Protein AF-G8M340-F1 (afdb_monomer)

Solvent-accessible surface area (backbone atoms only — not comparable to full-atom values): 49082 Å² total; per-residue (Å²): 142,64,74,69,60,56,53,55,52,50,52,52,52,52,51,49,52,55,62,69,64,64,74,62,75,75,77,75,86,64,84,57,48,72,48,75,38,42,57,97,75,48,84,79,80,85,30,36,60,72,49,68,56,76,47,67,90,40,67,52,64,34,39,32,36,52,87,47,31,39,38,42,94,93,47,76,46,46,36,74,80,35,78,58,54,49,79,57,41,65,54,55,50,62,69,64,70,56,67,46,76,47,84,42,82,47,59,68,72,55,45,63,58,54,73,75,47,56,50,38,39,37,38,40,36,35,67,38,44,35,96,83,74,46,62,44,54,43,72,73,45,26,80,51,87,60,49,74,46,82,54,95,60,24,39,38,42,33,34,36,69,55,69,58,54,56,81,58,92,89,63,52,60,44,66,42,28,72,37,79,52,80,50,60,62,66,52,42,22,63,60,45,31,25,35,30,35,32,32,16,36,82,85,70,45,83,58,46,48,30,55,38,37,73,45,91,90,43,68,64,46,64,41,58,74,88,72,26,35,48,12,64,39,40,28,60,37,36,57,18,39,39,46,69,88,49,53,29,34,31,75,94,46,80,42,57,26,72,52,33,20,34,19,75,84,24,29,29,38,40,8,35,35,30,39,35,38,60,55,23,36,31,45,36,35,25,46,82,60,73,91,52,50,54,35,50,42,74,57,34,54,54,27,23,44,32,51,70,37,82,42,67,36,32,36,40,35,41,46,78,48,88,50,70,44,71,68,29,38,35,40,61,47,52,22,32,77,89,67,47,72,63,77,81,63,45,40,34,72,65,38,68,52,62,55,54,57,33,66,32,46,36,90,68,25,42,40,43,34,35,44,36,33,61,36,46,100,47,31,31,40,46,33,44,33,39,35,78,84,27,68,46,68,66,38,89,60,60,78,45,13,49,43,64,48,77,64,56,29,33,49,30,65,71,47,79,36,81,51,72,48,79,38,53,45,35,40,52,32,35,36,45,63,46,45,48,58,82,54,49,79,41,50,25,50,53,62,80,75,60,72,42,81,43,78,47,30,37,41,33,56,47,73,47,51,86,57,18,81,63,48,39,82,63,48,66,51,87,44,72,45,79,38,80,60,48,70,46,75,48,66,44,38,40,34,28,33,40,49,40,52,83,75,61,32,30,50,86,75,76,32,78,51,82,55,98,55,51,89,54,54,53,75,51,72,28,34,36,38,36,39,40,37,37,37,36,39,26,36,33,70,48,80,38,83,43,67,47,103,82,40,46,85,41,77,43,80,45,77,52,77,43,48,37,29,11,30,28,43,29,36,36,34,36,33,42,40,33,39,34,40,65,63,75,69,86,73,78,63,89,42,78,97,69,70,65,56,75,50,67,50,78,53,91,60,34,39,40,38,33,22,54,34,70,79,44,79,29,54,28,22,28,66,31,25,32,31,42,60,88,70,46,79,41,80,75,39,85,29,64,44,78,52,69,36,68,46,66,48,75,21,39,36,40,37,38,55,47,72,76,41,46,47,67,68,70,47,40,63,19,43,53,30,16,74,70,61,64,83,59,74,86,53,35,81,55,33,49,40,52,50,51,80,88,47,59,86,44,92,42,26,25,33,13,50,28,46,44,51,66,55,36,30,35,37,38,41,38,39,34,41,37,58,36,73,55,80,64,87,55,69,66,59,53,50,53,52,53,52,53,51,56,25,36,35,41,34,27,76,47,47,35,17,77,79,79,77,60,71,46,64,44,68,36,28,69,97,38,32,56,57,99,85,42,60,28,53,48,80,49,75,51,78,50,77,50,70,43,76,58,54,71,38,74,49,79,92,43,42,85,71,28,36,64,78,55,36,42,54,30,53,33,22,69,63,16,76,25,38,62,39,31,74,78,41,56,35,45,52,27,68,65,60,88,57,44,17,44,37,36,38,39,37,41,37,37,43,37,35,39,59,52,94,94,61,68,35,18,31,27,59,86,51,71,68,44,80,29,53,36,36,33,26,33,53,62,50,68,40,74,53,98,66,48,83,53,42,60,50,81,47,34,93,60,79,49,72,51,65,37,34,34,56,60,36,53,62,65,72,71,57,76,77,85,133

pLDDT: mean 88.53, std 11.88, range [27.84, 98.62]

Organism: Acetivibrio clariflavus (strain DSM 19732 / NBRC 101661 / EBR45) (NCBI:txid720554)

Radius of gyration: 75.18 Å; Cα contacts (8 Å, |Δi|>4): 2178; chains: 1; bounding box: 164×82×218 Å

Nearest PDB structures (foldseek):
  8b5l-assembly1_v  TM=5.366E-01  e=3.547E-01  Oryctolagus cuniculus
  9au7-assembly1_C  TM=2.403E-01  e=2.979E-03  Homo sapiens
  8cka-assembly1_B  TM=1.520E-01  e=3.935E-01  Deinococcus radiodurans R1 = ATCC 13939 = DSM 20539

Mean predicted aligned error: 18.14 Å

Structure (mmCIF, N/CA/C/O backbone):
data_AF-G8M340-F1
#
_entry.id   AF-G8M340-F1
#
loop_
_atom_site.group_PDB
_atom_site.id
_atom_site.type_symbol
_atom_site.label_atom_id
_atom_site.label_alt_id
_atom_site.label_comp_id
_atom_site.label_asym_id
_atom_site.label_entity_id
_atom_site.label_seq_id
_atom_site.pdbx_PDB_ins_code
_atom_site.Cartn_x
_atom_site.Cartn_y
_atom_site.Cartn_z
_atom_site.occupancy
_atom_site.B_iso_or_equiv
_atom_site.auth_seq_id
_atom_site.auth_comp_id
_atom_site.auth_asym_id
_atom_site.auth_atom_id
_atom_site.pdbx_PDB_model_num
ATOM 1 N N . MET A 1 1 ? 94.598 -13.043 -98.333 1.00 53.62 1 MET A N 1
ATOM 2 C CA . MET A 1 1 ? 93.919 -12.029 -97.490 1.00 53.62 1 MET A CA 1
ATOM 3 C C . MET A 1 1 ? 93.223 -10.948 -98.330 1.00 53.62 1 MET A C 1
ATOM 5 O O . MET A 1 1 ? 93.564 -9.782 -98.242 1.00 53.62 1 MET A O 1
ATOM 9 N N . LYS A 1 2 ? 92.249 -11.320 -99.172 1.00 46.38 2 LYS A N 1
ATOM 10 C CA . LYS A 1 2 ? 91.351 -10.359 -99.858 1.00 46.38 2 LYS A CA 1
ATOM 11 C C . LYS A 1 2 ? 89.889 -10.832 -99.885 1.00 46.38 2 LYS A C 1
ATOM 13 O O . LYS A 1 2 ? 88.994 -10.007 -99.905 1.00 46.38 2 LYS A O 1
ATOM 18 N N . LYS A 1 3 ? 89.633 -12.144 -99.764 1.00 44.69 3 LYS A N 1
ATOM 19 C CA . LYS A 1 3 ? 88.270 -12.706 -99.684 1.00 44.69 3 LYS A CA 1
ATOM 20 C C . LYS A 1 3 ? 87.619 -12.655 -98.290 1.00 44.69 3 LYS A C 1
ATOM 22 O O . LYS A 1 3 ? 86.403 -12.615 -98.217 1.00 44.69 3 LYS A O 1
ATOM 27 N N . PHE A 1 4 ? 88.397 -12.577 -97.206 1.00 48.94 4 PHE A N 1
ATOM 28 C CA . PHE A 1 4 ? 87.847 -12.481 -95.842 1.00 48.94 4 PHE A CA 1
ATOM 29 C C . PHE A 1 4 ? 87.429 -11.057 -95.439 1.00 48.94 4 PHE A C 1
ATOM 31 O O . PHE A 1 4 ? 86.539 -10.900 -94.619 1.00 48.94 4 PHE A O 1
ATOM 38 N N . ILE A 1 5 ? 88.007 -10.018 -96.053 1.00 54.34 5 ILE A N 1
ATOM 39 C CA . ILE A 1 5 ? 87.670 -8.617 -95.744 1.00 54.34 5 ILE A CA 1
ATOM 40 C C . ILE A 1 5 ? 86.374 -8.191 -96.457 1.00 54.34 5 ILE A C 1
ATOM 42 O O . ILE A 1 5 ? 85.569 -7.461 -95.889 1.00 54.34 5 ILE A O 1
ATOM 46 N N . CYS A 1 6 ? 86.103 -8.714 -97.659 1.00 50.03 6 CYS A N 1
ATOM 47 C CA . CYS A 1 6 ? 84.861 -8.417 -98.380 1.00 50.03 6 CYS A CA 1
ATOM 48 C C . CYS A 1 6 ? 83.614 -9.053 -97.744 1.00 50.03 6 CYS A C 1
ATOM 50 O O . CYS A 1 6 ? 82.540 -8.472 -97.840 1.00 50.03 6 CYS A O 1
ATOM 52 N N . ILE A 1 7 ? 83.740 -10.201 -97.066 1.00 56.22 7 ILE A N 1
ATOM 53 C CA . ILE A 1 7 ? 82.603 -10.867 -96.404 1.00 56.22 7 ILE A CA 1
ATOM 54 C C . ILE A 1 7 ? 82.233 -10.145 -95.098 1.00 56.22 7 ILE A C 1
ATOM 56 O O . ILE A 1 7 ? 81.052 -9.966 -94.813 1.00 56.22 7 ILE A O 1
ATOM 60 N N . SER A 1 8 ? 83.218 -9.627 -94.358 1.00 54.00 8 SER A N 1
ATOM 61 C CA . SER A 1 8 ? 82.971 -8.839 -93.143 1.00 54.00 8 SER A CA 1
ATOM 62 C C . SER A 1 8 ? 82.367 -7.462 -93.440 1.00 54.00 8 SER A C 1
ATOM 64 O O . SER A 1 8 ? 81.505 -7.001 -92.700 1.00 54.00 8 SER A O 1
ATOM 66 N N . ILE A 1 9 ? 82.761 -6.820 -94.547 1.00 56.59 9 ILE A N 1
ATOM 67 C CA . ILE A 1 9 ? 82.185 -5.532 -94.970 1.00 56.59 9 ILE A CA 1
ATOM 68 C C . ILE A 1 9 ? 80.751 -5.717 -95.490 1.00 56.59 9 ILE A C 1
ATOM 70 O O . ILE A 1 9 ? 79.900 -4.884 -95.196 1.00 56.59 9 ILE A O 1
ATOM 74 N N . LEU A 1 10 ? 80.447 -6.827 -96.177 1.00 52.66 10 LEU A N 1
ATOM 75 C CA . LEU A 1 10 ? 79.084 -7.145 -96.618 1.00 52.66 10 LEU A CA 1
ATOM 76 C C . LEU A 1 10 ? 78.162 -7.493 -95.434 1.00 52.66 10 LEU A C 1
ATOM 78 O O . LEU A 1 10 ? 77.009 -7.080 -95.426 1.00 52.66 10 LEU A O 1
ATOM 82 N N . ALA A 1 11 ? 78.670 -8.179 -94.403 1.00 54.94 11 ALA A N 1
ATOM 83 C CA . ALA A 1 11 ? 77.911 -8.466 -93.185 1.00 54.94 11 ALA A CA 1
ATOM 84 C C . ALA A 1 11 ? 77.622 -7.199 -92.360 1.00 54.94 11 ALA A C 1
ATOM 86 O O . ALA A 1 11 ? 76.516 -7.052 -91.853 1.00 54.94 11 ALA A O 1
ATOM 87 N N . ILE A 1 12 ? 78.563 -6.248 -92.286 1.00 56.44 12 ILE A N 1
ATOM 88 C CA . ILE A 1 12 ? 78.354 -4.952 -91.616 1.00 56.44 12 ILE A CA 1
ATOM 89 C C . ILE A 1 12 ? 77.399 -4.055 -92.421 1.00 56.44 12 ILE A C 1
ATOM 91 O O . ILE A 1 12 ? 76.593 -3.357 -91.814 1.00 56.44 12 ILE A O 1
ATOM 95 N N . PHE A 1 13 ? 77.421 -4.117 -93.760 1.00 50.84 13 PHE A N 1
ATOM 96 C CA . PHE A 1 13 ? 76.458 -3.402 -94.611 1.00 50.84 13 PHE A CA 1
ATOM 97 C C . PHE A 1 13 ? 75.049 -4.005 -94.557 1.00 50.84 13 PHE A C 1
ATOM 99 O O . PHE A 1 13 ? 74.078 -3.261 -94.580 1.00 50.84 13 PHE A O 1
ATOM 106 N N . ILE A 1 14 ? 74.912 -5.331 -94.442 1.00 53.78 14 ILE A N 1
ATOM 107 C CA . ILE A 1 14 ? 73.606 -5.991 -94.270 1.00 53.78 14 ILE A CA 1
ATOM 108 C C . ILE A 1 14 ? 73.064 -5.735 -92.856 1.00 53.78 14 ILE A C 1
ATOM 110 O O . ILE A 1 14 ? 71.880 -5.444 -92.721 1.00 53.78 14 ILE A O 1
ATOM 114 N N . TYR A 1 15 ? 73.921 -5.726 -91.824 1.00 46.22 15 TYR A N 1
ATOM 115 C CA . TYR A 1 15 ? 73.515 -5.402 -90.451 1.00 46.22 15 TYR A CA 1
ATOM 116 C C . TYR A 1 15 ? 73.133 -3.921 -90.293 1.00 46.22 15 TYR A C 1
ATOM 118 O O . TYR A 1 15 ? 72.170 -3.616 -89.593 1.00 46.22 15 TYR A O 1
ATOM 126 N N . SER A 1 16 ? 73.817 -2.996 -90.982 1.00 43.88 16 SER A N 1
ATOM 127 C CA . SER A 1 16 ? 73.466 -1.569 -90.979 1.00 43.88 16 SER A CA 1
ATOM 128 C C . SER A 1 16 ? 72.234 -1.255 -91.835 1.00 43.88 16 SER A C 1
ATOM 130 O O . SER A 1 16 ? 71.447 -0.397 -91.439 1.00 43.88 16 SER A O 1
ATOM 132 N N . PHE A 1 17 ? 71.976 -1.993 -92.923 1.00 42.91 17 PHE A N 1
ATOM 133 C CA . PHE A 1 17 ? 70.726 -1.871 -93.688 1.00 42.91 17 PHE A CA 1
ATOM 134 C C . PHE A 1 17 ? 69.517 -2.423 -92.910 1.00 42.91 17 PHE A C 1
ATOM 136 O O . PHE A 1 17 ? 68.440 -1.833 -92.966 1.00 42.91 17 PHE A O 1
ATOM 143 N N . THR A 1 18 ? 69.693 -3.474 -92.095 1.00 42.62 18 THR A N 1
ATOM 144 C CA . THR A 1 18 ? 68.647 -3.952 -91.166 1.00 42.62 18 THR A CA 1
ATOM 145 C C . THR A 1 18 ? 68.477 -3.066 -89.928 1.00 42.62 18 THR A C 1
ATOM 147 O O . THR A 1 18 ? 67.388 -3.031 -89.364 1.00 42.62 18 THR A O 1
ATOM 150 N N . PHE A 1 19 ? 69.496 -2.292 -89.529 1.00 38.22 19 PHE A N 1
ATOM 151 C CA . PHE A 1 19 ? 69.384 -1.327 -88.423 1.00 38.22 19 PHE A CA 1
ATOM 152 C C . PHE A 1 19 ? 68.794 0.030 -88.858 1.00 38.22 19 PHE A C 1
ATOM 154 O O . PHE A 1 19 ? 68.234 0.737 -88.026 1.00 38.22 19 PHE A O 1
ATOM 161 N N . HIS A 1 20 ? 68.869 0.394 -90.147 1.00 39.16 20 HIS A N 1
ATOM 162 C CA . HIS A 1 20 ? 68.287 1.641 -90.678 1.00 39.16 20 HIS A CA 1
ATOM 163 C C . HIS A 1 20 ? 66.871 1.494 -91.264 1.00 39.16 20 HIS A C 1
ATOM 165 O O . HIS A 1 20 ? 66.178 2.497 -91.403 1.00 39.16 20 HIS A O 1
ATOM 171 N N . TYR A 1 21 ? 66.400 0.271 -91.539 1.00 36.91 21 TYR A N 1
ATOM 172 C CA . TYR A 1 21 ? 65.001 -0.002 -91.921 1.00 36.91 21 TYR A CA 1
ATOM 173 C C . TYR A 1 21 ? 64.144 -0.618 -90.795 1.00 36.91 21 TYR A C 1
ATOM 175 O O . TYR A 1 21 ? 62.975 -0.926 -91.009 1.00 36.91 21 TYR A O 1
ATOM 183 N N . GLY A 1 22 ? 64.693 -0.743 -89.580 1.00 33.72 22 GLY A N 1
ATOM 184 C CA . GLY A 1 22 ? 63.978 -1.180 -88.369 1.00 33.72 22 GLY A CA 1
ATOM 185 C C . GLY A 1 22 ? 63.303 -0.058 -87.565 1.00 33.72 22 GLY A C 1
ATOM 186 O O . GLY A 1 22 ? 62.697 -0.333 -86.537 1.00 33.72 22 GLY A O 1
ATOM 187 N N . TYR A 1 23 ? 63.385 1.196 -88.026 1.00 34.78 23 TYR A N 1
ATOM 188 C CA . TYR A 1 23 ? 62.613 2.332 -87.499 1.00 34.78 23 TYR A CA 1
ATOM 189 C C . TYR A 1 23 ? 61.527 2.770 -88.494 1.00 34.78 23 TYR A C 1
ATOM 191 O O . TYR A 1 23 ? 61.216 3.946 -88.651 1.00 34.78 23 TYR A O 1
ATOM 199 N N . GLN A 1 24 ? 60.896 1.806 -89.162 1.00 31.08 24 GLN A N 1
ATOM 200 C CA . GLN A 1 24 ? 59.476 1.968 -89.440 1.00 31.08 24 GLN A CA 1
ATOM 201 C C . GLN A 1 24 ? 58.801 1.889 -88.072 1.00 31.08 24 GLN A C 1
ATOM 203 O O . GLN A 1 24 ? 58.723 0.814 -87.483 1.00 31.08 24 GLN A O 1
ATOM 208 N N . ARG A 1 25 ? 58.374 3.042 -87.535 1.00 29.72 25 ARG A N 1
ATOM 209 C CA . ARG A 1 25 ? 57.290 3.066 -86.552 1.00 29.72 25 ARG A CA 1
ATOM 210 C C . ARG A 1 25 ? 56.180 2.236 -87.179 1.00 29.72 25 ARG A C 1
ATOM 212 O O . ARG A 1 25 ? 55.494 2.708 -88.081 1.00 29.72 25 ARG A O 1
ATOM 219 N N . THR A 1 26 ? 56.035 0.998 -86.732 1.00 27.84 26 THR A N 1
ATOM 220 C CA . THR A 1 26 ? 54.765 0.307 -86.813 1.00 27.84 26 THR A CA 1
ATOM 221 C C . THR A 1 26 ? 53.800 1.253 -86.119 1.00 27.84 26 THR A C 1
ATOM 223 O O . THR A 1 26 ? 53.881 1.466 -84.908 1.00 27.84 26 THR A O 1
ATOM 226 N N . ILE A 1 27 ? 52.990 1.947 -86.916 1.00 29.53 27 ILE A N 1
ATOM 227 C CA . ILE A 1 27 ? 51.830 2.671 -86.430 1.00 29.53 27 ILE A CA 1
ATOM 228 C C . ILE A 1 27 ? 50.938 1.568 -85.879 1.00 29.53 27 ILE A C 1
ATOM 230 O O . ILE A 1 27 ? 50.198 0.917 -86.613 1.00 29.53 27 ILE A O 1
ATOM 234 N N . TYR A 1 28 ? 51.081 1.302 -84.585 1.00 32.34 28 TYR A N 1
ATOM 235 C CA . TYR A 1 28 ? 50.021 0.702 -83.810 1.00 32.34 28 TYR A CA 1
ATOM 236 C C . TYR A 1 28 ? 48.881 1.721 -83.831 1.00 32.34 28 TYR A C 1
ATOM 238 O O . TYR A 1 28 ? 48.785 2.601 -82.981 1.00 32.34 28 TYR A O 1
ATOM 246 N N . ALA A 1 29 ? 48.029 1.626 -84.851 1.00 40.56 29 ALA A N 1
ATOM 247 C CA . ALA A 1 29 ? 46.622 1.934 -84.681 1.00 40.56 29 ALA A CA 1
ATOM 248 C C . ALA A 1 29 ? 46.064 0.835 -83.760 1.00 40.56 29 ALA A C 1
ATOM 250 O O . ALA A 1 29 ? 45.431 -0.118 -84.206 1.00 40.56 29 ALA A O 1
ATOM 251 N N . GLU A 1 30 ? 46.435 0.893 -82.480 1.00 45.91 30 GLU A N 1
ATOM 252 C CA . GLU A 1 30 ? 45.906 0.022 -81.439 1.00 45.91 30 GLU A CA 1
ATOM 253 C C . GLU A 1 30 ? 44.644 0.678 -80.900 1.00 45.91 30 GLU A C 1
ATOM 255 O O . GLU A 1 30 ? 44.687 1.802 -80.413 1.00 45.91 30 GLU A O 1
ATOM 260 N N . ASN A 1 31 ? 43.530 -0.034 -81.072 1.00 57.09 31 ASN A N 1
ATOM 261 C CA . ASN A 1 31 ? 42.162 0.284 -80.668 1.00 57.09 31 ASN A CA 1
ATOM 262 C C . ASN A 1 31 ? 42.060 0.999 -79.304 1.00 57.09 31 ASN A C 1
ATOM 264 O O . ASN A 1 31 ? 41.782 0.356 -78.290 1.00 57.09 31 ASN A O 1
ATOM 268 N N . GLN A 1 32 ? 42.253 2.320 -79.277 1.00 69.44 32 GLN A N 1
ATOM 269 C CA . GLN A 1 32 ? 41.808 3.156 -78.170 1.00 69.44 32 GLN A CA 1
ATOM 270 C C . GLN A 1 32 ? 40.316 3.410 -78.351 1.00 69.44 32 GLN A C 1
ATOM 272 O O . GLN A 1 32 ? 39.890 3.917 -79.392 1.00 69.44 32 GLN A O 1
ATOM 277 N N . THR A 1 33 ? 39.519 3.064 -77.346 1.00 78.69 33 THR A N 1
ATOM 278 C CA . THR A 1 33 ? 38.101 3.433 -77.334 1.00 78.69 33 THR A CA 1
ATOM 279 C C . THR A 1 33 ? 37.996 4.846 -76.778 1.00 78.69 33 THR A C 1
ATOM 281 O O . THR A 1 33 ? 38.360 5.083 -75.625 1.00 78.69 33 THR A O 1
ATOM 284 N N . ILE A 1 34 ? 37.533 5.787 -77.601 1.00 84.56 34 ILE A N 1
ATOM 285 C CA . ILE A 1 34 ? 37.327 7.179 -77.198 1.00 84.56 34 ILE A CA 1
ATOM 286 C C . ILE A 1 34 ? 35.834 7.420 -77.018 1.00 84.56 34 ILE A C 1
ATOM 288 O O . ILE A 1 34 ? 35.063 7.330 -77.973 1.00 84.56 34 ILE A O 1
ATOM 292 N N . GLU A 1 35 ? 35.441 7.771 -75.800 1.00 87.06 35 GLU A N 1
ATOM 293 C CA . GLU A 1 35 ? 34.115 8.310 -75.517 1.00 87.06 35 GLU A CA 1
ATOM 294 C C . GLU A 1 35 ? 34.200 9.839 -75.481 1.00 87.06 35 GLU A C 1
ATOM 296 O O . GLU A 1 35 ? 34.960 10.419 -74.702 1.00 87.06 35 GLU A O 1
ATOM 301 N N . VAL A 1 36 ? 33.429 10.506 -76.338 1.00 87.25 36 VAL A N 1
ATOM 302 C CA . VAL A 1 36 ? 33.358 11.971 -76.372 1.00 87.25 36 VAL A CA 1
ATOM 303 C C . VAL A 1 36 ? 32.204 12.427 -75.494 1.00 87.25 36 VAL A C 1
ATOM 305 O O . VAL A 1 36 ? 31.063 12.042 -75.740 1.00 87.25 36 VAL A O 1
ATOM 308 N N . VAL A 1 37 ? 32.499 13.286 -74.523 1.00 88.31 37 VAL A N 1
ATOM 309 C CA . VAL A 1 37 ? 31.562 13.860 -73.548 1.00 88.31 37 VAL A CA 1
ATOM 310 C C . VAL A 1 37 ? 31.442 15.362 -73.828 1.00 88.31 37 VAL A C 1
ATOM 312 O O . VAL A 1 37 ? 32.449 16.018 -74.080 1.00 88.31 37 VAL A O 1
ATOM 315 N N . LEU A 1 38 ? 30.239 15.928 -73.831 1.00 87.75 38 LEU A N 1
ATOM 316 C CA . LEU A 1 38 ? 29.997 17.347 -74.105 1.00 87.75 38 LEU A CA 1
ATOM 317 C C . LEU A 1 38 ? 29.714 18.099 -72.807 1.00 87.75 38 LEU A C 1
ATOM 319 O O . LEU A 1 38 ? 28.781 17.768 -72.075 1.00 87.75 38 LEU A O 1
ATOM 323 N N . ASP A 1 39 ? 30.508 19.134 -72.547 1.00 83.19 39 ASP A N 1
ATOM 324 C CA . ASP A 1 39 ? 30.330 19.997 -71.380 1.00 83.19 39 ASP A CA 1
ATOM 325 C C . ASP A 1 39 ? 28.981 20.732 -71.429 1.00 83.19 39 ASP A C 1
ATOM 327 O O . ASP A 1 39 ? 28.540 21.193 -72.486 1.00 83.19 39 ASP A O 1
ATOM 331 N N . GLY A 1 40 ? 28.305 20.799 -70.282 1.00 76.44 40 GLY A N 1
ATOM 332 C CA . GLY A 1 40 ? 26.944 21.328 -70.149 1.00 76.44 40 GLY A CA 1
ATOM 333 C C . GLY A 1 40 ? 25.815 20.422 -70.668 1.00 76.44 40 GLY A C 1
ATOM 334 O O . GLY A 1 40 ? 24.653 20.790 -70.512 1.00 76.44 40 GLY A O 1
ATOM 335 N N . ILE A 1 41 ? 26.122 19.255 -71.253 1.00 80.88 41 ILE A N 1
ATOM 336 C CA . ILE A 1 41 ? 25.125 18.289 -71.757 1.00 80.88 41 ILE A CA 1
ATOM 337 C C . ILE A 1 41 ? 25.228 16.951 -71.029 1.00 80.88 41 ILE A C 1
ATOM 339 O O . ILE A 1 41 ? 24.232 16.451 -70.509 1.00 80.88 41 ILE A O 1
ATOM 343 N N . ASP A 1 42 ? 26.424 16.372 -70.994 1.00 80.94 42 ASP A N 1
ATOM 344 C CA . ASP A 1 42 ? 26.669 15.081 -70.363 1.00 80.94 42 ASP A CA 1
ATOM 345 C C . ASP A 1 42 ? 27.228 15.261 -68.945 1.00 80.94 42 ASP A C 1
ATOM 347 O O . ASP A 1 42 ? 27.817 16.291 -68.606 1.00 80.94 42 ASP A O 1
ATOM 351 N N . ALA A 1 43 ? 27.074 14.236 -68.104 1.00 74.50 43 ALA A N 1
ATOM 352 C CA . ALA A 1 43 ? 27.657 14.243 -66.768 1.00 74.50 43 ALA A CA 1
ATOM 353 C C . ALA A 1 43 ? 29.194 14.284 -66.838 1.00 74.50 43 ALA A C 1
ATOM 355 O O . ALA A 1 43 ? 29.824 13.525 -67.579 1.00 74.50 43 ALA A O 1
ATOM 356 N N . LYS A 1 44 ? 29.802 15.155 -66.026 1.00 75.38 44 LYS A N 1
ATOM 357 C CA . LYS A 1 44 ? 31.259 15.264 -65.911 1.00 75.38 44 LYS A CA 1
ATOM 358 C C . LYS A 1 44 ? 31.848 13.919 -65.443 1.00 75.38 44 LYS A C 1
ATOM 360 O O . LYS A 1 44 ? 31.371 13.392 -64.437 1.00 75.38 44 LYS A O 1
ATOM 365 N N . PRO A 1 45 ? 32.883 13.371 -66.111 1.00 73.69 45 PRO A N 1
ATOM 366 C CA . PRO A 1 45 ? 33.495 12.111 -65.691 1.00 73.69 45 PRO A CA 1
ATOM 367 C C . PRO A 1 45 ? 34.053 12.175 -64.259 1.00 73.69 45 PRO A C 1
ATOM 369 O O . PRO A 1 45 ? 34.736 13.139 -63.907 1.00 73.69 45 PRO A O 1
ATOM 372 N N . LEU A 1 46 ? 33.776 11.137 -63.456 1.00 60.78 46 LEU A N 1
ATOM 373 C CA . LEU A 1 46 ? 34.252 10.987 -62.068 1.00 60.78 46 LEU A CA 1
ATOM 374 C C . LEU A 1 46 ? 35.640 10.334 -61.961 1.00 60.78 46 LEU A C 1
ATOM 376 O O . LEU A 1 46 ? 36.273 10.394 -60.912 1.00 60.78 46 LEU A O 1
ATOM 380 N N . ALA A 1 47 ? 36.109 9.708 -63.039 1.00 65.50 47 ALA A N 1
ATOM 381 C CA . ALA A 1 47 ? 37.397 9.037 -63.083 1.00 65.50 47 ALA A CA 1
ATOM 382 C C . ALA A 1 47 ? 38.576 10.028 -63.084 1.00 65.50 47 ALA A C 1
ATOM 384 O O . ALA A 1 47 ? 38.419 11.239 -63.262 1.00 65.50 47 ALA A O 1
ATOM 385 N N . LYS A 1 48 ? 39.795 9.518 -62.898 1.00 70.69 48 LYS A N 1
ATOM 386 C CA . LYS A 1 48 ? 41.003 10.344 -62.772 1.00 70.69 48 LYS A CA 1
ATOM 387 C C . LYS A 1 48 ? 41.274 11.200 -64.021 1.00 70.69 48 LYS A C 1
ATOM 389 O O . LYS A 1 48 ? 41.411 10.689 -65.134 1.00 70.69 48 LYS A O 1
ATOM 394 N N . LYS A 1 49 ? 41.443 12.517 -63.833 1.00 80.62 49 LYS A N 1
ATOM 395 C CA . LYS A 1 49 ? 41.855 13.464 -64.889 1.00 80.62 49 LYS A CA 1
ATOM 396 C C . LYS A 1 49 ? 43.313 13.217 -65.301 1.00 80.62 49 LYS A C 1
ATOM 398 O O . LYS A 1 49 ? 44.227 13.251 -64.480 1.00 80.62 49 LYS A O 1
ATOM 403 N N . ILE A 1 50 ? 43.539 13.017 -66.597 1.00 83.00 50 ILE A N 1
ATOM 404 C CA . ILE A 1 50 ? 44.859 12.778 -67.207 1.00 83.00 50 ILE A CA 1
ATOM 405 C C . ILE A 1 50 ? 45.537 14.106 -67.575 1.00 83.00 50 ILE A C 1
ATOM 407 O O . ILE A 1 50 ? 46.753 14.261 -67.415 1.00 83.00 50 ILE A O 1
ATOM 411 N N . GLY A 1 51 ? 44.747 15.066 -68.064 1.00 84.56 51 GLY A N 1
ATOM 412 C CA . GLY A 1 51 ? 45.184 16.416 -68.426 1.00 84.56 51 GLY A CA 1
ATOM 413 C C . GLY A 1 51 ? 44.143 17.170 -69.253 1.00 84.56 51 GLY A C 1
ATOM 414 O O . GLY A 1 51 ? 43.068 16.646 -69.535 1.00 84.56 51 GLY A O 1
ATOM 415 N N . GLU A 1 52 ? 44.439 18.416 -69.616 1.00 90.19 52 GLU A N 1
ATOM 416 C CA . GLU A 1 52 ? 43.570 19.261 -70.446 1.00 90.19 52 GLU A CA 1
ATOM 417 C C . GLU A 1 52 ? 44.387 20.262 -71.266 1.00 90.19 52 GLU A C 1
ATOM 419 O O . GLU A 1 52 ? 45.525 20.558 -70.900 1.00 90.19 52 GLU A O 1
ATOM 424 N N . PHE A 1 53 ? 43.805 20.804 -72.337 1.00 87.00 53 PHE A N 1
ATOM 425 C CA . PHE A 1 53 ? 44.382 21.929 -73.079 1.00 87.00 53 PHE A CA 1
ATOM 426 C C . PHE A 1 53 ? 43.315 22.725 -73.861 1.00 87.00 53 PHE A C 1
ATOM 428 O O . PHE A 1 53 ? 42.194 22.249 -74.060 1.00 87.00 53 PHE A O 1
ATOM 435 N N . ASN A 1 54 ? 43.688 23.930 -74.312 1.00 87.06 54 ASN A N 1
ATOM 436 C CA . ASN A 1 54 ? 42.861 24.864 -75.089 1.00 87.06 54 ASN A CA 1
ATOM 437 C C . ASN A 1 54 ? 43.463 25.105 -76.484 1.00 87.06 54 ASN A C 1
ATOM 439 O O . ASN A 1 54 ? 44.687 25.104 -76.622 1.00 87.06 54 ASN A O 1
ATOM 443 N N . TYR A 1 55 ? 42.629 25.373 -77.492 1.00 86.94 55 TYR A N 1
ATOM 444 C CA . TYR A 1 55 ? 43.072 25.751 -78.837 1.00 86.94 55 TYR A CA 1
ATOM 445 C C . TYR A 1 55 ? 42.145 26.799 -79.468 1.00 86.94 55 TYR A C 1
ATOM 447 O O . TYR A 1 55 ? 40.951 26.549 -79.627 1.00 86.94 55 TYR A O 1
ATOM 455 N N . GLU A 1 56 ? 42.687 27.970 -79.816 1.00 85.31 56 GLU A N 1
ATOM 456 C CA . GLU A 1 56 ? 41.896 29.156 -80.195 1.00 85.31 56 GLU A CA 1
ATOM 457 C C . GLU A 1 56 ? 41.900 29.481 -81.701 1.00 85.31 56 GLU A C 1
ATOM 459 O O . GLU A 1 56 ? 41.034 30.218 -82.169 1.00 85.31 56 GLU A O 1
ATOM 464 N N . ASP A 1 57 ? 42.807 28.885 -82.480 1.00 81.56 57 ASP A N 1
ATOM 465 C CA . ASP A 1 57 ? 43.061 29.255 -83.885 1.00 81.56 57 ASP A CA 1
ATOM 466 C C . ASP A 1 57 ? 42.097 28.615 -84.905 1.00 81.56 57 ASP A C 1
ATOM 468 O O . ASP A 1 57 ? 42.292 28.696 -86.118 1.00 81.56 57 ASP A O 1
ATOM 472 N N . ASN A 1 58 ? 41.030 27.976 -84.436 1.00 87.25 58 ASN A N 1
ATOM 473 C CA . ASN A 1 58 ? 40.028 27.350 -85.292 1.00 87.25 58 ASN A CA 1
ATOM 474 C C . ASN A 1 58 ? 39.039 28.396 -85.824 1.00 87.25 58 ASN A C 1
ATOM 476 O O . ASN A 1 58 ? 38.317 29.029 -85.050 1.00 87.25 58 ASN A O 1
ATOM 480 N N . SER A 1 59 ? 38.945 28.551 -87.145 1.00 89.94 59 SER A N 1
ATOM 481 C CA . SER A 1 59 ? 37.997 29.481 -87.764 1.00 89.94 59 SER A CA 1
ATOM 482 C C . SER A 1 59 ? 37.504 29.029 -89.142 1.00 89.94 59 SER A C 1
ATOM 484 O O . SER A 1 59 ? 38.100 28.175 -89.805 1.00 89.94 59 SER A O 1
ATOM 486 N N . ILE A 1 60 ? 36.386 29.613 -89.576 1.00 90.19 60 ILE A N 1
ATOM 487 C CA . ILE A 1 60 ? 35.865 29.529 -90.945 1.00 90.19 60 ILE A CA 1
ATOM 488 C C . ILE A 1 60 ? 35.856 30.941 -91.511 1.00 90.19 60 ILE A C 1
ATOM 490 O O . ILE A 1 60 ? 35.095 31.775 -91.035 1.00 90.19 60 ILE A O 1
ATOM 494 N N . GLU A 1 61 ? 36.676 31.199 -92.527 1.00 91.94 61 GLU A N 1
ATOM 495 C CA . GLU A 1 61 ? 36.777 32.496 -93.203 1.00 91.94 61 GLU A CA 1
ATOM 496 C C . GLU A 1 61 ? 36.359 32.384 -94.675 1.00 91.94 61 GLU A C 1
ATOM 498 O O . GLU A 1 61 ? 36.827 31.495 -95.391 1.00 91.94 61 GLU A O 1
ATOM 503 N N . MET A 1 62 ? 35.497 33.290 -95.140 1.00 91.44 62 MET A N 1
ATOM 504 C CA . MET A 1 62 ? 34.971 33.331 -96.509 1.00 91.44 62 MET A CA 1
ATOM 505 C C . MET A 1 62 ? 35.008 34.755 -97.057 1.00 91.44 62 MET A C 1
ATOM 507 O O . MET A 1 62 ? 34.773 35.708 -96.319 1.00 91.44 62 MET A O 1
ATOM 511 N N . TRP A 1 63 ? 35.243 34.905 -98.360 1.00 93.75 63 TRP A N 1
ATOM 512 C CA . TRP A 1 63 ? 35.297 36.214 -99.024 1.00 93.75 63 TRP A CA 1
ATOM 513 C C . TRP A 1 63 ? 34.297 36.313 -100.169 1.00 93.75 63 TRP A C 1
ATOM 515 O O . TRP A 1 63 ? 34.176 35.376 -100.961 1.00 93.75 63 TRP A O 1
ATOM 525 N N . HIS A 1 64 ? 33.623 37.456 -100.275 1.00 93.50 64 HIS A N 1
ATOM 526 C CA . HIS A 1 64 ? 32.766 37.815 -101.399 1.00 93.50 64 HIS A CA 1
ATOM 527 C C . HIS A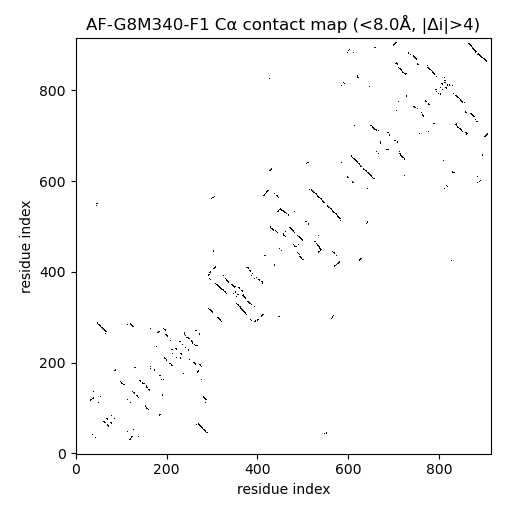 1 64 ? 33.558 38.551 -102.480 1.00 93.50 64 HIS A C 1
ATOM 529 O O . HIS A 1 64 ? 34.443 39.374 -102.211 1.00 93.50 64 HIS A O 1
ATOM 535 N N . PHE A 1 65 ? 33.248 38.225 -103.728 1.00 90.69 65 PHE A N 1
ATOM 536 C CA . PHE A 1 65 ? 33.881 38.774 -104.917 1.00 90.69 65 PHE A CA 1
ATOM 537 C C . PHE A 1 65 ? 32.840 39.516 -105.756 1.00 90.69 65 PHE A C 1
ATOM 539 O O . PHE A 1 65 ? 31.711 39.055 -105.908 1.00 90.69 65 PHE A O 1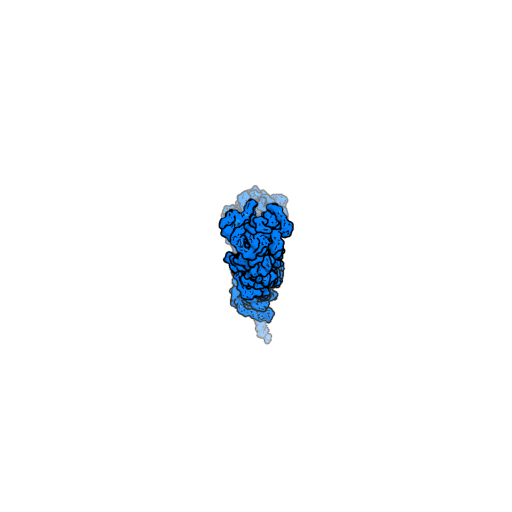
ATOM 546 N N . SER A 1 66 ? 33.250 40.612 -106.408 1.00 86.94 66 SER A N 1
ATOM 547 C CA . SER A 1 66 ? 32.367 41.473 -107.219 1.00 86.94 66 SER A CA 1
ATOM 548 C C . SER A 1 66 ? 31.684 40.759 -108.396 1.00 86.94 66 SER A C 1
ATOM 550 O O . SER A 1 66 ? 30.741 41.281 -108.979 1.00 86.94 66 SER A O 1
ATOM 552 N N . GLY A 1 67 ? 32.110 39.534 -108.725 1.00 87.88 67 GLY A N 1
ATOM 553 C CA . GLY A 1 67 ? 31.407 38.625 -109.631 1.00 87.88 67 GLY A CA 1
ATOM 554 C C . GLY A 1 67 ? 30.142 37.974 -109.049 1.00 87.88 67 GLY A C 1
ATOM 555 O O . GLY A 1 67 ? 29.627 37.052 -109.679 1.00 87.88 67 GLY A O 1
ATOM 556 N N . LYS A 1 68 ? 29.654 38.425 -107.882 1.00 89.44 68 LYS A N 1
ATOM 557 C CA . LYS A 1 68 ? 28.454 37.927 -107.182 1.00 89.44 68 LYS A CA 1
ATOM 558 C C . LYS A 1 68 ? 28.572 36.477 -106.700 1.00 89.44 68 LYS A C 1
ATOM 560 O O . LYS A 1 68 ? 27.744 35.620 -107.028 1.00 89.44 68 LYS A O 1
ATOM 565 N N . TYR A 1 69 ? 29.650 36.185 -105.970 1.00 91.44 69 TYR A N 1
ATOM 566 C CA . TYR A 1 69 ? 29.871 34.878 -105.347 1.00 91.44 69 TYR A CA 1
ATOM 567 C C . TYR A 1 69 ? 30.748 34.962 -104.090 1.00 91.44 69 TYR A C 1
ATOM 569 O O . TYR A 1 69 ? 31.627 35.819 -103.978 1.00 91.44 69 TYR A O 1
ATOM 577 N N . TRP A 1 70 ? 30.566 33.998 -103.188 1.00 91.56 70 TRP A N 1
ATOM 578 C CA . TRP A 1 70 ? 31.429 33.722 -102.041 1.00 91.56 70 TRP A CA 1
ATOM 579 C C . TRP A 1 70 ? 32.444 32.625 -102.367 1.00 91.56 70 TRP A C 1
ATOM 581 O O . TRP A 1 70 ? 32.138 31.664 -103.076 1.00 91.56 70 TRP A O 1
ATOM 591 N N . LYS A 1 71 ? 33.653 32.733 -101.815 1.00 91.75 71 LYS A N 1
ATOM 592 C CA . LYS A 1 71 ? 34.682 31.691 -101.884 1.00 91.75 71 LYS A CA 1
ATOM 593 C C . LYS A 1 71 ? 35.061 31.215 -100.486 1.00 91.75 71 LYS A C 1
ATOM 595 O O . LYS A 1 71 ? 35.427 32.026 -99.635 1.00 91.75 71 LYS A O 1
ATOM 600 N N . TYR A 1 72 ? 35.048 29.898 -100.295 1.00 88.69 72 TYR A N 1
ATOM 601 C CA . TYR A 1 72 ? 35.576 29.211 -99.115 1.00 88.69 72 TYR A CA 1
ATOM 602 C C . TYR A 1 72 ? 36.521 28.102 -99.571 1.00 88.69 72 TYR A C 1
ATOM 604 O O . TYR A 1 72 ? 36.095 27.171 -100.247 1.00 88.69 72 TYR A O 1
ATOM 612 N N . LYS A 1 73 ? 37.813 28.182 -99.234 1.00 84.75 73 LYS A N 1
ATOM 613 C CA . LYS A 1 73 ? 38.831 27.237 -99.737 1.00 84.75 73 LYS A CA 1
ATOM 614 C C . LYS A 1 73 ? 38.734 27.079 -101.274 1.00 84.75 73 LYS A C 1
ATOM 616 O O . LYS A 1 73 ? 38.935 28.052 -102.004 1.00 84.75 73 LYS A O 1
ATOM 621 N N . ASN A 1 74 ? 38.416 25.876 -101.758 1.00 84.81 74 ASN A N 1
ATOM 622 C CA . ASN A 1 74 ? 38.244 25.555 -103.179 1.00 84.81 74 ASN A CA 1
ATOM 623 C C . ASN A 1 74 ? 36.778 25.632 -103.654 1.00 84.81 74 ASN A C 1
ATOM 625 O O . ASN A 1 74 ? 36.520 25.436 -104.839 1.00 84.81 74 ASN A O 1
ATOM 629 N N . LEU A 1 75 ? 35.835 25.922 -102.755 1.00 88.12 75 LEU A N 1
ATOM 630 C CA . LEU A 1 75 ? 34.407 26.030 -103.035 1.00 88.12 75 LEU A CA 1
ATOM 631 C C . LEU A 1 75 ? 34.048 27.454 -103.492 1.00 88.12 75 LEU A C 1
ATOM 633 O O . LEU A 1 75 ? 34.480 28.440 -102.888 1.00 88.12 75 LEU A O 1
ATOM 637 N N . ILE A 1 76 ? 33.245 27.549 -104.554 1.00 90.44 76 ILE A N 1
ATOM 638 C CA . ILE A 1 76 ? 32.659 28.794 -105.071 1.00 90.44 76 ILE A CA 1
ATOM 639 C C . ILE A 1 76 ? 31.139 28.674 -104.944 1.00 90.44 76 ILE A C 1
ATOM 641 O O . ILE A 1 76 ? 30.562 27.728 -105.474 1.00 90.44 76 ILE A O 1
ATOM 645 N N . ILE A 1 77 ? 30.509 29.626 -104.257 1.00 90.56 77 ILE A N 1
ATOM 646 C CA . ILE A 1 77 ? 29.069 29.656 -103.975 1.00 90.56 77 ILE A CA 1
ATOM 647 C C . ILE A 1 77 ? 28.502 30.935 -104.592 1.00 90.56 77 ILE A C 1
ATOM 649 O O . ILE A 1 77 ? 28.819 32.028 -104.124 1.00 90.56 77 ILE A O 1
ATOM 653 N N . TYR A 1 78 ? 27.706 30.833 -105.657 1.00 89.75 78 TYR A N 1
ATOM 654 C CA . TYR A 1 78 ? 27.156 32.021 -106.316 1.00 89.75 78 TYR A CA 1
ATOM 655 C C . TYR A 1 78 ? 25.973 32.596 -105.536 1.00 89.75 78 TYR A C 1
ATOM 657 O O . TYR A 1 78 ? 25.177 31.850 -104.971 1.00 89.75 78 TYR A O 1
ATOM 665 N N . ASP A 1 79 ? 25.785 33.917 -105.584 1.00 87.56 79 ASP A N 1
ATOM 666 C CA . ASP A 1 79 ? 24.689 34.589 -104.866 1.00 87.56 79 ASP A CA 1
ATOM 667 C C . ASP A 1 79 ? 23.303 34.068 -105.296 1.00 87.56 79 ASP A C 1
ATOM 669 O O . ASP A 1 79 ? 22.388 33.968 -104.481 1.00 87.56 79 ASP A O 1
ATOM 673 N N . LYS A 1 80 ? 23.160 33.656 -106.565 1.00 84.25 80 LYS A N 1
ATOM 674 C CA . LYS A 1 80 ? 21.937 33.033 -107.104 1.00 84.25 80 LYS A CA 1
ATOM 675 C C . LYS A 1 80 ? 21.575 31.705 -106.426 1.00 84.25 80 LYS A C 1
ATOM 677 O O . LYS A 1 80 ? 20.401 31.357 -106.396 1.00 84.25 80 LYS A O 1
ATOM 682 N N . ASP A 1 81 ? 22.570 30.979 -105.911 1.00 84.06 81 ASP A N 1
ATOM 683 C CA . ASP A 1 81 ? 22.389 29.694 -105.228 1.00 84.06 81 ASP A CA 1
ATOM 684 C C . ASP A 1 81 ? 22.020 29.916 -103.742 1.00 84.06 81 ASP A C 1
ATOM 686 O O . ASP A 1 81 ? 21.685 28.975 -103.028 1.00 84.06 81 ASP A O 1
ATOM 690 N N . LEU A 1 82 ? 22.050 31.179 -103.293 1.00 84.00 82 LEU A N 1
ATOM 691 C CA . LEU A 1 82 ? 21.691 31.667 -101.959 1.00 84.00 82 LEU A CA 1
ATOM 692 C C . LEU A 1 82 ? 20.443 32.577 -102.010 1.00 84.00 82 LEU A C 1
ATOM 694 O O . LEU A 1 82 ? 20.317 33.515 -101.222 1.00 84.00 82 LEU A O 1
ATOM 698 N N . ASP A 1 83 ? 19.551 32.349 -102.982 1.00 75.25 83 ASP A N 1
ATOM 699 C CA . ASP A 1 83 ? 18.321 33.121 -103.241 1.00 75.25 83 ASP A CA 1
ATOM 700 C C . ASP A 1 83 ? 18.533 34.626 -103.523 1.00 75.25 83 ASP A C 1
ATOM 702 O O . ASP A 1 83 ? 17.603 35.430 -103.436 1.00 75.25 83 ASP A O 1
ATOM 706 N N . ASN A 1 84 ? 19.755 35.036 -103.893 1.00 75.25 84 ASN A N 1
ATOM 707 C CA . ASN A 1 84 ? 20.215 36.430 -104.039 1.00 75.25 84 ASN A CA 1
ATOM 708 C C . ASN A 1 84 ? 20.081 37.297 -102.765 1.00 75.25 84 ASN A C 1
ATOM 710 O O . ASN A 1 84 ? 20.402 38.487 -102.791 1.00 75.25 84 ASN A O 1
ATOM 714 N N . LEU A 1 85 ? 19.622 36.719 -101.650 1.00 72.19 85 LEU A N 1
ATOM 715 C CA . LEU A 1 85 ? 19.365 37.379 -100.372 1.00 72.19 85 LEU A CA 1
ATOM 716 C C . LEU A 1 85 ? 19.900 36.498 -99.240 1.00 72.19 85 LEU A C 1
ATOM 718 O O . LEU A 1 85 ? 19.163 35.724 -98.632 1.00 72.19 85 LEU A O 1
ATOM 722 N N . LEU A 1 86 ? 21.183 36.650 -98.913 1.00 77.94 86 LEU A N 1
ATOM 723 C CA . LEU A 1 86 ? 21.831 35.901 -97.833 1.00 77.94 86 LEU A CA 1
ATOM 724 C C . LEU A 1 86 ? 21.452 36.457 -96.444 1.00 77.94 86 LEU A C 1
ATOM 726 O O . LEU A 1 86 ? 22.284 37.007 -95.731 1.00 77.94 86 LEU A O 1
ATOM 730 N N . ARG A 1 87 ? 20.168 36.361 -96.077 1.00 70.94 87 ARG A N 1
ATOM 731 C CA . ARG A 1 87 ? 19.626 36.847 -94.790 1.00 70.94 87 ARG A CA 1
ATOM 732 C C . ARG A 1 87 ? 19.759 35.837 -93.651 1.00 70.94 87 ARG A C 1
ATOM 734 O O . ARG A 1 87 ? 19.762 36.220 -92.488 1.00 70.94 87 ARG A O 1
ATOM 741 N N . SER A 1 88 ? 19.839 34.551 -93.985 1.00 78.62 88 SER A N 1
ATOM 742 C CA . SER A 1 88 ? 20.017 33.451 -93.038 1.00 78.62 88 SER A CA 1
ATOM 743 C C . SER A 1 88 ? 21.301 32.705 -93.362 1.00 78.62 88 SER A C 1
ATOM 745 O O . SER A 1 88 ? 21.660 32.552 -94.529 1.00 78.62 88 SER A O 1
ATOM 747 N N . SER A 1 89 ? 21.982 32.229 -92.327 1.00 84.38 89 SER A N 1
ATOM 748 C CA . SER A 1 89 ? 23.172 31.400 -92.462 1.00 84.38 89 SER A CA 1
ATOM 749 C C . SER A 1 89 ? 22.872 29.993 -92.979 1.00 84.38 89 SER A C 1
ATOM 751 O O . SER A 1 89 ? 23.765 29.367 -93.538 1.00 84.38 89 SER A O 1
ATOM 753 N N . GLU A 1 90 ? 21.631 29.504 -92.875 1.00 82.88 90 GLU A N 1
ATOM 754 C CA . GLU A 1 90 ? 21.275 28.124 -93.239 1.00 82.88 90 GLU A CA 1
ATOM 755 C C . GLU A 1 90 ? 21.564 27.773 -94.706 1.00 82.88 90 GLU A C 1
ATOM 757 O O . GLU A 1 90 ? 21.966 26.649 -95.008 1.00 82.88 90 GLU A O 1
ATOM 762 N N . SER A 1 91 ? 21.342 28.705 -95.640 1.00 82.31 91 SER A N 1
ATOM 763 C CA . SER A 1 91 ? 21.642 28.477 -97.060 1.00 82.31 91 SER A CA 1
ATOM 764 C C . SER A 1 91 ? 23.149 28.395 -97.299 1.00 82.31 91 SER A C 1
ATOM 766 O O . SER A 1 91 ? 23.595 27.573 -98.098 1.00 82.31 91 SER A O 1
ATOM 768 N N . LEU A 1 92 ? 23.938 29.169 -96.548 1.00 85.81 92 LEU A N 1
ATOM 769 C CA . LEU A 1 92 ? 25.396 29.117 -96.582 1.00 85.81 92 LEU A CA 1
ATOM 770 C C . LEU A 1 92 ? 25.935 27.827 -95.947 1.00 85.81 92 LEU A C 1
ATOM 772 O O . LEU A 1 92 ? 26.804 27.179 -96.521 1.00 85.81 92 LEU A O 1
ATOM 776 N N . GLU A 1 93 ? 25.374 27.409 -94.812 1.00 86.50 93 GLU A N 1
ATOM 777 C CA . GLU A 1 93 ? 25.680 26.133 -94.151 1.00 86.50 93 GLU A CA 1
ATOM 778 C C . GLU A 1 93 ? 25.400 24.941 -95.077 1.00 86.50 93 GLU A C 1
ATOM 780 O O . GLU A 1 93 ? 26.244 24.057 -95.234 1.00 86.50 93 GLU A O 1
ATOM 785 N N . LYS A 1 94 ? 24.243 24.946 -95.754 1.00 82.69 94 LYS A N 1
ATOM 786 C CA . LYS A 1 94 ? 23.872 23.937 -96.760 1.00 82.69 94 LYS A CA 1
ATOM 787 C C . LYS A 1 94 ? 24.728 23.996 -98.019 1.00 82.69 94 LYS A C 1
ATOM 789 O O . LYS A 1 94 ? 24.885 22.967 -98.660 1.00 82.69 94 LYS A O 1
ATOM 794 N N . ALA A 1 95 ? 25.242 25.160 -98.407 1.00 83.06 95 ALA A N 1
ATOM 795 C CA . ALA A 1 95 ? 26.129 25.276 -99.562 1.00 83.06 95 ALA A CA 1
ATOM 796 C C . ALA A 1 95 ? 27.538 24.752 -99.250 1.00 83.06 95 ALA A C 1
ATOM 798 O O . ALA A 1 95 ? 28.173 24.164 -100.121 1.00 83.06 95 ALA A O 1
ATOM 799 N N . ILE A 1 96 ? 28.008 24.928 -98.011 1.00 82.12 96 ILE A N 1
ATOM 800 C CA . ILE A 1 96 ? 29.278 24.360 -97.545 1.00 82.12 96 ILE A CA 1
ATOM 801 C C . ILE A 1 96 ? 29.160 22.836 -97.401 1.00 82.12 96 ILE A C 1
ATOM 803 O O . ILE A 1 96 ? 30.080 22.148 -97.819 1.00 82.12 96 ILE A O 1
ATOM 807 N N . ASN A 1 97 ? 28.041 22.321 -96.860 1.00 70.38 97 ASN A N 1
ATOM 808 C CA . ASN A 1 97 ? 27.678 20.892 -96.714 1.00 70.38 97 ASN A CA 1
ATOM 809 C C . ASN A 1 97 ? 28.828 19.925 -96.354 1.00 70.38 97 ASN A C 1
ATOM 811 O O . ASN A 1 97 ? 28.840 18.772 -96.788 1.00 70.38 97 ASN A O 1
ATOM 815 N N . GLU A 1 98 ? 29.797 20.384 -95.569 1.00 70.25 98 GLU A N 1
ATOM 816 C CA . GLU A 1 98 ? 30.981 19.622 -95.180 1.00 70.25 98 GLU A CA 1
ATOM 817 C C . GLU A 1 98 ? 31.145 19.674 -93.656 1.00 70.25 98 GLU A C 1
ATOM 819 O O . GLU A 1 98 ? 30.947 20.718 -93.026 1.00 70.25 98 GLU A O 1
ATOM 824 N N . GLU A 1 99 ? 31.525 18.545 -93.050 1.00 78.88 99 GLU A N 1
ATOM 825 C CA . GLU A 1 99 ? 32.098 18.553 -91.704 1.00 78.88 99 GLU A CA 1
ATOM 826 C C . GLU A 1 99 ? 33.418 19.318 -91.750 1.00 78.88 99 GLU A C 1
ATOM 828 O O . GLU A 1 99 ? 34.287 19.041 -92.584 1.00 78.88 99 GLU A O 1
ATOM 833 N N . ILE A 1 100 ? 33.603 20.266 -90.836 1.00 82.88 100 ILE A N 1
ATOM 834 C CA . ILE A 1 100 ? 34.897 20.924 -90.716 1.00 82.88 100 ILE A CA 1
ATOM 835 C C . ILE A 1 100 ? 35.833 20.036 -89.916 1.00 82.88 100 ILE A C 1
ATOM 837 O O . ILE A 1 100 ? 35.455 19.486 -88.883 1.00 82.88 100 ILE A O 1
ATOM 841 N N . ALA A 1 101 ? 37.063 19.913 -90.406 1.00 84.62 101 ALA A N 1
ATOM 842 C CA . ALA A 1 101 ? 38.127 19.195 -89.730 1.00 84.62 101 ALA A CA 1
ATOM 843 C C . ALA A 1 101 ? 39.154 20.187 -89.173 1.00 84.62 101 ALA A C 1
ATOM 845 O O . ALA A 1 101 ? 39.711 20.987 -89.930 1.00 84.62 101 ALA A O 1
ATOM 846 N N . PHE A 1 102 ? 39.427 20.098 -87.872 1.00 86.06 102 PHE A N 1
ATOM 847 C CA . PHE A 1 102 ? 40.529 20.796 -87.217 1.00 86.06 102 PHE A CA 1
ATOM 848 C C . PHE A 1 102 ? 41.602 19.796 -86.797 1.00 86.06 102 PHE A C 1
ATOM 850 O O . PHE A 1 102 ? 41.307 18.768 -86.185 1.00 86.06 102 PHE A O 1
ATOM 857 N N . GLU A 1 103 ? 42.855 20.105 -87.126 1.00 89.25 103 GLU A N 1
ATOM 858 C CA . GLU A 1 103 ? 44.017 19.370 -86.634 1.00 89.25 103 GLU A CA 1
ATOM 859 C C . GLU A 1 103 ? 44.656 20.150 -85.494 1.00 89.25 103 GLU A C 1
ATOM 861 O O . GLU A 1 103 ? 45.266 21.196 -85.712 1.00 89.25 103 GLU A O 1
ATOM 866 N N . ILE A 1 104 ? 44.522 19.632 -84.280 1.00 90.06 104 ILE A N 1
ATOM 867 C CA . ILE A 1 104 ? 44.878 20.355 -83.067 1.00 90.06 104 ILE A CA 1
ATOM 868 C C . ILE A 1 104 ? 46.082 19.668 -82.408 1.00 90.06 104 ILE A C 1
ATOM 870 O O . ILE A 1 104 ? 45.975 18.507 -82.010 1.00 90.06 104 ILE A O 1
ATOM 874 N N . PRO A 1 105 ? 47.250 20.325 -82.298 1.00 88.56 105 PRO A N 1
ATOM 875 C CA . PRO A 1 105 ? 48.435 19.714 -81.701 1.00 88.56 105 PRO A CA 1
ATOM 876 C C . PRO A 1 105 ? 48.237 19.455 -80.200 1.00 88.56 105 PRO A C 1
ATOM 878 O O . PRO A 1 105 ? 47.747 20.319 -79.476 1.00 88.56 105 PRO A O 1
ATOM 881 N N . ILE A 1 106 ? 48.654 18.276 -79.727 1.00 87.19 106 ILE A N 1
ATOM 882 C CA . ILE A 1 106 ? 48.634 17.908 -78.304 1.00 87.19 106 ILE A CA 1
ATOM 883 C C . ILE A 1 106 ? 50.054 18.023 -77.749 1.00 87.19 106 ILE A C 1
ATOM 885 O O . ILE A 1 106 ? 51.013 17.553 -78.363 1.00 87.19 106 ILE A O 1
ATOM 889 N N . GLU A 1 107 ? 50.204 18.607 -76.560 1.00 86.00 107 GLU A N 1
ATOM 890 C CA . GLU A 1 107 ? 51.500 18.664 -75.886 1.00 86.00 107 GLU A CA 1
ATOM 891 C C . GLU A 1 107 ? 52.069 17.249 -75.659 1.00 86.00 107 GLU A C 1
ATOM 893 O O . GLU A 1 107 ? 51.383 16.349 -75.164 1.00 86.00 107 GLU A O 1
ATOM 898 N N . GLN A 1 108 ? 53.353 17.054 -75.976 1.00 81.88 108 GLN A N 1
ATOM 899 C CA . GLN A 1 108 ? 53.992 15.734 -75.989 1.00 81.88 108 GLN A CA 1
ATOM 900 C C . GLN A 1 108 ? 53.866 14.974 -74.655 1.00 81.88 108 GLN A C 1
ATOM 902 O O . GLN A 1 108 ? 53.723 13.752 -74.652 1.00 81.88 108 GLN A O 1
ATOM 907 N N . ASN A 1 109 ? 53.904 15.675 -73.517 1.00 83.75 109 ASN A N 1
ATOM 908 C CA . ASN A 1 109 ? 53.760 15.061 -72.195 1.00 83.75 109 ASN A CA 1
ATOM 909 C C . ASN A 1 109 ? 52.354 14.474 -71.993 1.00 83.75 109 ASN A C 1
ATOM 911 O O . ASN A 1 109 ? 52.210 13.321 -71.585 1.00 83.75 109 ASN A O 1
ATOM 915 N N . LEU A 1 110 ? 51.318 15.241 -72.341 1.00 86.62 110 LEU A N 1
ATOM 916 C CA . LEU A 1 110 ? 49.934 14.787 -72.270 1.00 86.62 110 LEU A CA 1
ATOM 917 C C . LEU A 1 110 ? 49.691 13.617 -73.231 1.00 86.62 110 LEU A C 1
ATOM 919 O O . LEU A 1 110 ? 49.135 12.598 -72.826 1.00 86.62 110 LEU A O 1
ATOM 923 N N . TYR A 1 111 ? 50.200 13.709 -74.460 1.00 86.00 111 TYR A N 1
ATOM 924 C CA . TYR A 1 111 ? 50.097 12.631 -75.443 1.00 86.00 111 TYR A CA 1
ATOM 925 C C . TYR A 1 111 ? 50.728 11.319 -74.943 1.00 86.00 111 TYR A C 1
ATOM 927 O O . TYR A 1 111 ? 50.098 10.265 -75.005 1.00 86.00 111 TYR A O 1
ATOM 935 N N . ASN A 1 112 ? 51.921 11.376 -74.340 1.00 82.12 112 ASN A N 1
ATOM 936 C CA . ASN A 1 112 ? 52.587 10.196 -73.774 1.00 82.12 112 ASN A CA 1
ATOM 937 C C . ASN A 1 112 ? 51.803 9.543 -72.616 1.00 82.12 112 ASN A C 1
ATOM 939 O O . ASN A 1 112 ? 51.958 8.344 -72.377 1.00 82.12 112 ASN A O 1
ATOM 943 N N . LYS A 1 113 ? 50.998 10.310 -71.864 1.00 84.19 113 LYS A N 1
ATOM 944 C CA . LYS A 1 113 ? 50.117 9.770 -70.811 1.00 84.19 113 LYS A CA 1
ATOM 945 C C . LYS A 1 113 ? 48.898 9.075 -71.416 1.00 84.19 113 LYS A C 1
ATOM 947 O O . LYS A 1 113 ? 48.583 7.960 -71.018 1.00 84.19 113 LYS A O 1
ATOM 952 N N . ILE A 1 114 ? 48.269 9.715 -72.400 1.00 84.69 114 ILE A N 1
ATOM 953 C CA . ILE A 1 114 ? 47.099 9.213 -73.135 1.00 84.69 114 ILE A CA 1
ATOM 954 C C . ILE A 1 114 ? 47.417 7.882 -73.829 1.00 84.69 114 ILE A C 1
ATOM 956 O O . ILE A 1 114 ? 46.633 6.946 -73.735 1.00 84.69 114 ILE A O 1
ATOM 960 N N . GLN A 1 115 ? 48.583 7.755 -74.471 1.00 81.50 115 GLN A N 1
ATOM 961 C CA . GLN A 1 115 ? 48.963 6.539 -75.209 1.00 81.50 115 GLN A CA 1
ATOM 962 C C . GLN A 1 115 ? 49.073 5.270 -74.349 1.00 81.50 115 GLN A C 1
ATOM 964 O O . GLN A 1 115 ? 49.069 4.170 -74.890 1.00 81.50 115 GLN A O 1
ATOM 969 N N . LYS A 1 116 ? 49.184 5.395 -73.022 1.00 79.56 116 LYS A N 1
ATOM 970 C CA . LYS A 1 116 ? 49.255 4.241 -72.109 1.00 79.56 116 LYS A CA 1
ATOM 971 C C . LYS A 1 116 ? 47.883 3.666 -71.756 1.00 79.56 116 LYS A C 1
ATOM 973 O O . LYS A 1 116 ? 47.818 2.649 -71.074 1.00 79.56 116 LYS A O 1
ATOM 978 N N . LEU A 1 117 ? 46.806 4.332 -72.166 1.00 76.88 117 LEU A N 1
ATOM 979 C CA . LEU A 1 117 ? 45.441 4.008 -71.770 1.00 76.88 117 LEU A CA 1
ATOM 980 C C . LEU A 1 117 ? 44.683 3.371 -72.932 1.00 76.88 117 LEU A C 1
ATOM 982 O O . LEU A 1 117 ? 44.824 3.787 -74.082 1.00 76.88 117 LEU A O 1
ATOM 986 N N . LYS A 1 118 ? 43.871 2.358 -72.619 1.00 76.25 118 LYS A N 1
ATOM 987 C CA . LYS A 1 118 ? 43.060 1.628 -73.604 1.00 76.25 118 LYS A CA 1
ATOM 988 C C . LYS A 1 118 ? 41.701 2.290 -73.854 1.00 76.25 118 LYS A C 1
ATOM 990 O O . LYS A 1 118 ? 41.249 2.341 -74.993 1.00 76.25 118 LYS A O 1
ATOM 995 N N . ASN A 1 119 ? 41.080 2.818 -72.802 1.00 80.12 119 ASN A N 1
ATOM 996 C CA . ASN A 1 119 ? 39.802 3.523 -72.854 1.00 80.12 119 ASN A CA 1
ATOM 997 C C . ASN A 1 119 ? 39.991 4.929 -72.284 1.00 80.12 119 ASN A C 1
ATOM 999 O O . ASN A 1 119 ? 40.671 5.100 -71.268 1.00 80.12 119 ASN A O 1
ATOM 1003 N N . ILE A 1 120 ? 39.444 5.936 -72.963 1.00 85.19 120 ILE A N 1
ATOM 1004 C CA . ILE A 1 120 ? 39.644 7.346 -72.619 1.00 85.19 120 ILE A CA 1
ATOM 1005 C C . ILE A 1 120 ? 38.328 8.089 -72.805 1.00 85.19 120 ILE A C 1
ATOM 1007 O O . ILE A 1 120 ? 37.699 7.983 -73.860 1.00 85.19 120 ILE A O 1
ATOM 1011 N N . LYS A 1 121 ? 37.953 8.904 -71.816 1.00 88.56 121 LYS A N 1
ATOM 1012 C CA . LYS A 1 121 ? 36.861 9.872 -71.975 1.00 88.56 121 LYS A CA 1
ATOM 1013 C C . LYS A 1 121 ? 37.434 11.255 -72.248 1.00 88.56 121 LYS A C 1
ATOM 1015 O O . LYS A 1 121 ? 38.305 11.722 -71.509 1.00 88.56 121 LYS A O 1
ATOM 1020 N N . ILE A 1 122 ? 36.958 11.911 -73.303 1.00 90.50 122 ILE A N 1
ATOM 1021 C CA . ILE A 1 122 ? 37.369 13.267 -73.682 1.00 90.50 122 ILE A CA 1
ATOM 1022 C C . ILE A 1 122 ? 36.168 14.188 -73.535 1.00 90.50 122 ILE A C 1
ATOM 1024 O O . ILE A 1 122 ? 35.226 14.125 -74.323 1.00 90.50 122 ILE A O 1
ATOM 1028 N N . MET A 1 123 ? 36.218 15.063 -72.538 1.00 90.38 123 MET A N 1
ATOM 1029 C CA . MET A 1 123 ? 35.239 16.126 -72.377 1.00 90.38 123 MET A CA 1
ATOM 1030 C C . MET A 1 123 ? 35.604 17.301 -73.280 1.00 90.38 123 MET A C 1
ATOM 1032 O O . MET A 1 123 ? 36.707 17.842 -73.183 1.00 90.38 123 MET A O 1
ATOM 1036 N N . CYS A 1 124 ? 34.685 17.672 -74.164 1.00 90.44 124 CYS A N 1
ATOM 1037 C CA . CYS A 1 124 ? 34.836 18.744 -75.131 1.00 90.44 124 CYS A CA 1
ATOM 1038 C C . CYS A 1 124 ? 33.970 19.940 -74.729 1.00 90.44 124 CYS A C 1
ATOM 1040 O O . CYS A 1 124 ? 32.771 19.799 -74.473 1.00 90.44 124 CYS A O 1
ATOM 1042 N N . SER A 1 125 ? 34.587 21.116 -74.682 1.00 89.94 125 SER A N 1
ATOM 1043 C CA . SER A 1 125 ? 33.930 22.383 -74.375 1.00 89.94 125 SER A CA 1
ATOM 1044 C C . SER A 1 125 ? 34.456 23.516 -75.257 1.00 89.94 125 SER A C 1
ATOM 1046 O O . SER A 1 125 ? 35.370 23.333 -76.063 1.00 89.94 125 SER A O 1
ATOM 1048 N N . SER A 1 126 ? 33.834 24.687 -75.145 1.00 89.19 126 SER A N 1
ATOM 1049 C CA . SER A 1 126 ? 34.178 25.888 -75.906 1.00 89.19 126 SER A CA 1
ATOM 1050 C C . SER A 1 126 ? 34.757 26.949 -74.976 1.00 89.19 126 SER A C 1
ATOM 1052 O O . SER A 1 126 ? 34.285 27.128 -73.852 1.00 89.19 126 SER A O 1
ATOM 1054 N N . ASN A 1 127 ? 35.767 27.666 -75.468 1.00 86.94 127 ASN A N 1
ATOM 1055 C CA . ASN A 1 127 ? 36.310 28.860 -74.814 1.00 86.94 127 ASN A CA 1
ATOM 1056 C C . ASN A 1 127 ? 35.863 30.153 -75.515 1.00 86.94 127 ASN A C 1
ATOM 1058 O O . ASN A 1 127 ? 36.411 31.221 -75.241 1.00 86.94 127 ASN A O 1
ATOM 1062 N N . LEU A 1 128 ? 34.910 30.071 -76.452 1.00 89.81 128 LEU A N 1
ATOM 1063 C CA . LEU A 1 128 ? 34.395 31.249 -77.142 1.00 89.81 128 LEU A CA 1
ATOM 1064 C C . LEU A 1 128 ? 33.548 32.035 -76.158 1.00 89.81 128 LEU A C 1
ATOM 1066 O O . LEU A 1 128 ? 32.651 31.458 -75.558 1.00 89.81 128 LEU A O 1
ATOM 1070 N N . LYS A 1 129 ? 33.818 33.325 -75.985 1.00 86.62 129 LYS A N 1
ATOM 1071 C CA . LYS A 1 129 ? 33.102 34.144 -75.007 1.00 86.62 129 LYS A CA 1
ATOM 1072 C C . LYS A 1 129 ? 32.092 35.053 -75.681 1.00 86.62 129 LYS A C 1
ATOM 1074 O O . LYS A 1 129 ? 32.422 35.712 -76.661 1.00 86.62 129 LYS A O 1
ATOM 1079 N N . ASN A 1 130 ? 30.896 35.129 -75.107 1.00 82.06 130 ASN A N 1
ATOM 1080 C CA . ASN A 1 130 ? 29.931 36.168 -75.452 1.00 82.06 130 ASN A CA 1
ATOM 1081 C C . ASN A 1 130 ? 30.355 37.526 -74.848 1.00 82.06 130 ASN A C 1
ATOM 1083 O O . ASN A 1 130 ? 31.295 37.614 -74.047 1.00 82.06 130 ASN A O 1
ATOM 1087 N N . LYS A 1 131 ? 29.615 38.595 -75.159 1.00 75.38 131 LYS A N 1
ATOM 1088 C CA . LYS A 1 131 ? 29.826 39.939 -74.581 1.00 75.38 131 LYS A CA 1
ATOM 1089 C C . LYS A 1 131 ? 29.796 40.031 -73.041 1.00 75.38 131 LYS A C 1
ATOM 1091 O O . LYS A 1 131 ? 30.209 41.049 -72.495 1.00 75.38 131 LYS A O 1
ATOM 1096 N N . TYR A 1 132 ? 29.298 39.011 -72.338 1.00 81.12 132 TYR A N 1
ATOM 1097 C CA . TYR A 1 132 ? 29.269 38.925 -70.870 1.00 81.12 132 TYR A CA 1
ATOM 1098 C C . TYR A 1 132 ? 30.457 38.139 -70.287 1.00 81.12 132 TYR A C 1
ATOM 1100 O O . TYR A 1 132 ? 30.496 37.898 -69.084 1.00 81.12 132 TYR A O 1
ATOM 1108 N N . PHE A 1 133 ? 31.446 37.775 -71.114 1.00 78.69 133 PHE A N 1
ATOM 1109 C CA . PHE A 1 133 ? 32.601 36.938 -70.759 1.00 78.69 133 PHE A CA 1
ATOM 1110 C C . PHE A 1 133 ? 32.255 35.493 -70.365 1.00 78.69 133 PHE A C 1
ATOM 1112 O O . PHE A 1 133 ? 33.105 34.790 -69.809 1.00 78.69 133 PHE A O 1
ATOM 1119 N N . GLU A 1 134 ? 31.049 35.033 -70.692 1.00 83.25 134 GLU A N 1
ATOM 1120 C CA . GLU A 1 134 ? 30.611 33.656 -70.473 1.00 83.25 134 GLU A CA 1
ATOM 1121 C C . GLU A 1 134 ? 30.957 32.793 -71.685 1.00 83.25 134 GLU A C 1
ATOM 1123 O O . GLU A 1 134 ? 30.827 33.237 -72.830 1.00 83.25 134 GLU A O 1
ATOM 1128 N N . ASN A 1 135 ? 31.381 31.552 -71.438 1.00 85.88 135 ASN A N 1
ATOM 1129 C CA . ASN A 1 135 ? 31.664 30.606 -72.509 1.00 85.88 135 ASN A CA 1
ATOM 1130 C C . ASN A 1 135 ? 30.364 30.220 -73.226 1.00 85.88 135 ASN A C 1
ATOM 1132 O O . ASN A 1 135 ? 29.425 29.720 -72.609 1.00 85.88 135 ASN A O 1
ATOM 1136 N N . ILE A 1 136 ? 30.337 30.413 -74.539 1.00 88.75 136 ILE A N 1
ATOM 1137 C CA . ILE A 1 136 ? 29.278 29.948 -75.424 1.00 88.75 136 ILE A CA 1
ATOM 1138 C C . ILE A 1 136 ? 29.319 28.418 -75.433 1.00 88.75 136 ILE A C 1
ATOM 1140 O O . ILE A 1 136 ? 30.380 27.857 -75.735 1.00 88.75 136 ILE A O 1
ATOM 1144 N N . PRO A 1 137 ? 28.205 27.733 -75.113 1.00 88.69 137 PRO A N 1
ATOM 1145 C CA . PRO A 1 137 ? 28.139 26.280 -75.106 1.00 88.69 137 PRO A CA 1
ATOM 1146 C C . PRO A 1 137 ? 28.610 25.672 -76.427 1.00 88.69 137 PRO A C 1
ATOM 1148 O O . PRO A 1 137 ? 28.302 26.165 -77.510 1.00 88.69 137 PRO A O 1
ATOM 1151 N N . ILE A 1 138 ? 29.313 24.541 -76.357 1.00 88.81 138 ILE A N 1
ATOM 1152 C CA . ILE A 1 138 ? 29.812 23.858 -77.560 1.00 88.81 138 ILE A CA 1
ATOM 1153 C C . ILE A 1 138 ? 28.679 23.432 -78.510 1.00 88.81 138 ILE A C 1
ATOM 1155 O O . ILE A 1 138 ? 28.852 23.418 -79.728 1.00 88.81 138 ILE A O 1
ATOM 1159 N N . VAL A 1 139 ? 27.492 23.162 -77.961 1.00 89.12 139 VAL A N 1
ATOM 1160 C CA . VAL A 1 139 ? 26.280 22.855 -78.730 1.00 89.12 139 VAL A CA 1
ATOM 1161 C C . VAL A 1 139 ? 25.738 24.041 -79.524 1.00 89.12 139 VAL A C 1
ATOM 1163 O O . VAL A 1 139 ? 25.003 23.826 -80.483 1.00 89.12 139 VAL A O 1
ATOM 1166 N N . ASP A 1 140 ? 26.109 25.278 -79.195 1.00 89.69 140 ASP A N 1
ATOM 1167 C CA . ASP A 1 140 ? 25.743 26.456 -79.991 1.00 89.69 140 ASP A CA 1
ATOM 1168 C C . ASP A 1 140 ? 26.713 26.676 -81.159 1.00 89.69 140 ASP A C 1
ATOM 1170 O O . ASP A 1 140 ? 26.386 27.381 -82.112 1.00 89.69 140 ASP A O 1
ATOM 1174 N N . LEU A 1 141 ? 27.872 26.011 -81.145 1.00 89.88 141 LEU A N 1
ATOM 1175 C CA . LEU A 1 141 ? 28.877 26.082 -82.207 1.00 89.88 141 LEU A CA 1
ATOM 1176 C C . LEU A 1 141 ? 28.734 24.975 -83.259 1.00 89.88 141 LEU A C 1
ATOM 1178 O O . LEU A 1 141 ? 29.095 25.187 -84.417 1.00 89.88 141 LEU A O 1
ATOM 1182 N N . PHE A 1 142 ? 28.193 23.813 -82.889 1.00 89.94 142 PHE A N 1
ATOM 1183 C CA . PHE A 1 142 ? 28.084 22.647 -83.772 1.00 89.94 142 PHE A CA 1
ATOM 1184 C C . PHE A 1 142 ? 26.692 22.013 -83.721 1.00 89.94 142 PHE A C 1
ATOM 1186 O O . PHE A 1 142 ? 25.992 22.090 -82.712 1.00 89.94 142 PHE A O 1
ATOM 1193 N N . TYR A 1 143 ? 26.263 21.397 -84.824 1.00 86.19 143 TYR A N 1
ATOM 1194 C CA . TYR A 1 143 ? 24.983 20.676 -84.881 1.00 86.19 143 TYR A CA 1
ATOM 1195 C C . TYR A 1 143 ? 25.054 19.276 -84.273 1.00 86.19 143 TYR A C 1
ATOM 1197 O O . TYR A 1 143 ? 24.093 18.833 -83.649 1.00 86.19 143 TYR A O 1
ATOM 1205 N N . ASP A 1 144 ? 26.182 18.598 -84.459 1.00 83.88 144 ASP A N 1
ATOM 1206 C CA . ASP A 1 144 ? 26.340 17.176 -84.170 1.00 83.88 144 ASP A CA 1
ATOM 1207 C C . ASP A 1 144 ? 27.449 16.971 -83.120 1.00 83.88 144 ASP A C 1
ATOM 1209 O O . ASP A 1 144 ? 28.334 17.819 -82.963 1.00 83.88 144 ASP A O 1
ATOM 1213 N N . ARG A 1 145 ? 27.415 15.848 -82.384 1.00 87.31 145 ARG A N 1
ATOM 1214 C CA . ARG A 1 145 ? 28.492 15.484 -81.445 1.00 87.31 145 ARG A CA 1
ATOM 1215 C C . ARG A 1 145 ? 29.788 15.267 -82.244 1.00 87.31 145 ARG A C 1
ATOM 1217 O O . ARG A 1 145 ? 29.756 14.512 -83.216 1.00 87.31 145 ARG A O 1
ATOM 1224 N N . PRO A 1 146 ? 30.912 15.893 -81.862 1.00 88.88 146 PRO A N 1
ATOM 1225 C CA . PRO A 1 146 ? 32.124 15.840 -82.656 1.00 88.88 146 PRO A CA 1
ATOM 1226 C C . PRO A 1 146 ? 32.732 14.442 -82.661 1.00 88.88 146 PRO A C 1
ATOM 1228 O O . PRO A 1 146 ? 32.739 13.740 -81.647 1.00 88.88 146 PRO A O 1
ATOM 1231 N N . VAL A 1 147 ? 33.302 14.073 -83.802 1.00 89.38 147 VAL A N 1
ATOM 1232 C CA . VAL A 1 147 ? 34.136 12.881 -83.940 1.00 89.38 147 VAL A CA 1
ATOM 1233 C C . VAL A 1 147 ? 35.576 13.278 -83.634 1.00 89.38 147 VAL A C 1
ATOM 1235 O O . VAL A 1 147 ? 36.114 14.201 -84.251 1.00 89.38 147 VAL A O 1
ATOM 1238 N N . ILE A 1 148 ? 36.190 12.591 -82.669 1.00 89.88 148 ILE A N 1
ATOM 1239 C CA . ILE A 1 148 ? 37.563 12.846 -82.229 1.00 89.88 148 ILE A CA 1
ATOM 1240 C C . ILE A 1 148 ? 38.426 11.613 -82.494 1.00 89.88 148 ILE A C 1
ATOM 1242 O O . ILE A 1 148 ? 38.149 10.530 -81.985 1.00 89.88 148 ILE A O 1
ATOM 1246 N N . GLU A 1 149 ? 39.509 11.804 -83.245 1.00 88.19 149 GLU A N 1
ATOM 1247 C CA . GLU A 1 149 ? 40.570 10.809 -83.424 1.00 88.19 149 GLU A CA 1
ATOM 1248 C C . GLU A 1 149 ? 41.893 11.342 -82.857 1.00 88.19 149 GLU A C 1
ATOM 1250 O O . GLU A 1 149 ? 42.240 12.509 -83.052 1.00 88.19 149 GLU A O 1
ATOM 1255 N N . LEU A 1 150 ? 42.664 10.477 -82.196 1.00 85.88 150 LEU A N 1
ATOM 1256 C CA . LEU A 1 150 ? 44.008 10.790 -81.707 1.00 85.88 150 LEU A CA 1
ATOM 1257 C C . LEU A 1 150 ? 45.037 10.047 -82.562 1.00 85.88 150 LEU A C 1
ATOM 1259 O O . LEU A 1 150 ? 45.103 8.820 -82.530 1.00 85.88 150 LEU A O 1
ATOM 1263 N N . LYS A 1 151 ? 45.841 10.778 -83.335 1.00 83.69 151 LYS A N 1
ATOM 1264 C CA . LYS A 1 151 ? 46.939 10.209 -84.136 1.00 83.69 151 LYS A CA 1
ATOM 1265 C C . LYS A 1 151 ? 48.031 11.244 -84.364 1.00 83.69 151 LYS A C 1
ATOM 1267 O O . LYS A 1 151 ? 47.773 12.440 -84.342 1.00 83.69 151 LYS A O 1
ATOM 1272 N N . ASP A 1 152 ? 49.265 10.781 -84.534 1.00 81.50 152 ASP A N 1
ATOM 1273 C CA . ASP A 1 152 ? 50.423 11.627 -84.860 1.00 81.50 152 ASP A CA 1
ATOM 1274 C C . ASP A 1 152 ? 50.633 12.835 -83.920 1.00 81.50 152 ASP A C 1
ATOM 1276 O O . ASP A 1 152 ? 51.009 13.919 -84.361 1.00 81.50 152 ASP A O 1
ATOM 1280 N N . ALA A 1 153 ? 50.402 12.647 -82.610 1.00 83.94 153 ALA A N 1
ATOM 1281 C CA . ALA A 1 153 ? 50.454 13.705 -81.586 1.00 83.94 153 ALA A CA 1
ATOM 1282 C C . ALA A 1 153 ? 49.481 14.879 -81.829 1.00 83.94 153 ALA A C 1
ATOM 1284 O O . ALA A 1 153 ? 49.676 15.990 -81.330 1.00 83.94 153 ALA A O 1
ATOM 1285 N N . LYS A 1 154 ? 48.407 14.621 -82.577 1.00 88.56 154 LYS A N 1
ATOM 1286 C CA . LYS A 1 154 ? 47.337 15.563 -82.882 1.00 88.56 154 LYS A CA 1
ATOM 1287 C C . LYS A 1 154 ? 45.979 14.986 -82.497 1.00 88.56 154 LYS A C 1
ATOM 1289 O O . LYS A 1 154 ? 45.740 13.778 -82.560 1.00 88.56 154 LYS A O 1
ATOM 1294 N N . LEU A 1 155 ? 45.082 15.888 -82.127 1.00 91.00 155 LEU A N 1
ATOM 1295 C CA . LEU A 1 155 ? 43.655 15.661 -82.013 1.00 91.00 155 LEU A CA 1
ATOM 1296 C C . LEU A 1 155 ? 43.009 16.090 -83.331 1.00 91.00 155 LEU A C 1
ATOM 1298 O O . LEU A 1 155 ? 43.089 17.255 -83.718 1.00 91.00 155 LEU A O 1
ATOM 1302 N N . HIS A 1 156 ? 42.377 15.150 -84.023 1.00 89.88 156 HIS A N 1
ATOM 1303 C CA . HIS A 1 156 ? 41.587 15.423 -85.217 1.00 89.88 156 HIS A CA 1
ATOM 1304 C C . HIS A 1 156 ? 40.127 15.558 -84.805 1.00 89.88 156 HIS A C 1
ATOM 1306 O O . HIS A 1 156 ? 39.493 14.572 -84.435 1.00 89.88 156 HIS A O 1
ATOM 1312 N N . PHE A 1 157 ? 39.616 16.783 -84.855 1.00 90.69 157 PHE A N 1
ATOM 1313 C CA . PHE A 1 157 ? 38.240 17.121 -84.513 1.00 90.69 157 PHE A CA 1
ATOM 1314 C C . PHE A 1 157 ? 37.423 17.278 -85.792 1.00 90.69 157 PHE A C 1
ATOM 1316 O O . PHE A 1 157 ? 37.832 18.037 -86.672 1.00 90.69 157 PHE A O 1
ATOM 1323 N N . LYS A 1 158 ? 36.275 16.603 -85.889 1.00 90.62 158 LYS A N 1
ATOM 1324 C CA . LYS A 1 158 ? 35.320 16.764 -86.994 1.00 90.62 158 LYS A CA 1
ATOM 1325 C C . LYS A 1 158 ? 33.915 17.026 -86.475 1.00 90.62 158 LYS A C 1
ATOM 1327 O O . LYS A 1 158 ? 33.429 16.272 -85.635 1.00 90.62 158 LYS A O 1
ATOM 1332 N N . ALA A 1 159 ? 33.265 18.069 -86.984 1.00 89.06 159 ALA A N 1
ATOM 1333 C CA . ALA A 1 159 ? 31.863 18.365 -86.695 1.00 89.06 159 ALA A CA 1
ATOM 1334 C C . ALA A 1 159 ? 31.255 19.291 -87.755 1.00 89.06 159 ALA A C 1
ATOM 1336 O O . ALA A 1 159 ? 31.971 19.987 -88.476 1.00 89.06 159 ALA A O 1
ATOM 1337 N N . ARG A 1 160 ? 29.923 19.345 -87.828 1.00 88.69 160 ARG A N 1
ATOM 1338 C CA . ARG A 1 160 ? 29.201 20.286 -88.693 1.00 88.69 160 ARG A CA 1
ATOM 1339 C C . ARG A 1 160 ? 28.999 21.635 -87.983 1.00 88.69 160 ARG A C 1
ATOM 1341 O O . ARG A 1 160 ? 28.333 21.656 -86.942 1.00 88.69 160 ARG A O 1
ATOM 1348 N N . PRO A 1 161 ? 29.557 22.746 -88.500 1.00 89.56 161 PRO A N 1
ATOM 1349 C CA . PRO A 1 161 ? 29.492 24.047 -87.835 1.00 89.56 161 PRO A CA 1
ATOM 1350 C C . PRO A 1 161 ? 28.121 24.711 -87.942 1.00 89.56 161 PRO A C 1
ATOM 1352 O O . PRO A 1 161 ? 27.420 24.552 -88.940 1.00 89.56 161 PRO A O 1
ATOM 1355 N N . LYS A 1 162 ? 27.800 25.530 -86.940 1.00 90.62 162 LYS A N 1
ATOM 1356 C CA . LYS A 1 162 ? 26.746 26.548 -86.984 1.00 90.62 162 LYS A CA 1
ATOM 1357 C C . LYS A 1 162 ? 27.371 27.898 -87.319 1.00 90.62 162 LYS A C 1
ATOM 1359 O O . LYS A 1 162 ? 28.334 28.308 -86.664 1.00 90.62 162 LYS A O 1
ATOM 1364 N N . LEU A 1 163 ? 26.847 28.577 -88.332 1.00 90.75 163 LEU A N 1
ATOM 1365 C CA . LEU A 1 163 ? 27.240 29.928 -88.721 1.00 90.75 163 LEU A CA 1
ATOM 1366 C C . LEU A 1 163 ? 26.190 30.904 -88.176 1.00 90.75 163 LEU A C 1
ATOM 1368 O O . LEU A 1 163 ? 24.989 30.698 -88.332 1.00 90.75 163 LEU A O 1
ATOM 1372 N N . HIS A 1 164 ? 26.626 31.989 -87.539 1.00 90.88 164 HIS A N 1
ATOM 1373 C CA . HIS A 1 164 ? 25.726 32.908 -86.832 1.00 90.88 164 HIS A CA 1
ATOM 1374 C C . HIS A 1 164 ? 25.751 34.313 -87.432 1.00 90.88 164 HIS A C 1
ATOM 1376 O O . HIS A 1 164 ? 26.705 35.068 -87.255 1.00 90.88 164 HIS A O 1
ATOM 1382 N N . PHE A 1 165 ? 24.685 34.680 -88.140 1.00 90.88 165 PHE A N 1
ATOM 1383 C CA . PHE A 1 165 ? 24.450 36.062 -88.565 1.00 90.88 165 PHE A CA 1
ATOM 1384 C C . PHE A 1 165 ? 23.643 36.838 -87.524 1.00 90.88 165 PHE A C 1
ATOM 1386 O O . PHE A 1 165 ? 22.855 36.262 -86.772 1.00 90.88 165 PHE A O 1
ATOM 1393 N N . TYR A 1 166 ? 23.808 38.157 -87.513 1.00 88.19 166 TYR A N 1
ATOM 1394 C CA . TYR A 1 166 ? 22.993 39.064 -86.716 1.00 88.19 166 TYR A CA 1
ATOM 1395 C C . TYR A 1 166 ? 21.544 39.074 -87.240 1.00 88.19 166 TYR A C 1
ATOM 1397 O O . TYR A 1 166 ? 21.294 39.416 -88.393 1.00 88.19 166 TYR A O 1
ATOM 1405 N N . LYS A 1 167 ? 20.580 38.679 -86.395 1.00 79.50 167 LYS A N 1
ATOM 1406 C CA . LYS A 1 167 ? 19.194 38.346 -86.798 1.00 79.50 167 LYS A CA 1
ATOM 1407 C C . LYS A 1 167 ? 18.177 39.493 -86.687 1.00 79.50 167 LYS A C 1
ATOM 1409 O O . LYS A 1 167 ? 16.983 39.234 -86.563 1.00 79.50 167 LYS A O 1
ATOM 1414 N N . ASN A 1 168 ? 18.601 40.756 -86.687 1.00 76.19 168 ASN A N 1
ATOM 1415 C CA . ASN A 1 168 ? 17.642 41.864 -86.656 1.00 76.19 168 ASN A CA 1
ATOM 1416 C C . ASN A 1 168 ? 17.030 42.094 -88.051 1.00 76.19 168 ASN A C 1
ATOM 1418 O O . ASN A 1 168 ? 17.678 42.650 -88.931 1.00 76.19 168 ASN A O 1
ATOM 1422 N N . GLU A 1 169 ? 15.766 41.707 -88.245 1.00 67.81 169 GLU A N 1
ATOM 1423 C CA . GLU A 1 169 ? 15.063 41.816 -89.537 1.00 67.81 169 GLU A CA 1
ATOM 1424 C C . GLU A 1 169 ? 14.807 43.262 -90.004 1.00 67.81 169 GLU A C 1
ATOM 1426 O O . GLU A 1 169 ? 14.410 43.477 -91.149 1.00 67.81 169 GLU A O 1
ATOM 1431 N N . THR A 1 170 ? 15.024 44.252 -89.130 1.00 75.06 170 THR A N 1
ATOM 1432 C CA . THR A 1 170 ? 14.732 45.672 -89.400 1.00 75.06 170 THR A CA 1
ATOM 1433 C C . THR A 1 170 ? 15.929 46.505 -89.852 1.00 75.06 170 THR A C 1
ATOM 1435 O O . THR A 1 170 ? 15.721 47.625 -90.309 1.00 75.06 170 THR A O 1
ATOM 1438 N N . ILE A 1 171 ? 17.159 45.989 -89.739 1.00 84.50 171 ILE A N 1
ATOM 1439 C CA . ILE A 1 171 ? 18.387 46.721 -90.088 1.00 84.50 171 ILE A CA 1
ATOM 1440 C C . ILE A 1 171 ? 19.268 45.833 -90.964 1.00 84.50 171 ILE A C 1
ATOM 1442 O O . ILE A 1 171 ? 19.692 44.755 -90.552 1.00 84.50 171 ILE A O 1
ATOM 1446 N N . THR A 1 172 ? 19.584 46.302 -92.166 1.00 87.00 172 THR A N 1
ATOM 1447 C CA . THR A 1 172 ? 20.519 45.660 -93.094 1.00 87.00 172 THR A CA 1
ATOM 1448 C C . THR A 1 172 ? 21.850 46.406 -93.150 1.00 87.00 172 THR A C 1
ATOM 1450 O O . THR A 1 172 ? 21.953 47.566 -92.759 1.00 87.00 172 THR A O 1
ATOM 1453 N N . PHE A 1 173 ? 22.887 45.767 -93.698 1.00 89.75 173 PHE A N 1
ATOM 1454 C CA . PHE A 1 173 ? 24.192 46.405 -93.907 1.00 89.75 173 PHE A CA 1
ATOM 1455 C C . PHE A 1 173 ? 24.089 47.716 -94.716 1.00 89.75 173 PHE A C 1
ATOM 1457 O O . PHE A 1 173 ? 24.780 48.688 -94.429 1.00 89.75 173 PHE A O 1
ATOM 1464 N N . GLN A 1 174 ? 23.181 47.749 -95.697 1.00 89.88 174 GLN A N 1
ATOM 1465 C CA . GLN A 1 174 ? 22.904 48.912 -96.548 1.00 89.88 174 GLN A CA 1
ATOM 1466 C C . GLN A 1 174 ? 22.293 50.074 -95.753 1.00 89.88 174 GLN A C 1
ATOM 1468 O O . GLN A 1 174 ? 22.639 51.231 -95.985 1.00 89.88 174 GLN A O 1
ATOM 1473 N N . ASP A 1 175 ? 21.426 49.758 -94.783 1.00 90.06 175 ASP A N 1
ATOM 1474 C CA . ASP A 1 175 ? 20.804 50.757 -93.909 1.00 90.06 175 ASP A CA 1
ATOM 1475 C C . ASP A 1 175 ? 21.851 51.444 -93.027 1.00 90.06 175 ASP A C 1
ATOM 1477 O O . ASP A 1 175 ? 21.754 52.645 -92.794 1.00 90.06 175 ASP A O 1
ATOM 1481 N N . ILE A 1 176 ? 22.882 50.707 -92.589 1.00 92.38 176 ILE A N 1
ATOM 1482 C CA . ILE A 1 176 ? 23.962 51.249 -91.752 1.00 92.38 176 ILE A CA 1
ATOM 1483 C C . ILE A 1 176 ? 24.863 52.210 -92.540 1.00 92.38 176 ILE A C 1
ATOM 1485 O O . ILE A 1 176 ? 25.223 53.265 -92.022 1.00 92.38 176 ILE A O 1
ATOM 1489 N N . ILE A 1 177 ? 25.220 51.870 -93.784 1.00 91.81 177 ILE A N 1
ATOM 1490 C CA . ILE A 1 177 ? 26.068 52.737 -94.627 1.00 91.81 177 ILE A CA 1
ATOM 1491 C C . ILE A 1 177 ? 25.296 53.909 -95.256 1.00 91.81 177 ILE A C 1
ATOM 1493 O O . ILE A 1 177 ? 25.905 54.889 -95.677 1.00 91.81 177 ILE A O 1
ATOM 1497 N N . GLY A 1 178 ? 23.966 53.810 -95.362 1.00 88.00 178 GLY A N 1
ATOM 1498 C CA . GLY A 1 178 ? 23.112 54.845 -95.951 1.00 88.00 178 GLY A CA 1
ATOM 1499 C C . GLY A 1 178 ? 23.183 54.969 -97.483 1.00 88.00 178 GLY A C 1
ATOM 1500 O O . GLY A 1 178 ? 22.880 56.039 -98.011 1.00 88.00 178 GLY A O 1
ATOM 1501 N N . ASP A 1 179 ? 23.572 53.908 -98.205 1.00 91.50 179 ASP A N 1
ATOM 1502 C CA . ASP A 1 179 ? 23.639 53.848 -99.680 1.00 91.50 179 ASP A CA 1
ATOM 1503 C C . ASP A 1 179 ? 23.253 52.443 -100.201 1.00 91.50 179 ASP A C 1
ATOM 1505 O O . ASP A 1 179 ? 23.259 51.458 -99.461 1.00 91.50 179 ASP A O 1
ATOM 1509 N N . ILE A 1 180 ? 22.903 52.343 -101.486 1.00 88.19 180 ILE A N 1
ATOM 1510 C CA . ILE A 1 180 ? 22.409 51.116 -102.127 1.00 88.19 180 ILE A CA 1
ATOM 1511 C C . ILE A 1 180 ? 23.579 50.261 -102.636 1.00 88.19 180 ILE A C 1
ATOM 1513 O O . ILE A 1 180 ? 24.418 50.728 -103.417 1.00 88.19 180 ILE A O 1
ATOM 1517 N N . LEU A 1 181 ? 23.580 48.979 -102.256 1.00 89.75 181 LEU A N 1
ATOM 1518 C CA . LEU A 1 181 ? 24.481 47.951 -102.783 1.00 89.75 181 LEU A CA 1
ATOM 1519 C C . LEU A 1 181 ? 23.751 47.064 -103.804 1.00 89.75 181 LEU A C 1
ATOM 1521 O O . LEU A 1 181 ? 22.538 46.873 -103.749 1.00 89.75 181 LEU A O 1
ATOM 1525 N N . ASN A 1 182 ? 24.501 46.475 -104.734 1.00 89.50 182 ASN A N 1
ATOM 1526 C CA . ASN A 1 182 ? 23.972 45.555 -105.748 1.00 89.50 182 ASN A CA 1
ATOM 1527 C C . ASN A 1 182 ? 23.806 44.113 -105.234 1.00 89.50 182 ASN A C 1
ATOM 1529 O O . ASN A 1 182 ? 23.319 43.251 -105.976 1.00 89.50 182 ASN A O 1
ATOM 1533 N N . VAL A 1 183 ? 24.248 43.843 -104.002 1.00 88.31 183 VAL A N 1
ATOM 1534 C CA . VAL A 1 183 ? 24.188 42.542 -103.325 1.00 88.31 183 VAL A CA 1
ATOM 1535 C C . VAL A 1 183 ? 23.838 42.722 -101.848 1.00 88.31 183 VAL A C 1
ATOM 1537 O O . VAL A 1 183 ? 24.050 43.786 -101.266 1.00 88.31 183 VAL A O 1
ATOM 1540 N N . HIS A 1 184 ? 23.322 41.663 -101.225 1.00 87.44 184 HIS A N 1
ATOM 1541 C CA . HIS A 1 184 ? 23.079 41.639 -99.787 1.00 87.44 184 HIS A CA 1
ATOM 1542 C C . HIS A 1 184 ? 24.311 41.116 -99.041 1.00 87.44 184 HIS A C 1
ATOM 1544 O O . HIS A 1 184 ? 24.694 39.959 -99.207 1.00 87.44 184 HIS A O 1
ATOM 1550 N N . ILE A 1 18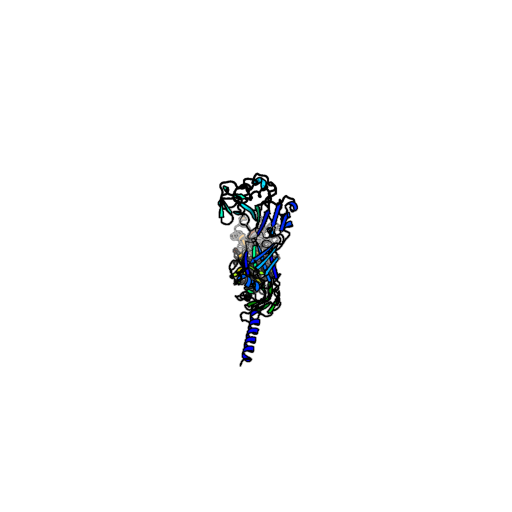5 ? 24.905 41.962 -98.200 1.00 89.62 185 ILE A N 1
ATOM 1551 C CA . ILE A 1 185 ? 26.029 41.595 -97.335 1.00 89.62 185 ILE A CA 1
ATOM 1552 C C . ILE A 1 185 ? 25.472 41.207 -95.955 1.00 89.62 185 ILE A C 1
ATOM 1554 O O . ILE A 1 185 ? 24.866 42.066 -95.305 1.00 89.62 185 ILE A O 1
ATOM 1558 N N . PRO A 1 186 ? 25.650 39.955 -95.489 1.00 90.44 186 PRO A N 1
ATOM 1559 C CA . PRO A 1 186 ? 25.228 39.560 -94.152 1.00 90.44 186 PRO A CA 1
ATOM 1560 C C . PRO A 1 186 ? 26.125 40.208 -93.095 1.00 90.44 186 PRO A C 1
ATOM 1562 O O . PRO A 1 186 ? 27.336 40.345 -93.286 1.00 90.44 186 PRO A O 1
ATOM 1565 N N . ILE A 1 187 ? 25.543 40.553 -91.950 1.00 91.81 187 ILE A N 1
ATOM 1566 C CA . ILE A 1 187 ? 26.293 40.989 -90.770 1.00 91.81 187 ILE A CA 1
ATOM 1567 C C . ILE A 1 187 ? 26.554 39.755 -89.907 1.00 91.81 187 ILE A C 1
ATOM 1569 O O . ILE A 1 187 ? 25.613 39.063 -89.512 1.00 91.81 187 ILE A O 1
ATOM 1573 N N . VAL A 1 188 ? 27.820 39.462 -89.619 1.00 92.31 188 VAL A N 1
ATOM 1574 C CA . VAL A 1 188 ? 28.190 38.361 -88.718 1.00 92.31 188 VAL A CA 1
ATOM 1575 C C . VAL A 1 188 ? 27.871 38.755 -87.284 1.00 92.31 188 VAL A C 1
ATOM 1577 O O . VAL A 1 188 ? 28.124 39.884 -86.869 1.00 92.31 188 VAL A O 1
ATOM 1580 N N . ASP A 1 189 ? 27.324 37.819 -86.517 1.00 91.19 189 ASP A N 1
ATOM 1581 C CA . ASP A 1 189 ? 27.090 38.022 -85.098 1.00 91.19 189 ASP A CA 1
ATOM 1582 C C . ASP A 1 189 ? 28.442 38.157 -84.347 1.00 91.19 189 ASP A C 1
ATOM 1584 O O . ASP A 1 189 ? 29.250 37.222 -84.385 1.00 91.19 189 ASP A O 1
ATOM 1588 N N . PRO A 1 190 ? 28.711 39.283 -83.651 1.00 90.38 190 PRO A N 1
ATOM 1589 C CA . PRO A 1 190 ? 30.011 39.546 -83.031 1.00 90.38 190 PRO A CA 1
ATOM 1590 C C . PRO A 1 190 ? 30.351 38.645 -81.836 1.00 90.38 190 PRO A C 1
ATOM 1592 O O . PRO A 1 190 ? 31.511 38.615 -81.436 1.00 90.38 190 PRO A O 1
ATOM 1595 N N . ASP A 1 191 ? 29.393 37.886 -81.284 1.00 90.88 191 ASP A N 1
ATOM 1596 C CA . ASP A 1 191 ? 29.696 36.859 -80.272 1.00 90.88 191 ASP A CA 1
ATOM 1597 C C . ASP A 1 191 ? 30.345 35.610 -80.913 1.00 90.88 191 ASP A C 1
ATOM 1599 O O . ASP A 1 191 ? 31.007 34.834 -80.228 1.00 90.88 191 ASP A O 1
ATOM 1603 N N . TYR A 1 192 ? 30.187 35.419 -82.231 1.00 92.25 192 TYR A N 1
ATOM 1604 C CA . TYR A 1 192 ? 30.642 34.225 -82.959 1.00 92.25 192 TYR A CA 1
ATOM 1605 C C . TYR A 1 192 ? 31.731 34.501 -84.002 1.00 92.25 192 TYR A C 1
ATOM 1607 O O . TYR A 1 192 ? 32.369 33.570 -84.505 1.00 92.25 192 TYR A O 1
ATOM 1615 N N . GLY A 1 193 ? 31.954 35.762 -84.367 1.00 92.12 193 GLY A N 1
ATOM 1616 C CA . GLY A 1 193 ? 32.794 36.110 -85.503 1.00 92.12 193 GLY A CA 1
ATOM 1617 C C . GLY A 1 193 ? 32.788 37.598 -85.831 1.00 92.12 193 GLY A C 1
ATOM 1618 O O . GLY A 1 193 ? 32.478 38.426 -84.987 1.00 92.12 193 GLY A O 1
ATOM 1619 N N . CYS A 1 194 ? 33.148 37.956 -87.062 1.00 93.19 194 CYS A N 1
ATOM 1620 C CA . CYS A 1 194 ? 32.991 39.321 -87.575 1.00 93.19 194 CYS A CA 1
ATOM 1621 C C . CYS A 1 194 ? 33.004 39.346 -89.110 1.00 93.19 194 CYS A C 1
ATOM 1623 O O . CYS A 1 194 ? 33.424 38.387 -89.761 1.00 93.19 194 CYS A O 1
ATOM 1625 N N . ASN A 1 195 ? 32.565 40.457 -89.700 1.00 94.56 195 ASN A N 1
ATOM 1626 C CA . ASN A 1 195 ? 32.869 40.761 -91.096 1.00 94.56 195 ASN A CA 1
ATOM 1627 C C . ASN A 1 195 ? 34.349 41.153 -91.245 1.00 94.56 195 ASN A C 1
ATOM 1629 O O . ASN A 1 195 ? 34.987 41.598 -90.294 1.00 94.56 195 ASN A O 1
ATOM 1633 N N . LEU A 1 196 ? 34.885 41.025 -92.452 1.00 95.06 196 LEU A N 1
ATOM 1634 C CA . LEU A 1 196 ? 36.226 41.450 -92.835 1.00 95.06 196 LEU A CA 1
ATOM 1635 C C . LEU A 1 196 ? 36.128 42.435 -93.999 1.00 95.06 196 LEU A C 1
ATOM 1637 O O . LEU A 1 196 ? 35.251 42.308 -94.852 1.00 95.06 196 LEU A O 1
ATOM 1641 N N . TYR A 1 197 ? 37.060 43.377 -94.076 1.00 95.25 197 TYR A N 1
ATOM 1642 C CA . TYR A 1 197 ? 37.145 44.336 -95.173 1.00 95.25 197 TYR A CA 1
ATOM 1643 C C . TYR A 1 197 ? 38.523 44.279 -95.812 1.00 95.25 197 TYR A C 1
ATOM 1645 O O . TYR A 1 197 ? 39.534 44.429 -95.125 1.00 95.25 197 TYR A O 1
ATOM 1653 N N . ALA A 1 198 ? 38.573 44.085 -97.128 1.00 94.50 198 ALA A N 1
ATOM 1654 C CA . ALA A 1 198 ? 39.801 44.247 -97.892 1.00 94.50 198 ALA A CA 1
ATOM 1655 C C . ALA A 1 198 ? 39.982 45.731 -98.223 1.00 94.50 198 ALA A C 1
ATOM 1657 O O . ALA A 1 198 ? 39.136 46.362 -98.857 1.00 94.50 198 ALA A O 1
ATOM 1658 N N . ILE A 1 199 ? 41.095 46.288 -97.772 1.00 95.31 199 ILE A N 1
ATOM 1659 C CA . ILE A 1 199 ? 41.367 47.719 -97.775 1.00 95.31 199 ILE A CA 1
ATOM 1660 C C . ILE A 1 199 ? 42.286 48.064 -98.934 1.00 95.31 199 ILE A C 1
ATOM 1662 O O . ILE A 1 199 ? 43.291 47.393 -99.174 1.00 95.31 199 ILE A O 1
ATOM 1666 N N . TRP A 1 200 ? 41.960 49.147 -99.626 1.00 94.06 200 TRP A N 1
ATOM 1667 C CA . TRP A 1 200 ? 42.722 49.678 -100.745 1.00 94.06 200 TRP A CA 1
ATOM 1668 C C . TRP A 1 200 ? 43.080 51.137 -100.496 1.00 94.06 200 TRP A C 1
ATOM 1670 O O . TRP A 1 200 ? 42.336 51.879 -99.860 1.00 94.06 200 TRP A O 1
ATOM 1680 N N . GLY A 1 201 ? 44.243 51.553 -100.987 1.00 89.75 201 GLY A N 1
ATOM 1681 C CA . GLY A 1 201 ? 44.633 52.956 -100.994 1.00 89.75 201 GLY A CA 1
ATOM 1682 C C . GLY A 1 201 ? 43.903 53.718 -102.096 1.00 89.75 201 GLY A C 1
ATOM 1683 O O . GLY A 1 201 ? 43.528 53.137 -103.115 1.00 89.75 201 GLY A O 1
ATOM 1684 N N . ARG A 1 202 ? 43.792 55.041 -101.942 1.00 74.19 202 ARG A N 1
ATOM 1685 C CA . ARG A 1 202 ? 43.113 55.969 -102.872 1.00 74.19 202 ARG A CA 1
ATOM 1686 C C . ARG A 1 202 ? 43.528 55.841 -104.354 1.00 74.19 202 ARG A C 1
ATOM 1688 O O . ARG A 1 202 ? 42.776 56.248 -105.234 1.00 74.19 202 ARG A O 1
ATOM 1695 N N . TYR A 1 203 ? 44.689 55.245 -104.638 1.00 78.25 203 TYR A N 1
ATOM 1696 C CA . TYR A 1 203 ? 45.230 55.031 -105.989 1.00 78.25 203 TYR A CA 1
ATOM 1697 C C . TYR A 1 203 ? 45.203 53.566 -106.471 1.00 78.25 203 TYR A C 1
ATOM 1699 O O . TYR A 1 203 ? 45.888 53.235 -107.435 1.00 78.25 203 TYR A O 1
ATOM 1707 N N . GLY A 1 204 ? 44.439 52.681 -105.820 1.00 79.94 204 GLY A N 1
ATOM 1708 C CA . GLY A 1 204 ? 44.244 51.301 -106.283 1.00 79.94 204 GLY A CA 1
ATOM 1709 C C . GLY A 1 204 ? 45.326 50.304 -105.847 1.00 79.94 204 GLY A C 1
ATOM 1710 O O . GLY A 1 204 ? 45.494 49.271 -106.486 1.00 79.94 204 GLY A O 1
ATOM 1711 N N . THR A 1 205 ? 46.044 50.570 -104.750 1.00 88.75 205 THR A N 1
ATOM 1712 C CA . THR A 1 205 ? 46.988 49.610 -104.141 1.00 88.75 205 THR A CA 1
ATOM 1713 C C . THR A 1 205 ? 46.299 48.816 -103.033 1.00 88.75 205 THR A C 1
ATOM 1715 O O . THR A 1 205 ? 45.724 49.426 -102.136 1.00 88.75 205 THR A O 1
ATOM 1718 N N . SER A 1 206 ? 46.389 47.482 -103.044 1.00 91.56 206 SER A N 1
ATOM 1719 C CA . SER A 1 206 ? 45.890 46.649 -101.937 1.00 91.56 206 SER A CA 1
ATOM 1720 C C . SER A 1 206 ? 46.718 46.891 -100.672 1.00 91.56 206 SER A C 1
ATOM 1722 O O . SER A 1 206 ? 47.947 46.805 -100.702 1.00 91.56 206 SER A O 1
ATOM 1724 N N . LEU A 1 207 ? 46.052 47.218 -99.566 1.00 91.81 207 LEU A N 1
ATOM 1725 C CA . LEU A 1 207 ? 46.673 47.542 -98.277 1.00 91.81 207 LEU A CA 1
ATOM 1726 C C . LEU A 1 207 ? 46.523 46.426 -97.237 1.00 91.81 207 LEU A C 1
ATOM 1728 O O . LEU A 1 207 ? 47.047 46.570 -96.133 1.00 91.81 207 LEU A O 1
ATOM 1732 N N . GLY A 1 208 ? 45.872 45.317 -97.597 1.00 92.06 208 GLY A N 1
ATOM 1733 C CA . GLY A 1 208 ? 45.593 44.176 -96.725 1.00 92.06 208 GLY A CA 1
ATOM 1734 C C . GLY A 1 208 ? 44.122 44.104 -96.319 1.00 92.06 208 GLY A C 1
ATOM 1735 O O . GLY A 1 208 ? 43.276 44.771 -96.906 1.00 92.06 208 GLY A O 1
ATOM 1736 N N . ALA A 1 209 ? 43.817 43.285 -95.316 1.00 92.06 209 ALA A N 1
ATOM 1737 C CA . ALA A 1 209 ? 42.477 43.153 -94.757 1.00 92.06 209 ALA A CA 1
ATOM 1738 C C . ALA A 1 209 ? 42.444 43.602 -93.294 1.00 92.06 209 ALA A C 1
ATOM 1740 O O . ALA A 1 209 ? 43.473 43.619 -92.611 1.00 92.06 209 ALA A O 1
ATOM 1741 N N . THR A 1 210 ? 41.259 43.965 -92.821 1.00 93.19 210 THR A N 1
ATOM 1742 C CA . THR A 1 210 ? 40.996 44.277 -91.416 1.00 93.19 210 THR A CA 1
ATOM 1743 C C . THR A 1 210 ? 39.684 43.649 -90.968 1.00 93.19 210 THR A C 1
ATOM 1745 O O . THR A 1 210 ? 38.783 43.440 -91.784 1.00 93.19 210 THR A O 1
ATOM 1748 N N . ALA A 1 211 ? 39.589 43.325 -89.681 1.00 92.50 211 ALA A N 1
ATOM 1749 C CA . ALA A 1 211 ? 38.347 42.859 -89.087 1.00 92.50 211 ALA A CA 1
ATOM 1750 C C . ALA A 1 211 ? 37.384 44.031 -88.859 1.00 92.50 211 ALA A C 1
ATOM 1752 O O . ALA A 1 211 ? 37.792 45.175 -88.645 1.00 92.50 211 ALA A O 1
ATOM 1753 N N . SER A 1 212 ? 36.091 43.739 -88.916 1.00 93.19 212 SER A N 1
ATOM 1754 C CA . SER A 1 212 ? 35.045 44.710 -88.629 1.00 93.19 212 SER A CA 1
ATOM 1755 C C . SER A 1 212 ? 34.744 44.742 -87.137 1.00 93.19 212 SER A C 1
ATOM 1757 O O . SER A 1 212 ? 34.653 43.698 -86.493 1.00 93.19 212 SER A O 1
ATOM 1759 N N . TYR A 1 213 ? 34.494 45.937 -86.609 1.00 93.38 213 TYR A N 1
ATOM 1760 C CA . TYR A 1 213 ? 33.755 46.107 -85.360 1.00 93.38 213 TYR A CA 1
ATOM 1761 C C . TYR A 1 213 ? 32.255 46.140 -85.673 1.00 93.38 213 TYR A C 1
ATOM 1763 O O . TYR A 1 213 ? 31.853 46.721 -86.680 1.00 93.38 213 TYR A O 1
ATOM 1771 N N . PHE A 1 214 ? 31.425 45.524 -84.838 1.00 92.31 214 PHE A N 1
ATOM 1772 C CA . PHE A 1 214 ? 29.973 45.656 -84.922 1.00 92.31 214 PHE A CA 1
ATOM 1773 C C . PHE A 1 214 ? 29.382 45.620 -83.515 1.00 92.31 214 PHE A C 1
ATOM 1775 O O . PHE A 1 214 ? 29.613 44.668 -82.770 1.00 92.31 214 PHE A O 1
ATOM 1782 N N . ASP A 1 215 ? 28.620 46.651 -83.160 1.00 89.19 215 ASP A N 1
ATOM 1783 C CA . ASP A 1 215 ? 27.917 46.718 -81.885 1.00 89.19 215 ASP A CA 1
ATOM 1784 C C . ASP A 1 215 ? 26.463 46.273 -82.076 1.00 89.19 215 ASP A C 1
ATOM 1786 O O . ASP A 1 215 ? 25.675 46.915 -82.767 1.00 89.19 215 ASP A O 1
ATOM 1790 N N . LYS A 1 216 ? 26.084 45.156 -81.446 1.00 87.50 216 LYS A N 1
ATOM 1791 C CA . LYS A 1 216 ? 24.707 44.639 -81.522 1.00 87.50 216 LYS A CA 1
ATOM 1792 C C . LYS A 1 216 ? 23.673 45.584 -80.915 1.00 87.50 216 LYS A C 1
ATOM 1794 O O . LYS A 1 216 ? 22.493 45.463 -81.251 1.00 87.50 216 LYS A O 1
ATOM 1799 N N . SER A 1 217 ? 24.088 46.397 -79.944 1.00 87.12 217 SER A N 1
ATOM 1800 C CA . SER A 1 217 ? 23.214 47.300 -79.194 1.00 87.12 217 SER A CA 1
ATOM 1801 C C . SER A 1 217 ? 23.010 48.634 -79.902 1.00 87.12 217 SER A C 1
ATOM 1803 O O . SER A 1 217 ? 21.934 49.214 -79.781 1.00 87.12 217 SER A O 1
ATOM 1805 N N . ASP A 1 218 ? 23.992 49.056 -80.698 1.00 90.31 218 ASP A N 1
ATOM 1806 C CA . ASP A 1 218 ? 23.901 50.212 -81.583 1.00 90.31 218 ASP A CA 1
ATOM 1807 C C . ASP A 1 218 ? 24.563 49.903 -82.942 1.00 90.31 218 ASP A C 1
ATOM 1809 O O . ASP A 1 218 ? 25.753 50.161 -83.130 1.00 90.31 218 ASP A O 1
ATOM 1813 N N . PRO A 1 219 ? 23.807 49.363 -83.919 1.00 89.44 219 PRO A N 1
ATOM 1814 C CA . PRO A 1 219 ? 24.337 49.013 -85.240 1.00 89.44 219 PRO A CA 1
ATOM 1815 C C . PRO A 1 219 ? 24.951 50.183 -86.025 1.00 89.44 219 PRO A C 1
ATOM 1817 O O . PRO A 1 219 ? 25.675 49.943 -86.992 1.00 89.44 219 PRO A O 1
ATOM 1820 N N . PHE A 1 220 ? 24.670 51.432 -85.633 1.00 91.56 220 PHE A N 1
ATOM 1821 C CA . PHE A 1 220 ? 25.200 52.647 -86.260 1.00 91.56 220 PHE A CA 1
ATOM 1822 C C . PHE A 1 220 ? 26.433 53.206 -85.533 1.00 91.56 220 PHE A C 1
ATOM 1824 O O . PHE A 1 220 ? 26.998 54.218 -85.959 1.00 91.56 220 PHE A O 1
ATOM 1831 N N . ALA A 1 221 ? 26.879 52.556 -84.455 1.00 93.19 221 ALA A N 1
ATOM 1832 C CA . ALA A 1 221 ? 28.061 52.967 -83.719 1.00 93.19 221 ALA A CA 1
ATOM 1833 C C . ALA A 1 221 ? 29.330 52.843 -84.572 1.00 93.19 221 ALA A C 1
ATOM 1835 O O . ALA A 1 221 ? 29.554 51.871 -85.300 1.00 93.19 221 ALA A O 1
ATOM 1836 N N . TRP A 1 222 ? 30.205 53.837 -84.438 1.00 94.44 222 TRP A N 1
ATOM 1837 C CA . TRP A 1 222 ? 31.570 53.754 -84.947 1.00 94.44 222 TRP A CA 1
ATOM 1838 C C . TRP A 1 222 ? 32.399 52.791 -84.093 1.00 94.44 222 TRP A C 1
ATOM 1840 O O . TRP A 1 222 ? 32.132 52.613 -82.904 1.00 94.44 222 TRP A O 1
ATOM 1850 N N . ALA A 1 223 ? 33.440 52.202 -84.684 1.00 92.12 223 ALA A N 1
ATOM 1851 C CA . ALA A 1 223 ? 34.389 51.395 -83.935 1.00 92.12 223 ALA A CA 1
ATOM 1852 C C . ALA A 1 223 ? 35.085 52.255 -82.864 1.00 92.12 223 ALA A C 1
ATOM 1854 O O . ALA A 1 223 ? 35.542 53.362 -83.181 1.00 92.12 223 ALA A O 1
ATOM 1855 N N . PRO A 1 224 ? 35.220 51.764 -81.618 1.00 91.69 224 PRO A N 1
ATOM 1856 C CA . PRO A 1 224 ? 36.015 52.443 -80.609 1.00 91.69 224 PRO A CA 1
ATOM 1857 C C . PRO A 1 224 ? 37.458 52.647 -81.114 1.00 91.69 224 PRO A C 1
ATOM 1859 O O . PRO A 1 224 ? 38.035 51.708 -81.680 1.00 91.69 224 PRO A O 1
ATOM 1862 N N . PRO A 1 225 ? 38.060 53.844 -80.951 1.00 85.69 225 PRO A N 1
ATOM 1863 C CA . PRO A 1 225 ? 39.347 54.182 -81.573 1.00 85.69 225 PRO A CA 1
ATOM 1864 C C . PRO A 1 225 ? 40.514 53.250 -81.216 1.00 85.69 225 PRO A C 1
ATOM 1866 O O . PRO A 1 225 ? 41.453 53.102 -81.995 1.00 85.69 225 PRO A O 1
ATOM 1869 N N . ASP A 1 226 ? 40.464 52.626 -80.043 1.00 87.94 226 ASP A N 1
ATOM 1870 C CA . ASP A 1 226 ? 41.463 51.706 -79.497 1.00 87.94 226 ASP A CA 1
ATOM 1871 C C . ASP A 1 226 ? 41.382 50.287 -80.077 1.00 87.94 226 ASP A C 1
ATOM 1873 O O . ASP A 1 226 ? 42.358 49.539 -80.004 1.00 87.94 226 ASP A O 1
ATOM 1877 N N . THR A 1 227 ? 40.264 49.923 -80.712 1.00 89.00 227 THR A N 1
ATOM 1878 C CA . THR A 1 227 ? 40.133 48.629 -81.406 1.00 89.00 227 THR A CA 1
ATOM 1879 C C . THR A 1 227 ? 40.945 48.585 -82.699 1.00 89.00 227 THR A C 1
ATOM 1881 O O . THR A 1 227 ? 41.349 47.511 -83.140 1.00 89.00 227 THR A O 1
ATOM 1884 N N . PHE A 1 228 ? 41.201 49.750 -83.310 1.00 92.81 228 PHE A N 1
ATOM 1885 C CA . PHE A 1 228 ? 41.788 49.886 -84.647 1.00 92.81 228 PHE A CA 1
ATOM 1886 C C . PHE A 1 228 ? 41.056 49.079 -85.737 1.00 92.81 228 PHE A C 1
ATOM 1888 O O . PHE A 1 228 ? 41.671 48.701 -86.738 1.00 92.81 228 PHE A O 1
ATOM 1895 N N . LEU A 1 229 ? 39.762 48.817 -85.547 1.00 94.12 229 LEU A N 1
ATOM 1896 C CA . LEU A 1 229 ? 38.888 48.150 -86.510 1.00 94.12 229 LEU A CA 1
ATOM 1897 C C . LEU A 1 229 ? 38.038 49.177 -87.267 1.00 94.12 229 LEU A C 1
ATOM 1899 O O . LEU A 1 229 ? 38.072 50.374 -86.979 1.00 94.12 229 LEU A O 1
ATOM 1903 N N . ILE A 1 230 ? 37.266 48.703 -88.241 1.00 94.12 230 ILE A N 1
ATOM 1904 C CA . ILE A 1 230 ? 36.315 49.527 -88.996 1.00 94.12 230 ILE A CA 1
ATOM 1905 C C . ILE A 1 230 ? 34.901 49.033 -88.696 1.00 94.12 230 ILE A C 1
ATOM 1907 O O . ILE A 1 230 ? 34.641 47.840 -88.816 1.00 94.12 230 ILE A O 1
ATOM 1911 N N . ALA A 1 231 ? 33.979 49.918 -88.325 1.00 94.31 231 ALA A N 1
ATOM 1912 C CA . ALA A 1 231 ? 32.555 49.591 -88.269 1.00 94.31 231 ALA A CA 1
ATOM 1913 C C . ALA A 1 231 ? 31.876 49.829 -89.628 1.00 94.31 231 ALA A C 1
ATOM 1915 O O . ALA A 1 231 ? 32.312 50.719 -90.364 1.00 94.31 231 ALA A O 1
ATOM 1916 N N . PRO A 1 232 ? 30.777 49.122 -89.964 1.00 93.88 232 PRO A N 1
ATOM 1917 C CA . PRO A 1 232 ? 30.013 49.417 -91.176 1.00 93.88 232 PRO A CA 1
ATOM 1918 C C . PRO A 1 232 ? 29.606 50.899 -91.263 1.00 93.88 232 PRO A C 1
ATOM 1920 O O . PRO A 1 232 ? 29.745 51.504 -92.317 1.00 93.88 232 PRO A O 1
ATOM 1923 N N . ALA A 1 233 ? 29.237 51.526 -90.138 1.00 93.56 233 ALA A N 1
ATOM 1924 C CA . ALA A 1 233 ? 28.858 52.944 -90.055 1.00 93.56 233 ALA A CA 1
ATOM 1925 C C . ALA A 1 233 ? 29.991 53.941 -90.384 1.00 93.56 233 ALA A C 1
ATOM 1927 O O . ALA A 1 233 ? 29.753 55.139 -90.532 1.00 93.56 233 ALA A O 1
ATOM 1928 N N . GLN A 1 234 ? 31.237 53.468 -90.480 1.00 95.19 234 GLN A N 1
ATOM 1929 C CA . GLN A 1 234 ? 32.393 54.269 -90.8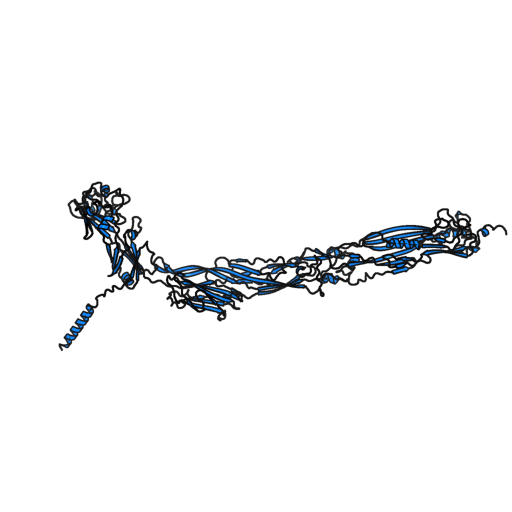98 1.00 95.19 234 GLN A CA 1
ATOM 1930 C C . GLN A 1 234 ? 32.665 54.176 -92.405 1.00 95.19 234 GLN A C 1
ATOM 1932 O O . GLN A 1 234 ? 33.550 54.876 -92.912 1.00 95.19 234 GLN A O 1
ATOM 1937 N N . ILE A 1 235 ? 31.899 53.351 -93.123 1.00 94.31 235 ILE A N 1
ATOM 1938 C CA . ILE A 1 235 ? 31.874 53.297 -94.580 1.00 94.31 235 ILE A CA 1
ATOM 1939 C C . ILE A 1 235 ? 30.840 54.314 -95.058 1.00 94.31 235 ILE A C 1
ATOM 1941 O O . ILE A 1 235 ? 29.648 54.201 -94.799 1.00 94.31 235 ILE A O 1
ATOM 1945 N N . LYS A 1 236 ? 31.331 55.331 -95.753 1.00 91.88 236 LYS A N 1
ATOM 1946 C CA . LYS A 1 236 ? 30.601 56.538 -96.132 1.00 91.88 236 LYS A CA 1
ATOM 1947 C C . LYS A 1 236 ? 29.574 56.314 -97.240 1.00 91.88 236 LYS A C 1
ATOM 1949 O O . LYS A 1 236 ? 28.623 57.084 -97.330 1.00 91.88 236 LYS A O 1
ATOM 1954 N N . ASN A 1 237 ? 29.818 55.371 -98.153 1.00 90.81 237 ASN A N 1
ATOM 1955 C CA . ASN A 1 237 ? 28.938 55.105 -99.295 1.00 90.81 237 ASN A CA 1
ATOM 1956 C C . ASN A 1 237 ? 29.182 53.727 -99.935 1.00 90.81 237 ASN A C 1
ATOM 1958 O O . ASN A 1 237 ? 30.128 53.014 -99.595 1.00 90.81 237 ASN A O 1
ATOM 1962 N N . GLY A 1 238 ? 28.348 53.382 -100.919 1.00 87.94 238 GLY A N 1
ATOM 1963 C CA . GLY A 1 238 ? 28.385 52.117 -101.651 1.00 87.94 238 GLY A CA 1
ATOM 1964 C C . GLY A 1 238 ? 29.613 51.923 -102.543 1.00 87.94 238 GLY A C 1
ATOM 1965 O O . GLY A 1 238 ? 29.799 50.831 -103.065 1.00 87.94 238 GLY A O 1
ATOM 1966 N N . ASP A 1 239 ? 30.488 52.922 -102.692 1.00 88.62 239 ASP A N 1
ATOM 1967 C CA . ASP A 1 239 ? 31.778 52.764 -103.383 1.00 88.62 239 ASP A CA 1
ATOM 1968 C C . ASP A 1 239 ? 32.908 52.344 -102.424 1.00 88.62 239 ASP A C 1
ATOM 1970 O O . ASP A 1 239 ? 34.031 52.086 -102.859 1.00 88.62 239 ASP A O 1
ATOM 1974 N N . GLY A 1 240 ? 32.602 52.238 -101.124 1.00 90.31 240 GLY A N 1
ATOM 1975 C CA . GLY A 1 240 ? 33.512 51.760 -100.086 1.00 90.31 240 GLY A CA 1
ATOM 1976 C C . GLY A 1 240 ? 34.411 52.843 -99.498 1.00 90.31 240 GLY A C 1
ATOM 1977 O O . GLY A 1 240 ? 35.340 52.535 -98.752 1.00 90.31 240 GLY A O 1
ATOM 1978 N N . HIS A 1 241 ? 34.172 54.120 -99.807 1.00 92.38 241 HIS A N 1
ATOM 1979 C CA . HIS A 1 241 ? 34.930 55.215 -99.202 1.00 92.38 241 HIS A CA 1
ATOM 1980 C C . HIS A 1 241 ? 34.724 55.254 -97.689 1.00 92.38 241 HIS A C 1
ATOM 1982 O O . HIS A 1 241 ? 33.610 55.073 -97.212 1.00 92.38 241 HIS A O 1
ATOM 1988 N N . LEU A 1 242 ? 35.785 55.517 -96.930 1.00 94.00 242 LEU A N 1
ATOM 1989 C CA . LEU A 1 242 ? 35.691 55.685 -95.482 1.00 94.00 242 LEU A CA 1
ATOM 1990 C C . LEU A 1 242 ? 35.405 57.149 -95.122 1.00 94.00 242 LEU A C 1
ATOM 1992 O O . LEU A 1 242 ? 35.717 58.066 -95.884 1.00 94.00 242 LEU A O 1
ATOM 1996 N N . HIS A 1 243 ? 34.805 57.378 -93.955 1.00 93.81 243 HIS A N 1
ATOM 1997 C CA . HIS A 1 243 ? 34.782 58.710 -93.351 1.00 93.81 243 HIS A CA 1
ATOM 1998 C C . HIS A 1 243 ? 36.199 59.142 -92.927 1.00 93.81 243 HIS A C 1
ATOM 2000 O O . HIS A 1 243 ? 36.976 58.335 -92.421 1.00 93.81 243 HIS A O 1
ATOM 2006 N N . ASP A 1 244 ? 36.541 60.419 -93.101 1.00 93.44 244 ASP A N 1
ATOM 2007 C CA . ASP A 1 244 ? 37.839 60.960 -92.675 1.00 93.44 244 ASP A CA 1
ATOM 2008 C C . ASP A 1 244 ? 37.934 61.039 -91.138 1.00 93.44 244 ASP A C 1
ATOM 2010 O O . ASP A 1 244 ? 36.923 61.212 -90.452 1.00 93.44 244 ASP A O 1
ATOM 2014 N N . GLY A 1 245 ? 39.155 60.981 -90.597 1.00 90.38 245 GLY A N 1
ATOM 2015 C CA . GLY A 1 245 ? 39.418 61.338 -89.198 1.00 90.38 245 GLY A CA 1
ATOM 2016 C C . GLY A 1 245 ? 39.506 60.180 -88.202 1.00 90.38 245 GLY A C 1
ATOM 2017 O O . GLY A 1 245 ? 39.461 60.430 -86.998 1.00 90.38 245 GLY A O 1
ATOM 2018 N N . PHE A 1 246 ? 39.677 58.935 -88.659 1.00 94.38 246 PHE A N 1
ATOM 2019 C CA . PHE A 1 246 ? 40.001 57.810 -87.778 1.00 94.38 246 PHE A CA 1
ATOM 2020 C C . PHE A 1 246 ? 41.160 56.968 -88.322 1.00 94.38 246 PHE A C 1
ATOM 2022 O O . PHE A 1 246 ? 41.574 57.079 -89.476 1.00 94.38 246 PHE A O 1
ATOM 2029 N N . THR A 1 247 ? 41.713 56.119 -87.461 1.00 93.94 247 THR A N 1
ATOM 2030 C CA . THR A 1 247 ? 42.791 55.198 -87.827 1.00 93.94 247 THR A CA 1
ATOM 2031 C C . THR A 1 247 ? 42.389 53.768 -87.537 1.00 93.94 247 THR A C 1
ATOM 2033 O O . THR A 1 247 ? 41.734 53.500 -86.535 1.00 93.94 247 THR A O 1
ATOM 2036 N N . PHE A 1 248 ? 42.832 52.851 -88.381 1.00 94.38 248 PHE A N 1
ATOM 2037 C CA . PHE A 1 248 ? 42.582 51.419 -88.248 1.00 94.38 248 PHE A CA 1
ATOM 2038 C C . PHE A 1 248 ? 43.837 50.648 -88.663 1.00 94.38 248 PHE A C 1
ATOM 2040 O O . PHE A 1 248 ? 44.783 51.235 -89.195 1.00 94.38 248 PHE A O 1
ATOM 2047 N N . LYS A 1 249 ? 43.879 49.341 -88.415 1.00 93.69 249 LYS A N 1
ATOM 2048 C CA . LYS A 1 249 ? 45.026 48.497 -88.759 1.00 93.69 249 LYS A CA 1
ATOM 2049 C C . LYS A 1 249 ? 44.703 47.506 -89.867 1.00 93.69 249 LYS A C 1
ATOM 2051 O O . LYS A 1 249 ? 43.645 46.886 -89.872 1.00 93.69 249 LYS A O 1
ATOM 2056 N N . THR A 1 250 ? 45.654 47.326 -90.776 1.00 91.25 250 THR A N 1
ATOM 2057 C CA . THR A 1 250 ? 45.705 46.203 -91.725 1.00 91.25 250 THR A CA 1
ATOM 2058 C C . THR A 1 250 ? 46.914 45.349 -91.357 1.00 91.25 250 THR A C 1
ATOM 2060 O O . THR A 1 250 ? 48.051 45.799 -91.545 1.00 91.25 250 THR A O 1
ATOM 2063 N N . GLY A 1 251 ? 46.693 44.167 -90.778 1.00 85.38 251 GLY A N 1
ATOM 2064 C CA . GLY A 1 251 ? 47.748 43.455 -90.044 1.00 85.38 251 GLY A CA 1
ATOM 2065 C C . GLY A 1 251 ? 48.288 44.321 -88.898 1.00 85.38 251 GLY A C 1
ATOM 2066 O O . GLY A 1 251 ? 47.512 44.923 -88.163 1.00 85.38 251 GLY A O 1
ATOM 2067 N N . ASP A 1 252 ? 49.609 44.468 -88.796 1.00 85.44 252 ASP A N 1
ATOM 2068 C CA . ASP A 1 252 ? 50.241 45.310 -87.766 1.00 85.44 252 ASP A CA 1
ATOM 2069 C C . ASP A 1 252 ? 50.416 46.786 -88.175 1.00 85.44 252 ASP A C 1
ATOM 2071 O O . ASP A 1 252 ? 50.920 47.601 -87.398 1.00 85.44 252 ASP A O 1
ATOM 2075 N N . ILE A 1 253 ? 50.007 47.163 -89.393 1.00 92.31 253 ILE A N 1
ATOM 2076 C CA . ILE A 1 253 ? 50.254 48.500 -89.949 1.00 92.31 253 ILE A CA 1
ATOM 2077 C C . ILE A 1 253 ? 49.063 49.420 -89.679 1.00 92.31 253 ILE A C 1
ATOM 2079 O O . ILE A 1 253 ? 47.955 49.155 -90.143 1.00 92.31 253 ILE A O 1
ATOM 2083 N N . LEU A 1 254 ? 49.315 50.541 -88.995 1.00 92.81 254 LEU A N 1
ATOM 2084 C CA . LEU A 1 254 ? 48.332 51.603 -88.769 1.00 92.81 254 LEU A CA 1
ATOM 2085 C C . LEU A 1 254 ? 48.104 52.427 -90.050 1.00 92.81 254 LEU A C 1
ATOM 2087 O O . LEU A 1 254 ? 49.055 52.877 -90.694 1.00 92.81 254 LEU A O 1
ATOM 2091 N N . ARG A 1 255 ? 46.840 52.639 -90.409 1.00 92.94 255 ARG A N 1
ATOM 2092 C CA . ARG A 1 255 ? 46.375 53.352 -91.605 1.00 92.94 255 ARG A CA 1
ATOM 2093 C C . ARG A 1 255 ? 45.482 54.527 -91.210 1.00 92.94 255 ARG A C 1
ATOM 2095 O O . ARG A 1 255 ? 44.817 54.475 -90.177 1.00 92.94 255 ARG A O 1
ATOM 2102 N N . LYS A 1 256 ? 45.462 55.568 -92.044 1.00 93.62 256 LYS A N 1
ATOM 2103 C CA . LYS A 1 256 ? 44.551 56.715 -91.919 1.00 93.62 256 LYS A CA 1
ATOM 2104 C C . LYS A 1 256 ? 43.349 56.522 -92.835 1.00 93.62 256 LYS A C 1
ATOM 2106 O O . LYS A 1 256 ? 43.533 56.120 -93.987 1.00 93.62 256 LYS A O 1
ATOM 2111 N N . SER A 1 257 ? 42.145 56.784 -92.334 1.00 93.94 257 SER A N 1
ATOM 2112 C CA . SER A 1 257 ? 40.910 56.541 -93.082 1.00 93.94 257 SER A CA 1
ATOM 2113 C C . SER A 1 257 ? 40.781 57.417 -94.324 1.00 93.94 257 SER A C 1
ATOM 2115 O O . SER A 1 257 ? 40.330 56.913 -95.350 1.00 93.94 257 SER A O 1
ATOM 2117 N N . GLU A 1 258 ? 41.280 58.657 -94.297 1.00 92.12 258 GLU A N 1
ATOM 2118 C CA . GLU A 1 258 ? 41.202 59.574 -95.443 1.00 92.12 258 GLU A CA 1
ATOM 2119 C C . GLU A 1 258 ? 41.921 59.064 -96.711 1.00 92.12 258 GLU A C 1
ATOM 2121 O O . GLU A 1 258 ? 41.552 59.430 -97.831 1.00 92.12 258 GLU A O 1
ATOM 2126 N N . ASP A 1 259 ? 42.910 58.178 -96.568 1.00 90.25 259 ASP A N 1
ATOM 2127 C CA . ASP A 1 259 ? 43.705 57.635 -97.679 1.00 90.25 259 ASP A CA 1
ATOM 2128 C C . ASP A 1 259 ? 43.211 56.265 -98.178 1.00 90.25 259 ASP A C 1
ATOM 2130 O O . ASP A 1 259 ? 43.810 55.693 -99.099 1.00 90.25 259 ASP A O 1
ATOM 2134 N N . CYS A 1 260 ? 42.138 55.728 -97.586 1.00 93.44 260 CYS A N 1
ATOM 2135 C CA . CYS A 1 260 ? 41.727 54.334 -97.753 1.00 93.44 260 CYS A CA 1
ATOM 2136 C C . CYS A 1 260 ? 40.247 54.164 -98.144 1.00 93.44 260 CYS A C 1
ATOM 2138 O O . CYS A 1 260 ? 39.391 54.999 -97.856 1.00 93.44 260 CYS A O 1
ATOM 2140 N N . SER A 1 261 ? 39.938 53.028 -98.767 1.00 93.06 261 SER A N 1
ATOM 2141 C CA . SER A 1 261 ? 38.578 52.551 -99.043 1.00 93.06 261 SER A CA 1
ATOM 2142 C C . SER A 1 261 ? 38.468 51.042 -98.815 1.00 93.06 261 SER A C 1
ATOM 2144 O O . SER A 1 261 ? 39.457 50.312 -98.925 1.00 93.06 261 SER A O 1
ATOM 2146 N N . VAL A 1 262 ? 37.264 50.560 -98.509 1.00 93.31 262 VAL A N 1
ATOM 2147 C CA . VAL A 1 262 ? 36.913 49.140 -98.605 1.00 93.31 262 VAL A CA 1
ATOM 2148 C C . VAL A 1 262 ? 36.719 48.813 -100.081 1.00 93.31 262 VAL A C 1
ATOM 2150 O O . VAL A 1 262 ? 35.833 49.352 -100.732 1.00 93.31 262 VAL A O 1
ATOM 2153 N N . GLY A 1 263 ? 37.568 47.953 -100.635 1.00 90.62 263 GLY A N 1
ATOM 2154 C CA . GLY A 1 263 ? 37.611 47.713 -102.078 1.00 90.62 263 GLY A CA 1
ATOM 2155 C C . GLY A 1 263 ? 38.083 48.924 -102.896 1.00 90.62 263 GLY A C 1
ATOM 2156 O O . GLY A 1 263 ? 38.290 50.026 -102.387 1.00 90.62 263 GLY A O 1
ATOM 2157 N N . TYR A 1 264 ? 38.262 48.709 -104.198 1.00 88.25 264 TYR A N 1
ATOM 2158 C CA . TYR A 1 264 ? 38.543 49.766 -105.174 1.00 88.25 264 TYR A CA 1
ATOM 2159 C C . TYR A 1 264 ? 37.605 49.577 -106.368 1.00 88.25 264 TYR A C 1
ATOM 2161 O O . TYR A 1 264 ? 37.886 48.796 -107.275 1.00 88.25 264 TYR A O 1
ATOM 2169 N N . GLY A 1 265 ? 36.430 50.211 -106.308 1.00 83.88 265 GLY A N 1
ATOM 2170 C CA . GLY A 1 265 ? 35.370 50.047 -107.313 1.00 83.88 265 GLY A CA 1
ATOM 2171 C C . GLY A 1 265 ? 34.655 48.689 -107.280 1.00 83.88 265 GLY A C 1
ATOM 2172 O O . GLY A 1 265 ? 33.902 48.382 -108.196 1.00 83.88 265 GLY A O 1
ATOM 2173 N N . THR A 1 266 ? 34.888 47.870 -106.249 1.00 89.19 266 THR A N 1
ATOM 2174 C CA . THR A 1 266 ? 34.317 46.515 -106.125 1.00 89.19 266 THR A CA 1
ATOM 2175 C C . THR A 1 266 ? 33.264 46.384 -105.025 1.00 89.19 266 THR A C 1
ATOM 2177 O O . THR A 1 266 ? 32.460 45.456 -105.076 1.00 89.19 266 THR A O 1
ATOM 2180 N N . PHE A 1 267 ? 33.255 47.297 -104.046 1.00 92.31 267 PHE A N 1
ATOM 2181 C CA . PHE A 1 267 ? 32.436 47.193 -102.833 1.00 92.31 267 PHE A CA 1
ATOM 2182 C C . PHE A 1 267 ? 30.933 47.250 -103.102 1.00 92.31 267 PHE A C 1
ATOM 2184 O O . PHE A 1 267 ? 30.172 46.527 -102.464 1.00 92.31 267 PHE A O 1
ATOM 2191 N N . ARG A 1 268 ? 30.510 48.034 -104.103 1.00 91.25 268 ARG A N 1
ATOM 2192 C CA . ARG A 1 268 ? 29.101 48.148 -104.504 1.00 91.25 268 ARG A CA 1
ATOM 2193 C C . ARG A 1 268 ? 28.487 46.799 -104.878 1.00 91.25 268 ARG A C 1
ATOM 2195 O O . ARG A 1 268 ? 27.313 46.566 -104.612 1.00 91.25 268 ARG A O 1
ATOM 2202 N N . ASP A 1 269 ? 29.292 45.904 -105.449 1.00 89.88 269 ASP A N 1
ATOM 2203 C CA . ASP A 1 269 ? 28.920 44.530 -105.801 1.00 89.88 269 ASP A CA 1
ATOM 2204 C C . ASP A 1 269 ? 29.322 43.507 -104.720 1.00 89.88 269 ASP A C 1
ATOM 2206 O O . ASP A 1 269 ? 29.385 42.318 -105.009 1.00 89.88 269 ASP A O 1
ATOM 2210 N N . GLY A 1 270 ? 29.637 43.951 -103.497 1.00 85.50 270 GLY A N 1
ATOM 2211 C CA . GLY A 1 270 ? 30.090 43.127 -102.363 1.00 85.50 270 GLY A CA 1
ATOM 2212 C C . GLY A 1 270 ? 31.546 42.667 -102.434 1.00 85.50 270 GLY A C 1
ATOM 2213 O O . GLY A 1 270 ? 32.089 42.151 -101.455 1.00 85.50 270 GLY A O 1
ATOM 2214 N N . GLY A 1 271 ? 32.223 42.911 -103.559 1.00 82.69 271 GLY A N 1
ATOM 2215 C CA . GLY A 1 271 ? 33.628 42.572 -103.722 1.00 82.69 271 GLY A CA 1
ATOM 2216 C C . GLY A 1 271 ? 34.501 43.386 -102.773 1.00 82.69 271 GLY A C 1
ATOM 2217 O O . GLY A 1 271 ? 34.493 44.613 -102.853 1.00 82.69 271 GLY A O 1
ATOM 2218 N N . ALA A 1 272 ? 35.303 42.697 -101.954 1.00 88.31 272 ALA A N 1
ATOM 2219 C CA . ALA A 1 272 ? 36.125 43.223 -100.845 1.00 88.31 272 ALA A CA 1
ATOM 2220 C C . ALA A 1 272 ? 35.506 43.112 -99.438 1.00 88.31 272 ALA A C 1
ATOM 2222 O O . ALA A 1 272 ? 36.070 43.674 -98.496 1.00 88.31 272 ALA A O 1
ATOM 2223 N N . VAL A 1 273 ? 34.425 42.344 -99.268 1.00 93.38 273 VAL A N 1
ATOM 2224 C CA . VAL A 1 273 ? 33.905 41.965 -97.945 1.00 93.38 273 VAL A CA 1
ATOM 2225 C C . VAL A 1 273 ? 34.106 40.477 -97.683 1.00 93.38 273 VAL A C 1
ATOM 2227 O O . VAL A 1 273 ? 33.884 39.645 -98.557 1.00 93.38 273 VAL A O 1
ATOM 2230 N N . GLY A 1 274 ? 34.536 40.138 -96.474 1.00 93.69 274 GLY A N 1
ATOM 2231 C CA . GLY A 1 274 ? 34.622 38.772 -95.978 1.00 93.69 274 GLY A CA 1
ATOM 2232 C C . GLY A 1 274 ? 33.811 38.574 -94.704 1.00 93.69 274 GLY A C 1
ATOM 2233 O O . GLY A 1 274 ? 33.277 39.522 -94.127 1.00 93.69 274 GLY A O 1
ATOM 2234 N N . ILE A 1 275 ? 33.721 37.326 -94.268 1.00 94.12 275 ILE A N 1
ATOM 2235 C CA . ILE A 1 275 ? 33.112 36.900 -93.009 1.00 94.12 275 ILE A CA 1
ATOM 2236 C C . ILE A 1 275 ? 34.014 35.853 -92.364 1.00 94.12 275 ILE A C 1
ATOM 2238 O O . ILE A 1 275 ? 34.560 34.997 -93.060 1.00 94.12 275 ILE A O 1
ATOM 2242 N N . ILE A 1 276 ? 34.175 35.920 -91.046 1.00 93.75 276 ILE A N 1
ATOM 2243 C CA . ILE A 1 276 ? 34.926 34.935 -90.270 1.00 93.75 276 ILE A CA 1
ATOM 2244 C C . ILE A 1 276 ? 34.133 34.501 -89.038 1.00 93.75 276 ILE A C 1
ATOM 2246 O O . ILE A 1 276 ? 33.626 35.350 -88.310 1.00 93.75 276 ILE A O 1
ATOM 2250 N N . PHE A 1 277 ? 34.074 33.194 -88.786 1.00 93.00 277 PHE A N 1
ATOM 2251 C CA . PHE A 1 277 ? 33.499 32.569 -87.588 1.00 93.00 277 PHE A CA 1
ATOM 2252 C C . PHE A 1 277 ? 34.593 31.864 -86.790 1.00 93.00 277 PHE A C 1
ATOM 2254 O O . PHE A 1 277 ? 35.465 31.230 -87.385 1.00 93.00 277 PHE A O 1
ATOM 2261 N N . ARG A 1 278 ? 34.566 31.966 -85.459 1.00 91.81 278 ARG A N 1
ATOM 2262 C CA . ARG A 1 278 ? 35.604 31.428 -84.562 1.00 91.81 278 ARG A CA 1
ATOM 2263 C C . ARG A 1 278 ? 35.080 30.227 -83.773 1.00 91.81 278 ARG A C 1
ATOM 2265 O O . ARG A 1 278 ? 33.965 30.261 -83.268 1.00 91.81 278 ARG A O 1
ATOM 2272 N N . TYR A 1 279 ? 35.914 29.200 -83.623 1.00 91.94 279 TYR A N 1
ATOM 2273 C CA . TYR A 1 279 ? 35.595 27.941 -82.936 1.00 91.94 279 TYR A CA 1
ATOM 2274 C C . TYR A 1 279 ? 36.679 27.532 -81.919 1.00 91.94 279 TYR A C 1
ATOM 2276 O O . TYR A 1 279 ? 37.251 26.449 -82.042 1.00 91.94 279 TYR A O 1
ATOM 2284 N N . PRO A 1 280 ? 37.016 28.367 -80.922 1.00 91.56 280 PRO A N 1
ATOM 2285 C CA . PRO A 1 280 ? 37.993 28.005 -79.897 1.00 91.56 280 PRO A CA 1
ATOM 2286 C C . PRO A 1 280 ? 37.479 26.844 -79.025 1.00 91.56 280 PRO A C 1
ATOM 2288 O O . PRO A 1 280 ? 36.390 26.910 -78.451 1.00 91.56 280 PRO A O 1
ATOM 2291 N N . LEU A 1 281 ? 38.276 25.781 -78.902 1.00 91.69 281 LEU A N 1
ATOM 2292 C CA . LEU A 1 281 ? 37.900 24.528 -78.235 1.00 91.69 281 LEU A CA 1
ATOM 2293 C C . LEU A 1 281 ? 38.772 24.241 -77.011 1.00 91.69 281 LEU A C 1
ATOM 2295 O O . LEU A 1 281 ? 39.949 24.606 -76.961 1.00 91.69 281 LEU A O 1
ATOM 2299 N N . LYS A 1 282 ? 38.198 23.522 -76.046 1.00 91.38 282 LYS A N 1
ATOM 2300 C CA . LYS A 1 282 ? 38.879 22.955 -74.881 1.00 91.38 282 LYS A CA 1
ATOM 2301 C C . LYS A 1 282 ? 38.616 21.453 -74.801 1.00 91.38 282 LYS A C 1
ATOM 2303 O O . LYS A 1 282 ? 37.492 20.996 -75.012 1.00 91.38 282 LYS A O 1
ATOM 2308 N N . PHE A 1 283 ? 39.657 20.696 -74.459 1.00 92.12 283 PHE A N 1
ATOM 2309 C CA . PHE A 1 283 ? 39.586 19.246 -74.278 1.00 92.12 283 PHE A CA 1
ATOM 2310 C C . PHE A 1 283 ? 40.150 18.842 -72.917 1.00 92.12 283 PHE A C 1
ATOM 2312 O O . PHE A 1 283 ? 41.267 19.229 -72.569 1.00 92.12 283 PHE A O 1
ATOM 2319 N N . THR A 1 284 ? 39.408 18.026 -72.169 1.00 90.44 284 THR A N 1
ATOM 2320 C CA . THR A 1 284 ? 39.837 17.438 -70.890 1.00 90.44 284 THR A CA 1
ATOM 2321 C C . THR A 1 284 ? 39.766 15.912 -70.970 1.00 90.44 284 THR A C 1
ATOM 2323 O O . THR A 1 284 ? 38.735 15.357 -71.333 1.00 90.44 284 THR A O 1
ATOM 2326 N N . PHE A 1 285 ? 40.859 15.230 -70.626 1.00 88.00 285 PHE A N 1
ATOM 2327 C CA . PHE A 1 285 ? 41.026 13.780 -70.763 1.00 88.00 285 PHE A CA 1
ATOM 2328 C C . PHE A 1 285 ? 40.911 13.087 -69.404 1.00 88.00 285 PHE A C 1
ATOM 2330 O O . PHE A 1 285 ? 41.548 13.526 -68.443 1.00 88.00 285 PHE A O 1
ATOM 2337 N N . TYR A 1 286 ? 40.179 11.976 -69.345 1.00 82.81 286 TYR A N 1
ATOM 2338 C CA . TYR A 1 286 ? 39.966 11.155 -68.148 1.00 82.81 286 TYR A CA 1
ATOM 2339 C C . TYR A 1 286 ? 40.292 9.677 -68.417 1.00 82.81 286 TYR A C 1
ATOM 2341 O O . TYR A 1 286 ? 40.060 9.197 -69.532 1.00 82.81 286 TYR A O 1
ATOM 2349 N N . SER A 1 287 ? 40.851 8.973 -67.422 1.00 76.25 287 SER A N 1
ATOM 2350 C CA . SER A 1 287 ? 41.024 7.508 -67.458 1.00 76.25 287 SER A CA 1
ATOM 2351 C C . SER A 1 287 ? 39.733 6.793 -67.027 1.00 76.25 287 SER A C 1
ATOM 2353 O O . SER A 1 287 ? 38.720 7.452 -66.821 1.00 76.25 287 SER A O 1
ATOM 2355 N N . GLU A 1 288 ? 39.745 5.460 -66.905 1.00 62.44 288 GLU A N 1
ATOM 2356 C CA . GLU A 1 288 ? 38.641 4.668 -66.319 1.00 62.44 288 GLU A CA 1
ATOM 2357 C C . GLU A 1 288 ? 38.936 4.163 -64.888 1.00 62.44 288 GLU A C 1
ATOM 2359 O O . GLU A 1 288 ? 38.106 3.477 -64.301 1.00 62.44 288 GLU A O 1
ATOM 2364 N N . ASP A 1 289 ? 40.092 4.505 -64.304 1.00 55.38 289 ASP A N 1
ATOM 2365 C CA . ASP A 1 289 ? 40.510 4.006 -62.983 1.00 55.38 289 ASP A CA 1
ATOM 2366 C C . ASP A 1 289 ? 39.931 4.857 -61.830 1.00 55.38 289 ASP A C 1
ATOM 2368 O O . ASP A 1 289 ? 40.060 6.089 -61.841 1.00 55.38 289 ASP A O 1
ATOM 2372 N N . TYR A 1 290 ? 39.360 4.190 -60.817 1.00 55.91 290 TYR A N 1
ATOM 2373 C CA . TYR A 1 290 ? 38.811 4.769 -59.579 1.00 55.91 290 TYR A CA 1
ATOM 2374 C C . TYR A 1 290 ? 39.640 4.323 -58.350 1.00 55.91 290 TYR A C 1
ATOM 2376 O O . TYR A 1 290 ? 40.103 3.182 -58.338 1.00 55.91 290 TYR A O 1
ATOM 2384 N N . PRO A 1 291 ? 39.846 5.166 -57.316 1.00 56.53 291 PRO A N 1
ATOM 2385 C CA . PRO A 1 291 ? 40.340 4.704 -56.012 1.00 56.53 291 PRO A CA 1
ATOM 2386 C C . PRO A 1 291 ? 39.270 3.836 -55.318 1.00 56.53 291 PRO A C 1
ATOM 2388 O O . PRO A 1 291 ? 38.093 4.172 -55.400 1.00 56.53 291 PRO A O 1
ATOM 2391 N N . ILE A 1 292 ? 39.673 2.722 -54.691 1.00 66.50 292 ILE A N 1
ATOM 2392 C CA . ILE A 1 292 ? 38.787 1.711 -54.079 1.00 66.50 292 ILE A CA 1
ATOM 2393 C C . ILE A 1 292 ? 38.895 1.767 -52.542 1.00 66.50 292 ILE A C 1
ATOM 2395 O O . ILE A 1 292 ? 40.019 1.674 -52.042 1.00 66.50 292 ILE A O 1
ATOM 2399 N N . ASP A 1 293 ? 37.768 1.872 -51.819 1.00 79.62 293 ASP A N 1
ATOM 2400 C CA . ASP A 1 293 ? 37.700 1.859 -50.340 1.00 79.62 293 ASP A CA 1
ATOM 2401 C C . ASP A 1 293 ? 36.465 1.100 -49.790 1.00 79.62 293 ASP A C 1
ATOM 2403 O O . ASP A 1 293 ? 35.314 1.273 -50.220 1.00 79.62 293 ASP A O 1
ATOM 2407 N N . LEU A 1 294 ? 36.702 0.261 -48.785 1.00 86.69 294 LEU A N 1
ATOM 2408 C CA . LEU A 1 294 ? 35.732 -0.409 -47.931 1.00 86.69 294 LEU A CA 1
ATOM 2409 C C . LEU A 1 294 ? 35.848 0.140 -46.511 1.00 86.69 294 LEU A C 1
ATOM 2411 O O . LEU A 1 294 ? 36.900 0.530 -46.035 1.00 86.69 294 LEU A O 1
ATOM 2415 N N . SER A 1 295 ? 34.736 0.169 -45.783 1.00 86.75 295 SER A N 1
ATOM 2416 C CA . SER A 1 295 ? 34.763 0.573 -44.376 1.00 86.75 295 SER A CA 1
ATOM 2417 C C . SER A 1 295 ? 33.742 -0.195 -43.561 1.00 86.75 295 SER A C 1
ATOM 2419 O O . SER A 1 295 ? 32.598 -0.356 -43.982 1.00 86.75 295 SER A O 1
ATOM 2421 N N . ALA A 1 296 ? 34.140 -0.665 -42.379 1.00 88.75 296 ALA A N 1
ATOM 2422 C CA . ALA A 1 296 ? 33.252 -1.312 -41.421 1.00 88.75 296 ALA A CA 1
ATOM 2423 C C . ALA A 1 296 ? 32.844 -0.344 -40.300 1.00 88.75 296 ALA A C 1
ATOM 2425 O O . ALA A 1 296 ? 33.653 0.428 -39.779 1.00 88.75 296 ALA A O 1
ATOM 2426 N N . GLN A 1 297 ? 31.585 -0.412 -39.868 1.00 87.31 297 GLN A N 1
ATOM 2427 C CA . GLN A 1 297 ? 31.074 0.372 -38.745 1.00 87.31 297 GLN A CA 1
ATOM 2428 C C . GLN A 1 297 ? 30.066 -0.404 -37.898 1.00 87.31 297 GLN A C 1
ATOM 2430 O O . GLN A 1 297 ? 29.184 -1.066 -38.434 1.00 87.31 297 GLN A O 1
ATOM 2435 N N . PHE A 1 298 ? 30.158 -0.280 -36.570 1.00 87.31 298 PHE A N 1
ATOM 2436 C CA . PHE A 1 298 ? 29.089 -0.733 -35.679 1.00 87.31 298 PHE A CA 1
ATOM 2437 C C . PHE A 1 298 ? 27.895 0.220 -35.780 1.00 87.31 298 PHE A C 1
ATOM 2439 O O . PHE A 1 298 ? 28.036 1.415 -35.510 1.00 87.31 298 PHE A O 1
ATOM 2446 N N . GLU A 1 299 ? 26.728 -0.318 -36.122 1.00 82.75 299 GLU A N 1
ATOM 2447 C CA . GLU A 1 299 ? 25.447 0.397 -36.027 1.00 82.75 299 GLU A CA 1
ATOM 2448 C C . GLU A 1 299 ? 24.842 0.247 -34.631 1.00 82.75 299 GLU A C 1
ATOM 2450 O O . GLU A 1 299 ? 24.311 1.202 -34.063 1.00 82.75 299 GLU A O 1
ATOM 2455 N N . THR A 1 300 ? 24.954 -0.954 -34.055 1.00 80.69 300 THR A N 1
ATOM 2456 C CA . THR A 1 300 ? 24.507 -1.253 -32.693 1.00 80.69 300 THR A CA 1
ATOM 2457 C C . THR A 1 300 ? 25.603 -1.991 -31.936 1.00 80.69 300 THR A C 1
ATOM 2459 O O . THR A 1 300 ? 25.994 -3.104 -32.292 1.00 80.69 300 THR A O 1
ATOM 2462 N N . LEU A 1 301 ? 26.093 -1.360 -30.868 1.00 88.25 301 LEU A N 1
ATOM 2463 C CA . LEU A 1 301 ? 27.045 -1.939 -29.925 1.00 88.25 301 LEU A CA 1
ATOM 2464 C C . LEU A 1 301 ? 26.683 -1.464 -28.508 1.00 88.25 301 LEU A C 1
ATOM 2466 O O . LEU A 1 301 ? 26.859 -0.278 -28.214 1.00 88.25 301 LEU A O 1
ATOM 2470 N N . PRO A 1 302 ? 26.147 -2.329 -27.631 1.00 91.56 302 PRO A N 1
ATOM 2471 C CA . PRO A 1 302 ? 25.843 -1.948 -26.256 1.00 91.56 302 PRO A CA 1
ATOM 2472 C C . PRO A 1 302 ? 27.126 -1.756 -25.432 1.00 91.56 302 PRO A C 1
ATOM 2474 O O . PRO A 1 302 ? 28.117 -2.441 -25.643 1.00 91.56 302 PRO A O 1
ATOM 2477 N N . SER A 1 303 ? 27.095 -0.842 -24.465 1.00 91.62 303 SER A N 1
ATOM 2478 C CA . SER A 1 303 ? 28.127 -0.646 -23.438 1.00 91.62 303 SER A CA 1
ATOM 2479 C C . SER A 1 303 ? 28.058 -1.711 -22.342 1.00 91.62 303 SER A C 1
ATOM 2481 O O . SER A 1 303 ? 29.087 -2.142 -21.824 1.00 91.62 303 SER A O 1
ATOM 2483 N N . SER A 1 304 ? 26.846 -2.139 -21.985 1.00 92.56 304 SER A N 1
ATOM 2484 C CA . SER A 1 304 ? 26.600 -3.198 -21.008 1.00 92.56 304 SER A CA 1
ATOM 2485 C C . SER A 1 304 ? 25.288 -3.919 -21.297 1.00 92.56 304 SER A C 1
ATOM 2487 O O . SER A 1 304 ? 24.348 -3.313 -21.818 1.00 92.56 304 SER A O 1
ATOM 2489 N N . VAL A 1 305 ? 25.227 -5.203 -20.948 1.00 91.75 305 VAL A N 1
ATOM 2490 C CA . VAL A 1 305 ? 24.023 -6.040 -21.055 1.00 91.75 305 VAL A CA 1
ATOM 2491 C C . VAL A 1 305 ? 23.924 -6.924 -19.812 1.00 91.75 305 VAL A C 1
ATOM 2493 O O . VAL A 1 305 ? 24.948 -7.320 -19.249 1.00 91.75 305 VAL A O 1
ATOM 2496 N N . ALA A 1 306 ? 22.705 -7.204 -19.349 1.00 89.50 306 ALA A N 1
ATOM 2497 C CA . ALA A 1 306 ? 22.511 -8.082 -18.202 1.00 89.50 306 ALA A CA 1
ATOM 2498 C C . ALA A 1 306 ? 22.861 -9.535 -18.552 1.00 89.50 306 ALA A C 1
ATOM 2500 O O . ALA A 1 306 ? 22.673 -9.980 -19.682 1.00 89.50 306 ALA A O 1
ATOM 2501 N N . GLU A 1 307 ? 23.395 -10.273 -17.584 1.00 90.69 307 GLU A N 1
ATOM 2502 C CA . GLU A 1 307 ? 23.701 -11.695 -17.745 1.00 90.69 307 GLU A CA 1
ATOM 2503 C C . GLU A 1 307 ? 22.449 -12.483 -18.167 1.00 90.69 307 GLU A C 1
ATOM 2505 O O . GLU A 1 307 ? 21.384 -12.342 -17.568 1.00 90.69 307 GLU A O 1
ATOM 2510 N N . GLY A 1 308 ? 22.573 -13.329 -19.193 1.00 89.06 308 GLY A N 1
ATOM 2511 C CA . GLY A 1 308 ? 21.460 -14.131 -19.707 1.00 89.06 308 GLY A CA 1
ATOM 2512 C C . GLY A 1 308 ? 20.552 -13.418 -20.716 1.00 89.06 308 GLY A C 1
ATOM 2513 O O . GLY A 1 308 ? 19.772 -14.097 -21.391 1.00 89.06 308 GLY A O 1
ATOM 2514 N N . ASP A 1 309 ? 20.686 -12.101 -20.891 1.00 89.88 309 ASP A N 1
ATOM 2515 C CA . ASP A 1 309 ? 19.907 -11.351 -21.878 1.00 89.88 309 ASP A CA 1
ATOM 2516 C C . ASP A 1 309 ? 20.477 -11.506 -23.301 1.00 89.88 309 ASP A C 1
ATOM 2518 O O . ASP A 1 309 ? 21.685 -11.708 -23.491 1.00 89.88 309 ASP A O 1
ATOM 2522 N N . PRO A 1 310 ? 19.620 -11.416 -24.336 1.00 91.69 310 PRO A N 1
ATOM 2523 C CA . PRO A 1 310 ? 20.063 -11.449 -25.721 1.00 91.69 310 PRO A CA 1
ATOM 2524 C C . PRO A 1 310 ? 20.864 -10.192 -26.082 1.00 91.69 310 PRO A C 1
ATOM 2526 O O . PRO A 1 310 ? 20.438 -9.063 -25.843 1.00 91.69 310 PRO A O 1
ATOM 2529 N N . VAL A 1 311 ? 22.004 -10.401 -26.733 1.00 92.06 311 VAL A N 1
ATOM 2530 C CA . VAL A 1 311 ? 22.852 -9.363 -27.317 1.00 92.06 311 VAL A CA 1
ATOM 2531 C C . VAL A 1 311 ? 22.780 -9.481 -28.831 1.00 92.06 311 VAL A C 1
ATOM 2533 O O . VAL A 1 311 ? 23.031 -10.558 -29.369 1.00 92.06 311 VAL A O 1
ATOM 2536 N N . GLN A 1 312 ? 22.490 -8.370 -29.509 1.00 92.19 312 GLN A N 1
ATOM 2537 C CA . GLN A 1 312 ? 22.600 -8.251 -30.960 1.00 92.19 312 GLN A CA 1
ATOM 2538 C C . GLN A 1 312 ? 23.604 -7.155 -31.313 1.00 92.19 312 GLN A C 1
ATOM 2540 O O . GLN A 1 312 ? 23.455 -5.995 -30.918 1.00 92.19 312 GLN A O 1
ATOM 2545 N N . VAL A 1 313 ? 24.613 -7.527 -32.092 1.00 92.31 313 VAL A N 1
ATOM 2546 C CA . VAL A 1 313 ? 25.614 -6.610 -32.642 1.00 92.31 313 VAL A CA 1
ATOM 2547 C C . VAL A 1 313 ? 25.374 -6.481 -34.137 1.00 92.31 313 VAL A C 1
ATOM 2549 O O . VAL A 1 313 ? 25.278 -7.499 -34.820 1.00 92.31 313 VAL A O 1
ATOM 2552 N N . CYS A 1 314 ? 25.303 -5.251 -34.641 1.00 92.50 314 CYS A N 1
ATOM 2553 C CA . CYS A 1 314 ? 25.138 -4.960 -36.063 1.00 92.50 314 CYS A CA 1
ATOM 2554 C C . CYS A 1 314 ? 26.371 -4.232 -36.594 1.00 92.50 314 CYS A C 1
ATOM 2556 O O . CYS A 1 314 ? 26.774 -3.205 -36.038 1.00 92.50 314 CYS A O 1
ATOM 2558 N N . VAL A 1 315 ? 26.942 -4.748 -37.680 1.00 92.62 315 VAL A N 1
ATOM 2559 C CA . VAL A 1 315 ? 28.017 -4.106 -38.436 1.00 92.62 315 VAL A CA 1
ATOM 2560 C C . VAL A 1 315 ? 27.551 -3.841 -39.859 1.00 92.62 315 VAL A C 1
ATOM 2562 O O . VAL A 1 315 ? 27.122 -4.760 -40.552 1.00 92.62 315 VAL A O 1
ATOM 2565 N N . THR A 1 316 ? 27.692 -2.602 -40.312 1.00 91.06 316 THR A N 1
ATOM 2566 C CA . THR A 1 316 ? 27.530 -2.231 -41.719 1.00 91.06 316 THR A CA 1
ATOM 2567 C C . THR A 1 316 ? 28.906 -2.080 -42.345 1.00 91.06 316 THR A C 1
ATOM 2569 O O . THR A 1 316 ? 29.766 -1.383 -41.812 1.00 91.06 316 THR A O 1
ATOM 2572 N N . VAL A 1 317 ? 29.108 -2.719 -43.488 1.00 91.38 317 VAL A N 1
ATOM 2573 C CA . VAL A 1 317 ? 30.224 -2.477 -44.395 1.00 91.38 317 VAL A CA 1
ATOM 2574 C C . VAL A 1 317 ? 29.719 -1.597 -45.524 1.00 91.38 317 VAL A C 1
ATOM 2576 O O . VAL A 1 317 ? 28.710 -1.936 -46.141 1.00 91.38 317 VAL A O 1
ATOM 2579 N N . LYS A 1 318 ? 30.408 -0.495 -45.807 1.00 87.50 318 LYS A N 1
ATOM 2580 C CA . LYS A 1 318 ? 30.126 0.392 -46.941 1.00 87.50 318 LYS A CA 1
ATOM 2581 C C . LYS A 1 318 ? 31.245 0.293 -47.967 1.00 87.50 318 LYS A C 1
ATOM 2583 O O . LYS A 1 318 ? 32.409 0.202 -47.591 1.00 87.50 318 LYS A O 1
ATOM 2588 N N . SER A 1 319 ? 30.871 0.340 -49.238 1.00 84.62 319 SER A N 1
ATOM 2589 C CA . SER A 1 319 ? 31.773 0.464 -50.380 1.00 84.62 319 SER A CA 1
ATOM 2590 C C . SER A 1 319 ? 31.552 1.815 -51.051 1.00 84.62 319 SER A C 1
ATOM 2592 O O . SER A 1 319 ? 30.434 2.322 -51.086 1.00 84.62 319 SER A O 1
ATOM 2594 N N . ASP A 1 320 ? 32.605 2.424 -51.575 1.00 73.88 320 ASP A N 1
ATOM 2595 C CA . ASP A 1 320 ? 32.511 3.624 -52.409 1.00 73.88 320 ASP A CA 1
ATOM 2596 C C . ASP A 1 320 ? 32.425 3.318 -53.917 1.00 73.88 320 ASP A C 1
ATOM 2598 O O . ASP A 1 320 ? 32.397 4.238 -54.736 1.00 73.88 320 ASP A O 1
ATOM 2602 N N . LEU A 1 321 ? 32.324 2.037 -54.283 1.00 68.50 321 LEU A N 1
ATOM 2603 C CA . LEU A 1 321 ? 32.398 1.568 -55.661 1.00 68.50 321 LEU A CA 1
ATOM 2604 C C . LEU A 1 321 ? 31.057 1.561 -56.390 1.00 68.50 321 LEU A C 1
ATOM 2606 O O . LEU A 1 321 ? 30.053 1.054 -55.896 1.00 68.50 321 LEU A O 1
ATOM 2610 N N . GLU A 1 322 ? 31.066 1.997 -57.648 1.00 71.50 322 GLU A N 1
ATOM 2611 C CA . GLU A 1 322 ? 29.955 1.810 -58.597 1.00 71.50 322 GLU A CA 1
ATOM 2612 C C . GLU A 1 322 ? 30.052 0.466 -59.359 1.00 71.50 322 GLU A C 1
ATOM 2614 O O . GLU A 1 322 ? 29.532 0.321 -60.469 1.00 71.50 322 GLU A O 1
ATOM 2619 N N . ILE A 1 323 ? 30.719 -0.533 -58.767 1.00 74.12 323 ILE A N 1
ATOM 2620 C CA . ILE A 1 323 ? 30.865 -1.893 -59.306 1.00 74.12 323 ILE A CA 1
ATOM 2621 C C . ILE A 1 323 ? 30.441 -2.946 -58.282 1.00 74.12 323 ILE A C 1
ATOM 2623 O O . ILE A 1 323 ? 30.472 -2.706 -57.078 1.00 74.12 323 ILE A O 1
ATOM 2627 N N . ASP A 1 324 ? 30.038 -4.116 -58.775 1.00 80.06 324 ASP A N 1
ATOM 2628 C CA . ASP A 1 324 ? 29.740 -5.258 -57.920 1.00 80.06 324 ASP A CA 1
ATOM 2629 C C . ASP A 1 324 ? 31.051 -5.847 -57.389 1.00 80.06 324 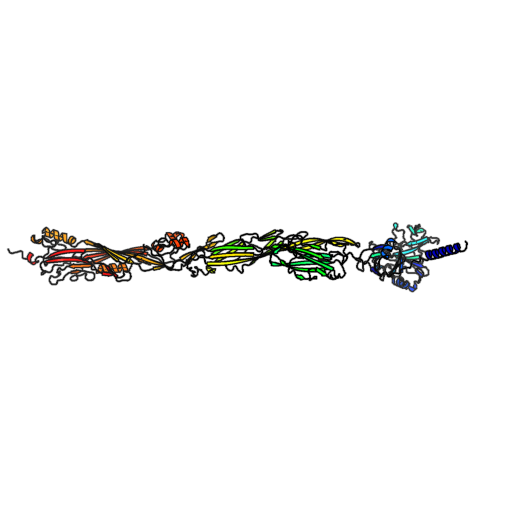ASP A C 1
ATOM 2631 O O . ASP A 1 324 ? 31.946 -6.200 -58.161 1.00 80.06 324 ASP A O 1
ATOM 2635 N N . LEU A 1 325 ? 31.166 -5.951 -56.066 1.00 87.12 325 LEU A N 1
ATOM 2636 C CA . LEU A 1 325 ? 32.267 -6.649 -55.417 1.00 87.12 325 LEU A CA 1
ATOM 2637 C C . LEU A 1 325 ? 31.869 -8.084 -55.123 1.00 87.12 325 LEU A C 1
ATOM 2639 O O . LEU A 1 325 ? 30.859 -8.339 -54.466 1.00 87.12 325 LEU A O 1
ATOM 2643 N N . GLU A 1 326 ? 32.704 -9.019 -55.559 1.00 88.38 326 GLU A N 1
ATOM 2644 C CA . GLU A 1 326 ? 32.510 -10.441 -55.316 1.00 88.38 326 GLU A CA 1
ATOM 2645 C C . GLU A 1 326 ? 33.581 -10.991 -54.375 1.00 88.38 326 GLU A C 1
ATOM 2647 O O . GLU A 1 326 ? 34.756 -10.641 -54.468 1.00 88.38 326 GLU A O 1
ATOM 2652 N N . ASN A 1 327 ? 33.176 -11.922 -53.513 1.00 89.81 327 ASN A N 1
ATOM 2653 C CA . ASN A 1 327 ? 34.061 -12.712 -52.658 1.00 89.81 327 ASN A CA 1
ATOM 2654 C C . ASN A 1 327 ? 34.948 -11.906 -51.684 1.00 89.81 327 ASN A C 1
ATOM 2656 O O . ASN A 1 327 ? 36.048 -12.345 -51.351 1.00 89.81 327 ASN A O 1
ATOM 2660 N N . VAL A 1 328 ? 34.463 -10.776 -51.168 1.00 92.12 328 VAL A N 1
ATOM 2661 C CA . VAL A 1 328 ? 35.193 -9.945 -50.196 1.00 92.12 328 VAL A CA 1
ATOM 2662 C C . VAL A 1 328 ? 35.296 -10.684 -48.853 1.00 92.12 328 VAL A C 1
ATOM 2664 O O . VAL A 1 328 ? 34.256 -11.025 -48.281 1.00 92.12 328 VAL A O 1
ATOM 2667 N N . PRO A 1 329 ? 36.496 -10.969 -48.316 1.00 94.19 329 PRO A N 1
ATOM 2668 C CA . PRO A 1 329 ? 36.639 -11.773 -47.104 1.00 94.19 329 PRO A CA 1
ATOM 2669 C C . PRO A 1 329 ? 36.247 -10.989 -45.844 1.00 94.19 329 PRO A C 1
ATOM 2671 O O . PRO A 1 329 ? 36.619 -9.829 -45.693 1.00 94.19 329 PRO A O 1
ATOM 2674 N N . PHE A 1 330 ? 35.547 -11.627 -44.902 1.00 95.62 330 PHE A N 1
ATOM 2675 C CA . PHE A 1 330 ? 35.167 -11.037 -43.612 1.00 95.62 330 PHE A CA 1
ATOM 2676 C C . PHE A 1 330 ? 35.409 -11.994 -42.435 1.00 95.62 330 PHE A C 1
ATOM 2678 O O . PHE A 1 330 ? 35.438 -13.218 -42.603 1.00 95.62 330 PHE A O 1
ATOM 2685 N N . LYS A 1 331 ? 35.544 -11.443 -41.221 1.00 95.81 331 LYS A N 1
ATOM 2686 C CA . LYS A 1 331 ? 35.765 -12.211 -39.986 1.00 95.81 331 LYS A CA 1
ATOM 2687 C C . LYS A 1 331 ? 35.207 -11.523 -38.737 1.00 95.81 331 LYS A C 1
ATOM 2689 O O . LYS A 1 331 ? 35.448 -10.342 -38.509 1.00 95.81 331 LYS A O 1
ATOM 2694 N N . TRP A 1 332 ? 34.558 -12.310 -37.881 1.00 95.62 332 TRP A N 1
ATOM 2695 C CA . TRP A 1 332 ? 34.144 -11.971 -36.519 1.00 95.62 332 TRP A CA 1
ATOM 2696 C C . TRP A 1 332 ? 35.067 -12.600 -35.465 1.00 95.62 332 TRP A C 1
ATOM 2698 O O . TRP A 1 332 ? 35.363 -13.800 -35.492 1.00 95.62 332 TRP A O 1
ATOM 2708 N N . GLU A 1 333 ? 35.428 -11.823 -34.448 1.00 94.69 333 GLU A N 1
ATOM 2709 C CA . GLU A 1 333 ? 36.119 -12.276 -33.240 1.00 94.69 333 GLU A CA 1
ATOM 2710 C C . GLU A 1 333 ? 35.355 -11.785 -32.003 1.00 94.69 333 GLU A C 1
ATOM 2712 O O . GLU A 1 333 ? 35.467 -10.633 -31.598 1.00 94.69 333 GLU A O 1
ATOM 2717 N N . ILE A 1 334 ? 34.549 -12.671 -31.409 1.00 94.62 334 ILE A N 1
ATOM 2718 C CA . ILE A 1 334 ? 33.753 -12.384 -30.207 1.00 94.62 334 ILE A CA 1
ATOM 2719 C C . ILE A 1 334 ? 34.286 -13.245 -29.066 1.00 94.62 334 ILE A C 1
ATOM 2721 O O . ILE A 1 334 ? 34.181 -14.477 -29.092 1.00 94.62 334 ILE A O 1
ATOM 2725 N N . THR A 1 335 ? 34.892 -12.596 -28.079 1.00 94.50 335 THR A N 1
ATOM 2726 C CA . THR A 1 335 ? 35.607 -13.254 -26.979 1.00 94.50 335 THR A CA 1
ATOM 2727 C C . THR A 1 335 ? 35.172 -12.708 -25.629 1.00 94.50 335 THR A C 1
ATOM 2729 O O . THR A 1 335 ? 34.738 -11.568 -25.520 1.00 94.50 335 THR A O 1
ATOM 2732 N N . ARG A 1 336 ? 35.283 -13.523 -24.583 1.00 91.88 336 ARG A N 1
ATOM 2733 C CA . ARG A 1 336 ? 35.198 -13.081 -23.189 1.00 91.88 336 ARG A CA 1
ATOM 2734 C C . ARG A 1 336 ? 36.449 -12.285 -22.818 1.00 91.88 336 ARG A C 1
ATOM 2736 O O . ARG A 1 336 ? 37.484 -12.404 -23.472 1.00 91.88 336 ARG A O 1
ATOM 2743 N N . SER A 1 337 ? 36.403 -11.562 -21.707 1.00 82.94 337 SER A N 1
ATOM 2744 C CA . SER A 1 337 ? 37.540 -10.812 -21.149 1.00 82.94 337 SER A CA 1
ATOM 2745 C C . SER A 1 337 ? 38.805 -11.651 -20.922 1.00 82.94 337 SER A C 1
ATOM 2747 O O . SER A 1 337 ? 39.913 -11.128 -21.015 1.00 82.94 337 SER A O 1
ATOM 2749 N N . ASN A 1 338 ? 38.662 -12.960 -20.690 1.00 81.56 338 ASN A N 1
ATOM 2750 C CA . ASN A 1 338 ? 39.773 -13.912 -20.575 1.00 81.56 338 ASN A CA 1
ATOM 2751 C C . ASN A 1 338 ? 40.322 -14.421 -21.931 1.00 81.56 338 ASN A C 1
ATOM 2753 O O . ASN A 1 338 ? 41.167 -15.314 -21.949 1.00 81.56 338 ASN A O 1
ATOM 2757 N N . GLY A 1 339 ? 39.826 -13.900 -23.058 1.00 83.25 339 GLY A N 1
ATOM 2758 C CA . GLY A 1 339 ? 40.231 -14.264 -24.419 1.00 83.25 339 GLY A CA 1
ATOM 2759 C C . GLY A 1 339 ? 39.546 -15.507 -24.998 1.00 83.25 339 GLY A C 1
ATOM 2760 O O . GLY A 1 339 ? 39.805 -15.864 -26.146 1.00 83.25 339 GLY A O 1
ATOM 2761 N N . THR A 1 340 ? 38.666 -16.184 -24.251 1.00 90.81 340 THR A N 1
ATOM 2762 C CA . THR A 1 340 ? 37.964 -17.380 -24.758 1.00 90.81 340 THR A CA 1
ATOM 2763 C C . THR A 1 340 ? 36.785 -17.014 -25.670 1.00 90.81 340 THR A C 1
ATOM 2765 O O . THR A 1 340 ? 36.081 -16.048 -25.382 1.00 90.81 340 THR A O 1
ATOM 2768 N N . PRO A 1 341 ? 36.496 -17.773 -26.744 1.00 91.38 341 PRO A N 1
ATOM 2769 C CA . PRO A 1 341 ? 35.353 -17.497 -27.617 1.00 91.38 341 PRO A CA 1
ATOM 2770 C C . PRO A 1 341 ? 33.999 -17.590 -26.900 1.00 91.38 341 PRO A C 1
ATOM 2772 O O . PRO A 1 341 ? 33.776 -18.489 -26.081 1.00 91.38 341 PRO A O 1
ATOM 2775 N N . VAL A 1 342 ? 33.064 -16.704 -27.248 1.00 92.25 342 VAL A N 1
ATOM 2776 C CA . VAL A 1 342 ? 31.654 -16.837 -26.842 1.00 92.25 342 VAL A CA 1
ATOM 2777 C C . VAL A 1 342 ? 31.013 -17.982 -27.637 1.00 92.25 342 VAL A C 1
ATOM 2779 O O . VAL A 1 342 ? 31.182 -18.080 -28.851 1.00 92.25 342 VAL A O 1
ATOM 2782 N N . TYR A 1 343 ? 30.306 -18.884 -26.951 1.00 86.94 343 TYR A N 1
ATOM 2783 C CA . TYR A 1 343 ? 29.653 -20.039 -27.579 1.00 86.94 343 TYR A CA 1
ATOM 2784 C C . TYR A 1 343 ? 28.219 -19.705 -27.994 1.00 86.94 343 TYR A C 1
ATOM 2786 O O . TYR A 1 343 ? 27.553 -18.905 -27.346 1.00 86.94 343 TYR A O 1
ATOM 2794 N N . GLY A 1 344 ? 27.730 -20.361 -29.050 1.00 89.25 344 GLY A N 1
ATOM 2795 C CA . GLY A 1 344 ? 26.332 -20.242 -29.477 1.00 89.25 344 GLY A CA 1
ATOM 2796 C C . GLY A 1 344 ? 25.985 -18.946 -30.215 1.00 89.25 344 GLY A C 1
ATOM 2797 O O . GLY A 1 344 ? 24.801 -18.652 -30.356 1.00 89.25 344 GLY A O 1
ATOM 2798 N N . VAL A 1 345 ? 26.986 -18.198 -30.696 1.00 94.69 345 VAL A N 1
ATOM 2799 C CA . VAL A 1 345 ? 26.760 -17.016 -31.540 1.00 94.69 345 VAL A CA 1
ATOM 2800 C C . VAL A 1 345 ? 26.087 -17.433 -32.848 1.00 94.69 345 VAL A C 1
ATOM 2802 O O . VAL A 1 345 ? 26.573 -18.325 -33.550 1.00 94.69 345 VAL A O 1
ATOM 2805 N N . LYS A 1 346 ? 24.974 -16.781 -33.177 1.00 95.75 346 LYS A N 1
ATOM 2806 C CA . LYS A 1 346 ? 24.269 -16.909 -34.453 1.00 95.75 346 LYS A CA 1
ATOM 2807 C C . LYS A 1 346 ? 24.631 -15.721 -35.333 1.00 95.75 346 LYS A C 1
ATOM 2809 O O . LYS A 1 346 ? 24.532 -14.581 -34.896 1.00 95.75 346 LYS A O 1
ATOM 2814 N N . TYR A 1 347 ? 25.043 -16.001 -36.564 1.00 95.81 347 TYR A N 1
ATOM 2815 C CA . TYR A 1 347 ? 25.409 -14.980 -37.541 1.00 95.81 347 TYR A CA 1
ATOM 2816 C C . TYR A 1 347 ? 24.318 -14.864 -38.603 1.00 95.81 347 TYR A C 1
ATOM 2818 O O . TYR A 1 347 ? 23.819 -15.884 -39.089 1.00 95.81 347 TYR A O 1
ATOM 2826 N N . SER A 1 348 ? 23.937 -13.640 -38.956 1.00 94.25 348 SER A N 1
ATOM 2827 C CA . SER A 1 348 ? 22.929 -13.375 -39.987 1.00 94.25 348 SER A CA 1
ATOM 2828 C C . SER A 1 348 ? 23.219 -12.081 -40.762 1.00 94.25 348 SER A C 1
ATOM 2830 O O . SER A 1 348 ? 24.206 -11.395 -40.498 1.00 94.25 348 SER A O 1
ATOM 2832 N N . GLY A 1 349 ? 22.383 -11.757 -41.753 1.00 92.38 349 GLY A N 1
ATOM 2833 C CA . GLY A 1 349 ? 22.621 -10.669 -42.707 1.00 92.38 349 GLY A CA 1
ATOM 2834 C C . GLY A 1 349 ? 23.295 -11.174 -43.984 1.00 92.38 349 GLY A C 1
ATOM 2835 O O . GLY A 1 349 ? 22.989 -12.267 -44.460 1.00 92.38 349 GLY A O 1
ATOM 2836 N N . ASN A 1 350 ? 24.215 -10.387 -44.537 1.00 93.44 350 ASN A N 1
ATOM 2837 C CA . ASN A 1 350 ? 24.990 -10.727 -45.731 1.00 93.44 350 ASN A CA 1
ATOM 2838 C C . ASN A 1 350 ? 26.076 -11.787 -45.468 1.00 93.44 350 ASN A C 1
ATOM 2840 O O . ASN A 1 350 ? 26.559 -12.401 -46.415 1.00 93.44 350 ASN A O 1
ATOM 2844 N N . GLY A 1 351 ? 26.429 -12.038 -44.201 1.00 88.94 351 GLY A N 1
ATOM 2845 C CA . GLY A 1 351 ? 27.302 -13.135 -43.781 1.00 88.94 351 GLY A CA 1
ATOM 2846 C C . GLY A 1 351 ? 26.636 -13.994 -42.706 1.00 88.94 351 GLY A C 1
ATOM 2847 O O . GLY A 1 351 ? 26.231 -13.488 -41.664 1.00 88.94 351 GLY A O 1
ATOM 2848 N N . THR A 1 352 ? 26.532 -15.304 -42.936 1.00 91.00 352 THR A N 1
ATOM 2849 C CA . THR A 1 352 ? 25.836 -16.245 -42.032 1.00 91.00 352 THR A CA 1
ATOM 2850 C C . THR A 1 352 ? 26.787 -17.140 -41.230 1.00 91.00 352 THR A C 1
ATOM 2852 O O . THR A 1 352 ? 26.384 -18.167 -40.685 1.00 91.00 352 THR A O 1
ATOM 2855 N N . SER A 1 353 ? 28.069 -16.788 -41.176 1.00 92.81 353 SER A N 1
ATOM 2856 C CA . SER A 1 353 ? 29.129 -17.534 -40.493 1.00 92.81 353 SER A CA 1
ATOM 2857 C C . SER A 1 353 ? 30.064 -16.589 -39.739 1.00 92.81 353 SER A C 1
ATOM 2859 O O . SER A 1 353 ? 30.054 -15.381 -39.955 1.00 92.81 353 SER A O 1
ATOM 2861 N N . LYS A 1 354 ? 30.895 -17.147 -38.847 1.00 93.44 354 LYS A N 1
ATOM 2862 C CA . LYS A 1 354 ? 31.923 -16.386 -38.117 1.00 93.44 354 LYS A CA 1
ATOM 2863 C C . LYS A 1 354 ? 32.933 -15.728 -39.062 1.00 93.44 354 LYS A C 1
ATOM 2865 O O . LYS A 1 354 ? 33.406 -14.636 -38.786 1.00 93.44 354 LYS A O 1
ATOM 2870 N N . GLU A 1 355 ? 33.281 -16.399 -40.148 1.00 95.25 355 GLU A N 1
ATOM 2871 C CA . GLU A 1 355 ? 34.187 -15.910 -41.186 1.00 95.25 355 GLU A CA 1
ATOM 2872 C C . GLU A 1 355 ? 33.758 -16.483 -42.537 1.00 95.25 355 GLU A C 1
ATOM 2874 O O . GLU A 1 355 ? 33.065 -17.509 -42.582 1.00 95.25 355 GLU A O 1
ATOM 2879 N N . GLY A 1 356 ? 34.125 -15.816 -43.626 1.00 94.00 356 GLY A N 1
ATOM 2880 C CA . GLY A 1 356 ? 33.737 -16.214 -44.975 1.00 94.00 356 GLY A CA 1
ATOM 2881 C C . GLY A 1 356 ? 33.984 -15.106 -45.987 1.00 94.00 356 GLY A C 1
ATOM 2882 O O . GLY A 1 356 ? 34.819 -14.233 -45.763 1.00 94.00 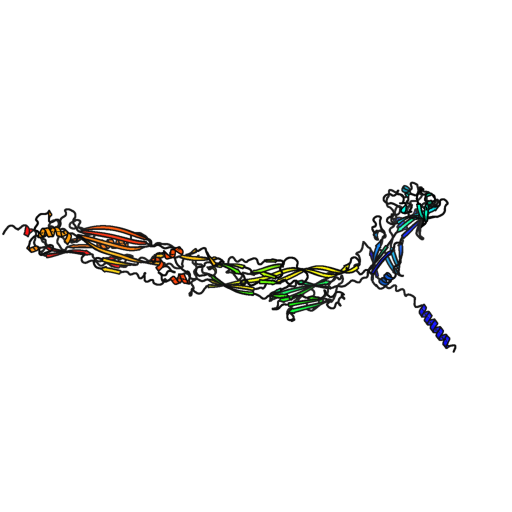356 GLY A O 1
ATOM 2883 N N . THR A 1 357 ? 33.241 -15.138 -47.090 1.00 93.75 357 THR A N 1
ATOM 2884 C CA . THR A 1 357 ? 33.248 -14.087 -48.108 1.00 93.75 357 THR A CA 1
ATOM 2885 C C . THR A 1 357 ? 31.847 -13.513 -48.312 1.00 93.75 357 THR A C 1
ATOM 2887 O O . THR A 1 357 ? 30.848 -14.186 -48.052 1.00 93.75 357 THR A O 1
ATOM 2890 N N . VAL A 1 358 ? 31.768 -12.259 -48.752 1.00 93.75 358 VAL A N 1
ATOM 2891 C CA . VAL A 1 358 ? 30.520 -11.541 -49.028 1.00 93.75 358 VAL A CA 1
ATOM 2892 C C . VAL A 1 358 ? 30.570 -10.897 -50.413 1.00 93.75 358 VAL A C 1
ATOM 2894 O O . VAL A 1 358 ? 31.636 -10.497 -50.878 1.00 93.75 358 VAL A O 1
ATOM 2897 N N . ASN A 1 359 ? 29.409 -10.762 -51.052 1.00 91.62 359 ASN A N 1
ATOM 2898 C CA . ASN A 1 359 ? 29.257 -9.934 -52.245 1.00 91.62 359 ASN A CA 1
ATOM 2899 C C . ASN A 1 359 ? 28.609 -8.599 -51.852 1.00 91.62 359 ASN A C 1
ATOM 2901 O O . ASN A 1 359 ? 27.620 -8.598 -51.114 1.00 91.62 359 ASN A O 1
ATOM 2905 N N . ILE A 1 360 ? 29.146 -7.483 -52.346 1.00 90.31 360 ILE A N 1
ATOM 2906 C CA . ILE A 1 360 ? 28.635 -6.128 -52.098 1.00 90.31 360 ILE A CA 1
ATOM 2907 C C . ILE A 1 360 ? 28.151 -5.561 -53.441 1.00 90.31 360 ILE A C 1
ATOM 2909 O O . ILE A 1 360 ? 28.982 -5.222 -54.284 1.00 90.31 360 ILE A O 1
ATOM 2913 N N . PRO A 1 361 ? 26.827 -5.493 -53.679 1.00 86.25 361 PRO A N 1
ATOM 2914 C CA . PRO A 1 361 ? 26.283 -5.001 -54.942 1.00 86.25 361 PRO A CA 1
ATOM 2915 C C . PRO A 1 361 ? 26.547 -3.509 -55.158 1.00 86.25 361 PRO A C 1
ATOM 2917 O O . PRO A 1 361 ? 26.410 -2.717 -54.222 1.00 86.25 361 PRO A O 1
ATOM 2920 N N . LYS A 1 362 ? 26.776 -3.102 -56.410 1.00 80.19 362 LYS A N 1
ATOM 2921 C CA . LYS A 1 362 ? 26.911 -1.686 -56.807 1.00 80.19 362 LYS A CA 1
ATOM 2922 C C . LYS A 1 362 ? 25.672 -0.851 -56.490 1.00 80.19 362 LYS A C 1
ATOM 2924 O O . LYS A 1 362 ? 25.760 0.357 -56.326 1.00 80.19 362 LYS A O 1
ATOM 2929 N N . GLU A 1 363 ? 24.502 -1.489 -56.473 1.00 80.44 363 GLU A N 1
ATOM 2930 C CA . GLU A 1 363 ? 23.215 -0.818 -56.273 1.00 80.44 363 GLU A CA 1
ATOM 2931 C C . GLU A 1 363 ? 23.029 -0.387 -54.818 1.00 80.44 363 GLU A C 1
ATOM 2933 O O . GLU A 1 363 ? 22.427 0.651 -54.550 1.00 80.44 363 GLU A O 1
ATOM 2938 N N . THR A 1 364 ? 23.527 -1.195 -53.877 1.00 82.81 364 THR A N 1
ATOM 2939 C CA . THR A 1 364 ? 23.377 -0.945 -52.440 1.00 82.81 364 THR A CA 1
ATOM 2940 C C . THR A 1 364 ? 24.630 -0.341 -51.829 1.00 82.81 364 THR A C 1
ATOM 2942 O O . THR A 1 364 ? 24.515 0.348 -50.819 1.00 82.81 364 THR A O 1
ATOM 2945 N N . GLN A 1 365 ? 25.808 -0.620 -52.402 1.00 86.88 365 GLN A N 1
ATOM 2946 C CA . GLN A 1 365 ? 27.119 -0.197 -51.898 1.00 86.88 365 GLN A CA 1
ATOM 2947 C C . GLN A 1 365 ? 27.331 -0.531 -50.413 1.00 86.88 365 GLN A C 1
ATOM 2949 O O . GLN A 1 365 ? 28.103 0.117 -49.709 1.00 86.88 365 GLN A O 1
ATOM 2954 N N . GLN A 1 366 ? 26.617 -1.540 -49.910 1.00 90.75 366 GLN A N 1
ATOM 2955 C CA . GLN A 1 366 ? 26.627 -1.903 -48.501 1.00 90.75 366 GLN A CA 1
ATOM 2956 C C . GLN A 1 366 ? 26.347 -3.389 -48.291 1.00 90.75 366 GLN A C 1
ATOM 2958 O O . GLN A 1 366 ? 25.577 -4.004 -49.038 1.00 90.75 366 GLN A O 1
ATOM 2963 N N . ALA A 1 367 ? 26.920 -3.929 -47.221 1.00 92.25 367 ALA A N 1
ATOM 2964 C CA . ALA A 1 367 ? 26.608 -5.237 -46.662 1.00 92.25 367 ALA A CA 1
ATOM 2965 C C . ALA A 1 367 ? 26.428 -5.115 -45.144 1.00 92.25 367 ALA A C 1
ATOM 2967 O O . ALA A 1 367 ? 27.172 -4.402 -44.481 1.00 92.25 367 ALA A O 1
ATOM 2968 N N . VAL A 1 368 ? 25.442 -5.808 -44.584 1.00 93.75 368 VAL A N 1
ATOM 2969 C CA . VAL A 1 368 ? 25.097 -5.755 -43.159 1.00 93.75 368 VAL A CA 1
ATOM 2970 C C . VAL A 1 368 ? 25.327 -7.120 -42.528 1.00 93.75 368 VAL A C 1
ATOM 2972 O O . VAL A 1 368 ? 24.949 -8.147 -43.089 1.00 93.75 368 VAL A O 1
ATOM 2975 N N . PHE A 1 369 ? 25.926 -7.140 -41.346 1.00 96.06 369 PHE A N 1
ATOM 2976 C CA . PHE A 1 369 ? 26.265 -8.345 -40.606 1.00 96.06 369 PHE A CA 1
ATOM 2977 C C . PHE A 1 369 ? 25.712 -8.261 -39.190 1.00 96.06 369 PHE A C 1
ATOM 2979 O O . PHE A 1 369 ? 25.877 -7.250 -38.510 1.00 96.06 369 PHE A O 1
ATOM 2986 N N . TYR A 1 370 ? 25.128 -9.358 -38.726 1.00 95.69 370 TYR A N 1
ATOM 2987 C CA . TYR A 1 370 ? 24.612 -9.488 -37.371 1.00 95.69 370 TYR A CA 1
ATOM 2988 C C . TYR A 1 370 ? 25.311 -10.621 -36.630 1.00 95.69 370 TYR A C 1
ATOM 2990 O O . TYR A 1 370 ? 25.567 -11.684 -37.202 1.00 95.69 370 TYR A O 1
ATOM 2998 N N . ALA A 1 371 ? 25.564 -10.403 -35.343 1.00 95.31 371 ALA A N 1
ATOM 2999 C CA . ALA A 1 371 ? 25.963 -11.438 -34.402 1.00 95.31 371 ALA A CA 1
ATOM 3000 C C . ALA A 1 371 ? 25.038 -11.408 -33.180 1.00 95.31 371 ALA A C 1
ATOM 3002 O O . ALA A 1 371 ? 25.039 -10.439 -32.418 1.00 95.31 371 ALA A O 1
ATOM 3003 N N . ASP A 1 372 ? 24.273 -12.483 -32.999 1.00 95.00 372 ASP A N 1
ATOM 3004 C CA . ASP A 1 372 ? 23.326 -12.668 -31.902 1.00 95.00 372 ASP A CA 1
ATOM 3005 C C . ASP A 1 372 ? 23.842 -13.726 -30.922 1.00 95.00 372 ASP A C 1
ATOM 3007 O O . ASP A 1 372 ? 24.190 -14.840 -31.321 1.00 95.00 372 ASP A O 1
ATOM 3011 N N . PHE A 1 373 ? 23.873 -13.424 -29.628 1.00 94.75 373 PHE A N 1
ATOM 3012 C CA . PHE A 1 373 ? 24.267 -14.378 -28.585 1.00 94.75 373 PHE A CA 1
ATOM 3013 C C . PHE A 1 373 ? 23.627 -14.019 -27.243 1.00 94.75 373 PHE A C 1
ATOM 3015 O O . PHE A 1 373 ? 22.998 -12.978 -27.101 1.00 94.75 373 PHE A O 1
ATOM 3022 N N . ILE A 1 374 ? 23.763 -14.901 -26.256 1.00 93.94 374 ILE A N 1
ATOM 3023 C CA . ILE A 1 374 ? 23.326 -14.634 -24.883 1.00 93.94 374 ILE A CA 1
ATOM 3024 C C . ILE A 1 374 ? 24.503 -14.070 -24.096 1.00 93.94 374 ILE A C 1
ATOM 3026 O O . ILE A 1 374 ? 25.594 -14.648 -24.149 1.00 93.94 374 ILE A O 1
ATOM 3030 N N . MET A 1 375 ? 24.291 -12.964 -23.381 1.00 92.88 375 MET A N 1
ATOM 3031 C CA . MET A 1 375 ? 25.333 -12.334 -22.576 1.00 92.88 375 MET A CA 1
ATOM 3032 C C . MET A 1 375 ? 25.853 -13.327 -21.520 1.00 92.88 375 MET A C 1
ATOM 3034 O O . MET A 1 375 ? 25.065 -13.787 -20.688 1.00 92.88 375 MET A O 1
ATOM 3038 N N . PRO A 1 376 ? 27.147 -13.702 -21.549 1.00 91.69 376 PRO A N 1
ATOM 3039 C CA . PRO A 1 376 ? 27.722 -14.609 -20.560 1.00 91.69 376 PRO A CA 1
ATOM 3040 C C . PRO A 1 376 ? 27.947 -13.900 -19.215 1.00 91.69 376 PRO A C 1
ATOM 3042 O O . PRO A 1 376 ? 27.857 -12.680 -19.127 1.00 91.69 376 PRO A O 1
ATOM 3045 N N . ASP A 1 377 ? 28.343 -14.658 -18.194 1.00 90.25 377 ASP A N 1
ATOM 3046 C CA . ASP A 1 377 ? 28.739 -14.195 -16.850 1.00 90.25 377 ASP A CA 1
ATOM 3047 C C . ASP A 1 377 ? 30.063 -13.395 -16.815 1.00 90.25 377 ASP A C 1
ATOM 3049 O O . ASP A 1 377 ? 30.739 -13.307 -15.790 1.00 90.25 377 ASP A O 1
ATOM 3053 N N . SER A 1 378 ? 30.476 -12.822 -17.946 1.00 92.19 378 SER A N 1
ATOM 3054 C CA . SER A 1 378 ? 31.749 -12.125 -18.105 1.00 92.19 378 SER A CA 1
ATOM 3055 C C . SER A 1 378 ? 31.656 -11.043 -19.175 1.00 92.19 378 SER A C 1
ATOM 3057 O O . SER A 1 378 ? 30.992 -11.245 -20.190 1.00 92.19 378 SER A O 1
ATOM 3059 N N . ASP A 1 379 ? 32.426 -9.968 -19.021 1.00 93.56 379 ASP A N 1
ATOM 3060 C CA . ASP A 1 379 ? 32.616 -8.957 -20.066 1.00 93.56 379 ASP A CA 1
ATOM 3061 C C . ASP A 1 379 ? 33.060 -9.575 -21.403 1.00 93.56 379 ASP A C 1
ATOM 3063 O O . ASP A 1 379 ? 33.795 -10.570 -21.432 1.00 93.56 379 ASP A O 1
ATOM 3067 N N . ILE A 1 380 ? 32.676 -8.944 -22.513 1.00 93.50 380 ILE A N 1
ATOM 3068 C CA . ILE A 1 380 ? 32.984 -9.416 -23.869 1.00 93.50 380 ILE A CA 1
ATOM 3069 C C . ILE A 1 380 ? 33.708 -8.350 -24.702 1.00 93.50 380 ILE A C 1
ATOM 3071 O O . ILE A 1 380 ? 33.465 -7.153 -24.563 1.00 93.50 380 ILE A O 1
ATOM 3075 N N . LYS A 1 381 ? 34.571 -8.799 -25.612 1.00 92.50 381 LYS A N 1
ATOM 3076 C CA . LYS A 1 381 ? 35.207 -7.994 -26.659 1.00 92.50 381 LYS A CA 1
ATOM 3077 C C . LYS A 1 381 ? 34.772 -8.484 -28.026 1.00 92.50 381 LYS A C 1
ATOM 3079 O O . LYS A 1 381 ? 34.706 -9.695 -28.262 1.00 92.50 381 LYS A O 1
ATOM 3084 N N . ILE A 1 382 ? 34.493 -7.540 -28.913 1.00 93.00 382 ILE A N 1
ATOM 3085 C CA . ILE A 1 382 ? 33.972 -7.797 -30.251 1.00 93.00 382 ILE A CA 1
ATOM 3086 C C . ILE A 1 382 ? 34.881 -7.096 -31.250 1.00 93.00 382 ILE A C 1
ATOM 3088 O O . ILE A 1 382 ? 35.047 -5.882 -31.191 1.00 93.00 382 ILE A O 1
ATOM 3092 N N . LYS A 1 383 ? 35.401 -7.853 -32.210 1.00 93.44 383 LYS A N 1
ATOM 3093 C CA . LYS A 1 383 ? 36.121 -7.327 -33.364 1.00 93.44 383 LYS A CA 1
ATOM 3094 C C . LYS A 1 383 ? 35.509 -7.866 -34.652 1.00 93.44 383 LYS A C 1
ATOM 3096 O O . LYS A 1 383 ? 35.139 -9.040 -34.731 1.00 93.44 383 LYS A O 1
ATOM 3101 N N . PHE A 1 384 ? 35.403 -7.001 -35.651 1.00 95.31 384 PHE A N 1
ATOM 3102 C CA . PHE A 1 384 ? 34.974 -7.343 -37.002 1.00 95.31 384 PHE A CA 1
ATOM 3103 C C . PHE A 1 384 ? 35.993 -6.820 -38.010 1.00 95.31 384 PHE A C 1
ATOM 3105 O O . PHE A 1 384 ? 36.501 -5.708 -37.858 1.00 95.31 384 PHE A O 1
ATOM 3112 N N . SER A 1 385 ? 36.277 -7.607 -39.042 1.00 94.44 385 SER A N 1
ATOM 3113 C CA . SER A 1 385 ? 37.165 -7.213 -40.134 1.00 94.44 385 SER A CA 1
ATOM 3114 C C . SER A 1 385 ? 36.558 -7.575 -41.492 1.00 94.44 385 SER A C 1
ATOM 3116 O O . SER A 1 385 ? 35.990 -8.658 -41.634 1.00 94.44 385 SER A O 1
ATOM 3118 N N . ILE A 1 386 ? 36.716 -6.697 -42.481 1.00 94.12 386 ILE A N 1
ATOM 3119 C CA . ILE A 1 386 ? 36.378 -6.874 -43.902 1.00 94.12 386 ILE A CA 1
ATOM 3120 C C . ILE A 1 386 ? 37.635 -6.585 -44.728 1.00 94.12 386 ILE A C 1
ATOM 3122 O O . ILE A 1 386 ? 38.352 -5.660 -44.391 1.00 94.12 386 ILE A O 1
ATOM 3126 N N . ASN A 1 387 ? 37.951 -7.394 -45.741 1.00 91.69 387 ASN A N 1
ATOM 3127 C CA . ASN A 1 387 ? 39.141 -7.247 -46.593 1.00 91.69 387 ASN A CA 1
ATOM 3128 C C . ASN A 1 387 ? 40.423 -6.853 -45.827 1.00 91.69 387 ASN A C 1
ATOM 3130 O O . ASN A 1 387 ? 41.122 -5.897 -46.156 1.00 91.69 387 ASN A O 1
ATOM 3134 N N . ALA A 1 388 ? 40.708 -7.575 -44.740 1.00 86.81 388 ALA A N 1
ATOM 3135 C CA . ALA A 1 388 ? 41.731 -7.177 -43.772 1.00 86.81 388 ALA A CA 1
ATOM 3136 C C . ALA A 1 388 ? 43.160 -7.132 -44.348 1.00 86.81 388 ALA A C 1
ATOM 3138 O O . ALA A 1 388 ? 44.020 -6.461 -43.782 1.00 86.81 388 ALA A O 1
ATOM 3139 N N . ASP A 1 389 ? 43.426 -7.868 -45.431 1.00 84.69 389 ASP A N 1
ATOM 3140 C CA . ASP A 1 389 ? 44.713 -7.868 -46.131 1.00 84.69 389 ASP A CA 1
ATOM 3141 C C . ASP A 1 389 ? 44.780 -6.861 -47.291 1.00 84.69 389 ASP A C 1
ATOM 3143 O O . ASP A 1 389 ? 45.857 -6.668 -47.857 1.00 84.69 389 ASP A O 1
ATOM 3147 N N . GLY A 1 390 ? 43.660 -6.210 -47.622 1.00 82.56 390 GLY A N 1
ATOM 3148 C CA . GLY A 1 390 ? 43.579 -5.209 -48.677 1.00 82.56 390 GLY A CA 1
ATOM 3149 C C . GLY A 1 390 ? 43.726 -5.763 -50.084 1.00 82.56 390 GLY A C 1
ATOM 3150 O O . GLY A 1 390 ? 44.126 -5.013 -50.970 1.00 82.56 390 GLY A O 1
ATOM 3151 N N . THR A 1 391 ? 43.503 -7.064 -50.299 1.00 82.69 391 THR A N 1
ATOM 3152 C CA . THR A 1 391 ? 43.801 -7.711 -51.588 1.00 82.69 391 THR A CA 1
ATOM 3153 C C . THR A 1 391 ? 42.575 -8.018 -52.439 1.00 82.69 391 THR A C 1
ATOM 3155 O O . THR A 1 391 ? 42.723 -8.207 -53.648 1.00 82.69 391 THR A O 1
ATOM 3158 N N . SER A 1 392 ? 41.376 -8.095 -51.855 1.00 80.62 392 SER A N 1
ATOM 3159 C CA . SER A 1 392 ? 40.140 -8.448 -52.569 1.00 80.62 392 SER A CA 1
ATOM 3160 C C . SER A 1 392 ? 38.938 -7.610 -52.097 1.00 80.62 392 SER A C 1
ATOM 3162 O O . SER A 1 392 ? 38.193 -8.067 -51.225 1.00 80.62 392 SER A O 1
ATOM 3164 N N . PRO A 1 393 ? 38.700 -6.417 -52.692 1.00 78.50 393 PRO A N 1
ATOM 3165 C CA . PRO A 1 393 ? 39.465 -5.776 -53.778 1.00 78.50 393 PRO A CA 1
ATOM 3166 C C . PRO A 1 393 ? 40.813 -5.196 -53.310 1.00 78.50 393 PRO A C 1
ATOM 3168 O O . PRO A 1 393 ? 41.104 -5.175 -52.122 1.00 78.50 393 PRO A O 1
ATOM 3171 N N . ILE A 1 394 ? 41.662 -4.737 -54.235 1.00 80.25 394 ILE A N 1
ATOM 3172 C CA . ILE A 1 394 ? 42.902 -4.048 -53.847 1.00 80.25 394 ILE A CA 1
ATOM 3173 C C . ILE A 1 394 ? 42.549 -2.669 -53.284 1.00 80.25 394 ILE A C 1
ATOM 3175 O O . ILE A 1 394 ? 41.972 -1.856 -54.002 1.00 80.25 394 ILE A O 1
ATOM 3179 N N . GLU A 1 395 ? 42.924 -2.414 -52.032 1.00 74.75 395 GLU A N 1
ATOM 3180 C CA . GLU A 1 395 ? 42.656 -1.160 -51.320 1.00 74.75 395 GLU A CA 1
ATOM 3181 C C . GLU A 1 395 ? 43.958 -0.472 -50.893 1.00 74.75 395 GLU A C 1
ATOM 3183 O O . GLU A 1 395 ? 44.923 -1.127 -50.495 1.00 74.75 395 GLU A O 1
ATOM 3188 N N . GLU A 1 396 ? 43.988 0.862 -50.954 1.00 71.06 396 GLU A N 1
ATOM 3189 C CA . GLU A 1 396 ? 45.106 1.662 -50.425 1.00 71.06 396 GLU A CA 1
ATOM 3190 C C . GLU A 1 396 ? 44.895 2.054 -48.949 1.00 71.06 396 GLU A C 1
ATOM 3192 O O . GLU A 1 396 ? 45.869 2.303 -48.234 1.00 71.06 396 GLU A O 1
ATOM 3197 N N . PHE A 1 397 ? 43.643 2.067 -48.475 1.00 73.38 397 PHE A N 1
ATOM 3198 C CA . PHE A 1 397 ? 43.254 2.438 -47.114 1.00 73.38 397 PHE A CA 1
ATOM 3199 C C . PHE A 1 397 ? 42.720 1.208 -46.374 1.00 73.38 397 PHE A C 1
ATOM 3201 O O . PHE A 1 397 ? 41.713 0.642 -46.761 1.00 73.38 397 PHE A O 1
ATOM 3208 N N . LEU A 1 398 ? 43.423 0.762 -45.326 1.00 82.44 398 LEU A N 1
ATOM 3209 C CA . LEU A 1 398 ? 43.076 -0.467 -44.585 1.00 82.44 398 LEU A CA 1
ATOM 3210 C C . LEU A 1 398 ? 42.682 -0.212 -43.124 1.00 82.44 398 LEU A C 1
ATOM 3212 O O . LEU A 1 398 ? 42.326 -1.138 -42.396 1.00 82.44 398 LEU A O 1
ATOM 3216 N N . GLU A 1 399 ? 42.783 1.026 -42.642 1.00 80.00 399 GLU A N 1
ATOM 3217 C CA . GLU A 1 399 ? 42.553 1.343 -41.225 1.00 80.00 399 GLU A CA 1
ATOM 3218 C C . GLU A 1 399 ? 41.069 1.244 -40.827 1.00 80.00 399 GLU A C 1
ATOM 3220 O O . GLU A 1 399 ? 40.740 0.938 -39.683 1.00 80.00 399 GLU A O 1
ATOM 3225 N N . ASN A 1 400 ? 40.169 1.458 -41.784 1.00 83.06 400 ASN A N 1
ATOM 3226 C CA . ASN A 1 400 ? 38.708 1.376 -41.680 1.00 83.06 400 ASN A CA 1
ATOM 3227 C C . ASN A 1 400 ? 38.149 -0.037 -41.954 1.00 83.06 400 ASN A C 1
ATOM 3229 O O . ASN A 1 400 ? 36.958 -0.278 -41.734 1.00 83.06 400 ASN A O 1
ATOM 3233 N N . ASN A 1 401 ? 39.005 -0.983 -42.349 1.00 88.25 401 ASN A N 1
ATOM 3234 C CA . ASN A 1 401 ? 38.644 -2.369 -42.656 1.00 88.25 401 ASN A CA 1
ATOM 3235 C C . ASN A 1 401 ? 38.481 -3.248 -41.413 1.00 88.25 401 ASN A C 1
ATOM 3237 O O . ASN A 1 401 ? 37.864 -4.311 -41.475 1.00 88.25 401 ASN A O 1
ATOM 3241 N N . SER A 1 402 ? 39.001 -2.823 -40.259 1.00 90.00 402 SER A N 1
ATOM 3242 C CA . SER A 1 402 ? 38.861 -3.560 -39.004 1.00 90.00 402 SER A CA 1
ATOM 3243 C C . SER A 1 402 ? 38.416 -2.655 -37.863 1.00 90.00 402 SER A C 1
ATOM 3245 O O . SER A 1 402 ? 39.083 -1.684 -37.526 1.00 90.00 402 SER A O 1
ATOM 3247 N N . ILE A 1 403 ? 37.342 -3.052 -37.185 1.00 88.81 403 ILE A N 1
ATOM 3248 C CA . ILE A 1 403 ? 36.776 -2.350 -36.029 1.00 88.81 403 ILE A CA 1
ATOM 3249 C C . ILE A 1 403 ? 36.767 -3.247 -34.793 1.00 88.81 403 ILE A C 1
ATOM 3251 O O . ILE A 1 403 ? 36.553 -4.454 -34.892 1.00 88.81 403 ILE A O 1
ATOM 3255 N N . ASP A 1 404 ? 36.975 -2.647 -33.625 1.00 88.56 404 ASP A N 1
ATOM 3256 C CA . ASP A 1 404 ? 36.850 -3.286 -32.312 1.00 88.56 404 ASP A CA 1
ATOM 3257 C C . ASP A 1 404 ? 35.876 -2.473 -31.450 1.00 88.56 404 ASP A C 1
ATOM 3259 O O . ASP A 1 404 ? 35.763 -1.256 -31.607 1.00 88.56 404 ASP A O 1
ATOM 3263 N N . SER A 1 405 ? 35.170 -3.150 -30.549 1.00 85.44 405 SER A N 1
ATOM 3264 C CA . SER A 1 405 ? 34.352 -2.563 -29.485 1.00 85.44 405 SER A CA 1
ATOM 3265 C C . SER A 1 405 ? 35.060 -1.493 -28.638 1.00 85.44 405 SER A C 1
ATOM 3267 O O . SER A 1 405 ? 34.388 -0.668 -28.020 1.00 85.44 405 SER A O 1
ATOM 3269 N N . GLY A 1 406 ? 36.396 -1.484 -28.614 1.00 83.12 406 GLY A N 1
ATOM 3270 C CA . GLY A 1 406 ? 37.208 -0.615 -27.773 1.00 83.12 406 GLY A CA 1
ATOM 3271 C C . GLY A 1 406 ? 37.197 -1.123 -26.334 1.00 83.12 406 GLY A C 1
ATOM 3272 O O . GLY A 1 406 ? 37.921 -2.061 -25.985 1.00 83.12 406 GLY A O 1
ATOM 3273 N N . GLU A 1 407 ? 36.357 -0.511 -25.500 1.00 83.25 407 GLU A N 1
ATOM 3274 C CA . GLU A 1 407 ? 36.058 -1.035 -24.168 1.00 83.25 407 GLU A CA 1
ATOM 3275 C C . GLU A 1 407 ? 35.202 -2.302 -24.267 1.00 83.25 407 GLU A C 1
ATOM 3277 O O . GLU A 1 407 ? 34.403 -2.480 -25.185 1.00 83.25 407 GLU A O 1
ATOM 3282 N N . SER A 1 408 ? 35.372 -3.212 -23.306 1.00 87.56 408 SER A N 1
ATOM 3283 C CA . SER A 1 408 ? 34.573 -4.444 -23.288 1.00 87.56 408 SER A CA 1
ATOM 3284 C C . SER A 1 408 ? 33.119 -4.131 -22.948 1.00 87.56 408 SER A C 1
ATOM 3286 O O . SER A 1 408 ? 32.862 -3.365 -22.016 1.00 87.56 408 SER A O 1
ATOM 3288 N N . VAL A 1 409 ? 32.176 -4.768 -23.645 1.00 91.19 409 VAL A N 1
ATOM 3289 C CA . VAL A 1 409 ? 30.760 -4.721 -23.262 1.00 91.19 409 VAL A CA 1
ATOM 3290 C C . VAL A 1 409 ? 30.633 -5.406 -21.904 1.00 91.19 409 VAL A C 1
ATOM 3292 O O . VAL A 1 409 ? 31.005 -6.575 -21.754 1.00 91.19 409 VAL A O 1
ATOM 3295 N N . LYS A 1 410 ? 30.160 -4.660 -20.906 1.00 92.69 410 LYS A N 1
ATOM 3296 C CA . LYS A 1 410 ? 30.135 -5.093 -19.507 1.00 92.69 410 LYS A CA 1
ATOM 3297 C C . LYS A 1 410 ? 28.964 -6.021 -19.219 1.00 92.69 410 LYS A C 1
ATOM 3299 O O . LYS A 1 410 ? 27.835 -5.717 -19.606 1.00 92.69 410 LYS A O 1
ATOM 3304 N N . VAL A 1 411 ? 29.221 -7.117 -18.506 1.00 92.12 411 VAL A N 1
ATOM 3305 C CA . VAL A 1 411 ? 28.137 -7.924 -17.927 1.00 92.12 411 VAL A CA 1
ATOM 3306 C C . VAL A 1 411 ? 27.559 -7.203 -16.714 1.00 92.12 411 VAL A C 1
ATOM 3308 O O . VAL A 1 411 ? 28.293 -6.643 -15.899 1.00 92.12 411 VAL A O 1
ATOM 3311 N N . VAL A 1 412 ? 26.234 -7.210 -16.591 1.00 91.44 412 VAL A N 1
ATOM 3312 C CA . VAL A 1 412 ? 25.534 -6.700 -15.411 1.00 91.44 412 VAL A CA 1
ATOM 3313 C C . VAL A 1 412 ? 24.828 -7.856 -14.709 1.00 91.44 412 VAL A C 1
ATOM 3315 O O . VAL A 1 412 ? 23.987 -8.527 -15.303 1.00 91.44 412 VAL A O 1
ATOM 3318 N N . HIS A 1 413 ? 25.167 -8.096 -13.443 1.00 89.06 413 HIS A N 1
ATOM 3319 C CA . HIS A 1 413 ? 24.555 -9.164 -12.652 1.00 89.06 413 HIS A CA 1
ATOM 3320 C C . HIS A 1 413 ? 23.260 -8.703 -11.980 1.00 89.06 413 HIS A C 1
ATOM 3322 O O . HIS A 1 413 ? 23.103 -7.526 -11.639 1.00 89.06 413 HIS A O 1
ATOM 3328 N N . ALA A 1 414 ? 22.350 -9.652 -11.763 1.00 88.88 414 ALA A N 1
ATOM 3329 C CA . ALA A 1 414 ? 21.087 -9.383 -11.099 1.00 88.88 414 ALA A CA 1
ATOM 3330 C C . ALA A 1 414 ? 21.272 -9.051 -9.606 1.00 88.88 414 ALA A C 1
ATOM 3332 O O . ALA A 1 414 ? 22.142 -9.607 -8.933 1.00 88.88 414 ALA A O 1
ATOM 3333 N N . ILE A 1 415 ? 20.419 -8.170 -9.075 1.00 91.56 415 ILE A N 1
ATOM 3334 C CA . ILE A 1 415 ? 20.422 -7.771 -7.660 1.00 91.56 415 ILE A CA 1
ATOM 3335 C C . ILE A 1 415 ? 19.174 -8.316 -6.963 1.00 91.56 415 ILE A C 1
ATOM 3337 O O . ILE A 1 415 ? 18.047 -8.132 -7.426 1.00 91.56 415 ILE A O 1
ATOM 3341 N N . HIS A 1 416 ? 19.361 -8.949 -5.806 1.00 92.94 416 HIS A N 1
ATOM 3342 C CA . HIS A 1 416 ? 18.265 -9.478 -5.000 1.00 92.94 416 HIS A CA 1
ATOM 3343 C C . HIS A 1 416 ? 18.320 -8.934 -3.577 1.00 92.94 416 HIS A C 1
ATOM 3345 O O . HIS A 1 416 ? 19.378 -8.920 -2.950 1.00 92.94 416 HIS A O 1
ATOM 3351 N N . TYR A 1 417 ? 17.165 -8.519 -3.064 1.00 96.19 417 TYR A N 1
ATOM 3352 C CA . TYR A 1 417 ? 17.016 -8.046 -1.695 1.00 96.19 417 TYR A CA 1
ATOM 3353 C C . TYR A 1 417 ? 15.807 -8.696 -1.019 1.00 96.19 417 TYR A C 1
ATOM 3355 O O . TYR A 1 417 ? 14.743 -8.827 -1.627 1.00 96.19 417 TYR A O 1
ATOM 3363 N N . GLU A 1 418 ? 15.966 -9.044 0.258 1.00 96.00 418 GLU A N 1
ATOM 3364 C CA . GLU A 1 418 ? 14.895 -9.530 1.122 1.00 96.00 418 GLU A CA 1
ATOM 3365 C C . GLU A 1 418 ? 14.733 -8.615 2.340 1.00 96.00 418 GLU A C 1
ATOM 3367 O O . GLU A 1 418 ? 15.696 -8.285 3.034 1.00 96.00 418 GLU A O 1
ATOM 3372 N N . GLY A 1 419 ? 13.499 -8.207 2.622 1.00 95.50 419 GLY A N 1
ATOM 3373 C CA . GLY A 1 419 ? 13.164 -7.406 3.796 1.00 95.50 419 GLY A CA 1
ATOM 3374 C C . GLY A 1 419 ? 11.803 -7.760 4.368 1.00 95.50 419 GLY A C 1
ATOM 3375 O O . GLY A 1 419 ? 11.149 -8.698 3.921 1.00 95.50 419 GLY A O 1
ATOM 3376 N N . LYS A 1 420 ? 11.348 -6.989 5.360 1.00 96.25 420 LYS A N 1
ATOM 3377 C CA . LYS A 1 420 ? 10.061 -7.247 6.014 1.00 96.25 420 LYS A CA 1
ATOM 3378 C C . LYS A 1 420 ? 9.326 -5.993 6.468 1.00 96.25 420 LYS A C 1
ATOM 3380 O O . LYS A 1 420 ? 9.955 -4.976 6.760 1.00 96.25 420 LYS A O 1
ATOM 3385 N N . PHE A 1 421 ? 8.007 -6.106 6.587 1.00 96.81 421 PHE A N 1
ATOM 3386 C CA . PHE A 1 421 ? 7.133 -5.109 7.201 1.00 96.81 421 PHE A CA 1
ATOM 3387 C C . PHE A 1 421 ? 6.145 -5.760 8.163 1.00 96.81 421 PHE A C 1
ATOM 3389 O O . PHE A 1 421 ? 5.564 -6.799 7.860 1.00 96.81 421 PHE A O 1
ATOM 3396 N N . ASP A 1 422 ? 5.900 -5.078 9.280 1.00 96.31 422 ASP A N 1
ATOM 3397 C CA . ASP A 1 422 ? 4.989 -5.546 10.321 1.00 96.31 422 ASP A CA 1
ATOM 3398 C C . ASP A 1 422 ? 3.762 -4.640 10.428 1.00 96.31 422 ASP A C 1
ATOM 3400 O O . ASP A 1 422 ? 3.882 -3.407 10.453 1.00 96.31 422 ASP A O 1
ATOM 3404 N N . LEU A 1 423 ? 2.588 -5.256 10.540 1.00 97.38 423 LEU A N 1
ATOM 3405 C CA . LEU A 1 423 ? 1.361 -4.634 11.025 1.00 97.38 423 LEU A CA 1
ATOM 3406 C C . LEU A 1 423 ? 1.081 -5.198 12.415 1.00 97.38 423 LEU A C 1
ATOM 3408 O O . LEU A 1 423 ? 0.752 -6.374 12.577 1.00 97.38 423 LEU A O 1
ATOM 3412 N N . ASP A 1 424 ? 1.229 -4.337 13.412 1.00 96.50 424 ASP A N 1
ATOM 3413 C CA . ASP A 1 424 ? 1.038 -4.669 14.821 1.00 96.50 424 ASP A CA 1
ATOM 3414 C C . ASP A 1 424 ? -0.445 -4.948 15.150 1.00 96.50 424 ASP A C 1
ATOM 3416 O O . ASP A 1 424 ? -1.341 -4.606 14.372 1.00 96.50 424 ASP A O 1
ATOM 3420 N N . TYR A 1 425 ? -0.727 -5.538 16.313 1.00 97.25 425 TYR A N 1
ATOM 3421 C CA . TYR A 1 425 ? -2.043 -6.056 16.722 1.00 97.25 425 TYR A CA 1
ATOM 3422 C C . TYR A 1 425 ? -3.201 -5.053 16.616 1.00 97.25 425 TYR A C 1
ATOM 3424 O O . TYR A 1 425 ? -4.331 -5.435 16.308 1.00 97.25 425 TYR A O 1
ATOM 3432 N N . ASN A 1 426 ? -2.935 -3.765 16.840 1.00 96.50 426 ASN A N 1
ATOM 3433 C CA . ASN A 1 426 ? -3.930 -2.692 16.799 1.00 96.50 426 ASN A CA 1
ATOM 3434 C C . ASN A 1 426 ? -3.935 -1.897 15.478 1.00 96.50 426 ASN A C 1
ATOM 3436 O O . ASN A 1 426 ? -4.564 -0.844 15.409 1.00 96.50 426 ASN A O 1
ATOM 3440 N N . VAL A 1 427 ? -3.251 -2.372 14.433 1.00 97.88 427 VAL A N 1
ATOM 3441 C CA . VAL A 1 427 ? -3.058 -1.644 13.165 1.00 97.88 427 VAL A CA 1
ATOM 3442 C C . VAL A 1 427 ? -3.954 -2.208 12.066 1.00 97.88 427 VAL A C 1
ATOM 3444 O O . VAL A 1 427 ? -3.846 -3.382 11.718 1.00 97.88 427 VAL A O 1
ATOM 3447 N N . LEU A 1 428 ? -4.834 -1.384 11.497 1.00 97.88 428 LEU A N 1
ATOM 3448 C CA . LEU A 1 428 ? -5.736 -1.735 10.390 1.00 97.88 428 LEU A CA 1
ATOM 3449 C C . LEU A 1 428 ? -5.037 -1.677 9.027 1.00 97.88 428 LEU A C 1
ATOM 3451 O O . LEU A 1 428 ? -5.249 -2.544 8.178 1.00 97.88 428 LEU A O 1
ATOM 3455 N N . SER A 1 429 ? -4.196 -0.666 8.817 1.00 97.94 429 SER A N 1
ATOM 3456 C CA . SER A 1 429 ? -3.350 -0.545 7.632 1.00 97.94 429 SER A CA 1
ATOM 3457 C C . SER A 1 429 ? -2.063 0.199 7.952 1.00 97.94 429 SER A C 1
ATOM 3459 O O . SER A 1 429 ? -1.986 0.931 8.940 1.00 97.94 429 SER A O 1
ATOM 3461 N N . ARG A 1 430 ? -1.064 0.023 7.092 1.00 98.12 430 ARG A N 1
ATOM 3462 C CA . ARG A 1 430 ? 0.220 0.707 7.173 1.00 98.12 430 ARG A CA 1
ATOM 3463 C C . ARG A 1 430 ? 0.594 1.245 5.804 1.00 98.12 430 ARG A C 1
ATOM 3465 O O . ARG A 1 430 ? 0.756 0.462 4.870 1.00 98.12 430 ARG A O 1
ATOM 3472 N N . ASP A 1 431 ? 0.751 2.552 5.702 1.00 97.94 431 ASP A N 1
ATOM 3473 C CA . ASP A 1 431 ? 1.393 3.165 4.549 1.00 97.94 431 ASP A CA 1
ATOM 3474 C C . ASP A 1 431 ? 2.897 2.898 4.651 1.00 97.94 431 ASP A C 1
ATOM 3476 O O . ASP A 1 431 ? 3.504 3.030 5.716 1.00 97.94 431 ASP A O 1
ATOM 3480 N N . ILE A 1 432 ? 3.494 2.445 3.556 1.00 97.19 432 ILE A N 1
ATOM 3481 C CA . ILE A 1 432 ? 4.917 2.143 3.458 1.00 97.19 432 ILE A CA 1
ATOM 3482 C C . ILE A 1 432 ? 5.538 3.028 2.386 1.00 97.19 432 ILE A C 1
ATOM 3484 O O . ILE A 1 432 ? 4.974 3.201 1.308 1.00 97.19 432 ILE A O 1
ATOM 3488 N N . SER A 1 433 ? 6.709 3.574 2.702 1.00 96.69 433 SER A N 1
ATOM 3489 C CA . SER A 1 433 ? 7.581 4.278 1.768 1.00 96.69 433 SER A CA 1
ATOM 3490 C C . SER A 1 433 ? 8.994 3.763 1.995 1.00 96.69 433 SER A C 1
ATOM 3492 O O . SER A 1 433 ? 9.528 3.900 3.098 1.00 96.69 433 SER A O 1
ATOM 3494 N N . PHE A 1 434 ? 9.568 3.080 1.010 1.00 95.81 434 PHE A N 1
ATOM 3495 C CA . PHE A 1 434 ? 10.872 2.441 1.163 1.00 95.81 434 PHE A CA 1
ATOM 3496 C C . PHE A 1 434 ? 11.684 2.499 -0.131 1.00 95.81 434 PHE A C 1
ATOM 3498 O O . PHE A 1 434 ? 11.106 2.466 -1.218 1.00 95.81 434 PHE A O 1
ATOM 3505 N N . PRO A 1 435 ? 13.020 2.586 -0.046 1.00 96.19 435 PRO A N 1
ATOM 3506 C CA . PRO A 1 435 ? 13.854 2.513 -1.231 1.00 96.19 435 PRO A CA 1
ATOM 3507 C C . PRO A 1 435 ? 13.878 1.079 -1.770 1.00 96.19 435 PRO A C 1
ATOM 3509 O O . PRO A 1 435 ? 14.078 0.123 -1.010 1.00 96.19 435 PRO A O 1
ATOM 3512 N N . LEU A 1 436 ? 13.689 0.940 -3.084 1.00 96.62 436 LEU A N 1
ATOM 3513 C CA . LEU A 1 436 ? 13.860 -0.328 -3.792 1.00 96.62 436 LEU A CA 1
ATOM 3514 C C . LEU A 1 436 ? 15.267 -0.873 -3.517 1.00 96.62 436 LEU A C 1
ATOM 3516 O O . LEU A 1 436 ? 16.215 -0.089 -3.437 1.00 96.62 436 LEU A O 1
ATOM 3520 N N . ILE A 1 437 ? 15.383 -2.190 -3.322 1.00 95.31 437 ILE A N 1
ATOM 3521 C CA . ILE A 1 437 ? 16.630 -2.894 -2.971 1.00 95.31 437 ILE A CA 1
ATOM 3522 C C . ILE A 1 437 ? 17.400 -2.219 -1.826 1.00 95.31 437 ILE A C 1
ATOM 3524 O O . ILE A 1 437 ? 18.620 -2.124 -1.833 1.00 95.31 437 ILE A O 1
ATOM 3528 N N . ASN A 1 438 ? 16.663 -1.693 -0.841 1.00 94.38 438 ASN A N 1
ATOM 3529 C CA . ASN A 1 438 ? 17.214 -1.016 0.337 1.00 94.38 438 ASN A CA 1
ATOM 3530 C C . ASN A 1 438 ? 18.124 0.191 0.024 1.00 94.38 438 ASN A C 1
ATOM 3532 O O . ASN A 1 438 ? 18.927 0.603 0.859 1.00 94.38 438 ASN A O 1
ATOM 3536 N N . GLY A 1 439 ? 17.951 0.804 -1.149 1.00 92.62 439 GLY A N 1
ATOM 3537 C CA . GLY A 1 439 ? 18.694 1.999 -1.557 1.00 92.62 439 GLY A CA 1
ATOM 3538 C C . GLY A 1 439 ? 20.051 1.718 -2.198 1.00 92.62 439 GLY A C 1
ATOM 3539 O O . GLY A 1 439 ? 20.813 2.672 -2.417 1.00 92.62 439 GLY A O 1
ATOM 3540 N N . ASP A 1 440 ? 20.328 0.451 -2.518 1.00 92.44 440 ASP A N 1
ATOM 3541 C CA . ASP A 1 440 ? 21.465 0.059 -3.345 1.00 92.44 440 ASP A CA 1
ATOM 3542 C C . ASP A 1 440 ? 21.391 0.730 -4.726 1.00 92.44 440 ASP A C 1
ATOM 3544 O O . ASP A 1 440 ? 20.335 1.145 -5.213 1.00 92.44 440 ASP A O 1
ATOM 3548 N N . GLU A 1 441 ? 22.554 0.921 -5.345 1.00 93.12 441 GLU A N 1
ATOM 3549 C CA . GLU A 1 441 ? 22.666 1.660 -6.598 1.00 93.12 441 GLU A CA 1
ATOM 3550 C C . GLU A 1 441 ? 22.258 0.809 -7.797 1.00 93.12 441 GLU A C 1
ATOM 3552 O O . GLU A 1 441 ? 22.944 -0.140 -8.169 1.00 93.12 441 GLU A O 1
ATOM 3557 N N . ILE A 1 442 ? 21.178 1.214 -8.467 1.00 94.69 442 ILE A N 1
ATOM 3558 C CA . ILE A 1 442 ? 20.808 0.681 -9.778 1.00 94.69 442 ILE A CA 1
ATOM 3559 C C . ILE A 1 442 ? 21.538 1.524 -10.823 1.00 94.69 442 ILE A C 1
ATOM 3561 O O . ILE A 1 442 ? 21.085 2.610 -11.199 1.00 94.69 442 ILE A O 1
ATOM 3565 N N . ARG A 1 443 ? 22.727 1.057 -11.216 1.00 94.00 443 ARG A N 1
ATOM 3566 C CA . ARG A 1 443 ? 23.677 1.795 -12.058 1.00 94.00 443 ARG A CA 1
ATOM 3567 C C . ARG A 1 443 ? 23.686 1.274 -13.494 1.00 94.00 443 ARG A C 1
ATOM 3569 O O . ARG A 1 443 ? 23.849 0.080 -13.707 1.00 94.00 443 ARG A O 1
ATOM 3576 N N . ALA A 1 444 ? 23.600 2.185 -14.459 1.00 94.94 444 ALA A N 1
ATOM 3577 C CA . ALA A 1 444 ? 23.936 1.942 -15.861 1.00 94.94 444 ALA A CA 1
ATOM 3578 C C . ALA A 1 444 ? 25.046 2.909 -16.290 1.00 94.94 444 ALA A C 1
ATOM 3580 O O . ALA A 1 444 ? 25.045 4.080 -15.897 1.00 94.94 444 ALA A O 1
ATOM 3581 N N . GLU A 1 445 ? 25.995 2.423 -17.084 1.00 95.00 445 GLU A N 1
ATOM 3582 C CA . GLU A 1 445 ? 27.157 3.190 -17.536 1.00 95.00 445 GLU A CA 1
ATOM 3583 C C . GLU A 1 445 ? 27.307 3.087 -19.051 1.00 95.00 445 GLU A C 1
ATOM 3585 O O . GLU A 1 445 ? 27.490 2.004 -19.604 1.00 95.00 445 GLU A O 1
ATOM 3590 N N . LEU A 1 446 ? 27.189 4.236 -19.712 1.00 93.31 446 LEU A N 1
ATOM 3591 C CA . LEU A 1 446 ? 27.365 4.381 -21.149 1.00 93.31 446 LEU A CA 1
ATOM 3592 C C . LEU A 1 446 ? 28.832 4.678 -21.449 1.00 93.31 446 LEU A C 1
ATOM 3594 O O . LEU A 1 446 ? 29.338 5.739 -21.086 1.00 93.31 446 LEU A O 1
ATOM 3598 N N . ASN A 1 447 ? 29.477 3.773 -22.173 1.00 90.12 447 ASN A N 1
ATOM 3599 C CA . ASN A 1 447 ? 30.833 3.947 -22.668 1.00 90.12 447 ASN A CA 1
ATOM 3600 C C . ASN A 1 447 ? 30.760 4.510 -24.082 1.00 90.12 447 ASN A C 1
ATOM 3602 O O . ASN A 1 447 ? 30.087 3.946 -24.943 1.00 90.12 447 ASN A O 1
ATOM 3606 N N . LEU A 1 448 ? 31.436 5.632 -24.326 1.00 87.25 448 LEU A N 1
ATOM 3607 C CA . LEU A 1 448 ? 31.485 6.242 -25.649 1.00 87.25 448 LEU A CA 1
ATOM 3608 C C . LEU A 1 448 ? 32.343 5.367 -26.573 1.00 87.25 448 LEU A C 1
ATOM 3610 O O . LEU A 1 448 ? 33.554 5.318 -26.362 1.00 87.25 448 LEU A O 1
ATOM 3614 N N . PRO A 1 449 ? 31.777 4.716 -27.610 1.00 82.38 449 PRO A N 1
ATOM 3615 C CA . PRO A 1 449 ? 32.574 3.827 -28.452 1.00 82.38 449 PRO A CA 1
ATOM 3616 C C . PRO A 1 449 ? 33.614 4.609 -29.263 1.00 82.38 449 PRO A C 1
ATOM 3618 O O . PRO A 1 449 ? 34.746 4.169 -29.435 1.00 82.38 449 PRO A O 1
ATOM 3621 N N . ARG A 1 450 ? 33.221 5.788 -29.771 1.00 79.94 450 ARG A N 1
ATOM 3622 C CA . ARG A 1 450 ? 34.076 6.735 -30.503 1.00 79.94 450 ARG A CA 1
ATOM 3623 C C . ARG A 1 450 ? 33.417 8.109 -30.635 1.00 79.94 450 ARG A C 1
ATOM 3625 O O . ARG A 1 450 ? 32.197 8.229 -30.562 1.00 79.94 450 ARG A O 1
ATOM 3632 N N . GLY A 1 451 ? 34.210 9.135 -30.938 1.00 87.62 451 GLY A N 1
ATOM 3633 C CA . GLY A 1 451 ? 33.702 10.469 -31.272 1.00 87.62 451 GLY A CA 1
ATOM 3634 C C . GLY A 1 451 ? 33.273 11.277 -30.047 1.00 87.62 451 GLY A C 1
ATOM 3635 O O . GLY A 1 451 ? 34.061 11.450 -29.124 1.00 87.62 451 GLY A O 1
ATOM 3636 N N . GLN A 1 452 ? 32.053 11.817 -30.062 1.00 90.38 452 GLN A N 1
ATOM 3637 C CA . GLN A 1 452 ? 31.477 12.633 -28.986 1.00 90.38 452 GLN A CA 1
ATOM 3638 C C . GLN A 1 452 ? 29.973 12.376 -28.830 1.00 90.38 452 GLN A C 1
ATOM 3640 O O . GLN A 1 452 ? 29.273 12.101 -29.804 1.00 90.38 452 GLN A O 1
ATOM 3645 N N . TRP A 1 453 ? 29.443 12.513 -27.617 1.00 93.44 453 TRP A N 1
ATOM 3646 C CA . TRP A 1 453 ? 28.008 12.367 -27.362 1.00 93.44 453 TRP A CA 1
ATOM 3647 C C . TRP A 1 453 ? 27.151 13.436 -28.052 1.00 93.44 453 TRP A C 1
ATOM 3649 O O . TRP A 1 453 ? 27.536 14.600 -28.149 1.00 93.44 453 TRP A O 1
ATOM 3659 N N . VAL A 1 454 ? 25.937 13.053 -28.457 1.00 91.50 454 VAL A N 1
ATOM 3660 C CA . VAL A 1 454 ? 24.909 13.947 -29.005 1.00 91.50 454 VAL A CA 1
ATOM 3661 C C . VAL A 1 454 ? 23.639 13.830 -28.173 1.00 91.50 454 VAL A C 1
ATOM 3663 O O . VAL A 1 454 ? 23.017 12.774 -28.096 1.00 91.50 454 VAL A O 1
ATOM 3666 N N . GLY A 1 455 ? 23.223 14.945 -27.574 1.00 91.81 455 GLY A N 1
ATOM 3667 C CA . GLY A 1 455 ? 22.027 14.986 -26.738 1.00 91.81 455 GLY A CA 1
ATOM 3668 C C . GLY A 1 455 ? 22.176 14.216 -25.422 1.00 91.81 455 GLY A C 1
ATOM 3669 O O . GLY A 1 455 ? 23.285 13.928 -24.955 1.00 91.81 455 GLY A O 1
ATOM 3670 N N . ASN A 1 456 ? 21.035 13.923 -24.805 1.00 95.81 456 ASN A N 1
ATOM 3671 C CA . ASN A 1 456 ? 20.944 13.251 -23.513 1.00 95.81 456 ASN A CA 1
ATOM 3672 C C . ASN A 1 456 ? 20.786 11.735 -23.683 1.00 95.81 456 ASN A C 1
ATOM 3674 O O . ASN A 1 456 ? 20.210 11.272 -24.663 1.00 95.81 456 ASN A O 1
ATOM 3678 N N . ALA A 1 457 ? 21.259 10.976 -22.697 1.00 95.62 457 ALA A N 1
ATOM 3679 C CA . ALA A 1 457 ? 20.838 9.601 -22.489 1.00 95.62 457 ALA A CA 1
ATOM 3680 C C . ALA A 1 457 ? 19.349 9.572 -22.132 1.00 95.62 457 ALA A C 1
ATOM 3682 O O . ALA A 1 457 ? 18.905 10.317 -21.250 1.00 95.62 457 ALA A O 1
ATOM 3683 N N . THR A 1 458 ? 18.603 8.697 -22.798 1.00 96.31 458 THR A N 1
ATOM 3684 C CA . THR A 1 458 ? 17.168 8.483 -22.594 1.00 96.31 458 THR A CA 1
ATOM 3685 C C . THR A 1 458 ? 16.875 7.016 -22.322 1.00 96.31 458 THR A C 1
ATOM 3687 O O . THR A 1 458 ? 17.516 6.142 -22.900 1.00 96.31 458 THR A O 1
ATOM 3690 N N . GLY A 1 459 ? 15.900 6.731 -21.467 1.00 95.56 459 GLY A N 1
ATOM 3691 C CA . GLY A 1 459 ? 15.508 5.366 -21.118 1.00 95.56 459 GLY A CA 1
ATOM 3692 C C . GLY A 1 459 ? 14.811 5.334 -19.769 1.00 95.56 459 GLY A C 1
ATOM 3693 O O . GLY A 1 459 ? 14.227 6.337 -19.350 1.00 95.56 459 GLY A O 1
ATOM 3694 N N . GLY A 1 460 ? 14.895 4.215 -19.062 1.00 95.81 460 GLY A N 1
ATOM 3695 C CA . GLY A 1 460 ? 14.346 4.130 -17.716 1.00 95.81 460 GLY A CA 1
ATOM 3696 C C . GLY A 1 460 ? 14.411 2.744 -17.105 1.00 95.81 460 GLY A C 1
ATOM 3697 O O . GLY A 1 460 ? 14.798 1.777 -17.756 1.00 95.81 460 GLY A O 1
ATOM 3698 N N . LEU A 1 461 ? 14.019 2.688 -15.836 1.00 95.88 461 LEU A N 1
ATOM 3699 C CA . LEU A 1 461 ? 13.823 1.447 -15.097 1.00 95.88 461 LEU A CA 1
ATOM 3700 C C . LEU A 1 461 ? 12.333 1.099 -15.064 1.00 95.88 461 LEU A C 1
ATOM 3702 O O . LEU A 1 461 ? 11.502 1.908 -14.642 1.00 95.88 461 LEU A O 1
ATOM 3706 N N . ASN A 1 462 ? 12.002 -0.106 -15.490 1.00 95.81 462 ASN A N 1
ATOM 3707 C CA . ASN A 1 462 ? 10.694 -0.702 -15.320 1.00 95.81 462 ASN A CA 1
ATOM 3708 C C . ASN A 1 462 ? 10.646 -1.439 -13.975 1.00 95.81 462 ASN A C 1
ATOM 3710 O O . ASN A 1 462 ? 11.583 -2.148 -13.615 1.00 95.81 462 ASN A O 1
ATOM 3714 N N . ILE A 1 463 ? 9.564 -1.255 -13.220 1.00 96.62 463 ILE A N 1
ATOM 3715 C CA . ILE A 1 463 ? 9.331 -1.938 -11.942 1.00 96.62 463 ILE A CA 1
ATOM 3716 C C . ILE A 1 463 ? 7.980 -2.636 -12.053 1.00 96.62 463 ILE A C 1
ATOM 3718 O O . ILE A 1 463 ? 6.941 -1.978 -12.080 1.00 96.62 463 ILE A O 1
ATOM 3722 N N . ASP A 1 464 ? 8.002 -3.963 -12.106 1.00 95.62 464 ASP A N 1
ATOM 3723 C CA . ASP A 1 464 ? 6.810 -4.801 -12.139 1.00 95.62 464 ASP A CA 1
ATOM 3724 C C . ASP A 1 464 ? 6.369 -5.170 -10.715 1.00 95.62 464 ASP A C 1
ATOM 3726 O O . ASP A 1 464 ? 7.142 -5.685 -9.899 1.00 95.62 464 ASP A O 1
ATOM 3730 N N . ASN A 1 465 ? 5.098 -4.898 -10.425 1.00 95.25 465 ASN A N 1
ATOM 3731 C CA . ASN A 1 465 ? 4.430 -5.187 -9.162 1.00 95.25 465 ASN A CA 1
ATOM 3732 C C . ASN A 1 465 ? 3.364 -6.291 -9.271 1.00 95.25 465 ASN A C 1
ATOM 3734 O O . ASN A 1 465 ? 2.596 -6.487 -8.326 1.00 95.25 465 ASN A O 1
ATOM 3738 N N . SER A 1 466 ? 3.307 -7.026 -10.384 1.00 93.25 466 SER A N 1
ATOM 3739 C CA . SER A 1 466 ? 2.341 -8.104 -10.632 1.00 93.25 466 SER A CA 1
ATOM 3740 C C . SER A 1 466 ? 2.349 -9.190 -9.545 1.00 93.25 466 SER A C 1
ATOM 3742 O O . SER A 1 466 ? 1.298 -9.724 -9.186 1.00 93.25 466 SER A O 1
ATOM 3744 N N . LEU A 1 467 ? 3.518 -9.463 -8.951 1.00 92.94 467 LEU A N 1
ATOM 3745 C CA . LEU A 1 467 ? 3.720 -10.409 -7.843 1.00 92.94 467 LEU A CA 1
ATOM 3746 C C . LEU A 1 467 ? 3.678 -9.751 -6.447 1.00 92.94 467 LEU A C 1
ATOM 3748 O O . LEU A 1 467 ? 3.988 -10.388 -5.437 1.00 92.94 467 LEU A O 1
ATOM 3752 N N . ALA A 1 468 ? 3.278 -8.482 -6.363 1.00 93.56 468 ALA A N 1
ATOM 3753 C CA . ALA A 1 468 ? 3.147 -7.711 -5.129 1.00 93.56 468 ALA A CA 1
ATOM 3754 C C . ALA A 1 468 ? 1.690 -7.293 -4.876 1.00 93.56 468 ALA A C 1
ATOM 3756 O O . ALA A 1 468 ? 1.404 -6.151 -4.526 1.00 93.56 468 ALA A O 1
ATOM 3757 N N . THR A 1 469 ? 0.746 -8.230 -4.997 1.00 92.44 469 THR A N 1
ATOM 3758 C CA . THR A 1 469 ? -0.704 -7.963 -4.882 1.00 92.44 469 THR A CA 1
ATOM 3759 C C . THR A 1 469 ? -1.144 -7.377 -3.532 1.00 92.44 469 THR A C 1
ATOM 3761 O O . THR A 1 469 ? -2.255 -6.871 -3.420 1.00 92.44 469 THR A O 1
ATOM 3764 N N . LEU A 1 470 ? -0.299 -7.457 -2.498 1.00 95.56 470 LEU A N 1
ATOM 3765 C CA . LEU A 1 470 ? -0.531 -6.862 -1.173 1.00 95.56 470 LEU A CA 1
ATOM 3766 C C . LEU A 1 470 ? -0.271 -5.346 -1.140 1.00 95.56 470 LEU A C 1
ATOM 3768 O O . LEU A 1 470 ? -0.666 -4.668 -0.190 1.00 95.56 470 LEU A O 1
ATOM 3772 N N . TYR A 1 471 ? 0.420 -4.805 -2.145 1.00 96.88 471 TYR A N 1
ATOM 3773 C CA . TYR A 1 471 ? 0.706 -3.379 -2.262 1.00 96.88 471 TYR A CA 1
ATOM 3774 C C . TYR A 1 471 ? -0.495 -2.653 -2.856 1.00 96.88 471 TYR A C 1
ATOM 3776 O O . TYR A 1 471 ? -0.609 -2.445 -4.063 1.00 96.88 471 TYR A O 1
ATOM 3784 N N . ASN A 1 472 ? -1.407 -2.239 -1.979 1.00 96.25 472 ASN A N 1
ATOM 3785 C CA . ASN A 1 472 ? -2.519 -1.385 -2.370 1.00 96.25 472 ASN A CA 1
ATOM 3786 C C . ASN A 1 472 ? -1.995 0.018 -2.699 1.00 96.25 472 ASN A C 1
ATOM 3788 O O . ASN A 1 472 ? -1.052 0.480 -2.063 1.00 96.25 472 ASN A O 1
ATOM 3792 N N . ASN A 1 473 ? -2.637 0.723 -3.636 1.00 95.56 473 ASN A N 1
ATOM 3793 C CA . ASN A 1 473 ? -2.251 2.088 -4.026 1.00 95.56 473 ASN A CA 1
ATOM 3794 C C . ASN A 1 473 ? -0.758 2.209 -4.402 1.00 95.56 473 ASN A C 1
ATOM 3796 O O . ASN A 1 473 ? -0.100 3.189 -4.054 1.00 95.56 473 ASN A O 1
ATOM 3800 N N . PHE A 1 474 ? -0.220 1.182 -5.068 1.00 96.44 474 PHE A N 1
ATOM 3801 C CA . PHE A 1 474 ? 1.185 1.122 -5.453 1.00 96.44 474 PHE A CA 1
ATOM 3802 C C . PHE A 1 474 ? 1.578 2.304 -6.345 1.00 96.44 474 PHE A C 1
ATOM 3804 O O . PHE A 1 474 ? 0.889 2.630 -7.313 1.00 96.44 474 PHE A O 1
ATOM 3811 N N . SER A 1 475 ? 2.711 2.923 -6.034 1.00 95.56 475 SER A N 1
ATOM 3812 C CA . SER A 1 475 ? 3.340 3.948 -6.860 1.00 95.56 475 SER A CA 1
ATOM 3813 C C . SER A 1 475 ? 4.847 3.980 -6.628 1.00 95.56 475 SER A C 1
ATOM 3815 O O . SER A 1 475 ? 5.349 3.521 -5.600 1.00 95.56 475 SER A O 1
ATOM 3817 N N . THR A 1 476 ? 5.579 4.544 -7.583 1.00 95.31 476 THR A N 1
ATOM 3818 C CA . THR A 1 476 ? 7.035 4.670 -7.519 1.00 95.31 476 THR A CA 1
ATOM 3819 C C . THR A 1 476 ? 7.450 6.104 -7.815 1.00 95.31 476 THR A C 1
ATOM 3821 O O . THR A 1 476 ? 6.755 6.834 -8.525 1.00 95.31 476 THR A O 1
ATOM 3824 N N . SER A 1 477 ? 8.603 6.526 -7.297 1.00 93.62 477 SER A N 1
ATOM 3825 C CA . SER A 1 477 ? 9.256 7.740 -7.794 1.00 93.62 477 SER A CA 1
ATOM 3826 C C . SER A 1 477 ? 9.618 7.596 -9.279 1.00 93.62 477 SER A C 1
ATOM 3828 O O . SER A 1 477 ? 9.656 6.484 -9.808 1.00 93.62 477 SER A O 1
ATOM 3830 N N . SER A 1 478 ? 9.927 8.713 -9.947 1.00 89.75 478 SER A N 1
ATOM 3831 C CA . SER A 1 478 ? 10.305 8.696 -11.365 1.00 89.75 478 SER A CA 1
ATOM 3832 C C . SER A 1 478 ? 11.492 7.766 -11.628 1.00 89.75 478 SER A C 1
ATOM 3834 O O . SER A 1 478 ? 12.531 7.870 -10.973 1.00 89.75 478 SER A O 1
ATOM 3836 N N . THR A 1 479 ? 11.324 6.873 -12.600 1.00 94.38 479 THR A N 1
ATOM 3837 C CA . THR A 1 479 ? 12.352 5.956 -13.104 1.00 94.38 479 THR A CA 1
ATOM 3838 C C . THR A 1 479 ? 12.803 6.302 -14.524 1.00 94.38 479 THR A C 1
ATOM 3840 O O . THR A 1 479 ? 13.660 5.617 -15.080 1.00 94.38 479 THR A O 1
ATOM 3843 N N . SER A 1 480 ? 12.243 7.362 -15.121 1.00 94.69 480 SER A N 1
ATOM 3844 C CA . SER A 1 480 ? 12.606 7.825 -16.460 1.00 94.69 480 SER A CA 1
ATOM 3845 C C . SER A 1 480 ? 13.937 8.567 -16.440 1.00 94.69 480 SER A C 1
ATOM 3847 O O . SER A 1 480 ? 14.171 9.420 -15.580 1.00 94.69 480 SER A O 1
ATOM 3849 N N . VAL A 1 481 ? 14.769 8.318 -17.440 1.00 95.69 481 VAL A N 1
ATOM 3850 C CA . VAL A 1 481 ? 16.080 8.939 -17.604 1.00 95.69 481 VAL A CA 1
ATOM 3851 C C . VAL A 1 481 ? 16.034 9.924 -18.766 1.00 95.69 481 VAL A C 1
ATOM 3853 O O . VAL A 1 481 ? 15.603 9.585 -19.864 1.00 95.69 481 VAL A O 1
ATOM 3856 N N . ASN A 1 482 ? 16.507 11.144 -18.514 1.00 95.75 482 ASN A N 1
ATOM 3857 C CA . ASN A 1 482 ? 16.802 12.156 -19.527 1.00 95.75 482 ASN A CA 1
ATOM 3858 C C . ASN A 1 482 ? 17.937 13.050 -19.003 1.00 95.75 482 ASN A C 1
ATOM 3860 O O . ASN A 1 482 ? 17.695 14.051 -18.328 1.00 95.75 482 ASN A O 1
ATOM 3864 N N . THR A 1 483 ? 19.187 12.644 -19.225 1.00 94.75 483 THR A N 1
ATOM 3865 C CA . THR A 1 483 ? 20.361 13.319 -18.645 1.00 94.75 483 THR A CA 1
ATOM 3866 C C . THR A 1 483 ? 21.565 13.298 -19.578 1.00 94.75 483 THR A C 1
ATOM 3868 O O . THR A 1 483 ? 21.708 12.399 -20.396 1.00 94.75 483 THR A O 1
ATOM 3871 N N . ASN A 1 484 ? 22.467 14.269 -19.455 1.00 92.75 484 ASN A N 1
ATOM 3872 C CA . ASN A 1 484 ? 23.708 14.329 -20.232 1.00 92.75 484 ASN A CA 1
ATOM 3873 C C . ASN A 1 484 ? 24.867 13.517 -19.616 1.00 92.75 484 ASN A C 1
ATOM 3875 O O . ASN A 1 484 ? 25.991 13.594 -20.118 1.00 92.75 484 ASN A O 1
ATOM 3879 N N . ARG A 1 485 ? 24.612 12.774 -18.532 1.00 93.62 485 ARG A N 1
ATOM 3880 C CA . ARG A 1 485 ? 25.600 11.950 -17.820 1.00 93.62 485 ARG A CA 1
ATOM 3881 C C . ARG A 1 485 ? 25.830 10.601 -18.504 1.00 93.62 485 ARG A C 1
ATOM 3883 O O . ARG A 1 485 ? 24.934 10.068 -19.149 1.00 93.62 485 ARG A O 1
ATOM 3890 N N . GLU A 1 486 ? 27.030 10.063 -18.318 1.00 93.94 486 GLU A N 1
ATOM 3891 C CA . GLU A 1 486 ? 27.438 8.720 -18.767 1.00 93.94 486 GLU A CA 1
ATOM 3892 C C . GLU A 1 486 ? 27.118 7.650 -17.721 1.00 93.94 486 GLU A C 1
ATOM 3894 O O . GLU A 1 486 ? 26.686 6.555 -18.065 1.00 93.94 486 GLU A O 1
ATOM 3899 N N . VAL A 1 487 ? 27.251 8.003 -16.438 1.00 95.75 487 VAL A N 1
ATOM 3900 C CA . VAL A 1 487 ? 26.853 7.167 -15.303 1.00 95.75 487 VAL A CA 1
ATOM 3901 C C . VAL A 1 487 ? 25.484 7.619 -14.805 1.00 95.75 487 VAL A C 1
ATOM 3903 O O . VAL A 1 487 ? 25.320 8.742 -14.310 1.00 95.75 487 VAL A O 1
ATOM 3906 N N . ILE A 1 488 ? 24.496 6.738 -14.931 1.00 96.25 488 ILE A N 1
ATOM 3907 C CA . ILE A 1 488 ? 23.129 6.946 -14.465 1.00 96.25 488 ILE A CA 1
ATOM 3908 C C . ILE A 1 488 ? 22.903 6.046 -13.253 1.00 96.25 488 ILE A C 1
ATOM 3910 O O . ILE A 1 488 ? 23.073 4.834 -13.337 1.00 96.25 488 ILE A O 1
ATOM 3914 N N . ILE A 1 489 ? 22.505 6.645 -12.131 1.00 95.25 489 ILE A N 1
ATOM 3915 C CA . ILE A 1 489 ? 22.186 5.939 -10.886 1.00 95.25 489 ILE A CA 1
ATOM 3916 C C . ILE A 1 489 ? 20.732 6.235 -10.541 1.00 95.25 489 ILE A C 1
ATOM 3918 O O . ILE A 1 489 ? 20.355 7.401 -10.397 1.00 95.25 489 ILE A O 1
ATOM 3922 N N . LEU A 1 490 ? 19.930 5.186 -10.387 1.00 95.25 490 LEU A N 1
ATOM 3923 C CA . LEU A 1 490 ? 18.547 5.274 -9.935 1.00 95.25 490 LEU A CA 1
ATOM 3924 C C . LEU A 1 490 ? 18.413 4.662 -8.536 1.00 95.25 490 LEU A C 1
ATOM 3926 O O . LEU A 1 490 ? 18.979 3.611 -8.248 1.00 95.25 490 LEU A O 1
ATOM 3930 N N . LYS A 1 491 ? 17.642 5.332 -7.671 1.00 95.62 491 LYS A N 1
ATOM 3931 C CA . LYS A 1 491 ? 17.250 4.846 -6.335 1.00 95.62 491 LYS A CA 1
ATOM 3932 C C . LYS A 1 491 ? 15.746 5.041 -6.140 1.00 95.62 491 LYS A C 1
ATOM 3934 O O . LYS A 1 491 ? 15.339 5.983 -5.457 1.00 95.62 491 LYS A O 1
ATOM 3939 N N . PRO A 1 492 ? 14.907 4.237 -6.816 1.00 96.38 492 PRO A N 1
ATOM 3940 C CA . PRO A 1 492 ? 13.468 4.432 -6.782 1.00 96.38 492 PRO A CA 1
ATOM 3941 C C . PRO A 1 492 ? 12.913 4.258 -5.367 1.00 96.38 492 PRO A C 1
ATOM 3943 O O . PRO A 1 492 ? 13.301 3.338 -4.648 1.00 96.38 492 PRO A O 1
ATOM 3946 N N . ILE A 1 493 ? 11.975 5.119 -4.979 1.00 97.19 493 ILE A N 1
ATOM 3947 C CA . ILE A 1 493 ? 11.194 4.965 -3.751 1.00 97.19 493 ILE A CA 1
ATOM 3948 C C . ILE A 1 493 ? 9.862 4.317 -4.107 1.00 97.19 493 ILE A C 1
ATOM 39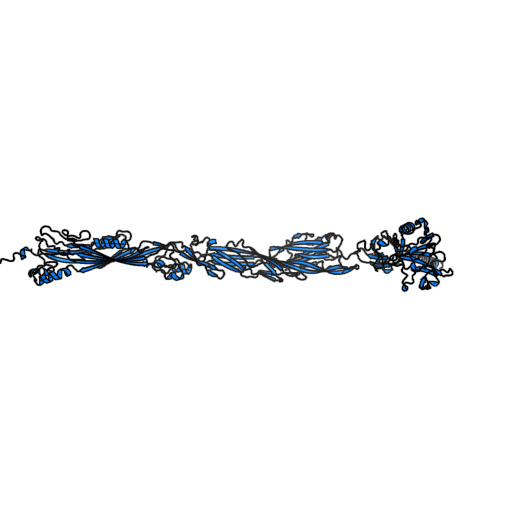50 O O . ILE A 1 493 ? 9.138 4.817 -4.970 1.00 97.19 493 ILE A O 1
ATOM 3954 N N . ILE A 1 494 ? 9.547 3.221 -3.429 1.00 97.19 494 ILE A N 1
ATOM 3955 C CA . ILE A 1 494 ? 8.284 2.500 -3.532 1.00 97.19 494 ILE A CA 1
ATOM 3956 C C . ILE A 1 494 ? 7.334 3.027 -2.467 1.00 97.19 494 ILE A C 1
ATOM 3958 O O . ILE A 1 494 ? 7.703 3.096 -1.295 1.00 97.19 494 ILE A O 1
ATOM 3962 N N . ASN A 1 495 ? 6.104 3.349 -2.863 1.00 97.44 495 ASN A N 1
ATOM 3963 C CA . ASN A 1 495 ? 5.030 3.716 -1.950 1.00 97.44 495 ASN A CA 1
ATOM 3964 C C . ASN A 1 495 ? 3.837 2.779 -2.144 1.00 97.44 495 ASN A C 1
ATOM 3966 O O . ASN A 1 495 ? 3.425 2.513 -3.274 1.00 97.44 495 ASN A O 1
ATOM 3970 N N . ALA A 1 496 ? 3.277 2.283 -1.047 1.00 97.69 496 ALA A N 1
ATOM 3971 C CA . ALA A 1 496 ? 2.079 1.450 -1.057 1.00 97.69 496 ALA A CA 1
ATOM 3972 C C . ALA A 1 496 ? 1.380 1.481 0.309 1.00 97.69 496 ALA A C 1
ATOM 3974 O O . ALA A 1 496 ? 1.930 1.969 1.293 1.00 97.69 496 ALA A O 1
ATOM 3975 N N . THR A 1 497 ? 0.190 0.897 0.389 1.00 98.06 497 THR A N 1
ATOM 3976 C CA . THR A 1 497 ? -0.534 0.654 1.637 1.00 98.06 497 THR A CA 1
ATOM 3977 C C . THR A 1 497 ? -0.715 -0.849 1.833 1.00 98.06 497 THR A C 1
ATOM 3979 O O . THR A 1 497 ? -1.264 -1.551 0.982 1.00 98.06 497 THR A O 1
ATOM 3982 N N . LEU A 1 498 ? -0.295 -1.350 2.986 1.00 98.25 498 LEU A N 1
ATOM 3983 C CA . LEU A 1 498 ? -0.553 -2.712 3.441 1.00 98.25 498 LEU A CA 1
ATOM 3984 C C . LEU A 1 498 ? -1.836 -2.725 4.267 1.00 98.25 498 LEU A C 1
ATOM 3986 O O . LEU A 1 498 ? -2.007 -1.868 5.137 1.00 98.25 498 LEU A O 1
ATOM 3990 N N . LYS A 1 499 ? -2.726 -3.697 4.052 1.00 97.44 499 LYS A N 1
ATOM 3991 C CA . LYS A 1 499 ? -3.983 -3.800 4.807 1.00 97.44 499 LYS A CA 1
ATOM 3992 C C . LYS A 1 499 ? -4.075 -5.122 5.550 1.00 97.44 499 LYS A C 1
ATOM 3994 O O . LYS A 1 499 ? -3.861 -6.190 4.983 1.00 97.44 499 LYS A O 1
ATOM 3999 N N . ARG A 1 500 ? -4.507 -5.054 6.810 1.00 97.25 500 ARG A N 1
ATOM 4000 C CA . ARG A 1 500 ? -4.824 -6.227 7.638 1.00 97.25 500 ARG A CA 1
ATOM 4001 C C . ARG A 1 500 ? -5.859 -7.143 6.965 1.00 97.25 500 ARG A C 1
ATOM 4003 O O . ARG A 1 500 ? -5.715 -8.361 6.997 1.00 97.25 500 ARG A O 1
ATOM 4010 N N . SER A 1 501 ? -6.837 -6.556 6.268 1.00 96.50 501 SER A N 1
ATOM 4011 C CA . SER A 1 501 ? -7.894 -7.282 5.549 1.00 96.50 501 SER A CA 1
ATOM 4012 C C . SER A 1 501 ? -7.385 -8.232 4.467 1.00 96.50 501 SER A C 1
ATOM 4014 O O . SER A 1 501 ? -8.051 -9.226 4.182 1.00 96.50 501 SER A O 1
ATOM 4016 N N . ASP A 1 502 ? -6.207 -7.974 3.894 1.00 96.75 502 ASP A N 1
ATOM 4017 C CA . ASP A 1 502 ? -5.627 -8.805 2.827 1.00 96.75 502 ASP A CA 1
ATOM 4018 C C . ASP A 1 502 ? -5.144 -10.168 3.364 1.00 96.75 502 ASP A C 1
ATOM 4020 O O . ASP A 1 502 ? -4.839 -11.094 2.605 1.00 96.75 502 ASP A O 1
ATOM 4024 N N . PHE A 1 503 ? -5.125 -10.314 4.691 1.00 96.50 503 PHE A N 1
ATOM 4025 C CA . PHE A 1 503 ? -4.806 -11.532 5.431 1.00 96.50 503 PHE A CA 1
ATOM 4026 C C . PHE A 1 503 ? -6.058 -12.217 6.004 1.00 96.50 503 PHE A C 1
ATOM 4028 O O . PHE A 1 503 ? -5.943 -13.215 6.705 1.00 96.50 503 PHE A O 1
ATOM 4035 N N . GLY A 1 504 ? -7.259 -11.715 5.690 1.00 95.25 504 GLY A N 1
ATOM 4036 C CA . GLY A 1 504 ? -8.543 -12.285 6.116 1.00 95.25 504 GLY A CA 1
ATOM 4037 C C . GLY A 1 504 ? -9.082 -11.745 7.445 1.00 95.25 504 GLY A C 1
ATOM 4038 O O . GLY A 1 504 ? -10.288 -11.825 7.679 1.00 95.25 504 GLY A O 1
ATOM 4039 N N . ASP A 1 505 ? -8.236 -11.131 8.277 1.00 96.38 505 ASP A N 1
ATOM 4040 C CA . ASP A 1 505 ? -8.651 -10.440 9.501 1.00 96.38 505 ASP A CA 1
ATOM 4041 C C . ASP A 1 505 ? -9.190 -9.046 9.137 1.00 96.38 505 ASP A C 1
ATOM 4043 O O . ASP A 1 505 ? -8.463 -8.177 8.664 1.00 96.38 505 ASP A O 1
ATOM 4047 N N . ASN A 1 506 ? -10.489 -8.807 9.311 1.00 96.31 506 ASN A N 1
ATOM 4048 C CA . ASN A 1 506 ? -11.093 -7.490 9.104 1.00 96.31 506 ASN A CA 1
ATOM 4049 C C . ASN A 1 506 ? -12.086 -7.145 10.228 1.00 96.31 506 ASN A C 1
ATOM 4051 O O . ASN A 1 506 ? -13.313 -7.237 10.041 1.00 96.31 506 ASN A O 1
ATOM 4055 N N . PRO A 1 507 ? -11.557 -6.685 11.375 1.00 94.69 507 PRO A N 1
ATOM 4056 C CA . PRO A 1 507 ? -12.344 -6.323 12.548 1.00 94.69 507 PRO A CA 1
ATOM 4057 C C . PRO A 1 507 ? -13.434 -5.270 12.283 1.00 94.69 507 PRO A C 1
ATOM 4059 O O . PRO A 1 507 ? -14.502 -5.340 12.887 1.00 94.69 507 PRO A O 1
ATOM 4062 N N . LEU A 1 508 ? -13.234 -4.345 11.331 1.00 94.75 508 LEU A N 1
ATOM 4063 C CA . LEU A 1 508 ? -14.244 -3.338 10.950 1.00 94.75 508 LEU A CA 1
ATOM 4064 C C . LEU A 1 508 ? -15.533 -3.964 10.399 1.00 94.75 508 LEU A C 1
ATOM 4066 O O . LEU A 1 508 ? -16.607 -3.379 10.504 1.00 94.75 508 LEU A O 1
ATOM 4070 N N . THR A 1 509 ? -15.428 -5.160 9.821 1.00 94.94 509 THR A N 1
ATOM 4071 C CA . THR A 1 509 ? -16.553 -5.912 9.241 1.00 94.94 509 THR A CA 1
ATOM 4072 C C . THR A 1 509 ? -16.907 -7.164 10.046 1.00 94.94 509 THR A C 1
ATOM 4074 O O . THR A 1 509 ? -17.588 -8.047 9.530 1.00 94.94 509 THR A O 1
ATOM 4077 N N . LYS A 1 510 ? -16.444 -7.252 11.302 1.00 94.44 510 LYS A N 1
ATOM 4078 C CA . LYS A 1 510 ? -16.644 -8.405 12.201 1.00 94.44 510 LYS A CA 1
ATOM 4079 C C . LYS A 1 510 ? -16.092 -9.732 11.662 1.00 94.44 510 LYS A C 1
ATOM 4081 O O . LYS A 1 510 ? -16.619 -10.799 11.969 1.00 94.44 510 LYS A O 1
ATOM 4086 N N . LYS A 1 511 ? -15.033 -9.672 10.851 1.00 96.31 511 LYS A N 1
ATOM 4087 C CA . LYS A 1 511 ? -14.265 -10.848 10.423 1.00 96.31 511 LYS A CA 1
ATOM 4088 C C . LYS A 1 511 ? -12.997 -10.914 11.261 1.00 96.31 511 LYS A C 1
ATOM 4090 O O . LYS A 1 511 ? -12.175 -10.009 11.171 1.00 96.31 511 LYS A O 1
ATOM 4095 N N . TYR A 1 512 ? -12.857 -11.958 12.065 1.00 95.25 512 TYR A N 1
ATOM 4096 C CA . TYR A 1 512 ? -11.760 -12.109 13.017 1.00 95.25 512 TYR A CA 1
ATOM 4097 C C . TYR A 1 512 ? -10.982 -13.384 12.700 1.00 95.25 512 TYR A C 1
ATOM 4099 O O . TYR A 1 512 ? -11.588 -14.441 12.517 1.00 95.25 512 TYR A O 1
ATOM 4107 N N . ILE A 1 513 ? -9.657 -13.291 12.649 1.00 95.88 513 ILE A N 1
ATOM 4108 C CA . ILE A 1 513 ? -8.764 -14.452 12.618 1.00 95.88 513 ILE A CA 1
ATOM 4109 C C . ILE A 1 513 ? -8.191 -14.653 14.019 1.00 95.88 513 ILE A C 1
ATOM 4111 O O . ILE A 1 513 ? -7.517 -13.774 14.553 1.00 95.88 513 ILE A O 1
ATOM 4115 N N . ASN A 1 514 ? -8.475 -15.812 14.611 1.00 93.12 514 ASN A N 1
ATOM 4116 C CA . ASN A 1 514 ? -7.957 -16.211 15.915 1.00 93.12 514 ASN A CA 1
ATOM 4117 C C . ASN A 1 514 ? -6.949 -17.335 15.718 1.00 93.12 514 ASN A C 1
ATOM 4119 O O . ASN A 1 514 ? -7.314 -18.423 15.284 1.00 93.12 514 ASN A O 1
ATOM 4123 N N . LEU A 1 515 ? -5.686 -17.037 16.006 1.00 93.00 515 LEU A N 1
ATOM 4124 C CA . LEU A 1 515 ? -4.597 -18.003 15.955 1.00 93.00 515 LEU A CA 1
ATOM 4125 C C . LEU A 1 515 ? -4.485 -18.737 17.292 1.00 93.00 515 LEU A C 1
ATOM 4127 O O . LEU A 1 515 ? -4.674 -18.123 18.342 1.00 93.00 515 LEU A O 1
ATOM 4131 N N . ASP A 1 516 ? -4.111 -20.019 17.250 1.00 91.06 516 ASP A N 1
ATOM 4132 C CA . ASP A 1 516 ? -3.835 -20.811 18.458 1.00 91.06 516 ASP A CA 1
ATOM 4133 C C . ASP A 1 516 ? -2.703 -20.189 19.289 1.00 91.06 516 ASP A C 1
ATOM 4135 O O . ASP A 1 516 ? -2.757 -20.163 20.519 1.00 91.06 516 ASP A O 1
ATOM 4139 N N . ASN A 1 517 ? -1.688 -19.647 18.607 1.00 93.75 517 ASN A N 1
ATOM 4140 C CA . ASN A 1 517 ? -0.616 -18.871 19.212 1.00 93.75 517 ASN A CA 1
ATOM 4141 C C . ASN A 1 517 ? -0.655 -17.423 18.689 1.00 93.75 517 ASN A C 1
ATOM 4143 O O . ASN A 1 517 ? -0.219 -17.182 17.563 1.00 93.75 517 ASN A O 1
ATOM 4147 N N . PRO A 1 518 ? -1.129 -16.444 19.482 1.00 93.56 518 PRO A N 1
ATOM 4148 C CA . PRO A 1 518 ? -1.235 -15.058 19.033 1.00 93.56 518 PRO A CA 1
ATOM 4149 C C . PRO A 1 518 ? 0.121 -14.364 18.851 1.00 93.56 518 PRO A C 1
ATOM 4151 O O . PRO A 1 518 ? 0.154 -13.303 18.243 1.00 93.56 518 PRO A O 1
ATOM 4154 N N . TYR A 1 519 ? 1.226 -14.940 19.345 1.00 94.69 519 TYR A N 1
ATOM 4155 C CA . TYR A 1 519 ? 2.576 -14.401 19.141 1.00 94.69 519 TYR A CA 1
ATOM 4156 C C . TYR A 1 519 ? 3.117 -14.636 17.722 1.00 94.69 519 TYR A C 1
ATOM 4158 O O . TYR A 1 519 ? 4.073 -13.968 17.324 1.00 94.69 519 TYR A O 1
ATOM 4166 N N . GLU A 1 520 ? 2.511 -15.551 16.961 1.00 95.62 520 GLU A N 1
ATOM 4167 C CA . GLU A 1 520 ? 2.880 -15.814 15.570 1.00 95.62 520 GLU A CA 1
ATOM 4168 C C . GLU A 1 520 ? 2.069 -14.919 14.620 1.00 95.62 520 GLU A C 1
ATOM 4170 O O . GLU A 1 520 ? 0.847 -14.823 14.757 1.00 95.62 520 GLU A O 1
ATOM 4175 N N . PRO A 1 521 ? 2.706 -14.251 13.644 1.00 96.69 521 PRO A N 1
ATOM 4176 C CA . PRO A 1 521 ? 1.992 -13.442 12.671 1.00 96.69 521 PRO A CA 1
ATOM 4177 C C . PRO A 1 521 ? 1.420 -14.286 11.527 1.00 96.69 521 PRO A C 1
ATOM 4179 O O . PRO A 1 521 ? 1.939 -15.339 11.161 1.00 96.69 521 PRO A O 1
ATOM 4182 N N . LEU A 1 522 ? 0.394 -13.751 10.869 1.00 96.81 522 LEU A N 1
ATOM 4183 C CA . LEU A 1 522 ? 0.038 -14.169 9.517 1.00 96.81 522 LEU A CA 1
ATOM 4184 C C . LEU A 1 522 ? 1.075 -13.609 8.539 1.00 96.81 522 LEU A C 1
ATOM 4186 O O . LEU A 1 522 ? 1.315 -12.400 8.529 1.00 96.81 522 LEU A O 1
ATOM 4190 N N . THR A 1 523 ? 1.639 -14.465 7.688 1.00 96.44 523 THR A N 1
ATOM 4191 C CA . THR A 1 523 ? 2.732 -14.091 6.781 1.00 96.44 523 THR A CA 1
ATOM 4192 C C . THR A 1 523 ? 2.364 -14.317 5.319 1.00 96.44 523 THR A C 1
ATOM 4194 O O . THR A 1 523 ? 1.817 -15.357 4.951 1.00 96.44 523 THR A O 1
ATOM 4197 N N . LYS A 1 524 ? 2.696 -13.343 4.468 1.00 96.81 524 LYS A N 1
ATOM 4198 C CA . LYS A 1 524 ? 2.669 -13.438 3.001 1.00 96.81 524 LYS A CA 1
ATOM 4199 C C . LYS A 1 524 ? 3.835 -12.637 2.424 1.00 96.81 524 LYS A C 1
ATOM 4201 O O . LYS A 1 524 ? 4.350 -11.741 3.086 1.00 96.81 524 LYS A O 1
ATOM 4206 N N . THR A 1 525 ? 4.231 -12.917 1.190 1.00 96.25 525 THR A N 1
ATOM 4207 C CA . THR A 1 525 ? 5.299 -12.181 0.503 1.00 96.25 525 THR A CA 1
ATOM 4208 C C . THR A 1 525 ? 4.739 -11.260 -0.576 1.00 96.25 525 THR A C 1
ATOM 4210 O O . THR A 1 525 ? 3.722 -11.553 -1.204 1.00 96.25 525 THR A O 1
ATOM 4213 N N . ALA A 1 526 ? 5.408 -10.130 -0.782 1.00 96.31 526 ALA A N 1
ATOM 4214 C CA . ALA A 1 526 ? 5.212 -9.243 -1.921 1.00 96.31 526 ALA A CA 1
ATOM 4215 C C . ALA A 1 526 ? 6.544 -9.132 -2.668 1.00 96.31 526 ALA A C 1
ATOM 4217 O O . ALA A 1 526 ? 7.556 -8.789 -2.056 1.00 96.31 526 ALA A O 1
ATOM 4218 N N . LYS A 1 527 ? 6.555 -9.450 -3.965 1.00 97.06 527 LYS A N 1
ATOM 4219 C CA . LYS A 1 527 ? 7.764 -9.417 -4.797 1.00 97.06 527 LYS A CA 1
ATOM 4220 C C . LYS A 1 527 ? 7.630 -8.361 -5.885 1.00 97.06 527 LYS A C 1
ATOM 4222 O O . LYS A 1 527 ? 6.696 -8.419 -6.680 1.00 97.06 527 LYS A O 1
ATOM 4227 N N . LEU A 1 528 ? 8.590 -7.446 -5.931 1.00 97.38 528 LEU A N 1
ATOM 4228 C CA . LEU A 1 528 ? 8.821 -6.561 -7.067 1.00 97.38 528 LEU A CA 1
ATOM 4229 C C . LEU A 1 528 ? 9.950 -7.126 -7.922 1.00 97.38 528 LEU A C 1
ATOM 4231 O O . LEU A 1 528 ? 10.936 -7.632 -7.382 1.00 97.38 528 LEU A O 1
ATOM 4235 N N . THR A 1 529 ? 9.826 -7.011 -9.237 1.00 96.62 529 THR A N 1
ATOM 4236 C CA . THR A 1 529 ? 10.920 -7.257 -10.185 1.00 96.62 529 THR A CA 1
ATOM 4237 C C . THR A 1 529 ? 11.215 -5.988 -10.959 1.00 96.62 529 THR A C 1
ATOM 4239 O O . THR A 1 529 ? 10.325 -5.166 -11.160 1.00 96.62 529 THR A O 1
ATOM 4242 N N . PHE A 1 530 ? 12.463 -5.794 -11.362 1.00 95.31 530 PHE A N 1
ATOM 4243 C CA . PHE A 1 530 ? 12.857 -4.610 -12.115 1.00 95.31 530 PHE A CA 1
ATOM 4244 C C . PHE A 1 530 ? 13.902 -4.943 -13.169 1.00 95.31 530 PHE A C 1
ATOM 4246 O O . PHE A 1 530 ? 14.714 -5.850 -12.986 1.00 95.31 530 PHE A O 1
ATOM 4253 N N . ASP A 1 531 ? 13.862 -4.191 -14.259 1.00 94.50 531 ASP A N 1
ATOM 4254 C CA . ASP A 1 531 ? 14.789 -4.243 -15.384 1.00 94.50 531 ASP A CA 1
ATOM 4255 C C . ASP A 1 531 ? 14.768 -2.897 -16.117 1.00 94.50 531 ASP A C 1
ATOM 4257 O O . ASP A 1 531 ? 13.975 -2.006 -15.804 1.00 94.50 531 ASP A O 1
ATOM 4261 N N . GLY A 1 532 ? 15.675 -2.704 -17.068 1.00 94.06 532 GLY A N 1
ATOM 4262 C CA . GLY A 1 532 ? 15.645 -1.526 -17.920 1.00 94.06 532 GLY A CA 1
ATOM 4263 C C . GLY A 1 532 ? 16.998 -1.182 -18.507 1.00 94.06 532 GLY A C 1
ATOM 4264 O O . GLY A 1 532 ? 18.021 -1.801 -18.214 1.00 94.06 532 GLY A O 1
ATOM 4265 N N . SER A 1 533 ? 17.007 -0.150 -19.337 1.00 95.25 533 SER A N 1
ATOM 4266 C CA . SER A 1 533 ? 18.213 0.315 -20.006 1.00 95.25 533 SER A CA 1
ATOM 4267 C C . SER A 1 533 ? 18.127 1.797 -20.343 1.00 95.25 533 SER A C 1
ATOM 4269 O O . SER A 1 533 ? 17.072 2.441 -20.273 1.00 95.25 533 SER A O 1
ATOM 4271 N N . VAL A 1 534 ? 19.278 2.352 -20.699 1.00 96.38 534 VAL A N 1
ATOM 4272 C CA . VAL A 1 534 ? 19.422 3.698 -21.247 1.00 96.38 534 VAL A CA 1
ATOM 4273 C C . VAL A 1 534 ? 20.104 3.616 -22.599 1.00 96.38 534 VAL A C 1
ATOM 4275 O O . VAL A 1 534 ? 20.937 2.748 -22.826 1.00 96.38 534 VAL A O 1
ATOM 4278 N N . THR A 1 535 ? 19.759 4.531 -23.496 1.00 95.06 535 THR A N 1
ATOM 4279 C CA . THR A 1 535 ? 20.365 4.671 -24.822 1.00 95.06 535 THR A CA 1
ATOM 4280 C C . THR A 1 535 ? 20.802 6.113 -25.022 1.00 95.06 535 THR A C 1
ATOM 4282 O O . THR A 1 535 ? 20.125 7.039 -24.566 1.00 95.06 535 THR A O 1
ATOM 4285 N N . ARG A 1 536 ? 21.932 6.325 -25.698 1.00 94.50 536 ARG A N 1
ATOM 4286 C CA . ARG A 1 536 ? 22.414 7.660 -26.056 1.00 94.50 536 ARG A CA 1
ATOM 4287 C C . ARG A 1 536 ? 23.041 7.666 -27.440 1.00 94.50 536 ARG A C 1
ATOM 4289 O O . ARG A 1 536 ? 23.795 6.764 -27.802 1.00 94.50 536 ARG A O 1
ATOM 4296 N N . ASN A 1 537 ? 22.756 8.729 -28.184 1.00 92.81 537 ASN A N 1
ATOM 4297 C CA . ASN A 1 537 ? 23.339 8.946 -29.497 1.00 92.81 537 ASN A CA 1
ATOM 4298 C C . ASN A 1 537 ? 24.737 9.555 -29.368 1.00 92.81 537 ASN A C 1
ATOM 4300 O O . ASN A 1 537 ? 24.986 10.399 -28.506 1.00 92.81 537 ASN A O 1
ATOM 4304 N N . TYR A 1 538 ? 25.641 9.173 -30.257 1.00 90.19 538 TYR A N 1
ATOM 4305 C CA . TYR A 1 538 ? 26.963 9.768 -30.396 1.00 90.19 538 TYR A CA 1
ATOM 4306 C C . TYR A 1 538 ? 27.239 10.077 -31.862 1.00 90.19 538 TYR A C 1
ATOM 4308 O O . TYR A 1 538 ? 26.734 9.418 -32.770 1.00 90.19 538 TYR A O 1
ATOM 4316 N N . ARG A 1 539 ? 28.040 11.111 -32.087 1.00 89.31 539 ARG A N 1
ATOM 4317 C CA . ARG A 1 539 ? 28.522 11.514 -33.399 1.00 89.31 539 ARG A CA 1
ATOM 4318 C C . ARG A 1 539 ? 30.002 11.238 -33.470 1.00 89.31 539 ARG A C 1
ATOM 4320 O O . ARG A 1 539 ? 30.765 11.661 -32.603 1.00 89.31 539 ARG A O 1
ATOM 4327 N N . TYR A 1 540 ? 30.405 10.576 -34.532 1.00 84.31 540 TYR A N 1
ATOM 4328 C CA . TYR A 1 540 ? 31.800 10.313 -34.819 1.00 84.31 540 TYR A CA 1
ATOM 4329 C C . TYR A 1 540 ? 32.124 10.804 -36.217 1.00 84.31 540 TYR A C 1
ATOM 4331 O O . TYR A 1 540 ? 31.234 11.021 -37.044 1.00 84.31 540 TYR A O 1
ATOM 4339 N N . SER A 1 541 ? 33.409 11.016 -36.445 1.00 80.69 541 SER A N 1
ATOM 4340 C CA . SER A 1 541 ? 33.921 11.387 -37.747 1.00 80.69 541 SER A CA 1
ATOM 4341 C C . SER A 1 541 ? 34.896 10.324 -38.210 1.00 80.69 541 SER A C 1
ATOM 4343 O O . SER A 1 541 ? 35.669 9.817 -37.397 1.00 80.69 541 SER A O 1
ATOM 4345 N N . TYR A 1 542 ? 34.843 9.988 -39.489 1.00 72.88 542 TYR A N 1
ATOM 4346 C CA . TYR A 1 542 ? 35.816 9.116 -40.129 1.00 72.88 542 TYR A CA 1
ATOM 4347 C C . TYR A 1 542 ? 36.290 9.750 -41.428 1.00 72.88 542 TYR A C 1
ATOM 4349 O O . TYR A 1 542 ? 35.619 10.599 -42.026 1.00 72.88 542 TYR A O 1
ATOM 4357 N N . GLU A 1 543 ? 37.497 9.373 -41.806 1.00 70.62 543 GLU A N 1
ATOM 4358 C CA . GLU A 1 543 ? 38.110 9.771 -43.055 1.00 70.62 543 GLU A CA 1
ATOM 4359 C C . GLU A 1 543 ? 37.568 8.874 -44.162 1.00 70.62 543 GLU A C 1
ATOM 4361 O O . GLU A 1 543 ? 37.645 7.654 -44.065 1.00 70.62 543 GLU A O 1
ATOM 4366 N N . LYS A 1 544 ? 36.956 9.487 -45.178 1.00 70.00 544 LYS A N 1
ATOM 4367 C CA . LYS A 1 544 ? 36.528 8.802 -46.392 1.00 70.00 544 LYS A CA 1
ATOM 4368 C C . LYS A 1 544 ? 37.367 9.316 -47.565 1.00 70.00 544 LYS A C 1
ATOM 4370 O O . LYS A 1 544 ? 37.360 10.535 -47.802 1.00 70.00 544 LYS A O 1
ATOM 4375 N N . PRO A 1 545 ? 38.056 8.441 -48.311 1.00 64.75 545 PRO A N 1
ATOM 4376 C CA . PRO A 1 545 ? 38.645 8.800 -49.591 1.00 64.75 545 PRO A CA 1
ATOM 4377 C C . PRO A 1 545 ? 37.549 9.313 -50.535 1.00 64.75 545 PRO A C 1
ATOM 4379 O O . PRO A 1 545 ? 36.468 8.742 -50.655 1.00 64.75 545 PRO A O 1
ATOM 4382 N N . THR A 1 546 ? 37.780 10.453 -51.170 1.00 62.84 546 THR A N 1
ATOM 4383 C CA . THR A 1 546 ? 36.877 11.011 -52.179 1.00 62.84 546 THR A CA 1
ATOM 4384 C C . THR A 1 546 ? 37.688 11.752 -53.227 1.00 62.84 546 THR A C 1
ATOM 4386 O O . THR A 1 546 ? 38.887 11.968 -53.082 1.00 62.84 546 THR A O 1
ATOM 4389 N N . ILE A 1 547 ? 37.034 12.166 -54.302 1.00 61.53 547 ILE A N 1
ATOM 4390 C CA . ILE A 1 547 ? 37.643 12.981 -55.347 1.00 61.53 547 ILE A CA 1
ATOM 4391 C C . ILE A 1 547 ? 37.130 14.422 -55.201 1.00 61.53 547 ILE A C 1
ATOM 4393 O O . ILE A 1 547 ? 35.946 14.632 -54.925 1.00 61.53 547 ILE A O 1
ATOM 4397 N N . ASP A 1 548 ? 38.018 15.413 -55.307 1.00 56.84 548 ASP A N 1
ATOM 4398 C CA . ASP A 1 548 ? 37.645 16.833 -55.303 1.00 56.84 548 ASP A CA 1
ATOM 4399 C C . ASP A 1 548 ? 37.004 17.268 -56.639 1.00 56.84 548 ASP A C 1
ATOM 4401 O O . ASP A 1 548 ? 36.959 16.523 -57.620 1.00 56.84 548 ASP A O 1
ATOM 4405 N N . GLU A 1 549 ? 36.516 18.508 -56.714 1.00 50.50 549 GLU A N 1
ATOM 4406 C CA . GLU A 1 549 ? 35.905 19.074 -57.931 1.00 50.50 549 GLU A CA 1
ATOM 4407 C C . GLU A 1 549 ? 36.853 19.124 -59.155 1.00 50.50 549 GLU A C 1
ATOM 4409 O O . GLU A 1 549 ? 36.405 19.312 -60.298 1.00 50.50 549 GLU A O 1
ATOM 4414 N N . PHE A 1 550 ? 38.154 18.913 -58.933 1.00 47.34 550 PHE A N 1
ATOM 4415 C CA . PHE A 1 550 ? 39.228 18.922 -59.923 1.00 47.34 550 PHE A CA 1
ATOM 4416 C C . PHE A 1 550 ? 39.716 17.520 -60.316 1.00 47.34 550 PHE A C 1
ATOM 4418 O O . PHE A 1 550 ? 40.520 17.413 -61.249 1.00 47.34 550 PHE A O 1
ATOM 4425 N N . GLY A 1 551 ? 39.207 16.457 -59.688 1.00 49.50 551 GLY A N 1
ATOM 4426 C CA . GLY A 1 551 ? 39.605 15.083 -59.988 1.00 49.50 551 GLY A CA 1
ATOM 4427 C C . GLY A 1 551 ? 40.788 14.565 -59.161 1.00 49.50 551 GLY A C 1
ATOM 4428 O O . GLY A 1 551 ? 41.344 13.525 -59.519 1.00 49.50 551 GLY A O 1
ATOM 4429 N N . ASN A 1 552 ? 41.210 15.267 -58.103 1.00 51.81 552 ASN A N 1
ATOM 4430 C CA . ASN A 1 552 ? 42.284 14.809 -57.219 1.00 51.81 552 ASN A CA 1
ATOM 4431 C C . ASN A 1 552 ? 41.724 13.952 -56.074 1.00 51.81 552 ASN A C 1
ATOM 4433 O O . ASN A 1 552 ? 40.706 14.331 -55.490 1.00 51.81 552 ASN A O 1
ATOM 4437 N N . PRO A 1 553 ? 42.397 12.850 -55.695 1.00 54.59 553 PRO A N 1
ATOM 4438 C CA . PRO A 1 553 ? 42.061 12.117 -54.483 1.00 54.59 553 PRO A CA 1
ATOM 4439 C C . PRO A 1 553 ? 42.332 13.002 -53.261 1.00 54.59 553 PRO A C 1
ATOM 4441 O O . PRO A 1 553 ? 43.450 13.475 -53.048 1.00 54.59 553 PRO A O 1
ATOM 4444 N N . ILE A 1 554 ? 41.294 13.235 -52.470 1.00 63.09 554 ILE A N 1
ATOM 4445 C CA . ILE A 1 554 ? 41.333 13.944 -51.195 1.00 63.09 554 ILE A CA 1
ATOM 4446 C C . ILE A 1 554 ? 40.695 13.067 -50.119 1.00 63.09 554 ILE A C 1
ATOM 4448 O O . ILE A 1 554 ? 39.831 12.238 -50.392 1.00 63.09 554 ILE A O 1
ATOM 4452 N N . VAL A 1 555 ? 41.076 13.281 -48.867 1.00 66.50 555 VAL A N 1
ATOM 4453 C CA . VAL A 1 555 ? 40.398 12.660 -47.730 1.00 66.50 555 VAL A CA 1
ATOM 4454 C C . VAL A 1 555 ? 39.369 13.647 -47.195 1.00 66.50 555 VAL A C 1
ATOM 4456 O O . VAL A 1 555 ? 39.715 14.765 -46.806 1.00 66.50 555 VAL A O 1
ATOM 4459 N N . LYS A 1 556 ? 38.092 13.259 -47.188 1.00 73.31 556 LYS A N 1
ATOM 4460 C CA . LYS A 1 556 ? 37.015 14.065 -46.608 1.00 73.31 556 LYS A CA 1
ATOM 4461 C C . LYS A 1 556 ? 36.589 13.465 -45.282 1.00 73.31 556 LYS A C 1
ATOM 4463 O O . LYS A 1 556 ? 36.223 12.299 -45.195 1.00 73.31 556 LYS A O 1
ATOM 4468 N N . THR A 1 557 ? 36.561 14.298 -44.252 1.00 77.75 557 THR A N 1
ATOM 4469 C CA . THR A 1 557 ? 35.972 13.927 -42.969 1.00 77.75 557 THR A CA 1
ATOM 4470 C C . THR A 1 557 ? 34.449 13.895 -43.096 1.00 77.75 557 THR A C 1
ATOM 4472 O O . THR A 1 557 ? 33.812 14.930 -43.318 1.00 77.75 557 THR A O 1
ATOM 4475 N N . ILE A 1 558 ? 33.855 12.713 -42.953 1.00 78.38 558 ILE A N 1
ATOM 4476 C CA . ILE A 1 558 ? 32.403 12.519 -42.890 1.00 78.38 558 ILE A CA 1
ATOM 4477 C C . ILE A 1 558 ? 32.005 12.360 -41.433 1.00 78.38 558 ILE A C 1
ATOM 4479 O O . ILE A 1 558 ? 32.723 11.734 -40.658 1.00 78.38 558 ILE A O 1
ATOM 4483 N N . SER A 1 559 ? 30.867 12.943 -41.055 1.00 81.62 559 SER A N 1
ATOM 4484 C CA . SER A 1 559 ? 30.324 12.820 -39.708 1.00 81.62 559 SER A CA 1
ATOM 4485 C C . SER A 1 559 ? 28.995 12.076 -39.732 1.00 81.62 559 SER A C 1
ATOM 4487 O O . SER A 1 559 ? 28.062 12.495 -40.417 1.00 81.62 559 SER A O 1
ATOM 4489 N N . GLU A 1 560 ? 28.909 10.994 -38.965 1.00 82.88 560 GLU A N 1
ATOM 4490 C CA . GLU A 1 560 ? 27.713 10.159 -38.824 1.00 82.88 560 GLU A CA 1
ATOM 4491 C C . GLU A 1 560 ? 27.259 10.110 -37.364 1.00 82.88 560 GLU A C 1
ATOM 4493 O O . GLU A 1 560 ? 28.024 10.400 -36.440 1.00 82.88 560 GLU A O 1
ATOM 4498 N N . THR A 1 561 ? 25.984 9.779 -37.154 1.00 84.50 561 THR A N 1
ATOM 4499 C CA . THR A 1 561 ? 25.397 9.605 -35.819 1.00 84.50 561 THR A CA 1
ATOM 4500 C C . THR A 1 561 ? 24.986 8.150 -35.643 1.00 84.50 561 THR A C 1
ATOM 4502 O O . THR A 1 561 ? 24.305 7.608 -36.504 1.00 84.50 561 THR A O 1
ATOM 4505 N N . ALA A 1 562 ? 25.377 7.550 -34.524 1.00 86.12 562 ALA A N 1
ATOM 4506 C CA . ALA A 1 562 ? 24.993 6.205 -34.107 1.00 86.12 562 ALA A CA 1
ATOM 4507 C C . ALA A 1 562 ? 24.501 6.239 -32.652 1.00 86.12 562 ALA A C 1
ATOM 4509 O O . ALA A 1 562 ? 24.451 7.307 -32.032 1.00 86.12 562 ALA A O 1
ATOM 4510 N N . SER A 1 563 ? 24.120 5.087 -32.101 1.00 88.94 563 SER A N 1
ATOM 4511 C CA . SER A 1 563 ? 23.636 4.977 -30.722 1.00 88.94 563 SER A CA 1
ATOM 4512 C C . SER A 1 563 ? 24.256 3.787 -29.997 1.00 88.94 563 SER A C 1
ATOM 4514 O O . SER A 1 563 ? 24.577 2.771 -30.607 1.00 88.94 563 SER A O 1
ATOM 4516 N N . THR A 1 564 ? 24.437 3.921 -28.686 1.00 91.38 564 THR A N 1
ATOM 4517 C CA . THR A 1 564 ? 24.811 2.816 -27.794 1.00 91.38 564 THR A CA 1
ATOM 4518 C C . THR A 1 564 ? 23.875 2.794 -26.594 1.00 91.38 564 THR A C 1
ATOM 4520 O O . THR A 1 564 ? 23.251 3.807 -26.259 1.00 91.38 564 THR A O 1
ATOM 4523 N N . SER A 1 565 ? 23.769 1.635 -25.953 1.00 93.81 565 SER A N 1
ATOM 4524 C CA . SER A 1 565 ? 22.896 1.399 -24.812 1.00 93.81 565 SER A CA 1
ATOM 4525 C C . SER A 1 565 ? 23.643 0.780 -23.638 1.00 93.81 565 SER A C 1
ATOM 4527 O O . SER A 1 565 ? 24.626 0.075 -23.827 1.00 93.81 565 SER A O 1
ATOM 4529 N N . ALA A 1 566 ? 23.154 0.999 -22.425 1.00 95.12 566 ALA A N 1
ATOM 4530 C CA . ALA A 1 566 ? 23.645 0.354 -21.214 1.00 95.12 566 ALA A CA 1
ATOM 4531 C C . ALA A 1 566 ? 22.457 -0.168 -20.405 1.00 95.12 566 ALA A C 1
ATOM 4533 O O . ALA A 1 566 ? 21.498 0.574 -20.165 1.00 95.12 566 ALA A O 1
ATOM 4534 N N . SER A 1 567 ? 22.511 -1.431 -19.991 1.00 94.88 567 SER A N 1
ATOM 4535 C CA . SER A 1 567 ? 21.496 -2.020 -19.117 1.00 94.88 567 SER A CA 1
ATOM 4536 C C . SER A 1 567 ? 21.700 -1.591 -17.666 1.00 94.88 567 SER A C 1
ATOM 4538 O O . SER A 1 567 ? 22.828 -1.520 -17.173 1.00 94.88 567 SER A O 1
ATOM 4540 N N . PHE A 1 568 ? 20.591 -1.336 -16.974 1.00 95.00 568 PHE A N 1
ATOM 4541 C CA . PHE A 1 568 ? 20.559 -1.385 -15.517 1.00 95.00 568 PHE A CA 1
ATOM 4542 C C . PHE A 1 568 ? 20.625 -2.848 -15.057 1.00 95.00 568 PHE A C 1
ATOM 4544 O O . PHE A 1 568 ? 20.203 -3.735 -15.805 1.00 95.00 568 PHE A O 1
ATOM 4551 N N . PRO A 1 569 ? 21.108 -3.131 -13.834 1.00 92.25 569 PRO A N 1
ATOM 4552 C CA . PRO A 1 569 ? 20.957 -4.459 -13.260 1.00 92.25 569 PRO A CA 1
ATOM 4553 C C . PRO A 1 569 ? 19.472 -4.795 -13.159 1.00 92.25 569 PRO A C 1
ATOM 4555 O O . PRO A 1 569 ? 18.683 -3.995 -12.648 1.00 92.25 569 PRO A O 1
ATOM 4558 N N . SER A 1 570 ? 19.098 -5.974 -13.649 1.00 92.44 570 SER A N 1
ATOM 4559 C CA . SER A 1 570 ? 17.791 -6.552 -13.361 1.00 92.44 570 SER A CA 1
ATOM 4560 C C . SER A 1 570 ? 17.773 -7.104 -11.935 1.00 92.44 570 SER A C 1
ATOM 4562 O O . SER A 1 570 ? 18.812 -7.226 -11.280 1.00 92.44 570 SER A O 1
ATOM 4564 N N . GLY A 1 571 ? 16.601 -7.417 -11.395 1.00 93.25 571 GLY A N 1
ATOM 4565 C CA . GLY A 1 571 ? 16.563 -7.925 -10.033 1.00 93.25 571 GLY A CA 1
ATOM 4566 C C . GLY A 1 571 ? 15.192 -8.071 -9.414 1.00 93.25 571 GLY A C 1
ATOM 4567 O O . GLY A 1 571 ? 14.155 -7.958 -10.071 1.00 93.25 571 GLY A O 1
ATOM 4568 N N . SER A 1 572 ? 15.199 -8.340 -8.109 1.00 96.00 572 SER A N 1
ATOM 4569 C CA . SER A 1 572 ? 13.976 -8.417 -7.318 1.00 96.00 572 SER A CA 1
ATOM 4570 C C . SER A 1 572 ? 14.131 -7.901 -5.895 1.00 96.00 572 SER A C 1
ATOM 4572 O O . SER A 1 572 ? 15.113 -8.203 -5.220 1.00 96.00 572 SER A O 1
ATOM 4574 N N . ASP A 1 573 ? 13.092 -7.231 -5.409 1.00 97.50 573 ASP A N 1
ATOM 4575 C CA . ASP A 1 573 ? 12.931 -6.849 -4.007 1.00 97.50 573 ASP A CA 1
ATOM 4576 C C . ASP A 1 573 ? 11.742 -7.629 -3.428 1.00 97.50 573 ASP A C 1
ATOM 4578 O O . ASP A 1 573 ? 10.599 -7.467 -3.869 1.00 97.50 573 ASP A O 1
ATOM 4582 N N . VAL A 1 574 ? 12.022 -8.534 -2.489 1.00 97.38 574 VAL A N 1
ATOM 4583 C CA . VAL A 1 574 ? 11.021 -9.378 -1.831 1.00 97.38 574 VAL A CA 1
ATOM 4584 C C . VAL A 1 574 ? 10.812 -8.885 -0.406 1.00 97.38 574 VAL A C 1
ATOM 4586 O O . VAL A 1 574 ? 11.743 -8.812 0.395 1.00 97.38 574 VAL A O 1
ATOM 4589 N N . ARG A 1 575 ? 9.562 -8.585 -0.054 1.00 96.88 575 ARG A N 1
ATOM 4590 C CA . ARG A 1 575 ? 9.183 -8.197 1.305 1.00 96.88 575 ARG A CA 1
ATOM 4591 C C . ARG A 1 575 ? 8.260 -9.231 1.922 1.00 96.88 575 ARG A C 1
ATOM 4593 O O . ARG A 1 575 ? 7.179 -9.504 1.403 1.00 96.88 575 ARG A O 1
ATOM 4600 N N . GLU A 1 576 ? 8.669 -9.763 3.064 1.00 97.56 576 GLU A N 1
ATOM 4601 C CA . GLU A 1 576 ? 7.803 -10.517 3.960 1.00 97.56 576 GLU A CA 1
ATOM 4602 C C . GLU A 1 576 ? 6.885 -9.544 4.711 1.00 97.56 576 GLU A C 1
ATOM 4604 O O . GLU A 1 576 ? 7.336 -8.646 5.422 1.00 97.56 576 GLU A O 1
ATOM 4609 N N . ILE A 1 577 ? 5.578 -9.701 4.549 1.00 97.81 577 ILE A N 1
ATOM 4610 C CA . ILE A 1 577 ? 4.575 -8.885 5.225 1.00 97.81 577 ILE A CA 1
ATOM 4611 C C . ILE A 1 577 ? 3.949 -9.720 6.335 1.00 97.81 577 ILE A C 1
ATOM 4613 O O . ILE A 1 577 ? 3.361 -10.772 6.070 1.00 97.81 577 ILE A O 1
ATOM 4617 N N . ARG A 1 578 ? 4.068 -9.232 7.571 1.00 97.75 578 ARG A N 1
ATOM 4618 C CA . ARG A 1 578 ? 3.636 -9.920 8.790 1.00 97.75 578 ARG A CA 1
ATOM 4619 C C . ARG A 1 578 ? 2.514 -9.143 9.465 1.00 97.75 578 ARG A C 1
ATOM 4621 O O . ARG A 1 578 ? 2.663 -7.956 9.752 1.00 97.75 578 ARG A O 1
ATOM 4628 N N . VAL A 1 579 ? 1.394 -9.803 9.737 1.00 97.75 579 VAL A N 1
ATOM 4629 C CA . VAL A 1 579 ? 0.238 -9.210 10.424 1.00 97.75 579 VAL A CA 1
ATOM 4630 C C . VAL A 1 579 ? -0.007 -9.943 11.732 1.00 97.75 579 VAL A C 1
ATOM 4632 O O . VAL A 1 579 ? -0.361 -11.119 11.736 1.00 97.75 579 VAL A O 1
ATOM 4635 N N . PHE A 1 580 ? 0.141 -9.235 12.847 1.00 97.50 580 PHE A N 1
ATOM 4636 C CA . PHE A 1 580 ? -0.122 -9.770 14.181 1.00 97.50 580 PHE A CA 1
ATOM 4637 C C . PHE A 1 580 ? -1.613 -9.637 14.518 1.00 97.50 580 PHE A C 1
ATOM 4639 O O . PHE A 1 580 ? -2.206 -8.566 14.354 1.00 97.50 580 PHE A O 1
ATOM 4646 N N . THR A 1 581 ? -2.262 -10.715 14.962 1.00 96.19 581 THR A N 1
ATOM 4647 C CA . THR A 1 581 ? -3.718 -10.756 15.205 1.00 96.19 581 THR A CA 1
ATOM 4648 C C . THR A 1 581 ? -4.033 -11.204 16.626 1.00 96.19 581 THR A C 1
ATOM 4650 O O . THR A 1 581 ? -3.599 -12.267 17.057 1.00 96.19 581 THR A O 1
ATOM 4653 N N . TYR A 1 582 ? -4.840 -10.415 17.336 1.00 96.81 582 TYR A N 1
ATOM 4654 C CA . TYR A 1 582 ? -5.411 -10.779 18.630 1.00 96.81 582 TYR A CA 1
ATOM 4655 C C . TYR A 1 582 ? -6.774 -10.106 18.767 1.00 96.81 582 TYR A C 1
ATOM 4657 O O . TYR A 1 582 ? -6.855 -8.877 18.755 1.00 96.81 582 TYR A O 1
ATOM 4665 N N . ASN A 1 583 ? -7.851 -10.888 18.850 1.00 95.44 583 ASN A N 1
ATOM 4666 C CA . ASN A 1 583 ? -9.230 -10.380 18.833 1.00 95.44 583 ASN A CA 1
ATOM 4667 C C . ASN A 1 583 ? -9.962 -10.544 20.174 1.00 95.44 583 ASN A C 1
ATOM 4669 O O . ASN A 1 583 ? -11.190 -10.517 20.227 1.00 95.44 583 ASN A O 1
ATOM 4673 N N . GLY A 1 584 ? -9.181 -10.631 21.252 1.00 94.75 584 GLY A N 1
ATOM 4674 C CA . GLY A 1 584 ? -9.665 -10.817 22.612 1.00 94.75 584 GLY A CA 1
ATOM 4675 C C . GLY A 1 584 ? -9.904 -12.282 22.952 1.00 94.75 584 GLY A C 1
ATOM 4676 O O . GLY A 1 584 ? -9.894 -13.162 22.088 1.00 94.75 584 GLY A O 1
ATOM 4677 N N . ARG A 1 585 ? -10.115 -12.549 24.237 1.00 94.38 585 ARG A N 1
ATOM 4678 C CA . ARG A 1 585 ? -10.430 -13.881 24.757 1.00 94.38 585 ARG A CA 1
ATOM 4679 C C . ARG A 1 585 ? -11.929 -14.069 24.925 1.00 94.38 585 ARG A C 1
ATOM 4681 O O . ARG A 1 585 ? -12.633 -13.183 25.415 1.00 94.38 585 ARG A O 1
ATOM 4688 N N . GLU A 1 586 ? -12.410 -15.260 24.592 1.00 94.69 586 GLU A N 1
ATOM 4689 C CA . GLU A 1 586 ? -13.810 -15.629 24.805 1.00 94.69 586 GLU A CA 1
ATOM 4690 C C . GLU A 1 586 ? -14.133 -15.727 26.303 1.00 94.69 586 GLU A C 1
ATOM 4692 O O . GLU A 1 586 ? -15.096 -15.128 26.783 1.00 94.69 586 GLU A O 1
ATOM 4697 N N . THR A 1 587 ? -13.277 -16.420 27.061 1.00 94.12 587 THR A N 1
ATOM 4698 C CA . THR A 1 587 ? -13.456 -16.641 28.502 1.00 94.12 587 THR A CA 1
ATOM 4699 C C . THR A 1 587 ? -12.515 -15.757 29.317 1.00 94.12 587 THR A C 1
ATOM 4701 O O . THR A 1 587 ? -11.294 -15.836 29.179 1.00 94.12 587 THR A O 1
ATOM 4704 N N . MET A 1 588 ? -13.085 -14.932 30.198 1.00 95.06 588 MET A N 1
ATOM 4705 C CA . MET A 1 588 ? -12.324 -14.099 31.133 1.00 95.06 588 MET A CA 1
ATOM 4706 C C . MET A 1 588 ? -11.820 -14.923 32.327 1.00 95.06 588 MET A C 1
ATOM 4708 O O . MET A 1 588 ? -12.540 -15.805 32.804 1.00 95.06 588 MET A O 1
ATOM 4712 N N . PRO A 1 589 ? -10.609 -14.648 32.843 1.00 94.88 589 PRO A N 1
ATOM 4713 C CA . PRO A 1 589 ? -10.116 -15.309 34.044 1.00 94.88 589 PRO A CA 1
ATOM 4714 C C . PRO A 1 589 ? -10.959 -14.921 35.275 1.00 94.88 589 PRO A C 1
ATOM 4716 O O . PRO A 1 589 ? -11.572 -13.851 35.307 1.00 94.88 589 PRO A O 1
ATOM 4719 N N . PRO A 1 590 ? -10.997 -15.773 36.312 1.00 92.56 590 PRO A N 1
ATOM 4720 C CA . PRO A 1 590 ? -11.743 -15.478 37.528 1.00 92.56 590 PRO A CA 1
ATOM 4721 C C . PRO A 1 590 ? -11.147 -14.276 38.274 1.00 92.56 590 PRO A C 1
ATOM 4723 O O . PRO A 1 590 ? -9.928 -14.103 38.349 1.00 92.56 590 PRO A O 1
ATOM 4726 N N . VAL A 1 591 ? -12.024 -13.474 38.881 1.00 94.56 591 VAL A N 1
ATOM 4727 C CA . VAL A 1 591 ? -11.663 -12.284 39.664 1.00 94.56 591 VAL A CA 1
ATOM 4728 C C . VAL A 1 591 ? -12.206 -12.441 41.079 1.00 94.56 591 VAL A C 1
ATOM 4730 O O . VAL A 1 591 ? -13.410 -12.588 41.278 1.00 94.56 591 VAL A O 1
ATOM 4733 N N . SER A 1 592 ? -11.326 -12.389 42.080 1.00 90.94 592 SER A N 1
ATOM 4734 C CA . SER A 1 592 ? -11.691 -12.636 43.481 1.00 90.94 592 SER A CA 1
ATOM 4735 C C . SER A 1 592 ? -12.705 -11.632 44.037 1.00 90.94 592 SER A C 1
ATOM 4737 O O . SER A 1 592 ? -13.570 -12.028 44.818 1.00 90.94 592 SER A O 1
ATOM 4739 N N . SER A 1 593 ? -12.665 -10.364 43.606 1.00 92.06 593 SER A N 1
ATOM 4740 C CA . SER A 1 593 ? -13.656 -9.343 43.990 1.00 92.06 593 SER A CA 1
ATOM 4741 C C . SER A 1 593 ? -15.070 -9.656 43.493 1.00 92.06 593 SER A C 1
ATOM 4743 O O . SER A 1 593 ? -16.033 -9.087 44.003 1.00 92.06 593 SER A O 1
ATOM 4745 N N . ARG A 1 594 ? -15.205 -10.593 42.546 1.00 93.19 594 ARG A N 1
ATOM 4746 C CA . ARG A 1 594 ? -16.478 -11.044 41.975 1.00 93.19 594 ARG A CA 1
ATOM 4747 C C . ARG A 1 594 ? -16.975 -12.374 42.545 1.00 93.19 594 ARG A C 1
ATOM 4749 O O . ARG A 1 594 ? -17.962 -12.923 42.055 1.00 93.19 594 ARG A O 1
ATOM 4756 N N . ASN A 1 595 ? -16.332 -12.885 43.598 1.00 93.62 595 ASN A N 1
ATOM 4757 C CA . ASN A 1 595 ? -16.798 -14.051 44.350 1.00 93.62 595 ASN A CA 1
ATOM 4758 C C . ASN A 1 595 ? -17.985 -13.665 45.245 1.00 93.62 595 ASN A C 1
ATOM 4760 O O . ASN A 1 595 ? -17.861 -13.508 46.460 1.00 93.62 595 ASN A O 1
ATOM 4764 N N . PHE A 1 596 ? -19.141 -13.472 44.618 1.00 94.81 596 PHE A N 1
ATOM 4765 C CA . PHE A 1 596 ? -20.363 -13.049 45.290 1.00 94.81 596 PHE A CA 1
ATOM 4766 C C . PHE A 1 596 ? -21.042 -14.203 46.027 1.00 94.81 596 PHE A C 1
ATOM 4768 O O . PHE A 1 596 ? -21.010 -15.357 45.594 1.00 94.81 596 PHE A O 1
ATOM 4775 N N . LYS A 1 597 ? -21.711 -13.878 47.134 1.00 91.56 597 LYS A N 1
ATOM 4776 C CA . LYS A 1 597 ? -22.445 -14.834 47.968 1.00 91.56 597 LYS A CA 1
ATOM 4777 C C . LYS A 1 597 ? -23.948 -14.590 47.898 1.00 91.56 597 LYS A C 1
ATOM 4779 O O . LYS A 1 597 ? -24.414 -13.473 47.675 1.00 91.56 597 LYS A O 1
ATOM 4784 N N . THR A 1 598 ? -24.709 -15.659 48.111 1.00 91.88 598 THR A N 1
ATOM 4785 C CA . THR A 1 598 ? -26.167 -15.609 48.269 1.00 91.88 598 THR A CA 1
ATOM 4786 C C . THR A 1 598 ? -26.530 -16.209 49.624 1.00 91.88 598 THR A C 1
ATOM 4788 O O . THR A 1 598 ? -26.514 -17.427 49.769 1.00 91.88 598 THR A O 1
ATOM 4791 N N . THR A 1 599 ? -26.747 -15.372 50.642 1.00 93.56 599 THR A N 1
ATOM 4792 C CA . THR A 1 599 ? -26.965 -15.825 52.030 1.00 93.56 599 THR A CA 1
ATOM 4793 C C . THR A 1 599 ? -27.655 -14.765 52.897 1.00 93.56 599 THR A C 1
ATOM 4795 O O . THR A 1 599 ? -27.643 -13.579 52.558 1.00 93.56 599 THR A O 1
ATOM 4798 N N . VAL A 1 600 ? -28.229 -15.189 54.030 1.00 94.12 600 VAL A N 1
ATOM 4799 C CA . VAL A 1 600 ? -28.724 -14.311 55.101 1.00 94.12 600 VAL A CA 1
ATOM 4800 C C . VAL A 1 600 ? -27.859 -14.488 56.345 1.00 94.12 600 VAL A C 1
ATOM 4802 O O . VAL A 1 600 ? -27.721 -15.587 56.874 1.00 94.12 600 VAL A O 1
ATOM 4805 N N . GLU A 1 601 ? -27.321 -13.388 56.856 1.00 95.38 601 GLU A N 1
ATOM 4806 C CA . GLU A 1 601 ? -26.549 -13.336 58.095 1.00 95.38 601 GLU A CA 1
ATOM 4807 C C . GLU A 1 601 ? -27.374 -12.635 59.178 1.00 95.38 601 GLU A C 1
ATOM 4809 O O . GLU A 1 601 ? -27.850 -11.512 58.996 1.00 95.38 601 GLU A O 1
ATOM 4814 N N . SER A 1 602 ? -27.563 -13.302 60.317 1.00 93.25 602 SER A N 1
ATOM 4815 C CA . SER A 1 602 ? -28.425 -12.824 61.405 1.00 93.25 602 SER A CA 1
ATOM 4816 C C . SER A 1 602 ? -27.598 -12.438 62.629 1.00 93.25 602 SER A C 1
ATOM 4818 O O . SER A 1 602 ? -26.756 -13.214 63.069 1.00 93.25 602 SER A O 1
ATOM 4820 N N . SER A 1 603 ? -27.846 -11.256 63.200 1.00 92.31 603 SER A N 1
ATOM 4821 C CA . SER A 1 603 ? -27.179 -10.792 64.422 1.00 92.31 603 SER A CA 1
ATOM 4822 C C . SER A 1 603 ? -28.112 -9.900 65.243 1.00 92.31 603 SER A C 1
ATOM 4824 O O . SER A 1 603 ? -28.472 -8.808 64.807 1.00 92.31 603 SER A O 1
ATOM 4826 N N . GLY A 1 604 ? -28.538 -10.363 66.423 1.00 90.62 604 GLY A N 1
ATOM 4827 C CA . GLY A 1 604 ? -29.462 -9.618 67.288 1.00 90.62 604 GLY A CA 1
ATOM 4828 C C . GLY A 1 604 ? -30.746 -9.212 66.554 1.00 90.62 604 GLY A C 1
ATOM 4829 O O . GLY A 1 604 ? -31.409 -10.057 65.956 1.00 90.62 604 GLY A O 1
ATOM 4830 N N . LEU A 1 605 ? -31.062 -7.914 66.550 1.00 94.06 605 LEU A N 1
ATOM 4831 C CA . LEU A 1 605 ? -32.209 -7.320 65.840 1.00 94.06 605 LEU A CA 1
ATOM 4832 C C . LEU A 1 605 ? -31.935 -7.008 64.353 1.00 94.06 605 LEU A C 1
ATOM 4834 O O . LEU A 1 605 ? -32.792 -6.449 63.667 1.00 94.06 605 LEU A O 1
ATOM 4838 N N . LYS A 1 606 ? -30.746 -7.354 63.846 1.00 96.44 606 LYS A N 1
ATOM 4839 C CA . LYS A 1 606 ? -30.290 -7.068 62.483 1.00 96.44 606 LYS A CA 1
ATOM 4840 C C . LYS A 1 606 ? -30.255 -8.330 61.618 1.00 96.44 606 LYS A C 1
ATOM 4842 O O . LYS A 1 606 ? -29.872 -9.413 62.076 1.00 96.44 606 LYS A O 1
ATOM 4847 N N . ARG A 1 607 ? -30.636 -8.195 60.348 1.00 96.06 607 ARG A N 1
ATOM 4848 C CA . ARG A 1 607 ? -30.492 -9.209 59.292 1.00 96.06 607 ARG A CA 1
ATOM 4849 C C . ARG A 1 607 ? -29.798 -8.574 58.092 1.00 96.06 607 ARG A C 1
ATOM 4851 O O . ARG A 1 607 ? -30.259 -7.548 57.598 1.00 96.06 607 ARG A O 1
ATOM 4858 N N . ASN A 1 608 ? -28.710 -9.180 57.627 1.00 96.81 608 ASN A N 1
ATOM 4859 C CA . ASN A 1 608 ? -28.033 -8.799 56.390 1.00 96.81 608 ASN A CA 1
ATOM 4860 C C . ASN A 1 608 ? -28.320 -9.854 55.327 1.00 96.81 608 ASN A C 1
ATOM 4862 O O . ASN A 1 608 ? -28.078 -11.035 55.556 1.00 96.81 608 ASN A O 1
ATOM 4866 N N . LEU A 1 609 ? -28.817 -9.438 54.173 1.00 95.19 609 LEU A N 1
ATOM 4867 C CA . LEU A 1 609 ? -29.074 -10.313 53.040 1.00 95.19 609 LEU A CA 1
ATOM 4868 C C . LEU A 1 609 ? -28.078 -9.982 51.934 1.00 95.19 609 LEU A C 1
ATOM 4870 O O . LEU A 1 609 ? -27.773 -8.814 51.692 1.00 95.19 609 LEU A O 1
ATOM 4874 N N . PHE A 1 610 ? -27.614 -11.016 51.246 1.00 94.56 610 PHE A N 1
ATOM 4875 C CA . PHE A 1 610 ? -26.690 -10.932 50.123 1.00 94.56 610 PHE A CA 1
ATOM 4876 C C . PHE A 1 610 ? -27.243 -11.775 48.980 1.00 94.56 610 PHE A C 1
ATOM 4878 O O . PHE A 1 610 ? -27.626 -12.920 49.212 1.00 94.56 610 PHE A O 1
ATOM 4885 N N . TRP A 1 611 ? -27.281 -11.234 47.764 1.00 93.38 611 TRP A N 1
ATOM 4886 C CA . TRP A 1 611 ? -27.596 -11.971 46.536 1.00 93.38 611 TRP A CA 1
ATOM 4887 C C . TRP A 1 611 ? -26.874 -11.350 45.341 1.00 93.38 611 TRP A C 1
ATOM 4889 O O . TRP A 1 611 ? -26.376 -10.227 45.416 1.00 93.38 611 TRP A O 1
ATOM 4899 N N . VAL A 1 612 ? -26.774 -12.093 44.243 1.00 93.19 612 VAL A N 1
ATOM 4900 C CA . VAL A 1 612 ? -26.125 -11.611 43.017 1.00 93.19 612 VAL A CA 1
ATOM 4901 C C . VAL A 1 612 ? -27.149 -10.856 42.173 1.00 93.19 612 VAL A C 1
ATOM 4903 O O . VAL A 1 612 ? -28.293 -11.295 42.075 1.00 93.19 612 VAL A O 1
ATOM 4906 N N . SER A 1 613 ? -26.749 -9.735 41.573 1.00 93.31 613 SER A N 1
ATOM 4907 C CA . SER A 1 613 ? -27.568 -9.022 40.591 1.00 93.31 613 SER A CA 1
ATOM 4908 C C . SER A 1 613 ? -27.880 -9.893 39.374 1.00 93.31 613 SER A C 1
ATOM 4910 O O . SER A 1 613 ? -27.183 -10.873 39.093 1.00 93.31 613 SER A O 1
ATOM 4912 N N . ASP A 1 614 ? -28.866 -9.467 38.590 1.00 91.06 614 ASP A N 1
ATOM 4913 C CA . ASP A 1 614 ? -29.107 -10.051 37.275 1.00 91.06 614 ASP A CA 1
ATOM 4914 C C . ASP A 1 614 ? -27.864 -9.899 36.374 1.00 91.06 614 ASP A C 1
ATOM 4916 O O . ASP A 1 614 ? -27.075 -8.959 36.555 1.00 91.06 614 ASP A O 1
ATOM 4920 N N . PRO A 1 615 ? -27.645 -10.834 35.431 1.00 94.31 615 PRO A N 1
ATOM 4921 C CA . PRO A 1 615 ? -26.558 -10.739 34.470 1.00 94.31 615 PRO A CA 1
ATOM 4922 C C . PRO A 1 615 ? -26.912 -9.768 33.336 1.00 94.31 615 PRO A C 1
ATOM 4924 O O . PRO A 1 615 ? -27.851 -10.000 32.576 1.00 94.31 615 PRO A O 1
ATOM 4927 N N . TYR A 1 616 ? -26.105 -8.723 33.160 1.00 96.12 616 TYR A N 1
ATOM 4928 C CA . TYR A 1 616 ? -26.257 -7.740 32.082 1.00 96.12 616 TYR A CA 1
ATOM 4929 C C . TYR A 1 616 ? -25.164 -7.922 31.031 1.00 96.12 616 TYR A C 1
ATOM 4931 O O . TYR A 1 616 ? -23.979 -7.845 31.351 1.00 96.12 616 TYR A O 1
ATOM 4939 N N . LYS A 1 617 ? -25.538 -8.171 29.773 1.00 96.69 617 LYS A N 1
ATOM 4940 C CA . LYS A 1 617 ? -24.579 -8.361 28.675 1.00 96.69 617 LYS A CA 1
ATOM 4941 C C . LYS A 1 617 ? -24.256 -7.037 27.994 1.00 96.69 617 LYS A C 1
ATOM 4943 O O . LYS A 1 617 ? -25.158 -6.291 27.627 1.00 96.69 617 LYS A O 1
ATOM 4948 N N . PHE A 1 618 ? -22.971 -6.798 27.778 1.00 97.56 618 PHE A N 1
ATOM 4949 C CA . PHE A 1 618 ? -22.448 -5.608 27.128 1.00 97.56 618 PHE A CA 1
ATOM 4950 C C . PHE A 1 618 ? -21.673 -5.982 25.872 1.00 97.56 618 PHE A C 1
ATOM 4952 O O . PHE A 1 618 ? -20.750 -6.799 25.923 1.00 97.56 618 PHE A O 1
ATOM 4959 N N . ASP A 1 619 ? -22.020 -5.336 24.760 1.00 97.44 619 ASP A N 1
ATOM 4960 C CA . ASP A 1 619 ? -21.115 -5.238 23.622 1.00 97.44 619 ASP A CA 1
ATOM 4961 C C . ASP A 1 619 ? -19.922 -4.365 24.008 1.00 97.44 619 ASP A C 1
ATOM 4963 O O . ASP A 1 619 ? -20.062 -3.358 24.716 1.00 97.44 619 ASP A O 1
ATOM 4967 N N . VAL A 1 620 ? -18.751 -4.730 23.502 1.00 97.25 620 VAL A N 1
ATOM 4968 C CA . VAL A 1 620 ? -17.514 -3.991 23.740 1.00 97.25 620 VAL A CA 1
ATOM 4969 C C . VAL A 1 620 ? -16.935 -3.470 22.434 1.00 97.25 620 VAL A C 1
ATOM 4971 O O . VAL A 1 620 ? -17.225 -3.974 21.348 1.00 97.25 620 VAL A O 1
ATOM 4974 N N . ILE A 1 621 ? -16.114 -2.438 22.546 1.00 96.75 621 ILE A N 1
ATOM 4975 C CA . ILE A 1 621 ? -15.287 -1.913 21.463 1.00 96.75 621 ILE A CA 1
ATOM 4976 C C . ILE A 1 621 ? -13.816 -1.975 21.862 1.00 96.75 621 ILE A C 1
ATOM 4978 O O . ILE A 1 621 ? -13.488 -2.075 23.042 1.00 96.75 621 ILE A O 1
ATOM 4982 N N . ARG A 1 622 ? -12.938 -1.834 20.878 1.00 95.81 622 ARG A N 1
ATOM 4983 C CA . ARG A 1 622 ? -11.502 -1.593 21.033 1.00 95.81 622 ARG A CA 1
ATOM 4984 C C . ARG A 1 622 ? -11.056 -0.490 20.081 1.00 95.81 622 ARG A C 1
ATOM 4986 O O . ARG A 1 622 ? -11.750 -0.186 19.109 1.00 95.81 622 ARG A O 1
ATOM 4993 N N . TRP A 1 623 ? -9.880 0.068 20.327 1.00 95.88 623 TRP A N 1
ATOM 4994 C CA . TRP A 1 623 ? -9.279 1.064 19.445 1.00 95.88 623 TRP A CA 1
ATOM 4995 C C . TRP A 1 623 ? -8.248 0.432 18.522 1.00 95.88 623 TRP A C 1
ATOM 4997 O O . TRP A 1 623 ? -7.350 -0.279 18.971 1.00 95.88 623 TRP A O 1
ATOM 5007 N N . MET A 1 624 ? -8.367 0.724 17.233 1.00 97.25 624 MET A N 1
ATOM 5008 C CA . MET A 1 624 ? -7.368 0.382 16.224 1.00 97.25 624 MET A CA 1
ATOM 5009 C C . MET A 1 624 ? -6.985 1.638 15.441 1.00 97.25 624 MET A C 1
ATOM 5011 O O . MET A 1 624 ? -7.737 2.609 15.433 1.00 97.25 624 MET A O 1
ATOM 5015 N N . CYS A 1 625 ? -5.825 1.650 14.796 1.00 97.25 625 CYS A N 1
ATOM 5016 C CA . CYS A 1 625 ? -5.328 2.810 14.058 1.00 97.25 625 CYS A CA 1
ATOM 5017 C C . CYS A 1 625 ? -4.807 2.434 12.674 1.00 97.25 625 CYS A C 1
ATOM 5019 O O . CYS A 1 625 ? -4.648 1.260 12.335 1.00 97.25 625 CYS A O 1
ATOM 5021 N N . HIS A 1 626 ? -4.521 3.456 11.882 1.00 97.88 626 HIS A N 1
ATOM 5022 C CA . HIS A 1 626 ? -3.701 3.354 10.686 1.00 97.88 626 HIS A CA 1
ATOM 5023 C C . HIS A 1 626 ? -2.293 3.857 11.024 1.00 97.88 626 HIS A C 1
ATOM 5025 O O . HIS A 1 626 ? -2.144 4.706 11.901 1.00 97.88 626 HIS A O 1
ATOM 5031 N N . ILE A 1 627 ? -1.260 3.323 10.378 1.00 97.94 627 ILE A N 1
ATOM 5032 C CA . ILE A 1 627 ? 0.123 3.794 10.524 1.00 97.94 627 ILE A CA 1
ATOM 5033 C C . ILE A 1 627 ? 0.544 4.480 9.229 1.00 97.94 627 ILE A C 1
ATOM 5035 O O . ILE A 1 627 ? 0.362 3.910 8.155 1.00 97.94 627 ILE A O 1
ATOM 5039 N N . ASP A 1 628 ? 1.085 5.693 9.323 1.00 96.25 628 ASP A N 1
ATOM 5040 C CA . ASP A 1 628 ? 1.622 6.409 8.164 1.00 96.25 628 ASP A CA 1
ATOM 5041 C C . ASP A 1 628 ? 3.035 5.916 7.790 1.00 96.25 628 ASP A C 1
ATOM 5043 O O . ASP A 1 628 ? 3.668 5.142 8.514 1.00 96.25 628 ASP A O 1
ATOM 5047 N N . ALA A 1 629 ? 3.567 6.387 6.661 1.00 93.62 629 ALA A N 1
ATOM 5048 C CA . ALA A 1 629 ? 4.905 6.005 6.203 1.00 93.62 629 ALA A CA 1
ATOM 5049 C C . ALA A 1 629 ? 6.038 6.427 7.164 1.00 93.62 629 ALA A C 1
ATOM 5051 O O . ALA A 1 629 ? 7.111 5.825 7.139 1.00 93.62 629 ALA A O 1
ATOM 5052 N N . ALA A 1 630 ? 5.801 7.417 8.033 1.00 93.62 630 ALA A N 1
ATOM 5053 C CA . ALA A 1 630 ? 6.726 7.857 9.079 1.00 93.62 630 ALA A CA 1
ATOM 5054 C C . ALA A 1 630 ? 6.564 7.066 10.393 1.00 93.62 630 ALA A C 1
ATOM 5056 O O . ALA A 1 630 ? 7.204 7.383 11.395 1.00 93.62 630 ALA A O 1
ATOM 5057 N N . ASN A 1 631 ? 5.757 6.001 10.371 1.00 93.81 631 ASN A N 1
ATOM 5058 C CA . ASN A 1 631 ? 5.476 5.110 11.488 1.00 93.81 631 ASN A CA 1
ATOM 5059 C C . ASN A 1 631 ? 4.666 5.758 12.629 1.00 93.81 631 ASN A C 1
ATOM 5061 O O . ASN A 1 631 ? 4.706 5.276 13.765 1.00 93.81 631 ASN A O 1
ATOM 5065 N N . ASN A 1 632 ? 3.905 6.820 12.340 1.00 96.38 632 ASN A N 1
ATOM 5066 C CA . ASN A 1 632 ? 3.007 7.451 13.305 1.00 96.38 632 ASN A CA 1
ATOM 5067 C C . ASN A 1 632 ? 1.594 6.860 13.210 1.00 96.38 632 ASN A C 1
ATOM 5069 O O . ASN A 1 632 ? 1.053 6.709 12.110 1.00 96.38 632 ASN A O 1
ATOM 5073 N N . PRO A 1 633 ? 0.952 6.554 14.350 1.00 96.44 633 PRO A N 1
ATOM 5074 C CA . PRO A 1 633 ? -0.441 6.143 14.366 1.00 96.44 633 PRO A CA 1
ATOM 5075 C C . PRO A 1 633 ? -1.364 7.342 14.110 1.00 96.44 633 PRO A C 1
ATOM 5077 O O . PRO A 1 633 ? -1.248 8.381 14.760 1.00 96.44 633 PRO A O 1
ATOM 5080 N N . TYR A 1 634 ? -2.337 7.173 13.222 1.00 96.94 634 TYR A N 1
ATOM 5081 C CA . TYR A 1 634 ? -3.352 8.172 12.904 1.00 96.94 634 TYR A CA 1
ATOM 5082 C C . TYR A 1 634 ? -4.734 7.531 12.727 1.00 96.94 634 TYR A C 1
ATOM 5084 O O . TYR A 1 634 ? -4.878 6.307 12.658 1.00 96.94 634 TYR A O 1
ATOM 5092 N N . ASN A 1 635 ? -5.763 8.384 12.684 1.00 96.50 635 ASN A N 1
ATOM 5093 C CA . ASN A 1 635 ? -7.156 8.003 12.444 1.00 96.50 635 ASN A CA 1
ATOM 5094 C C . ASN A 1 635 ? -7.626 6.824 13.326 1.00 96.50 635 ASN A C 1
ATOM 5096 O O . ASN A 1 635 ? -8.090 5.786 12.847 1.00 96.50 635 ASN A O 1
ATOM 5100 N N . TRP A 1 636 ? -7.449 6.983 14.642 1.00 95.50 636 TRP A N 1
ATOM 5101 C CA . TRP A 1 636 ? -7.910 6.017 15.634 1.00 95.50 636 TRP A CA 1
ATOM 5102 C C . TRP A 1 636 ? -9.409 5.763 15.469 1.00 95.50 636 TRP A C 1
ATOM 5104 O O . TRP A 1 636 ? -10.219 6.688 15.476 1.00 95.50 636 TRP A O 1
ATOM 5114 N N . THR A 1 637 ? -9.769 4.493 15.318 1.00 95.38 637 THR A N 1
ATOM 5115 C CA . THR A 1 637 ? -11.115 4.037 14.981 1.00 95.38 637 THR A CA 1
ATOM 5116 C C . THR A 1 637 ? -11.612 3.058 16.039 1.00 95.38 637 THR A C 1
ATOM 5118 O O . THR A 1 637 ? -10.901 2.131 16.436 1.00 95.38 637 THR A O 1
ATOM 5121 N N . LYS A 1 638 ? -12.854 3.261 16.489 1.00 95.31 638 LYS A N 1
ATOM 5122 C CA . LYS A 1 638 ? -13.565 2.322 17.362 1.00 95.31 638 LYS A CA 1
ATOM 5123 C C . LYS A 1 638 ? -14.017 1.124 16.536 1.00 95.31 638 LYS A C 1
ATOM 5125 O O . LYS A 1 638 ? -14.716 1.293 15.540 1.00 95.31 638 LYS A O 1
ATOM 5130 N N . VAL A 1 639 ? -13.651 -0.071 16.971 1.00 95.88 639 VAL A N 1
ATOM 5131 C CA . VAL A 1 639 ? -14.018 -1.327 16.317 1.00 95.88 639 VAL A CA 1
ATOM 5132 C C . VAL A 1 639 ? -14.722 -2.230 17.315 1.00 95.88 639 VAL A C 1
ATOM 5134 O O . VAL A 1 639 ? -14.311 -2.288 18.471 1.00 95.88 639 VAL A O 1
ATOM 5137 N N . ASP A 1 640 ? -15.765 -2.937 16.883 1.00 95.81 640 ASP A N 1
ATOM 5138 C CA . ASP A 1 640 ? -16.466 -3.904 17.730 1.00 95.81 640 ASP A CA 1
ATOM 5139 C C . ASP A 1 640 ? -15.497 -5.012 18.183 1.00 95.81 640 ASP A C 1
ATOM 5141 O O . ASP A 1 640 ? -14.784 -5.609 17.367 1.00 95.81 640 ASP A O 1
ATOM 5145 N N . GLY A 1 641 ? -15.471 -5.282 19.489 1.00 95.25 641 GLY A N 1
ATOM 5146 C CA . GLY A 1 641 ? -14.808 -6.463 20.031 1.00 95.25 641 GLY A CA 1
ATOM 5147 C C . GLY A 1 641 ? -15.581 -7.730 19.674 1.00 95.25 641 GLY A C 1
ATOM 5148 O O . GLY A 1 641 ? -16.780 -7.683 19.393 1.00 95.25 641 GLY A O 1
ATOM 5149 N N . GLN A 1 642 ? -14.888 -8.867 19.664 1.00 96.06 642 GLN A N 1
ATOM 5150 C CA . GLN A 1 642 ? -15.477 -10.129 19.217 1.00 96.06 642 GLN A CA 1
ATOM 5151 C C . GLN A 1 642 ? -16.484 -10.708 20.224 1.00 96.06 642 GLN A C 1
ATOM 5153 O O . GLN A 1 642 ? -17.477 -11.312 19.816 1.00 96.06 642 GLN A O 1
ATOM 5158 N N . TYR A 1 643 ? -16.245 -10.524 21.526 1.00 97.00 643 TYR A N 1
ATOM 5159 C CA . TYR A 1 643 ? -17.002 -11.183 22.591 1.00 97.00 643 TYR A CA 1
ATOM 5160 C C . TYR A 1 643 ? -17.726 -10.176 23.488 1.00 97.00 643 TYR A C 1
ATOM 5162 O O . TYR A 1 643 ? -17.190 -9.127 23.835 1.00 97.00 643 TYR A O 1
ATOM 5170 N N . GLN A 1 644 ? -18.946 -10.517 23.906 1.00 97.00 644 GLN A N 1
ATOM 5171 C CA . GLN A 1 644 ? -19.693 -9.736 24.894 1.00 97.00 644 GLN A CA 1
ATOM 5172 C C . GLN A 1 644 ? -19.180 -9.998 26.313 1.00 97.00 644 GLN A C 1
ATOM 5174 O O . GLN A 1 644 ? -18.753 -11.108 26.640 1.00 97.00 644 GLN A O 1
ATOM 5179 N N . ARG A 1 645 ? -19.303 -9.001 27.195 1.00 97.19 645 ARG A N 1
ATOM 5180 C CA . ARG A 1 645 ? -18.953 -9.123 28.619 1.00 97.19 645 ARG A CA 1
ATOM 5181 C C . ARG A 1 645 ? -20.199 -9.097 29.490 1.00 97.19 645 ARG A C 1
ATOM 5183 O O . ARG A 1 645 ? -21.117 -8.318 29.252 1.00 97.19 645 ARG A O 1
ATOM 5190 N N . THR A 1 646 ? -20.244 -9.973 30.492 1.00 96.31 646 THR A N 1
ATOM 5191 C CA . THR A 1 646 ? -21.391 -10.082 31.406 1.00 96.31 646 THR A CA 1
ATOM 5192 C C . THR A 1 646 ? -21.078 -9.384 32.720 1.00 96.31 646 THR A C 1
ATOM 5194 O O . THR A 1 646 ? -20.164 -9.779 33.441 1.00 96.31 646 THR A O 1
ATOM 5197 N N . PHE A 1 647 ? -21.863 -8.366 33.047 1.00 97.00 647 PHE A N 1
ATOM 5198 C CA . PHE A 1 647 ? -21.823 -7.666 34.316 1.00 97.00 647 PHE A CA 1
ATOM 5199 C C . PHE A 1 647 ? -22.769 -8.317 35.325 1.00 97.00 647 PHE A C 1
ATOM 5201 O O . PHE A 1 647 ? -23.944 -8.542 35.055 1.00 97.00 647 PHE A O 1
ATOM 5208 N N . THR A 1 648 ? -22.245 -8.541 36.520 1.00 95.12 648 THR A N 1
ATOM 5209 C CA . THR A 1 648 ? -22.960 -8.919 37.745 1.00 95.12 648 THR A CA 1
ATOM 5210 C C . THR A 1 648 ? -22.379 -8.149 38.937 1.00 95.12 648 THR A C 1
ATOM 5212 O O . THR A 1 648 ? -21.256 -7.648 38.867 1.00 95.12 648 THR A O 1
ATOM 5215 N N . GLN A 1 649 ? -23.097 -8.027 40.046 1.00 96.19 649 GLN A N 1
ATOM 5216 C CA . GLN A 1 649 ? -22.549 -7.435 41.268 1.00 96.19 649 GLN A CA 1
ATOM 5217 C C . GLN A 1 649 ? -23.237 -8.000 42.517 1.00 96.19 649 GLN A C 1
ATOM 5219 O O . GLN A 1 649 ? -24.336 -8.548 42.437 1.00 96.19 649 GLN A O 1
ATOM 5224 N N . GLN A 1 650 ? -22.595 -7.881 43.678 1.00 96.12 650 GLN A N 1
ATOM 5225 C CA . GLN A 1 650 ? -23.196 -8.186 44.970 1.00 96.12 650 GLN A CA 1
ATOM 5226 C C . GLN A 1 650 ? -24.263 -7.142 45.327 1.00 96.12 650 GLN A C 1
ATOM 5228 O O . GLN A 1 650 ? -23.947 -6.005 45.681 1.00 96.12 650 GLN A O 1
ATOM 5233 N N . ASN A 1 651 ? -25.522 -7.561 45.320 1.00 95.81 651 ASN A N 1
ATOM 5234 C CA . ASN A 1 651 ? -26.614 -6.823 45.938 1.00 95.81 651 ASN A CA 1
ATOM 5235 C C . ASN A 1 651 ? -26.673 -7.132 47.438 1.00 95.81 651 ASN A C 1
ATOM 5237 O O . ASN A 1 651 ? -26.300 -8.232 47.876 1.00 95.81 651 ASN A O 1
ATOM 5241 N N . THR A 1 652 ? -27.146 -6.165 48.227 1.00 96.56 652 THR A N 1
ATOM 5242 C CA . THR A 1 652 ? -27.286 -6.309 49.680 1.00 96.56 652 THR A CA 1
ATOM 5243 C C . THR A 1 652 ? -28.594 -5.727 50.205 1.00 96.56 652 THR A C 1
ATOM 5245 O O . THR A 1 652 ? -29.163 -4.798 49.630 1.00 96.56 652 THR A O 1
ATOM 5248 N N . ALA A 1 653 ? -29.062 -6.258 51.334 1.00 96.12 653 ALA A N 1
ATOM 5249 C CA . ALA A 1 653 ? -30.090 -5.635 52.157 1.00 96.12 653 ALA A CA 1
ATOM 5250 C C . ALA A 1 653 ? -29.682 -5.673 53.628 1.00 96.12 653 ALA A C 1
ATOM 5252 O O . ALA A 1 653 ? -29.098 -6.647 54.094 1.00 96.12 653 ALA A O 1
ATOM 5253 N N . THR A 1 654 ? -30.019 -4.629 54.370 1.00 97.69 654 THR A N 1
ATOM 5254 C CA . THR A 1 654 ? -29.918 -4.573 55.824 1.00 97.69 654 THR A CA 1
ATOM 5255 C C . THR A 1 654 ? -31.296 -4.284 56.390 1.00 97.69 654 THR A C 1
ATOM 5257 O O . THR A 1 654 ? -31.888 -3.254 56.086 1.00 97.69 654 THR A O 1
ATOM 5260 N N . VAL A 1 655 ? -31.786 -5.184 57.233 1.00 97.69 655 VAL A N 1
ATOM 5261 C CA . VAL A 1 655 ? -33.032 -5.039 57.987 1.00 97.69 655 VAL A CA 1
ATOM 5262 C C . VAL A 1 655 ? -32.662 -4.888 59.452 1.00 97.69 655 VAL A C 1
ATOM 5264 O O . VAL A 1 655 ? -31.958 -5.740 59.991 1.00 97.69 655 VAL A O 1
ATOM 5267 N N . THR A 1 656 ? -33.101 -3.813 60.097 1.00 97.50 656 THR A N 1
ATOM 5268 C CA . THR A 1 656 ? -32.821 -3.555 61.515 1.00 97.50 656 THR A CA 1
ATOM 5269 C C . THR A 1 656 ? -34.108 -3.207 62.241 1.00 97.50 656 THR A C 1
ATOM 5271 O O . THR A 1 656 ? -34.753 -2.213 61.915 1.00 97.50 656 THR A O 1
ATOM 5274 N N . TRP A 1 657 ? -34.452 -4.019 63.236 1.00 97.44 657 TRP A N 1
ATOM 5275 C CA . TRP A 1 657 ? -35.565 -3.763 64.141 1.00 97.44 657 TRP A CA 1
ATOM 5276 C C . TRP A 1 657 ? -35.110 -2.936 65.343 1.00 97.44 657 TRP A C 1
ATOM 5278 O O . TRP A 1 657 ? -33.997 -3.107 65.844 1.00 97.44 657 TRP A O 1
ATOM 5288 N N . SER A 1 658 ? -35.979 -2.061 65.836 1.00 95.94 658 SER A N 1
ATOM 5289 C CA . SER A 1 658 ? -35.766 -1.327 67.081 1.00 95.94 658 SER A CA 1
ATOM 5290 C C . SER A 1 658 ? -37.080 -1.038 67.795 1.00 95.94 658 SER A C 1
ATOM 5292 O O . SER A 1 658 ? -38.125 -0.845 67.173 1.00 95.94 658 SER A O 1
ATOM 5294 N N . VAL A 1 659 ? -37.007 -0.973 69.121 1.00 96.38 659 VAL A N 1
ATOM 5295 C CA . VAL A 1 659 ? -38.122 -0.568 69.976 1.00 96.38 659 VAL A CA 1
ATOM 5296 C C . VAL A 1 659 ? -38.046 0.943 70.158 1.00 96.38 659 VAL A C 1
ATOM 5298 O O . VAL A 1 659 ? -37.075 1.445 70.721 1.00 96.38 659 VAL A O 1
ATOM 5301 N N . LYS A 1 660 ? -39.042 1.671 69.647 1.00 94.56 660 LYS A N 1
ATOM 5302 C CA . LYS A 1 660 ? -39.108 3.132 69.769 1.00 94.56 660 LYS A CA 1
ATOM 5303 C C . LYS A 1 660 ? -39.709 3.528 71.113 1.00 94.56 660 LYS A C 1
ATOM 5305 O O . LYS A 1 660 ? -39.114 4.323 71.828 1.00 94.56 660 LYS A O 1
ATOM 5310 N N . ASN A 1 661 ? -40.841 2.925 71.466 1.00 95.50 661 ASN A N 1
ATOM 5311 C CA . ASN A 1 661 ? -41.451 3.017 72.789 1.00 95.50 661 ASN A CA 1
ATOM 5312 C C . ASN A 1 661 ? -41.875 1.609 73.222 1.00 95.50 661 ASN A C 1
ATOM 5314 O O . ASN A 1 661 ? -42.773 1.025 72.614 1.00 95.50 661 ASN A O 1
ATOM 5318 N N . SER A 1 662 ? -41.216 1.053 74.243 1.00 95.56 662 SER A N 1
ATOM 5319 C CA . SER A 1 662 ? -41.535 -0.297 74.725 1.00 95.56 662 SER A CA 1
ATOM 5320 C C . SER A 1 662 ? -42.876 -0.333 75.449 1.00 95.56 662 SER A C 1
ATOM 5322 O O . SER A 1 662 ? -43.304 0.677 76.020 1.00 95.56 662 SER A O 1
ATOM 5324 N N . MET A 1 663 ? -43.506 -1.510 75.495 1.00 95.06 663 MET A N 1
ATOM 5325 C CA . MET A 1 663 ? -44.735 -1.727 76.273 1.00 95.06 663 MET A CA 1
ATOM 5326 C C . MET A 1 663 ? -44.528 -1.258 77.720 1.00 95.06 663 MET A C 1
ATOM 5328 O O . MET A 1 663 ? -45.287 -0.441 78.239 1.00 95.06 663 MET A O 1
ATOM 5332 N N . ALA A 1 664 ? -43.431 -1.707 78.339 1.00 94.06 664 ALA A N 1
ATOM 5333 C CA . ALA A 1 664 ? -43.049 -1.347 79.700 1.00 94.06 664 ALA A CA 1
ATOM 5334 C C . ALA A 1 664 ? -42.924 0.172 79.896 1.00 94.06 664 ALA A C 1
ATOM 5336 O O . ALA A 1 664 ? -43.467 0.719 80.852 1.00 94.06 664 ALA A O 1
ATOM 5337 N N . SER A 1 665 ? -42.251 0.873 78.978 1.00 94.56 665 SER A N 1
ATOM 5338 C CA . SER A 1 665 ? -42.086 2.326 79.071 1.00 94.56 665 SER A CA 1
ATOM 5339 C C . SER A 1 665 ? -43.422 3.065 78.987 1.00 94.56 665 SER A C 1
ATOM 5341 O O . SER A 1 665 ? -43.614 4.052 79.697 1.00 94.56 665 SER A O 1
ATOM 5343 N N . LEU A 1 666 ? -44.344 2.602 78.139 1.00 94.12 666 LEU A N 1
ATOM 5344 C CA . LEU A 1 666 ? -45.648 3.241 77.944 1.00 94.12 666 LEU A CA 1
ATOM 5345 C C . LEU A 1 666 ? -46.590 3.021 79.138 1.00 94.12 666 LEU A C 1
ATOM 5347 O O . LEU A 1 666 ? -47.316 3.938 79.517 1.00 94.12 666 LEU A O 1
ATOM 5351 N N . TYR A 1 667 ? -46.536 1.854 79.783 1.00 94.81 667 TYR A N 1
ATOM 5352 C CA . TYR A 1 667 ? -47.311 1.572 80.997 1.00 94.81 667 TYR A CA 1
ATOM 5353 C C . TYR A 1 667 ? -46.694 2.137 82.282 1.00 94.81 667 TYR A C 1
ATOM 5355 O O . TYR A 1 667 ? -47.374 2.202 83.307 1.00 94.81 667 TYR A O 1
ATOM 5363 N N . ASN A 1 668 ? -45.419 2.538 82.265 1.00 94.00 668 ASN A N 1
ATOM 5364 C CA . ASN A 1 668 ? -44.683 2.889 83.479 1.00 94.00 668 ASN A CA 1
ATOM 5365 C C . ASN A 1 668 ? -45.336 4.031 84.275 1.00 94.00 668 ASN A C 1
ATOM 5367 O O . ASN A 1 668 ? -45.373 3.975 85.500 1.00 94.00 668 ASN A O 1
ATOM 5371 N N . TYR A 1 669 ? -45.892 5.042 83.597 1.00 94.19 669 TYR A N 1
ATOM 5372 C CA . TYR A 1 669 ? -46.590 6.144 84.271 1.00 94.19 669 TYR A CA 1
ATOM 5373 C C . TYR A 1 669 ? -47.779 5.641 85.103 1.00 94.19 669 TYR A C 1
ATOM 5375 O O . TYR A 1 669 ? -47.875 5.934 86.295 1.00 94.19 669 TYR A O 1
ATOM 5383 N N . ASP A 1 670 ? -48.644 4.827 84.496 1.00 93.94 670 ASP A N 1
ATOM 5384 C CA . ASP A 1 670 ? -49.816 4.255 85.163 1.00 93.94 670 ASP A CA 1
ATOM 5385 C C . ASP A 1 670 ? -49.391 3.309 86.301 1.00 93.94 670 ASP A C 1
ATOM 5387 O O . ASP A 1 670 ? -49.962 3.315 87.396 1.00 93.94 670 ASP A O 1
ATOM 5391 N N . ARG A 1 671 ? -48.333 2.519 86.075 1.00 93.56 671 ARG A N 1
ATOM 5392 C CA . ARG A 1 671 ? -47.804 1.576 87.066 1.00 93.56 671 ARG A CA 1
ATOM 5393 C C . ARG A 1 671 ? -47.219 2.274 88.290 1.00 93.56 671 ARG A C 1
ATOM 5395 O O . ARG A 1 671 ? -47.492 1.843 89.413 1.00 93.56 671 ARG A O 1
ATOM 5402 N N . GLU A 1 672 ? -46.447 3.339 88.100 1.00 93.75 672 GLU A N 1
ATOM 5403 C CA . GLU A 1 672 ? -45.874 4.136 89.190 1.00 93.75 672 GLU A CA 1
ATOM 5404 C C . GLU A 1 672 ? -46.955 4.856 90.007 1.00 93.75 672 GLU A C 1
ATOM 5406 O O . GLU A 1 672 ? -46.852 4.940 91.233 1.00 93.75 672 GLU A O 1
ATOM 5411 N N . ASN A 1 673 ? -48.033 5.317 89.366 1.00 94.44 673 ASN A N 1
ATOM 5412 C CA . ASN A 1 673 ? -49.188 5.866 90.080 1.00 94.44 673 ASN A CA 1
ATOM 5413 C C . ASN A 1 673 ? -49.905 4.805 90.931 1.00 94.44 673 ASN A C 1
ATOM 5415 O O . ASN A 1 673 ? -50.217 5.082 92.093 1.00 94.44 673 ASN A O 1
ATOM 5419 N N . ALA A 1 674 ? -50.064 3.576 90.424 1.00 91.56 674 ALA A N 1
ATOM 5420 C CA . ALA A 1 674 ? -50.583 2.455 91.216 1.00 91.56 674 ALA A CA 1
ATOM 5421 C C . ALA A 1 674 ? -49.672 2.103 92.406 1.00 91.56 674 ALA A C 1
ATOM 5423 O O . ALA A 1 674 ? -50.169 1.801 93.491 1.00 91.56 674 ALA A O 1
ATOM 5424 N N . ARG A 1 675 ? -48.338 2.166 92.246 1.00 91.81 675 ARG A N 1
ATOM 5425 C CA . ARG A 1 675 ? -47.368 1.960 93.349 1.00 91.81 675 ARG A CA 1
ATOM 5426 C C . ARG A 1 675 ? -47.536 2.989 94.464 1.00 91.81 675 ARG A C 1
ATOM 5428 O O . ARG A 1 675 ? -47.411 2.646 95.637 1.00 91.81 675 ARG A O 1
ATOM 5435 N N . LYS A 1 676 ? -47.837 4.236 94.096 1.00 92.44 676 LYS A N 1
ATOM 5436 C CA . LYS A 1 676 ? -48.047 5.362 95.020 1.00 92.44 676 LYS A CA 1
ATOM 5437 C C . LYS A 1 676 ? -49.466 5.440 95.583 1.00 92.44 676 LYS A C 1
ATOM 5439 O O . LYS A 1 676 ? -49.713 6.290 96.430 1.00 92.44 676 LYS A O 1
ATOM 5444 N N . MET A 1 677 ? -50.364 4.547 95.154 1.00 89.25 677 MET A N 1
ATOM 5445 C CA . MET A 1 677 ? -51.778 4.527 95.551 1.00 89.25 677 MET A CA 1
ATOM 5446 C C . MET A 1 677 ? -52.512 5.830 95.202 1.00 89.25 677 MET A C 1
ATOM 5448 O O . MET A 1 677 ? -53.355 6.298 95.963 1.00 89.25 677 MET A O 1
ATOM 5452 N N . ASN A 1 678 ? -52.188 6.436 94.057 1.00 89.50 678 ASN A N 1
ATOM 5453 C CA . ASN A 1 678 ? -52.921 7.601 93.568 1.00 89.50 678 ASN A CA 1
ATOM 5454 C C . ASN A 1 678 ? -54.293 7.163 93.032 1.00 89.50 678 ASN A C 1
ATOM 5456 O O . ASN A 1 678 ? -54.387 6.211 92.254 1.00 89.50 678 ASN A O 1
ATOM 5460 N N . TYR A 1 679 ? -55.356 7.865 93.425 1.00 82.19 679 TYR A N 1
ATOM 5461 C CA . TYR A 1 679 ? -56.731 7.570 93.013 1.00 82.19 679 TYR A CA 1
ATOM 5462 C C . TYR A 1 679 ? -57.242 8.662 92.072 1.00 82.19 679 TYR A C 1
ATOM 5464 O O . TYR A 1 679 ? -57.107 9.843 92.374 1.00 82.19 679 TYR A O 1
ATOM 5472 N N . GLY A 1 680 ? -57.839 8.274 90.946 1.00 82.38 680 GLY A N 1
ATOM 5473 C CA . GLY A 1 680 ? -58.348 9.207 89.935 1.00 82.38 680 GLY A CA 1
ATOM 5474 C C . GLY A 1 680 ? -58.170 8.654 88.525 1.00 82.38 680 GLY A C 1
ATOM 5475 O O . GLY A 1 680 ? -57.236 7.899 88.260 1.00 82.38 680 GLY A O 1
ATOM 5476 N N . LYS A 1 681 ? -59.077 8.997 87.606 1.00 83.06 681 LYS A N 1
ATOM 5477 C CA . LYS A 1 681 ? -59.030 8.499 86.216 1.00 83.06 681 LYS A CA 1
ATOM 5478 C C . LYS A 1 681 ? -57.860 9.100 85.431 1.00 83.06 681 LYS A C 1
ATOM 5480 O O . LYS A 1 681 ? -57.388 8.491 84.480 1.00 83.06 681 LYS A O 1
ATOM 5485 N N . GLU A 1 682 ? -57.408 10.281 85.827 1.00 86.00 682 GLU A N 1
ATOM 5486 C CA . GLU A 1 682 ? -56.300 11.035 85.246 1.00 86.00 682 GLU A CA 1
ATOM 5487 C C . GLU A 1 682 ? -54.931 10.362 85.434 1.00 86.00 682 GLU A C 1
ATOM 5489 O O . GLU A 1 682 ? -54.028 10.606 84.638 1.00 86.00 682 GLU A O 1
ATOM 5494 N N . TYR A 1 683 ? -54.786 9.490 86.438 1.00 88.44 683 TYR A N 1
ATOM 5495 C CA . TYR A 1 683 ? -53.530 8.794 86.747 1.00 88.44 683 TYR A CA 1
ATOM 5496 C C . TYR A 1 683 ? -53.343 7.471 85.991 1.00 88.44 683 TYR A C 1
ATOM 5498 O O . TYR A 1 683 ? -52.251 6.907 86.032 1.00 88.44 683 TYR A O 1
ATOM 5506 N N . TYR A 1 684 ? -54.396 6.981 85.329 1.00 89.56 684 TYR A N 1
ATOM 5507 C CA . TYR A 1 684 ? -54.444 5.674 84.666 1.00 89.56 684 TYR A CA 1
ATOM 5508 C C . TYR A 1 684 ? -54.908 5.837 83.218 1.00 89.56 684 TYR A C 1
ATOM 5510 O O . TYR A 1 684 ? -56.047 5.520 82.855 1.00 89.56 684 TYR A O 1
ATOM 5518 N N . LEU A 1 685 ? -54.028 6.396 82.389 1.00 87.19 685 LEU A N 1
ATOM 5519 C CA . LEU A 1 685 ? -54.344 6.781 81.013 1.00 87.19 685 LEU A CA 1
ATOM 5520 C C . LEU A 1 685 ? -54.434 5.570 80.081 1.00 87.19 685 LEU A C 1
ATOM 5522 O O . LEU A 1 685 ? -55.267 5.569 79.169 1.00 87.19 685 LEU A O 1
ATOM 5526 N N . ASN A 1 686 ? -53.643 4.523 80.326 1.00 89.94 686 ASN A N 1
ATOM 5527 C CA . ASN A 1 686 ? -53.532 3.371 79.430 1.00 89.94 686 ASN A CA 1
ATOM 5528 C C . ASN A 1 686 ? -53.901 2.033 80.082 1.00 89.94 686 ASN A C 1
ATOM 5530 O O . ASN A 1 686 ? -54.454 1.162 79.409 1.00 89.94 686 ASN A O 1
ATOM 5534 N N . ALA A 1 687 ? -53.628 1.868 81.375 1.00 92.44 687 ALA A N 1
ATOM 5535 C CA . ALA A 1 687 ? -54.045 0.703 82.148 1.00 92.44 687 ALA A CA 1
ATOM 5536 C C . ALA A 1 687 ? -54.304 1.059 83.618 1.00 92.44 687 ALA A C 1
ATOM 5538 O O . ALA A 1 687 ? -53.650 1.935 84.179 1.00 92.44 687 ALA A O 1
ATOM 5539 N N . VAL A 1 688 ? -55.240 0.361 84.263 1.00 92.69 688 VAL A N 1
ATOM 5540 C CA . VAL A 1 688 ? -55.454 0.447 85.716 1.00 92.69 688 VAL A CA 1
ATOM 5541 C C . VAL A 1 688 ? -54.769 -0.752 86.361 1.00 92.69 688 VAL A C 1
ATOM 5543 O O . VAL A 1 688 ? -55.295 -1.861 86.339 1.00 92.69 688 VAL A O 1
ATOM 5546 N N . PHE A 1 689 ? -53.581 -0.542 86.920 1.00 93.31 689 PHE A N 1
ATOM 5547 C CA . PHE A 1 689 ? -52.861 -1.582 87.658 1.00 93.31 689 PHE A CA 1
ATOM 5548 C C . PHE A 1 689 ? -53.347 -1.669 89.109 1.00 93.31 689 PHE A C 1
ATOM 5550 O O . PHE A 1 689 ? -53.782 -0.674 89.687 1.00 93.31 689 PHE A O 1
ATOM 5557 N N . ALA A 1 690 ? -53.253 -2.852 89.715 1.00 89.44 690 ALA A N 1
ATOM 5558 C CA . ALA A 1 690 ? -53.656 -3.061 91.101 1.00 89.44 690 ALA A CA 1
ATOM 5559 C C . ALA A 1 690 ? -52.731 -2.299 92.070 1.00 89.44 690 ALA A C 1
ATOM 5561 O O . ALA A 1 690 ? -51.501 -2.394 91.983 1.00 89.44 690 ALA A O 1
ATOM 5562 N N . SER A 1 691 ? -53.319 -1.554 93.010 1.00 87.81 691 SER A N 1
ATOM 5563 C CA . SER A 1 691 ? -52.590 -0.763 94.012 1.00 87.81 691 SER A CA 1
ATOM 5564 C C . SER A 1 691 ? -52.322 -1.519 95.320 1.00 87.81 691 SER A C 1
ATOM 5566 O O . SER A 1 691 ? -51.533 -1.048 96.146 1.00 87.81 691 SER A O 1
ATOM 5568 N N . ASP A 1 692 ? -52.931 -2.694 95.519 1.00 87.19 692 ASP A N 1
ATOM 5569 C CA . ASP A 1 692 ? -52.792 -3.520 96.722 1.00 87.19 692 ASP A CA 1
ATOM 5570 C C . ASP A 1 692 ? -51.334 -3.799 97.079 1.00 87.19 692 ASP A C 1
ATOM 5572 O O . ASP A 1 692 ? -50.563 -4.302 96.258 1.00 87.19 692 ASP A O 1
ATOM 5576 N N . ARG A 1 693 ? -50.961 -3.570 98.347 1.00 85.44 693 ARG A N 1
ATOM 5577 C CA . ARG A 1 693 ? -49.588 -3.812 98.832 1.00 85.44 693 ARG A CA 1
ATOM 5578 C C . ARG A 1 693 ? -49.107 -5.240 98.559 1.00 85.44 693 ARG A C 1
ATOM 5580 O O . ARG A 1 693 ? -47.931 -5.441 98.274 1.00 85.44 693 ARG A O 1
ATOM 5587 N N . THR A 1 694 ? -50.006 -6.221 98.617 1.00 88.50 694 THR A N 1
ATOM 5588 C CA . THR A 1 694 ? -49.709 -7.646 98.393 1.00 88.50 694 THR A CA 1
ATOM 5589 C C . THR A 1 694 ? -49.404 -7.982 96.929 1.00 88.50 694 THR A C 1
ATOM 5591 O O . THR A 1 694 ? -48.704 -8.963 96.661 1.00 88.50 694 THR A O 1
ATOM 5594 N N . LEU A 1 695 ? -49.887 -7.168 95.985 1.00 89.81 695 LEU A N 1
ATOM 5595 C CA . LEU A 1 695 ? -49.701 -7.347 94.543 1.00 89.81 695 LEU A CA 1
ATOM 5596 C C . LEU A 1 695 ? -48.520 -6.535 93.990 1.00 89.81 695 LEU A C 1
ATOM 5598 O O . LEU A 1 695 ? -48.066 -6.804 92.880 1.00 89.81 695 LEU A O 1
ATOM 5602 N N . GLN A 1 696 ? -47.944 -5.619 94.780 1.00 87.38 696 GLN A N 1
ATOM 5603 C CA . GLN A 1 696 ? -46.803 -4.786 94.370 1.00 87.38 696 GLN A CA 1
ATOM 5604 C C . GLN A 1 696 ? -45.526 -5.573 94.032 1.00 87.38 696 GLN A C 1
ATOM 5606 O O . GLN A 1 696 ? -44.657 -5.033 93.352 1.00 87.38 696 GLN A O 1
ATOM 5611 N N . LYS A 1 697 ? -45.419 -6.838 94.465 1.00 90.06 697 LYS A N 1
ATOM 5612 C CA . LYS A 1 697 ? -44.317 -7.756 94.114 1.00 90.06 697 LYS A CA 1
ATOM 5613 C C . LYS A 1 697 ? -44.255 -8.118 92.625 1.00 90.06 697 LYS A C 1
ATOM 5615 O O . LYS A 1 697 ? -43.272 -8.705 92.191 1.00 90.06 697 LYS A O 1
ATOM 5620 N N . TYR A 1 698 ? -45.313 -7.830 91.874 1.00 92.88 698 TYR A N 1
ATOM 5621 C CA . TYR A 1 698 ? -45.388 -8.070 90.441 1.00 92.88 698 TYR A CA 1
ATOM 5622 C C . TYR A 1 698 ? -45.093 -6.786 89.656 1.00 92.88 698 TYR A C 1
ATOM 5624 O O . TYR A 1 698 ? -45.445 -5.678 90.086 1.00 92.88 698 TYR A O 1
ATOM 5632 N N . ASP A 1 699 ? -44.482 -6.943 88.482 1.00 91.50 699 ASP A N 1
ATOM 5633 C CA . ASP A 1 699 ? -44.126 -5.814 87.619 1.00 91.50 699 ASP A CA 1
ATOM 5634 C C . ASP A 1 699 ? -45.366 -5.137 87.039 1.00 91.50 699 ASP A C 1
ATOM 5636 O O . ASP A 1 699 ? -45.491 -3.919 87.146 1.00 91.50 699 ASP A O 1
ATOM 5640 N N . TRP A 1 700 ? -46.326 -5.922 86.541 1.00 95.00 700 TRP A N 1
ATOM 5641 C CA . TRP A 1 700 ? -47.552 -5.427 85.902 1.00 95.00 700 TRP A CA 1
ATOM 5642 C C . TRP A 1 700 ? -48.809 -6.132 86.462 1.00 95.00 700 TRP A C 1
ATOM 5644 O O . TRP A 1 700 ? -49.421 -6.941 85.762 1.00 95.00 700 TRP A O 1
ATOM 5654 N N . PRO A 1 701 ? -49.193 -5.902 87.737 1.00 94.81 701 PRO A N 1
ATOM 5655 C CA . PRO A 1 701 ? -50.361 -6.536 88.347 1.00 94.81 701 PRO A CA 1
ATOM 5656 C C . PRO A 1 701 ? -51.660 -5.842 87.931 1.00 94.81 701 PRO A C 1
ATOM 5658 O O . PRO A 1 701 ? -51.777 -4.625 88.059 1.00 94.81 701 PRO A O 1
ATOM 5661 N N . ILE A 1 702 ? -52.669 -6.598 87.509 1.00 94.06 702 ILE A N 1
ATOM 5662 C CA . ILE A 1 702 ? -53.993 -6.068 87.154 1.00 94.06 702 ILE A CA 1
ATOM 5663 C C . ILE A 1 702 ? -55.107 -6.989 87.664 1.00 94.06 702 ILE A C 1
ATOM 5665 O O . ILE A 1 702 ? -54.904 -8.189 87.823 1.00 94.06 702 ILE A O 1
ATOM 5669 N N . ARG A 1 703 ? -56.295 -6.443 87.928 1.00 92.12 703 ARG A N 1
ATOM 5670 C CA . ARG A 1 703 ? -57.494 -7.240 88.232 1.00 92.12 703 ARG A CA 1
ATOM 5671 C C . ARG A 1 703 ? -58.262 -7.562 86.950 1.00 92.12 703 ARG A C 1
ATOM 5673 O O . ARG A 1 703 ? -58.203 -6.823 85.968 1.00 92.12 703 ARG A O 1
ATOM 5680 N N . SER A 1 704 ? -59.000 -8.663 86.929 1.00 91.75 704 SER A N 1
ATOM 5681 C CA . SER A 1 704 ? -59.947 -8.926 85.836 1.00 91.75 704 SER A CA 1
ATOM 5682 C C . SER A 1 704 ? -61.090 -7.893 85.847 1.00 91.75 704 SER A C 1
ATOM 5684 O O . SER A 1 704 ? -61.516 -7.435 86.907 1.00 91.75 704 SER A O 1
ATOM 5686 N N . GLY A 1 705 ? -61.571 -7.469 84.676 1.00 89.88 705 GLY A N 1
ATOM 5687 C CA . GLY A 1 705 ? -62.551 -6.381 84.527 1.00 89.88 705 GLY A CA 1
ATOM 5688 C C . GLY A 1 705 ? -61.950 -4.971 84.437 1.00 89.88 705 GLY A C 1
ATOM 5689 O O . GLY A 1 705 ? -62.695 -4.005 84.269 1.00 89.88 705 GLY A O 1
ATOM 5690 N N . TYR A 1 706 ? -60.628 -4.822 84.567 1.00 91.44 706 TYR A N 1
ATOM 5691 C CA . TYR A 1 706 ? -59.960 -3.517 84.619 1.00 91.44 706 TYR A CA 1
ATOM 5692 C C . TYR A 1 706 ? -59.554 -3.035 83.236 1.00 91.44 706 TYR A C 1
ATOM 5694 O O . TYR A 1 706 ? -59.281 -3.816 82.331 1.00 91.44 706 TYR A O 1
ATOM 5702 N N . TYR A 1 707 ? -59.497 -1.717 83.091 1.00 91.50 707 TYR A N 1
ATOM 5703 C CA . TYR A 1 707 ? -59.052 -1.064 81.868 1.00 91.50 707 TYR A CA 1
ATOM 5704 C C . TYR A 1 707 ? -57.591 -1.423 81.561 1.00 91.50 707 TYR A C 1
ATOM 5706 O O . TYR A 1 707 ? -56.718 -1.236 82.410 1.00 91.50 707 TYR A O 1
ATOM 5714 N N . PHE A 1 708 ? -57.334 -1.930 80.356 1.00 93.25 708 PHE A N 1
ATOM 5715 C CA . PHE A 1 708 ? -56.003 -2.267 79.856 1.00 93.25 708 PHE A CA 1
ATOM 5716 C C . PHE A 1 708 ? -55.995 -2.196 78.330 1.00 93.25 708 PHE A C 1
ATOM 5718 O O . PHE A 1 708 ? -56.502 -3.086 77.643 1.00 93.25 708 PHE A O 1
ATOM 5725 N N . ASN A 1 709 ? -55.381 -1.149 77.792 1.00 92.50 709 ASN A N 1
ATOM 5726 C CA . ASN A 1 709 ? -55.177 -1.011 76.357 1.00 92.50 709 ASN A CA 1
ATOM 5727 C C . ASN A 1 709 ? -53.826 -1.606 75.954 1.00 92.50 709 ASN A C 1
ATOM 5729 O O . ASN A 1 709 ? -52.831 -1.222 76.561 1.00 92.50 709 ASN A O 1
ATOM 5733 N N . PRO A 1 710 ? -53.749 -2.481 74.934 1.00 93.25 710 PRO A N 1
ATOM 5734 C CA . PRO A 1 710 ? -52.492 -2.867 74.292 1.00 93.25 710 PRO A CA 1
ATOM 5735 C C . PRO A 1 710 ? -51.715 -1.651 73.776 1.00 93.25 710 PRO A C 1
ATOM 5737 O O . PRO A 1 710 ? -52.303 -0.770 73.145 1.00 93.25 710 PRO A O 1
ATOM 5740 N N . LEU A 1 711 ? -50.408 -1.613 74.043 1.00 94.00 711 LEU A N 1
ATOM 5741 C CA . LEU A 1 711 ? -49.519 -0.505 73.690 1.00 94.00 711 LEU A CA 1
ATOM 5742 C C . LEU A 1 711 ? -48.163 -0.995 73.178 1.00 94.00 711 LEU A C 1
ATOM 5744 O O . LEU A 1 711 ? -47.637 -1.984 73.682 1.00 94.00 711 LEU A O 1
ATOM 5748 N N . GLY A 1 712 ? -47.565 -0.262 72.240 1.00 95.62 712 GLY A N 1
ATOM 5749 C CA . GLY A 1 712 ? -46.179 -0.450 71.799 1.00 95.62 712 GLY A CA 1
ATOM 5750 C C . GLY A 1 712 ? -45.866 0.351 70.538 1.00 95.62 712 GLY A C 1
ATOM 5751 O O . GLY A 1 712 ? -46.752 0.596 69.721 1.00 95.62 712 GLY A O 1
ATOM 5752 N N . GLU A 1 713 ? -44.615 0.768 70.356 1.00 97.44 713 GLU A N 1
ATOM 5753 C CA . GLU A 1 713 ? -44.170 1.399 69.110 1.00 97.44 713 GLU A CA 1
ATOM 5754 C C . GLU A 1 713 ? -42.811 0.848 68.674 1.00 97.44 713 GLU A C 1
ATOM 5756 O O . GLU A 1 713 ? -41.810 0.955 69.391 1.00 97.44 713 GLU A O 1
ATOM 5761 N N . TYR A 1 714 ? -42.773 0.284 67.470 1.00 97.69 714 TYR A N 1
ATOM 5762 C CA . TYR A 1 714 ? -41.626 -0.432 66.916 1.00 97.69 714 TYR A CA 1
ATOM 5763 C C . TYR A 1 714 ? -41.288 0.103 65.536 1.00 97.69 714 TYR A C 1
ATOM 5765 O O . TYR A 1 714 ? -42.168 0.536 64.793 1.00 97.69 714 TYR A O 1
ATOM 5773 N N . THR A 1 715 ? -40.014 0.041 65.165 1.00 97.81 715 THR A N 1
ATOM 5774 C CA . THR A 1 715 ? -39.566 0.438 63.831 1.00 97.81 715 THR A CA 1
ATOM 5775 C C . THR A 1 715 ? -38.713 -0.642 63.187 1.00 97.81 715 THR A C 1
ATOM 5777 O O . THR A 1 715 ? -37.898 -1.284 63.848 1.00 97.81 715 THR A O 1
ATOM 5780 N N . CYS A 1 716 ? -38.874 -0.808 61.879 1.00 98.00 716 CYS A N 1
ATOM 5781 C CA . CYS A 1 716 ? -38.028 -1.638 61.036 1.00 98.00 716 CYS A CA 1
ATOM 5782 C C . CYS A 1 716 ? -37.428 -0.775 59.930 1.00 98.00 716 CYS A C 1
ATOM 5784 O O . CYS A 1 716 ? -38.146 -0.306 59.045 1.00 98.00 716 CYS A O 1
ATOM 5786 N N . THR A 1 717 ? -36.113 -0.586 59.965 1.00 98.31 717 THR A N 1
ATOM 5787 C CA . THR A 1 717 ? -35.379 0.102 58.900 1.00 98.31 717 THR A CA 1
ATOM 5788 C C . THR A 1 717 ? -34.852 -0.924 57.913 1.00 98.31 717 THR A C 1
ATOM 5790 O O . THR A 1 717 ? -34.098 -1.825 58.287 1.00 98.31 717 THR A O 1
ATOM 5793 N N . VAL A 1 718 ? -35.240 -0.772 56.652 1.00 98.06 718 VAL A N 1
ATOM 5794 C CA . VAL A 1 718 ? -34.836 -1.622 55.532 1.00 98.06 718 VAL A CA 1
ATOM 5795 C C . VAL A 1 718 ? -34.020 -0.781 54.573 1.00 98.06 718 VAL A C 1
ATOM 5797 O O . VAL A 1 718 ? -34.559 0.155 53.996 1.00 98.06 718 VAL A O 1
ATOM 5800 N N . THR A 1 719 ? -32.753 -1.125 54.367 1.00 98.12 719 THR A N 1
ATOM 5801 C CA . THR A 1 719 ? -31.894 -0.496 53.357 1.00 98.12 719 THR A CA 1
ATOM 5802 C C . THR A 1 719 ? -31.438 -1.547 52.359 1.00 98.12 719 THR A C 1
ATOM 5804 O O . THR A 1 719 ? -30.837 -2.538 52.763 1.00 98.12 719 THR A O 1
ATOM 5807 N N . THR A 1 720 ? -31.681 -1.342 51.067 1.00 97.25 720 THR A N 1
ATOM 5808 C CA . THR A 1 720 ? -31.185 -2.213 49.989 1.00 97.25 720 THR A CA 1
ATOM 5809 C C . THR A 1 720 ? -30.229 -1.456 49.082 1.00 97.25 720 THR A C 1
ATOM 5811 O O . THR A 1 720 ? -30.485 -0.300 48.758 1.00 97.25 720 THR A O 1
ATOM 5814 N N . VAL A 1 721 ? -29.167 -2.120 48.630 1.00 97.69 721 VAL A N 1
ATOM 5815 C CA . VAL A 1 721 ? -28.248 -1.630 47.593 1.00 97.69 721 VAL A CA 1
ATOM 5816 C C . VAL A 1 721 ? -28.269 -2.636 46.453 1.00 97.69 721 VAL A C 1
ATOM 5818 O O . VAL A 1 721 ? -27.916 -3.801 46.650 1.00 97.69 721 VAL A O 1
ATOM 5821 N N . GLN A 1 722 ? -28.682 -2.192 45.271 1.00 95.69 722 GLN A N 1
ATOM 5822 C CA . GLN A 1 722 ? -28.830 -3.053 44.102 1.00 95.69 722 GLN A CA 1
ATOM 5823 C C . GLN A 1 722 ? -28.187 -2.447 42.863 1.00 95.69 722 GLN A C 1
ATOM 5825 O O . GLN A 1 722 ? -28.149 -1.230 42.707 1.00 95.69 722 GLN A O 1
ATOM 5830 N N . PHE A 1 723 ? -27.695 -3.307 41.975 1.00 96.38 723 PHE A N 1
ATOM 5831 C CA . PHE A 1 723 ? -27.132 -2.910 40.690 1.00 96.38 723 PHE A CA 1
ATOM 5832 C C . PHE A 1 723 ? -28.073 -3.331 39.564 1.00 96.38 723 PHE A C 1
ATOM 5834 O O . PHE A 1 723 ? -28.330 -4.523 39.394 1.00 96.38 723 PHE A O 1
ATOM 5841 N N . LYS A 1 724 ? -28.599 -2.349 38.825 1.00 94.81 724 LYS A N 1
ATOM 5842 C CA . LYS A 1 724 ? -29.585 -2.538 37.750 1.00 94.81 724 LYS A CA 1
ATOM 5843 C C . LYS A 1 724 ? -29.225 -1.692 36.529 1.00 94.81 724 LYS A C 1
ATOM 5845 O O . LYS A 1 724 ? -28.474 -0.728 36.639 1.00 94.81 724 LYS A O 1
ATOM 5850 N N . ASP A 1 725 ? -29.777 -2.016 35.369 1.00 94.81 725 ASP A N 1
ATOM 5851 C CA . ASP A 1 725 ? -29.613 -1.251 34.124 1.00 94.81 725 ASP A CA 1
ATOM 5852 C C . ASP A 1 72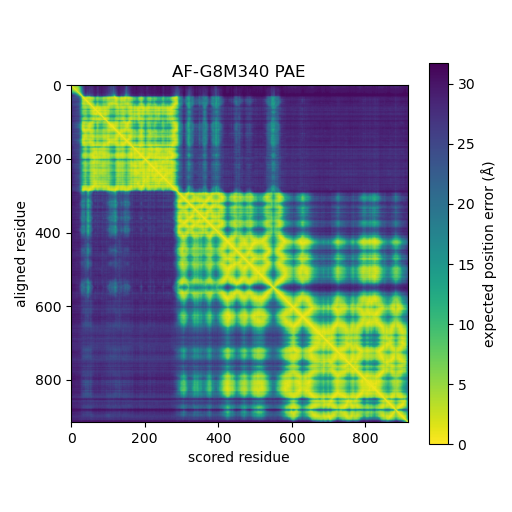5 ? -30.507 0.001 34.036 1.00 94.81 725 ASP A C 1
ATOM 5854 O O . ASP A 1 725 ? -30.357 0.824 33.130 1.00 94.81 725 ASP A O 1
ATOM 5858 N N . THR A 1 726 ? -31.393 0.196 35.017 1.00 94.25 726 THR A N 1
ATOM 5859 C CA . THR A 1 726 ? -32.263 1.373 35.143 1.00 94.25 726 THR A CA 1
ATOM 5860 C C . THR A 1 726 ? -32.170 1.992 36.547 1.00 94.25 726 THR A C 1
ATOM 5862 O O . THR A 1 726 ? -31.878 1.282 37.510 1.00 94.25 726 THR A O 1
ATOM 5865 N N . PRO A 1 727 ? -32.436 3.305 36.704 1.00 95.38 727 PRO A N 1
ATOM 5866 C CA . PRO A 1 727 ? -32.448 3.983 38.008 1.00 95.38 727 PRO A CA 1
ATOM 5867 C C . PRO A 1 727 ? -33.785 3.823 38.762 1.00 95.38 727 PRO A C 1
ATOM 5869 O O . PRO A 1 727 ? -34.063 4.549 39.725 1.00 95.38 727 PRO A O 1
ATOM 5872 N N . ASN A 1 728 ? -34.664 2.942 38.285 1.00 94.94 728 ASN A N 1
ATOM 5873 C CA . ASN A 1 728 ? -36.004 2.771 38.827 1.00 94.94 728 ASN A CA 1
ATOM 5874 C C . ASN A 1 728 ? -35.959 2.126 40.218 1.00 94.94 728 ASN A C 1
ATOM 5876 O O . ASN A 1 728 ? -35.014 1.420 40.564 1.00 94.94 728 ASN A O 1
ATOM 5880 N N . SER A 1 729 ? -36.996 2.386 41.016 1.00 93.69 729 SER A N 1
ATOM 5881 C CA . SER A 1 729 ? -37.219 1.672 42.275 1.00 93.69 729 SER A CA 1
ATOM 5882 C C . SER A 1 729 ? -37.340 0.173 42.018 1.00 93.69 729 SER A C 1
ATOM 5884 O O . SER A 1 729 ? -37.837 -0.235 40.965 1.00 93.69 729 SER A O 1
ATOM 5886 N N . THR A 1 730 ? -36.892 -0.641 42.967 1.00 92.25 730 THR A N 1
ATOM 5887 C CA . THR A 1 730 ? -36.783 -2.085 42.746 1.00 92.25 730 THR A CA 1
ATOM 5888 C C . THR A 1 730 ? -37.981 -2.848 43.302 1.00 92.25 730 THR A C 1
ATOM 5890 O O . THR A 1 730 ? -38.481 -2.576 44.400 1.00 92.25 730 THR A O 1
ATOM 5893 N N . ASP A 1 731 ? -38.430 -3.852 42.548 1.00 90.62 731 ASP A N 1
ATOM 5894 C CA . ASP A 1 731 ? -39.480 -4.766 43.000 1.00 90.62 731 ASP A CA 1
ATOM 5895 C C . ASP A 1 731 ? -39.001 -5.597 44.196 1.00 90.62 731 ASP A C 1
ATOM 5897 O O . ASP A 1 731 ? -39.782 -5.890 45.101 1.00 90.62 731 ASP A O 1
ATOM 5901 N N . GLU A 1 732 ? -37.702 -5.892 44.236 1.00 91.19 732 GLU A N 1
ATOM 5902 C CA . GLU A 1 732 ? -37.007 -6.552 45.333 1.00 91.19 732 GLU A CA 1
ATOM 5903 C C . GLU A 1 732 ? -37.158 -5.787 46.660 1.00 91.19 732 GLU A C 1
ATOM 5905 O O . GLU A 1 732 ? -37.580 -6.366 47.665 1.00 91.19 732 GLU A O 1
ATOM 5910 N N . HIS A 1 733 ? -36.891 -4.472 46.674 1.00 94.50 733 HIS A N 1
ATOM 5911 C CA . HIS A 1 733 ? -37.060 -3.653 47.880 1.00 94.50 733 HIS A CA 1
ATOM 5912 C C . HIS A 1 733 ? -38.518 -3.637 48.341 1.00 94.50 733 HIS A C 1
ATOM 5914 O O . HIS A 1 733 ? -38.800 -3.833 49.526 1.00 94.50 733 HIS A O 1
ATOM 5920 N N . ARG A 1 734 ? -39.453 -3.439 47.402 1.00 93.75 734 ARG A N 1
ATOM 5921 C CA . ARG A 1 734 ? -40.892 -3.424 47.691 1.00 93.75 734 ARG A CA 1
ATOM 5922 C C . ARG A 1 734 ? -41.353 -4.748 48.297 1.00 93.75 734 ARG A C 1
ATOM 5924 O O . ARG A 1 734 ? -42.047 -4.738 49.308 1.00 93.75 734 ARG A O 1
ATOM 5931 N N . GLU A 1 735 ? -40.959 -5.877 47.716 1.00 92.25 735 GLU A N 1
ATOM 5932 C CA . GLU A 1 735 ? -41.315 -7.200 48.233 1.00 92.25 735 GLU A CA 1
ATOM 5933 C C . GLU A 1 735 ? -40.771 -7.426 49.644 1.00 92.25 735 GLU A C 1
ATOM 5935 O O . GLU A 1 735 ? -41.518 -7.871 50.517 1.00 92.25 735 GLU A O 1
ATOM 5940 N N . LEU A 1 736 ? -39.500 -7.091 49.890 1.00 94.38 736 LEU A N 1
ATOM 5941 C CA . LEU A 1 736 ? -38.894 -7.235 51.213 1.00 94.38 736 LEU A CA 1
ATOM 5942 C C . LEU A 1 736 ? -39.645 -6.407 52.265 1.00 94.38 736 LEU A C 1
ATOM 5944 O O . LEU A 1 736 ? -39.947 -6.917 53.343 1.00 94.38 736 LEU A O 1
ATOM 5948 N N . VAL A 1 737 ? -39.987 -5.156 51.946 1.00 96.19 737 VAL A N 1
ATOM 5949 C CA . VAL A 1 737 ? -40.776 -4.279 52.825 1.00 96.19 737 VAL A CA 1
ATOM 5950 C C . VAL A 1 737 ? -42.152 -4.879 53.117 1.00 96.19 737 VAL A C 1
ATOM 5952 O O . VAL A 1 737 ? -42.546 -4.945 54.281 1.00 96.19 737 VAL A O 1
ATOM 5955 N N . GLU A 1 738 ? -42.874 -5.358 52.103 1.00 94.62 738 GLU A N 1
ATOM 5956 C CA . GLU A 1 738 ? -44.203 -5.954 52.294 1.00 94.62 738 GLU A CA 1
ATOM 5957 C C . GLU A 1 738 ? -44.151 -7.248 53.115 1.00 94.62 738 GLU A C 1
ATOM 5959 O O . GLU A 1 738 ? -44.967 -7.456 54.014 1.00 94.62 738 GLU A O 1
ATOM 5964 N N . LYS A 1 739 ? -43.152 -8.106 52.885 1.00 94.50 739 LYS A N 1
ATOM 5965 C CA . LYS A 1 739 ? -42.945 -9.309 53.705 1.00 94.50 739 LYS A CA 1
ATOM 5966 C C . LYS A 1 739 ? -42.633 -8.963 55.159 1.00 94.50 739 LYS A C 1
ATOM 5968 O O . LYS A 1 739 ? -43.161 -9.620 56.051 1.00 94.50 739 LYS A O 1
ATOM 5973 N N . LEU A 1 740 ? -41.856 -7.908 55.404 1.00 96.00 740 LEU A N 1
ATOM 5974 C CA . LEU A 1 740 ? -41.558 -7.441 56.758 1.00 96.00 740 LEU A CA 1
ATOM 5975 C C . LEU A 1 740 ? -42.795 -6.884 57.469 1.00 96.00 740 LEU A C 1
ATOM 5977 O O . LEU A 1 740 ? -43.013 -7.222 58.632 1.00 96.00 740 LEU A O 1
ATOM 5981 N N . LYS A 1 741 ? -43.644 -6.112 56.776 1.00 96.69 741 LYS A N 1
ATOM 5982 C CA . LYS A 1 741 ? -44.948 -5.677 57.315 1.00 96.69 741 LYS A CA 1
ATOM 5983 C C . LYS A 1 741 ? -45.805 -6.865 57.735 1.00 96.69 741 LYS A C 1
ATOM 5985 O O . LYS A 1 741 ? -46.352 -6.868 58.832 1.00 96.69 741 LYS A O 1
ATOM 5990 N N . ASN A 1 742 ? -45.880 -7.880 56.877 1.00 95.75 742 ASN A N 1
ATOM 5991 C CA . ASN A 1 742 ? -46.679 -9.080 57.121 1.00 95.75 742 ASN A CA 1
ATOM 5992 C C . ASN A 1 742 ? -46.103 -9.979 58.219 1.00 95.75 742 ASN A C 1
ATOM 5994 O O . ASN A 1 742 ? -46.845 -10.748 58.810 1.00 95.75 742 ASN A O 1
ATOM 5998 N N . SER A 1 743 ? -44.798 -9.893 58.485 1.00 96.56 743 SER A N 1
ATOM 5999 C CA . SER A 1 743 ? -44.135 -10.707 59.508 1.00 96.56 743 SER A CA 1
ATOM 6000 C C . SER A 1 743 ? -44.294 -10.183 60.935 1.00 96.56 743 SER A C 1
ATOM 6002 O O . SER A 1 743 ? -43.963 -10.903 61.871 1.00 96.56 743 SER A O 1
ATOM 6004 N N . PHE A 1 744 ? -44.743 -8.940 61.129 1.00 97.88 744 PHE A N 1
ATOM 6005 C CA . PHE A 1 744 ? -44.898 -8.358 62.460 1.00 97.88 744 PHE A CA 1
ATOM 6006 C C . PHE A 1 744 ? -46.182 -8.847 63.133 1.00 97.88 744 PHE A C 1
ATOM 6008 O O . PHE A 1 744 ? -47.269 -8.698 62.575 1.00 97.88 744 PHE A O 1
ATOM 6015 N N . HIS A 1 745 ? -46.051 -9.342 64.363 1.00 97.31 745 HIS A N 1
ATOM 6016 C CA . HIS A 1 745 ? -47.162 -9.772 65.203 1.00 97.31 745 HIS A CA 1
ATOM 6017 C C . HIS A 1 745 ? -47.067 -9.152 66.597 1.00 97.31 745 HIS A C 1
ATOM 6019 O O . HIS A 1 745 ? -46.035 -9.247 67.264 1.00 97.31 745 HIS A O 1
ATOM 6025 N N . TYR A 1 746 ? -48.171 -8.584 67.079 1.00 97.19 746 TYR A N 1
ATOM 6026 C CA . TYR A 1 746 ? -48.358 -8.212 68.478 1.00 97.19 746 TYR A CA 1
ATOM 6027 C C . TYR A 1 746 ? -49.391 -9.143 69.105 1.00 97.19 746 TYR A C 1
ATOM 6029 O O . TYR A 1 746 ? -50.591 -9.047 68.849 1.00 97.19 746 TYR A O 1
ATOM 6037 N N . THR A 1 747 ? -48.911 -10.049 69.946 1.00 96.06 747 THR A N 1
ATOM 6038 C CA . THR A 1 747 ? -49.710 -11.132 70.522 1.00 96.06 747 THR A CA 1
ATOM 6039 C C . THR A 1 747 ? -49.940 -10.914 72.010 1.00 96.06 747 THR A C 1
ATOM 6041 O O . THR A 1 747 ? -49.048 -10.458 72.723 1.00 96.06 747 THR A O 1
ATOM 6044 N N . SER A 1 748 ? -51.130 -11.256 72.493 1.00 94.50 748 SER A N 1
ATOM 6045 C CA . SER A 1 748 ? -51.434 -11.346 73.920 1.00 94.50 748 SER A CA 1
ATOM 6046 C C . SER A 1 748 ? -52.390 -12.502 74.166 1.00 94.50 748 SER A C 1
ATOM 6048 O O . SER A 1 748 ? -53.448 -12.600 73.539 1.00 94.50 748 SER A O 1
ATOM 6050 N N . ASN A 1 749 ? -52.028 -13.370 75.110 1.00 93.62 749 ASN A N 1
ATOM 6051 C CA . ASN A 1 749 ? -52.899 -14.452 75.570 1.00 93.62 749 ASN A CA 1
ATOM 6052 C C . ASN A 1 749 ? -53.911 -13.990 76.639 1.00 93.62 749 ASN A C 1
ATOM 6054 O O . ASN A 1 749 ? -54.646 -14.820 77.176 1.00 93.62 749 ASN A O 1
ATOM 6058 N N . MET A 1 750 ? -53.962 -12.690 76.956 1.00 92.56 750 MET A N 1
ATOM 6059 C CA . MET A 1 750 ? -54.998 -12.111 77.814 1.00 92.56 750 MET A CA 1
ATOM 6060 C C . MET A 1 750 ? -56.363 -12.106 77.120 1.00 92.56 750 MET A C 1
ATOM 6062 O O . MET A 1 750 ? -56.451 -12.008 75.898 1.00 92.56 750 MET A O 1
ATOM 6066 N N . LEU A 1 751 ? -57.439 -12.157 77.911 1.00 94.06 751 LEU A N 1
ATOM 6067 C CA . LEU A 1 751 ? -58.807 -12.028 77.409 1.00 94.06 751 LEU A CA 1
ATOM 6068 C C . LEU A 1 751 ? -59.250 -10.565 77.503 1.00 94.06 751 LEU A C 1
ATOM 6070 O O . LEU A 1 751 ? -59.397 -10.037 78.606 1.00 94.06 751 LEU A O 1
ATOM 6074 N N . TYR A 1 752 ? -59.479 -9.924 76.360 1.00 94.06 752 TYR A N 1
ATOM 6075 C CA . TYR A 1 752 ? -59.940 -8.537 76.262 1.00 94.06 752 TYR A CA 1
ATOM 6076 C C . TYR A 1 752 ? -61.442 -8.466 76.000 1.00 94.06 752 TYR A C 1
ATOM 6078 O O . TYR A 1 752 ? -61.981 -9.345 75.337 1.00 94.06 752 TYR A O 1
ATOM 6086 N N . THR A 1 753 ? -62.104 -7.403 76.456 1.00 92.94 753 THR A N 1
ATOM 6087 C CA . THR A 1 753 ? -63.516 -7.092 76.187 1.00 92.94 753 THR A CA 1
ATOM 6088 C C . THR A 1 753 ? -63.724 -5.586 75.988 1.00 92.94 753 THR A C 1
ATOM 6090 O O . THR A 1 753 ? -63.021 -4.773 76.593 1.00 92.94 753 THR A O 1
ATOM 6093 N N . SER A 1 754 ? -64.682 -5.205 75.138 1.00 91.06 754 SER A N 1
ATOM 6094 C CA . SER A 1 754 ? -65.127 -3.811 74.949 1.00 91.06 754 SER A CA 1
ATOM 6095 C C . SER A 1 754 ? -66.510 -3.528 75.553 1.00 91.06 754 SER A C 1
ATOM 6097 O O . SER A 1 754 ? -66.829 -2.375 75.833 1.00 91.06 754 SER A O 1
ATOM 6099 N N . ASP A 1 755 ? -67.321 -4.565 75.784 1.00 87.75 755 ASP A N 1
ATOM 6100 C CA . ASP A 1 755 ? -68.714 -4.475 76.250 1.00 87.75 755 ASP A CA 1
ATOM 6101 C C . ASP A 1 755 ? -68.984 -5.263 77.549 1.00 87.75 755 ASP A C 1
ATOM 6103 O O . ASP A 1 755 ? -70.104 -5.255 78.066 1.00 87.75 755 ASP A O 1
ATOM 6107 N N . GLY A 1 756 ? -67.972 -5.963 78.072 1.00 84.12 756 GLY A N 1
ATOM 6108 C CA . GLY A 1 756 ? -68.057 -6.824 79.252 1.00 84.12 756 GLY A CA 1
ATOM 6109 C C . GLY A 1 756 ? -68.686 -8.200 79.003 1.00 84.12 756 GLY A C 1
ATOM 6110 O O . GLY A 1 756 ? -68.687 -9.030 79.912 1.00 84.12 756 GLY A O 1
ATOM 6111 N N . LYS A 1 757 ? -69.214 -8.469 77.802 1.00 85.31 757 LYS A N 1
ATOM 6112 C CA . LYS A 1 757 ? -69.917 -9.715 77.449 1.00 85.31 757 LYS A CA 1
ATOM 6113 C C . LYS A 1 757 ? -69.085 -10.587 76.519 1.00 85.31 757 LYS A C 1
ATOM 6115 O O . LYS A 1 757 ? -68.892 -11.766 76.805 1.00 85.31 757 LYS A O 1
ATOM 6120 N N . ASN A 1 758 ? -68.595 -10.006 75.429 1.00 89.94 758 ASN A N 1
ATOM 6121 C CA . ASN A 1 758 ? -67.789 -10.688 74.425 1.00 89.94 758 ASN A CA 1
ATOM 6122 C C . ASN A 1 758 ? -66.305 -10.561 74.771 1.00 89.94 758 ASN A C 1
ATOM 6124 O O . ASN A 1 758 ? -65.868 -9.506 75.236 1.00 89.94 758 ASN A O 1
ATOM 6128 N N . TYR A 1 759 ? -65.524 -11.616 74.537 1.00 91.94 759 TYR A N 1
ATOM 6129 C CA . TYR A 1 759 ? -64.088 -11.600 74.800 1.00 91.94 759 TYR A CA 1
ATOM 6130 C C . TYR A 1 759 ? -63.274 -12.303 73.713 1.00 91.94 759 TYR A C 1
ATOM 6132 O O . TYR A 1 759 ? -63.752 -13.241 73.079 1.00 91.94 759 TYR A O 1
ATOM 6140 N N . GLN A 1 760 ? -62.028 -11.865 73.523 1.00 92.12 760 GLN A N 1
ATOM 6141 C CA . GLN A 1 760 ? -61.066 -12.509 72.624 1.00 92.12 760 GLN A CA 1
ATOM 6142 C C . GLN A 1 760 ? -59.620 -12.266 73.073 1.00 92.12 760 GLN A C 1
ATOM 6144 O O . GLN A 1 760 ? -59.338 -11.320 73.812 1.00 92.12 760 GLN A O 1
ATOM 6149 N N . THR A 1 761 ? -58.709 -13.125 72.617 1.00 90.69 761 THR A N 1
ATOM 6150 C CA . THR A 1 761 ? -57.259 -12.895 72.689 1.00 90.69 761 THR A CA 1
ATOM 6151 C C . THR A 1 761 ? -56.803 -11.952 71.577 1.00 90.69 761 THR A C 1
ATOM 6153 O O . THR A 1 761 ? -57.576 -11.614 70.675 1.00 90.69 761 THR A O 1
ATOM 6156 N N . LEU A 1 762 ? -55.541 -11.528 71.631 1.00 91.25 762 LEU A N 1
ATOM 6157 C CA . LEU A 1 762 ? -54.970 -10.575 70.685 1.00 91.25 762 LEU A CA 1
ATOM 6158 C C . LEU A 1 762 ? -53.882 -11.230 69.830 1.00 91.25 762 LEU A C 1
ATOM 6160 O O . LEU A 1 762 ? -52.948 -11.824 70.365 1.00 91.25 762 LEU A O 1
ATOM 6164 N N . ASP A 1 763 ? -53.979 -11.057 68.517 1.00 94.69 763 ASP A N 1
ATOM 6165 C CA . ASP A 1 763 ? -52.900 -11.304 67.557 1.00 94.69 763 ASP A CA 1
ATOM 6166 C C . ASP A 1 763 ? -53.013 -10.257 66.446 1.00 94.69 763 ASP A C 1
ATOM 6168 O O . ASP A 1 763 ? -53.705 -10.464 65.450 1.00 94.69 763 ASP A O 1
ATOM 6172 N N . LEU A 1 764 ? -52.433 -9.079 66.686 1.00 95.25 764 LEU A N 1
ATOM 6173 C CA . LEU A 1 764 ? -52.465 -7.979 65.728 1.00 95.25 764 LEU A CA 1
ATOM 6174 C C . LEU A 1 764 ? -51.333 -8.135 64.725 1.00 95.25 764 LEU A C 1
ATOM 6176 O O . LEU A 1 764 ? -50.164 -8.190 65.109 1.00 95.25 764 LEU A O 1
ATOM 6180 N N . HIS A 1 765 ? -51.677 -8.117 63.447 1.00 95.25 765 HIS A N 1
ATOM 6181 C CA . HIS A 1 765 ? -50.723 -8.159 62.344 1.00 95.25 765 HIS A CA 1
ATOM 6182 C C . HIS A 1 765 ? -51.300 -7.442 61.123 1.00 95.25 765 HIS A C 1
ATOM 6184 O O . HIS A 1 765 ? -52.462 -7.031 61.112 1.00 95.25 765 HIS A O 1
ATOM 6190 N N . ASN A 1 766 ? -50.505 -7.293 60.064 1.00 92.69 766 ASN A N 1
ATOM 6191 C CA . ASN A 1 766 ? -51.011 -6.721 58.819 1.00 92.69 766 ASN A CA 1
ATOM 6192 C C . ASN A 1 766 ? -52.156 -7.591 58.259 1.00 92.69 766 ASN A C 1
ATOM 6194 O O . ASN A 1 766 ? -51.975 -8.792 58.050 1.00 92.69 766 ASN A O 1
ATOM 6198 N N . GLY A 1 767 ? -53.338 -7.004 58.061 1.00 89.25 767 GLY A N 1
ATOM 6199 C CA . GLY A 1 767 ? -54.574 -7.715 57.699 1.00 89.25 767 GLY A CA 1
ATOM 6200 C C . GLY A 1 767 ? -55.447 -8.170 58.881 1.00 89.25 767 GLY A C 1
ATOM 6201 O O . GLY A 1 767 ? -56.583 -8.578 58.654 1.00 89.25 767 GLY A O 1
ATOM 6202 N N . ASN A 1 768 ? -54.958 -8.063 60.121 1.00 92.50 768 ASN A N 1
ATOM 6203 C CA . ASN A 1 768 ? -55.729 -8.232 61.357 1.00 92.50 768 ASN A CA 1
ATOM 6204 C C . ASN A 1 768 ? -55.340 -7.137 62.363 1.00 92.50 768 ASN A C 1
ATOM 6206 O O . ASN A 1 768 ? -54.681 -7.378 63.371 1.00 92.50 768 ASN A O 1
ATOM 6210 N N . ASP A 1 769 ? -55.701 -5.900 62.047 1.00 91.06 769 ASP A N 1
ATOM 6211 C CA . ASP A 1 769 ? -55.311 -4.680 62.760 1.00 91.06 769 ASP A CA 1
ATOM 6212 C C . ASP A 1 769 ? -56.342 -4.219 63.800 1.00 91.06 769 ASP A C 1
ATOM 6214 O O . ASP A 1 769 ? -56.132 -3.211 64.479 1.00 91.06 769 ASP A O 1
ATOM 6218 N N . LYS A 1 770 ? -57.449 -4.957 63.938 1.00 91.69 770 LYS A N 1
ATOM 6219 C CA . LYS A 1 770 ? -58.618 -4.566 64.726 1.00 91.69 770 LYS A CA 1
ATOM 6220 C C . LYS A 1 770 ? -58.932 -5.524 65.861 1.00 91.69 770 LYS A C 1
ATOM 6222 O O . LYS A 1 770 ? -58.773 -6.736 65.752 1.00 91.69 770 LYS A O 1
ATOM 6227 N N . ILE A 1 771 ? -59.521 -4.980 66.922 1.00 89.00 771 ILE A N 1
ATOM 6228 C CA . ILE A 1 771 ? -60.173 -5.755 67.983 1.00 89.00 771 ILE A CA 1
ATOM 6229 C C . ILE A 1 771 ? -61.563 -5.173 68.248 1.00 89.00 771 ILE A C 1
ATOM 6231 O O . ILE A 1 771 ? -61.707 -3.968 68.433 1.00 89.00 771 ILE A O 1
ATOM 6235 N N . PHE A 1 772 ? -62.616 -5.993 68.210 1.00 89.69 772 PHE A N 1
ATOM 6236 C CA . PHE A 1 772 ? -64.009 -5.515 68.309 1.00 89.69 772 PHE A CA 1
ATOM 6237 C C . PHE A 1 772 ? -64.345 -4.341 67.356 1.00 89.69 772 PHE A C 1
ATOM 6239 O O . PHE A 1 772 ? -65.120 -3.453 67.702 1.00 89.69 772 PHE A O 1
ATOM 62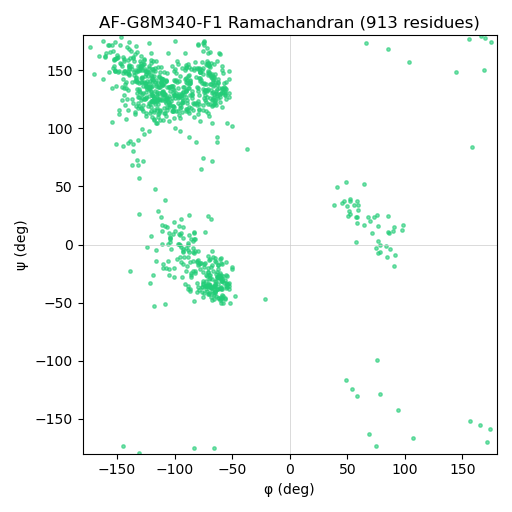46 N N . GLY A 1 773 ? -63.730 -4.309 66.166 1.00 86.25 773 GLY A N 1
ATOM 6247 C CA . GLY A 1 773 ? -63.886 -3.227 65.183 1.00 86.25 773 GLY A CA 1
ATOM 6248 C C . GLY A 1 773 ? -63.085 -1.947 65.467 1.00 86.25 773 GLY A C 1
ATOM 6249 O O . GLY A 1 773 ? -63.149 -1.024 64.661 1.00 86.25 773 GLY A O 1
ATOM 6250 N N . MET A 1 774 ? -62.329 -1.886 66.566 1.00 89.19 774 MET A N 1
ATOM 6251 C CA . MET A 1 774 ? -61.431 -0.776 66.908 1.00 89.19 774 MET A CA 1
ATOM 6252 C C . MET A 1 774 ? -60.076 -0.960 66.230 1.00 89.19 774 MET A C 1
ATOM 6254 O O . MET A 1 774 ? -59.482 -2.025 66.383 1.00 89.19 774 MET A O 1
ATOM 6258 N N . ASP A 1 775 ? -59.588 0.060 65.520 1.00 90.56 775 ASP A N 1
ATOM 6259 C CA . ASP A 1 775 ? -58.243 0.069 64.934 1.00 90.56 775 ASP A CA 1
ATOM 6260 C C . ASP A 1 775 ? -57.192 0.099 66.053 1.00 90.56 775 ASP A C 1
ATOM 6262 O O . ASP A 1 775 ? -57.179 1.022 66.873 1.00 90.56 775 ASP A O 1
ATOM 6266 N N . MET A 1 776 ? -56.330 -0.918 66.092 1.00 92.62 776 MET A N 1
ATOM 6267 C CA . MET A 1 776 ? -55.331 -1.117 67.148 1.00 92.62 776 MET A CA 1
ATOM 6268 C C . MET A 1 776 ? -53.894 -1.093 66.648 1.00 92.62 776 MET A C 1
ATOM 6270 O O . MET A 1 776 ? -53.003 -0.809 67.445 1.00 92.62 776 MET A O 1
ATOM 6274 N N . LEU A 1 777 ? -53.651 -1.434 65.382 1.00 95.06 777 LEU A N 1
ATOM 6275 C CA . LEU A 1 777 ? -52.321 -1.458 64.778 1.00 95.06 777 LEU A CA 1
ATOM 6276 C C . LEU A 1 777 ? -52.274 -0.495 63.592 1.00 95.06 777 LEU A C 1
ATOM 6278 O O . LEU A 1 777 ? -52.924 -0.721 62.579 1.00 95.06 777 LEU A O 1
ATOM 6282 N N . ASP A 1 778 ? -51.460 0.548 63.709 1.00 94.88 778 ASP A N 1
ATOM 6283 C CA . ASP A 1 778 ? -51.145 1.464 62.615 1.00 94.88 778 ASP A CA 1
ATOM 6284 C C . ASP A 1 778 ? -49.759 1.132 62.044 1.00 94.88 778 ASP A C 1
ATOM 6286 O O . ASP A 1 778 ? -48.772 1.051 62.787 1.00 94.88 778 ASP A O 1
ATOM 6290 N N . ILE A 1 779 ? -49.690 0.916 60.727 1.00 96.44 779 ILE A N 1
ATOM 6291 C CA . ILE A 1 779 ? -48.457 0.596 59.999 1.00 96.44 779 ILE A CA 1
ATOM 6292 C C . ILE A 1 779 ? -48.191 1.707 58.990 1.00 96.44 779 ILE A C 1
ATOM 6294 O O . ILE A 1 779 ? -48.835 1.791 57.945 1.00 96.44 779 ILE A O 1
ATOM 6298 N N . THR A 1 780 ? -47.180 2.527 59.263 1.00 96.50 780 THR A N 1
ATOM 6299 C CA . THR A 1 780 ? -46.780 3.632 58.380 1.00 96.50 780 THR A CA 1
ATOM 6300 C C . THR A 1 780 ? -45.388 3.406 57.805 1.00 96.50 780 THR A C 1
ATOM 6302 O O . THR A 1 780 ? -44.552 2.725 58.400 1.00 96.50 780 THR A O 1
ATOM 6305 N N . THR A 1 781 ? -45.121 3.972 56.627 1.00 97.31 781 THR A N 1
ATOM 6306 C CA . THR A 1 781 ? -43.820 3.857 55.954 1.00 97.31 781 THR A CA 1
ATOM 6307 C C . THR A 1 781 ? -43.295 5.201 55.487 1.00 97.31 781 THR A C 1
ATOM 6309 O O . THR A 1 781 ? -44.042 5.986 54.907 1.00 97.31 781 THR A O 1
ATOM 6312 N N . ASN A 1 782 ? -41.993 5.420 55.654 1.00 97.69 782 ASN A N 1
ATOM 6313 C CA . ASN A 1 782 ? -41.263 6.526 55.039 1.00 97.69 782 ASN A CA 1
ATOM 6314 C C . ASN A 1 782 ? -40.195 5.971 54.087 1.00 97.69 782 ASN A C 1
ATOM 6316 O O . ASN A 1 782 ? -39.336 5.208 54.529 1.00 97.69 782 ASN A O 1
ATOM 6320 N N . TYR A 1 783 ? -40.270 6.337 52.805 1.00 97.75 783 TYR A N 1
ATOM 6321 C CA . TYR A 1 783 ? -39.417 5.827 51.728 1.00 97.75 783 TYR A CA 1
ATOM 6322 C C . TYR A 1 783 ? -38.473 6.908 51.197 1.00 97.75 783 TYR A C 1
ATOM 6324 O O . TYR A 1 783 ? -38.873 8.049 50.972 1.00 97.75 783 TYR A O 1
ATOM 6332 N N . SER A 1 784 ? -37.230 6.517 50.927 1.00 97.38 784 SER A N 1
ATOM 6333 C CA . SER A 1 784 ? -36.232 7.338 50.240 1.00 97.38 784 SER A CA 1
ATOM 6334 C C . SER A 1 784 ? -35.405 6.495 49.268 1.00 97.38 784 SER A C 1
ATOM 6336 O O . SER A 1 784 ? -35.166 5.310 49.510 1.00 97.38 784 SER A O 1
ATOM 6338 N N . LYS A 1 785 ? -34.954 7.119 48.175 1.00 97.44 785 LYS A N 1
ATOM 6339 C CA . LYS A 1 785 ? -34.132 6.500 47.127 1.00 97.44 785 LYS A CA 1
ATOM 6340 C C . LYS A 1 785 ? -32.960 7.403 46.763 1.00 97.44 785 LYS A C 1
ATOM 6342 O O . LYS A 1 785 ? -33.120 8.622 46.704 1.00 97.44 785 LYS A O 1
ATOM 6347 N N . LYS A 1 786 ? -31.813 6.795 46.477 1.00 97.31 786 LYS A N 1
ATOM 6348 C CA . LYS A 1 786 ? -30.648 7.436 45.872 1.00 97.31 786 LYS A CA 1
ATOM 6349 C C . LYS A 1 786 ? -30.056 6.535 44.793 1.00 97.31 786 LYS A C 1
ATOM 6351 O O . LYS A 1 786 ? -29.674 5.401 45.065 1.00 97.31 786 LYS A O 1
ATOM 6356 N N . GLU A 1 787 ? -29.910 7.061 43.586 1.00 96.69 787 GLU A N 1
ATOM 6357 C CA . GLU A 1 787 ? -29.238 6.387 42.479 1.00 96.69 787 GLU A CA 1
ATOM 6358 C C . GLU A 1 787 ? -27.868 7.003 42.166 1.00 96.69 787 GLU A C 1
ATOM 6360 O O . GLU A 1 787 ? -27.678 8.218 42.194 1.00 96.69 787 GLU A O 1
ATOM 6365 N N . THR A 1 788 ? -26.894 6.151 41.846 1.00 97.69 788 THR A N 1
ATOM 6366 C CA . THR A 1 788 ? -25.584 6.552 41.311 1.00 97.69 788 THR A CA 1
ATOM 6367 C C . THR A 1 788 ? -25.317 5.775 40.029 1.00 97.69 788 THR A C 1
ATOM 6369 O O . THR A 1 788 ? -25.256 4.547 40.063 1.00 97.69 788 THR A O 1
ATOM 6372 N N . LYS A 1 789 ? -25.135 6.458 38.897 1.00 97.62 789 LYS A N 1
ATOM 6373 C CA . LYS A 1 789 ? -24.703 5.809 37.652 1.00 97.62 789 LYS A CA 1
ATOM 6374 C C . LYS A 1 789 ? -23.239 5.373 37.774 1.00 97.62 789 LYS A C 1
ATOM 6376 O O . LYS A 1 789 ? -22.401 6.142 38.238 1.00 97.62 789 LYS A O 1
ATOM 6381 N N . LEU A 1 790 ? -22.925 4.145 37.365 1.00 97.69 790 LEU A N 1
ATOM 6382 C CA . LEU A 1 790 ? -21.542 3.702 37.216 1.00 97.69 790 LEU A CA 1
ATOM 6383 C C . LEU A 1 790 ? -20.987 4.262 35.907 1.00 97.69 790 LEU A C 1
ATOM 6385 O O . LEU A 1 790 ? -21.474 3.929 34.825 1.00 97.69 790 LEU A O 1
ATOM 6389 N N . GLU A 1 791 ? -19.976 5.115 36.014 1.00 96.88 791 GLU A N 1
ATOM 6390 C CA . GLU A 1 791 ? -19.368 5.744 34.846 1.00 96.88 791 GLU A CA 1
ATOM 6391 C C . GLU A 1 791 ? -18.444 4.777 34.100 1.00 96.88 791 GLU A C 1
ATOM 6393 O O . GLU A 1 791 ? -17.705 3.986 34.692 1.00 96.88 791 GLU A O 1
ATOM 6398 N N . TYR A 1 792 ? -18.466 4.863 32.777 1.00 96.31 792 TYR A N 1
ATOM 6399 C CA . TYR A 1 792 ? -17.503 4.220 31.895 1.00 96.31 792 TYR A CA 1
ATOM 6400 C C . TYR A 1 792 ? -17.149 5.178 30.772 1.00 96.31 792 TYR A C 1
ATOM 6402 O O . TYR A 1 792 ? -17.942 6.039 30.388 1.00 96.31 792 TYR A O 1
ATOM 6410 N N . TYR A 1 793 ? -15.954 5.001 30.226 1.00 95.81 793 TYR A N 1
ATOM 6411 C CA . TYR A 1 793 ? -15.435 5.857 29.175 1.00 95.81 793 TYR A CA 1
ATOM 6412 C C . TYR A 1 793 ? -15.035 5.003 27.988 1.00 95.81 793 TYR A C 1
ATOM 6414 O O . TYR A 1 793 ? -14.468 3.926 28.141 1.00 95.81 793 TYR A O 1
ATOM 6422 N N . GLN A 1 794 ? -15.352 5.496 26.797 1.00 93.69 794 GLN A N 1
ATOM 6423 C CA . GLN A 1 794 ? -14.927 4.884 25.540 1.00 93.69 794 GLN A CA 1
ATOM 6424 C C . GLN A 1 794 ? -13.626 5.470 25.018 1.00 93.69 794 GLN A C 1
ATOM 6426 O O . GLN A 1 794 ? -13.022 4.887 24.125 1.00 93.69 794 GLN A O 1
ATOM 6431 N N . ASP A 1 795 ? -13.227 6.639 25.515 1.00 90.62 795 ASP A N 1
ATOM 6432 C CA . ASP A 1 795 ? -11.958 7.244 25.149 1.00 90.62 795 ASP A CA 1
ATOM 6433 C C . ASP A 1 795 ? -10.821 6.516 25.867 1.00 90.62 795 ASP A C 1
ATOM 6435 O O . ASP A 1 795 ? -10.878 6.257 27.072 1.00 90.62 795 ASP A O 1
ATOM 6439 N N . SER A 1 796 ? -9.776 6.192 25.113 1.00 85.31 796 SER A N 1
ATOM 6440 C CA . SER A 1 796 ? -8.560 5.598 25.648 1.00 85.31 796 SER A CA 1
ATOM 6441 C C . SER A 1 796 ? -7.874 6.476 26.703 1.00 85.31 796 SER A C 1
ATOM 6443 O O . SER A 1 796 ? -7.318 5.923 27.652 1.00 85.31 796 SER A O 1
ATOM 6445 N N . ALA A 1 797 ? -7.971 7.808 26.597 1.00 89.06 797 ALA A N 1
ATOM 6446 C CA . ALA A 1 797 ? -7.382 8.751 27.552 1.00 89.06 797 ALA A CA 1
ATOM 6447 C C . ALA A 1 797 ? -8.086 8.732 28.920 1.00 89.06 797 ALA A C 1
ATOM 6449 O O . ALA A 1 797 ? -7.460 8.957 29.953 1.00 89.06 797 ALA A O 1
ATOM 6450 N N . ASP A 1 798 ? -9.380 8.406 28.930 1.00 93.12 798 ASP A N 1
ATOM 6451 C CA . ASP A 1 798 ? -10.212 8.346 30.135 1.00 93.12 798 ASP A CA 1
ATOM 6452 C C . ASP A 1 798 ? -10.493 6.908 30.591 1.00 93.12 798 ASP A C 1
ATOM 6454 O O . ASP A 1 798 ? -11.243 6.679 31.540 1.00 93.12 798 ASP A O 1
ATOM 6458 N N . ALA A 1 799 ? -9.869 5.918 29.952 1.00 89.75 799 ALA A N 1
ATOM 6459 C CA . ALA A 1 799 ? -10.097 4.500 30.210 1.00 89.75 799 ALA A CA 1
ATOM 6460 C C . ALA A 1 799 ? -9.943 4.131 31.695 1.00 89.75 799 ALA A C 1
ATOM 6462 O O . ALA A 1 799 ? -10.695 3.304 32.217 1.00 89.75 799 ALA A O 1
ATOM 6463 N N . ASP A 1 800 ? -8.998 4.773 32.384 1.00 89.88 800 ASP A N 1
ATOM 6464 C CA . ASP A 1 800 ? -8.706 4.538 33.798 1.00 89.88 800 ASP A CA 1
ATOM 6465 C C . ASP A 1 800 ? -9.724 5.187 34.743 1.00 89.88 800 ASP A C 1
ATOM 6467 O O . ASP A 1 800 ? -9.816 4.774 35.900 1.00 89.88 800 ASP A O 1
ATOM 6471 N N . LYS A 1 801 ? -10.545 6.124 34.256 1.00 94.69 801 LYS A N 1
ATOM 6472 C CA . LYS A 1 801 ? -11.685 6.693 34.993 1.00 94.69 801 LYS A CA 1
ATOM 6473 C C . LYS A 1 801 ? -12.914 5.781 34.964 1.00 94.69 801 LYS A C 1
ATOM 6475 O O . LYS A 1 801 ? -13.844 6.001 35.735 1.00 94.69 801 LYS A O 1
ATOM 6480 N N . THR A 1 802 ? -12.931 4.759 34.101 1.00 96.62 802 THR A N 1
ATOM 6481 C CA . THR A 1 802 ? -14.011 3.761 34.066 1.00 96.62 802 THR A CA 1
ATOM 6482 C C . THR A 1 802 ? -14.153 3.098 35.432 1.00 96.62 802 THR A C 1
ATOM 6484 O O . THR A 1 802 ? -13.162 2.729 36.064 1.00 96.62 802 THR A O 1
ATOM 6487 N N . HIS A 1 803 ? -15.389 2.944 35.900 1.00 97.69 803 HIS A N 1
ATOM 6488 C CA . HIS A 1 803 ? -15.663 2.378 37.210 1.00 97.69 803 HIS A CA 1
ATOM 6489 C C . HIS A 1 803 ? -15.056 0.974 37.337 1.00 97.69 803 HIS A C 1
ATOM 6491 O O . HIS A 1 803 ? -15.160 0.154 36.421 1.00 97.69 803 HIS A O 1
ATOM 6497 N N . GLN A 1 804 ? -14.466 0.682 38.500 1.00 97.00 804 GLN A N 1
ATOM 6498 C CA . GLN A 1 804 ? -13.753 -0.569 38.779 1.00 97.00 804 GLN A CA 1
ATOM 6499 C C . GLN A 1 804 ? -14.551 -1.813 38.354 1.00 97.00 804 GLN A C 1
ATOM 6501 O O . GLN A 1 804 ? -14.019 -2.687 37.686 1.00 97.00 804 GLN A O 1
ATOM 6506 N N . TYR A 1 805 ? -15.850 -1.862 38.658 1.00 97.38 805 TYR A N 1
ATOM 6507 C CA . TYR A 1 805 ? -16.700 -3.014 38.326 1.00 97.38 805 TYR A CA 1
ATOM 6508 C C . TYR A 1 805 ? -16.825 -3.323 36.828 1.00 97.38 805 TYR A C 1
ATOM 6510 O O . TYR A 1 805 ? -17.035 -4.482 36.477 1.00 97.38 805 TYR A O 1
ATOM 6518 N N . PHE A 1 806 ? -16.703 -2.325 35.946 1.00 97.50 806 PHE A N 1
ATOM 6519 C CA . PHE A 1 806 ? -16.616 -2.587 34.507 1.00 97.50 806 PHE A CA 1
ATOM 6520 C C . PHE A 1 806 ? -15.227 -3.106 34.136 1.00 97.50 806 PHE A C 1
ATOM 6522 O O . PHE A 1 806 ? -15.114 -4.061 33.375 1.00 97.50 806 PHE A O 1
ATOM 6529 N N . LYS A 1 807 ? -14.164 -2.548 34.722 1.00 97.31 807 LYS A N 1
ATOM 6530 C CA . LYS A 1 807 ? -12.790 -3.017 34.487 1.00 97.31 807 LYS A CA 1
ATOM 6531 C C . LYS A 1 807 ? -12.583 -4.478 34.881 1.00 97.31 807 LYS A C 1
ATOM 6533 O O . LYS A 1 807 ? -11.815 -5.168 34.233 1.00 97.31 807 LYS A O 1
ATOM 6538 N N . GLU A 1 808 ? -13.294 -4.964 35.897 1.00 97.25 808 GLU A N 1
ATOM 6539 C CA . GLU A 1 808 ? -13.249 -6.372 36.314 1.00 97.25 808 GLU A CA 1
ATOM 6540 C C . GLU A 1 808 ? -13.850 -7.349 35.285 1.00 97.25 808 GLU A C 1
ATOM 6542 O O . GLU A 1 808 ? -13.587 -8.545 35.373 1.00 97.25 808 GLU A O 1
ATOM 6547 N N . ILE A 1 809 ? -14.659 -6.873 34.326 1.00 96.94 809 ILE A N 1
ATOM 6548 C CA . ILE A 1 809 ? -15.262 -7.716 33.273 1.00 96.94 809 ILE A CA 1
ATOM 6549 C C . ILE A 1 809 ? -14.681 -7.465 31.879 1.00 96.94 809 ILE A C 1
ATOM 6551 O O . ILE A 1 809 ? -14.899 -8.280 30.988 1.00 96.94 809 ILE A O 1
ATOM 6555 N N . LEU A 1 810 ? -13.986 -6.345 31.679 1.00 97.56 810 LEU A N 1
ATOM 6556 C CA . LEU A 1 810 ? -13.386 -5.950 30.406 1.00 97.56 810 LEU A CA 1
ATOM 6557 C C . LEU A 1 810 ? -11.955 -6.472 30.288 1.00 97.56 810 LEU A C 1
ATOM 6559 O O . LEU A 1 810 ? -11.196 -6.455 31.257 1.00 97.56 810 LEU A O 1
ATOM 6563 N N . GLU A 1 811 ? -11.553 -6.878 29.092 1.00 97.75 811 GLU A N 1
ATOM 6564 C CA . GLU A 1 811 ? -10.181 -7.302 28.821 1.00 97.75 811 GLU A CA 1
ATOM 6565 C C . GLU A 1 811 ? -9.206 -6.122 28.666 1.00 97.75 811 GLU A C 1
ATOM 6567 O O . GLU A 1 811 ? -9.565 -5.041 28.192 1.00 97.75 811 GLU A O 1
ATOM 6572 N N . GLY A 1 812 ? -7.948 -6.325 29.059 1.00 96.25 812 GLY A N 1
ATOM 6573 C CA . GLY A 1 812 ? -6.896 -5.306 29.015 1.00 96.25 812 GLY A CA 1
ATOM 6574 C C . GLY A 1 812 ? -6.786 -4.470 30.292 1.00 96.25 812 GLY A C 1
ATOM 6575 O O . GLY A 1 812 ? -6.149 -3.413 30.280 1.00 96.25 812 GLY A O 1
ATOM 6576 N N . TYR A 1 813 ? -7.398 -4.927 31.390 1.00 96.75 813 TYR A N 1
ATOM 6577 C CA . TYR A 1 813 ? -7.368 -4.274 32.699 1.00 96.75 813 TYR A CA 1
ATOM 6578 C C . TYR A 1 813 ? -6.728 -5.170 33.759 1.00 96.75 813 TYR A C 1
ATOM 6580 O O . TYR A 1 813 ? -6.807 -6.400 33.714 1.00 96.75 813 TYR A O 1
ATOM 6588 N N . ARG A 1 814 ? -6.109 -4.536 34.757 1.00 96.00 814 ARG A N 1
ATOM 6589 C CA . ARG A 1 814 ? -5.523 -5.246 35.897 1.00 96.00 814 ARG A CA 1
ATOM 6590 C C . ARG A 1 814 ? -6.606 -5.865 36.775 1.00 96.00 814 ARG A C 1
ATOM 6592 O O . ARG A 1 814 ? -6.432 -6.965 37.281 1.00 96.00 814 ARG A O 1
ATOM 6599 N N . GLU A 1 815 ? -7.733 -5.177 36.917 1.00 96.94 815 GLU A N 1
ATOM 6600 C CA . GLU A 1 815 ? -8.881 -5.595 37.719 1.00 96.94 815 GLU A CA 1
ATOM 6601 C C . GLU A 1 815 ? -9.547 -6.870 37.193 1.00 96.94 815 GLU A C 1
ATOM 6603 O O . GLU A 1 815 ? -10.143 -7.608 37.971 1.00 96.94 815 GLU A O 1
ATOM 6608 N N . SER A 1 816 ? -9.418 -7.153 35.897 1.00 96.88 816 SER A N 1
ATOM 6609 C CA . SER A 1 816 ? -9.866 -8.404 35.288 1.00 96.88 816 SER A CA 1
ATOM 6610 C C . SER A 1 816 ? -8.758 -9.444 35.144 1.00 96.88 816 SER A C 1
ATOM 6612 O O . SER A 1 816 ? -8.982 -10.456 34.495 1.00 96.88 816 SER A O 1
ATOM 6614 N N . ASN A 1 817 ? -7.566 -9.230 35.718 1.00 96.94 817 ASN A N 1
ATOM 6615 C CA . ASN A 1 817 ? -6.395 -10.102 35.550 1.00 96.94 817 ASN A CA 1
ATOM 6616 C C . ASN A 1 817 ? -5.990 -10.319 34.073 1.00 96.94 817 ASN A C 1
ATOM 6618 O O . ASN A 1 817 ? -5.524 -11.399 33.714 1.00 96.94 817 ASN A O 1
ATOM 6622 N N . THR A 1 818 ? -6.172 -9.307 33.213 1.00 97.25 818 THR A N 1
ATOM 6623 C CA . THR A 1 818 ? -5.864 -9.383 31.767 1.00 97.25 818 THR A CA 1
ATOM 6624 C C . THR A 1 818 ? -5.032 -8.203 31.255 1.00 97.25 818 THR A C 1
ATOM 6626 O O . THR A 1 818 ? -5.089 -7.831 30.083 1.00 97.25 818 THR A O 1
ATOM 6629 N N . GLU A 1 819 ? -4.247 -7.573 32.132 1.00 96.06 819 GLU A N 1
ATOM 6630 C CA . GLU A 1 819 ? -3.363 -6.464 31.750 1.00 96.06 819 GLU A CA 1
ATOM 6631 C C . GLU A 1 819 ? -2.338 -6.868 30.673 1.00 96.06 819 GLU A C 1
ATOM 6633 O O . GLU A 1 819 ? -1.987 -6.053 29.819 1.00 96.06 819 GLU A O 1
ATOM 6638 N N . ASP A 1 820 ? -1.944 -8.142 30.655 1.00 96.19 820 ASP A N 1
ATOM 6639 C CA . ASP A 1 820 ? -1.103 -8.765 29.630 1.00 96.19 820 ASP A CA 1
ATOM 6640 C C . ASP A 1 820 ? -1.646 -8.574 28.206 1.00 96.19 820 ASP A C 1
ATOM 6642 O O . ASP A 1 820 ? -0.881 -8.380 27.264 1.00 96.19 820 ASP A O 1
ATOM 6646 N N . SER A 1 821 ? -2.968 -8.546 28.044 1.00 96.94 821 SER A N 1
ATOM 6647 C CA . SER A 1 821 ? -3.624 -8.356 26.744 1.00 96.94 821 SER A CA 1
ATOM 6648 C C . SER A 1 821 ? -3.360 -6.956 26.193 1.00 96.94 821 SER A C 1
ATOM 6650 O O . SER A 1 821 ? -3.111 -6.766 24.999 1.00 96.94 821 SER A O 1
ATOM 6652 N N . ARG A 1 822 ? -3.313 -5.964 27.088 1.00 95.50 822 ARG A N 1
ATOM 6653 C CA . ARG A 1 822 ? -2.987 -4.577 26.753 1.00 95.50 822 ARG A CA 1
ATOM 6654 C C . ARG A 1 822 ? -1.497 -4.404 26.483 1.00 95.50 822 ARG A C 1
ATOM 6656 O O . ARG A 1 822 ? -1.142 -3.675 25.561 1.00 95.50 822 ARG A O 1
ATOM 6663 N N . THR A 1 823 ? -0.626 -5.029 27.273 1.00 95.88 823 THR A N 1
ATOM 6664 C CA . THR A 1 823 ? 0.828 -4.837 27.143 1.00 95.88 823 THR A CA 1
ATOM 6665 C C . THR A 1 823 ? 1.430 -5.634 25.992 1.00 95.88 823 THR A C 1
ATOM 6667 O O . THR A 1 823 ? 2.283 -5.106 25.286 1.00 95.88 823 THR A O 1
ATOM 6670 N N . ASN A 1 824 ? 0.976 -6.870 25.774 1.00 96.50 824 ASN A N 1
ATOM 6671 C CA . ASN A 1 824 ? 1.566 -7.785 24.793 1.00 96.50 824 ASN A CA 1
ATOM 6672 C C . ASN A 1 824 ? 0.897 -7.670 23.422 1.00 96.50 824 ASN A C 1
ATOM 6674 O O . ASN A 1 824 ? 1.570 -7.807 22.406 1.00 96.50 824 ASN A O 1
ATOM 6678 N N . PHE A 1 825 ? -0.412 -7.398 23.396 1.00 96.88 825 PHE A N 1
ATOM 6679 C CA . PHE A 1 825 ? -1.214 -7.402 22.168 1.00 96.88 825 PHE A CA 1
ATOM 6680 C C . PHE A 1 825 ? -1.881 -6.058 21.872 1.00 96.88 825 PHE A C 1
ATOM 6682 O O . PHE A 1 825 ? -2.720 -5.969 20.979 1.00 96.88 825 PHE A O 1
ATOM 6689 N N . LYS A 1 826 ? -1.566 -5.002 22.638 1.00 96.12 826 LYS A N 1
ATOM 6690 C CA . LYS A 1 826 ? -2.184 -3.669 22.496 1.00 96.12 826 LYS A CA 1
ATOM 6691 C C . LYS A 1 826 ? -3.720 -3.721 22.490 1.00 96.12 826 LYS A C 1
ATOM 6693 O O . LYS A 1 826 ? -4.373 -2.869 21.888 1.00 96.12 826 LYS A O 1
ATOM 6698 N N . TYR A 1 827 ? -4.299 -4.718 23.158 1.00 96.69 827 TYR A N 1
ATOM 6699 C CA . TYR A 1 827 ? -5.730 -4.988 23.157 1.00 96.69 827 TYR A CA 1
ATOM 6700 C C . TYR A 1 827 ? -6.351 -4.564 24.484 1.00 96.69 827 TYR A C 1
ATOM 6702 O O . TYR A 1 827 ? -5.955 -5.021 25.556 1.00 96.69 827 TYR A O 1
ATOM 6710 N N . ARG A 1 828 ? -7.335 -3.670 24.404 1.00 96.56 828 ARG A N 1
ATOM 6711 C CA . ARG A 1 828 ? -8.105 -3.189 25.550 1.00 96.56 828 ARG A CA 1
ATOM 6712 C C . ARG A 1 828 ? -9.544 -2.957 25.126 1.00 96.56 828 ARG A C 1
ATOM 6714 O O . ARG A 1 828 ? -9.786 -2.361 24.075 1.00 96.56 828 ARG A O 1
ATOM 6721 N N . GLU A 1 829 ? -10.471 -3.426 25.944 1.00 97.75 829 GLU A N 1
ATOM 6722 C CA . GLU A 1 829 ? -11.902 -3.320 25.685 1.00 97.75 829 GLU A CA 1
ATOM 6723 C C . GLU A 1 829 ? -12.531 -2.127 26.395 1.00 97.75 829 GLU A C 1
ATOM 6725 O O . GLU A 1 829 ? -12.059 -1.664 27.427 1.00 97.75 829 GLU A O 1
ATOM 6730 N N . TYR A 1 830 ? -13.640 -1.647 25.851 1.00 97.75 830 TYR A N 1
ATOM 6731 C CA . TYR A 1 830 ? -14.427 -0.555 26.408 1.00 97.75 830 TYR A CA 1
ATOM 6732 C C . TYR A 1 830 ? -15.906 -0.876 26.223 1.00 97.75 830 TYR A C 1
ATOM 6734 O O . TYR A 1 830 ? -16.284 -1.479 25.220 1.00 97.75 830 TYR A O 1
ATOM 6742 N N . ILE A 1 831 ? -16.765 -0.445 27.147 1.00 97.38 831 ILE A N 1
ATOM 6743 C CA . ILE A 1 831 ? -18.215 -0.635 27.004 1.00 97.38 831 ILE A CA 1
ATOM 6744 C C . ILE A 1 831 ? -18.726 0.162 25.796 1.00 97.38 831 ILE A C 1
ATOM 6746 O O . ILE A 1 831 ? -18.560 1.384 25.720 1.00 97.38 831 ILE A O 1
ATOM 6750 N N . LYS A 1 832 ? -19.383 -0.519 24.851 1.00 96.50 832 LYS A N 1
ATOM 6751 C CA . LYS A 1 832 ? -19.943 0.110 23.647 1.00 96.50 832 LYS A CA 1
ATOM 6752 C C . LYS A 1 832 ? -21.170 0.964 23.949 1.00 96.50 832 LYS A C 1
ATOM 6754 O O . LYS A 1 832 ? -21.347 2.013 23.339 1.00 96.50 832 LYS A O 1
ATOM 6759 N N . GLN A 1 833 ? -22.038 0.495 24.836 1.00 95.19 833 GLN A N 1
ATOM 6760 C CA . GLN A 1 833 ? -23.249 1.192 25.272 1.00 95.19 833 GLN A CA 1
ATOM 6761 C C . GLN A 1 833 ? -23.924 0.421 26.410 1.00 95.19 833 GLN A C 1
ATOM 6763 O O . GLN A 1 833 ? -23.596 -0.737 26.649 1.00 95.19 833 GLN A O 1
ATOM 6768 N N . GLY A 1 834 ? -24.914 1.045 27.047 1.00 94.00 834 GLY A N 1
ATOM 6769 C CA . GLY A 1 834 ? -25.648 0.504 28.192 1.00 94.00 834 GLY A CA 1
ATOM 6770 C C . GLY A 1 834 ? -25.187 1.153 29.493 1.00 94.00 834 GLY A C 1
ATOM 6771 O O . GLY A 1 834 ? -24.102 1.718 29.547 1.00 94.00 834 GLY A O 1
ATOM 6772 N N . ASN A 1 835 ? -26.021 1.134 30.528 1.00 96.12 835 ASN A N 1
ATOM 6773 C CA . ASN A 1 835 ? -25.730 1.774 31.810 1.00 96.12 835 ASN A CA 1
ATOM 6774 C C . ASN A 1 835 ? -25.957 0.776 32.938 1.00 96.12 835 ASN A C 1
ATOM 6776 O O . ASN A 1 835 ? -26.804 -0.099 32.813 1.00 96.12 835 ASN A O 1
ATOM 6780 N N . ILE A 1 836 ? -25.234 0.947 34.043 1.00 97.94 836 ILE A N 1
ATOM 6781 C CA . ILE A 1 836 ? -25.542 0.302 35.319 1.00 97.94 836 ILE A CA 1
ATOM 6782 C C . ILE A 1 836 ? -25.681 1.401 36.367 1.00 97.94 836 ILE A C 1
ATOM 6784 O O . ILE A 1 836 ? -24.865 2.322 36.426 1.00 97.94 836 ILE A O 1
ATOM 6788 N N . TYR A 1 837 ? -26.698 1.293 37.207 1.00 97.81 837 TYR A N 1
ATOM 6789 C CA . TYR A 1 837 ? -26.971 2.169 38.331 1.00 97.81 837 TYR A CA 1
ATOM 6790 C C . TYR A 1 837 ? -26.837 1.379 39.626 1.00 97.81 837 TYR A C 1
ATOM 6792 O O . TYR A 1 837 ? -27.352 0.269 39.745 1.00 97.81 837 TYR A O 1
ATOM 6800 N N . LYS A 1 838 ? -26.173 1.979 40.611 1.00 98.06 838 LYS A N 1
ATOM 6801 C CA . LYS A 1 838 ? -26.278 1.602 42.017 1.00 98.06 838 LYS A CA 1
ATOM 6802 C C . LYS A 1 838 ? -27.521 2.285 42.586 1.00 98.06 838 LYS A C 1
ATOM 6804 O O . LYS A 1 838 ? -27.526 3.506 42.732 1.00 98.06 838 LYS A O 1
ATOM 6809 N N . VAL A 1 839 ? -28.556 1.510 42.878 1.00 98.00 839 VAL A N 1
ATOM 6810 C CA . VAL A 1 839 ? -29.831 1.966 43.438 1.00 98.00 839 VAL A CA 1
ATOM 6811 C C . VAL A 1 839 ? -29.855 1.637 44.928 1.00 98.00 839 VAL A C 1
ATOM 6813 O O . VAL A 1 839 ? -29.813 0.471 45.323 1.00 98.00 839 VAL A O 1
ATOM 6816 N N . GLU A 1 840 ? -29.874 2.677 45.756 1.00 98.38 840 GLU A N 1
ATOM 6817 C CA . GLU A 1 840 ? -29.948 2.599 47.212 1.00 98.38 840 GLU A CA 1
ATOM 6818 C C . GLU A 1 840 ? -31.351 3.017 47.656 1.00 98.38 840 GLU A C 1
ATOM 6820 O O . GLU A 1 840 ? -31.771 4.149 47.425 1.00 98.38 840 GLU A O 1
ATOM 6825 N N . GLU A 1 841 ? -32.088 2.116 48.296 1.00 98.31 841 GLU A N 1
ATOM 6826 C CA . GLU A 1 841 ? -33.455 2.371 48.761 1.00 98.31 841 GLU A CA 1
ATOM 6827 C C . GLU A 1 841 ? -33.534 2.146 50.261 1.00 98.31 841 GLU A C 1
ATOM 6829 O O . GLU A 1 841 ? -33.011 1.154 50.769 1.00 98.31 841 GLU A O 1
ATOM 6834 N N . THR A 1 842 ? -34.180 3.065 50.977 1.00 98.44 842 THR A N 1
ATOM 6835 C CA . THR A 1 842 ? -34.414 2.947 52.417 1.00 98.44 842 THR A CA 1
ATOM 6836 C C . THR A 1 842 ? -35.881 3.170 52.743 1.00 98.44 842 THR A C 1
ATOM 6838 O O . THR A 1 842 ? -36.424 4.232 52.441 1.00 98.44 842 THR A O 1
ATOM 6841 N N . THR A 1 843 ? -36.490 2.195 53.419 1.00 98.62 843 THR A N 1
ATOM 6842 C CA . THR A 1 843 ? -37.832 2.302 53.999 1.00 98.62 843 THR A CA 1
ATOM 6843 C C . THR A 1 843 ? -37.758 2.136 55.509 1.00 98.62 843 THR A C 1
ATOM 6845 O O . THR A 1 843 ? -37.219 1.147 56.004 1.00 98.62 843 THR A O 1
ATOM 6848 N N . ILE A 1 844 ? -38.334 3.079 56.250 1.00 98.31 844 ILE A N 1
ATOM 6849 C CA . ILE A 1 844 ? -38.585 2.939 57.688 1.00 98.31 844 ILE A CA 1
ATOM 6850 C C . ILE A 1 844 ? -40.059 2.589 57.855 1.00 98.31 844 ILE A C 1
ATOM 6852 O O . ILE A 1 844 ? -40.926 3.399 57.529 1.00 98.31 844 ILE A O 1
ATOM 6856 N N . ILE A 1 845 ? -40.334 1.389 58.355 1.00 98.38 845 ILE A N 1
ATOM 6857 C CA . ILE A 1 845 ? -41.675 0.926 58.715 1.00 98.38 845 ILE A CA 1
ATOM 6858 C C . ILE A 1 845 ? -41.876 1.210 60.203 1.00 98.38 845 ILE A C 1
ATOM 6860 O O . ILE A 1 845 ? -41.030 0.821 61.006 1.00 98.38 845 ILE A O 1
ATOM 6864 N N . THR A 1 846 ? -42.967 1.871 60.581 1.00 97.94 846 THR A N 1
ATOM 6865 C CA . THR A 1 846 ? -43.345 2.092 61.985 1.00 97.94 846 THR A CA 1
ATOM 6866 C C . THR A 1 846 ? -44.620 1.323 62.284 1.00 97.94 846 THR A C 1
ATOM 6868 O O . THR A 1 846 ? -45.622 1.517 61.603 1.00 97.94 846 THR A O 1
ATOM 6871 N N . PHE A 1 847 ? -44.570 0.476 63.307 1.00 97.62 847 PHE A N 1
ATOM 6872 C CA . PHE A 1 847 ? -45.702 -0.274 63.836 1.00 97.62 847 PHE A CA 1
ATOM 6873 C C . PHE A 1 847 ? -46.097 0.354 65.163 1.00 97.62 847 PHE A C 1
ATOM 6875 O O . PHE A 1 847 ? -45.313 0.334 66.116 1.00 97.62 847 PHE A O 1
ATOM 6882 N N . ARG A 1 848 ? -47.299 0.916 65.233 1.00 96.38 848 ARG A N 1
ATOM 6883 C CA . ARG A 1 848 ? -47.838 1.504 66.455 1.00 96.38 848 ARG A CA 1
ATOM 6884 C C . ARG A 1 848 ? -49.051 0.711 66.901 1.00 96.38 848 ARG A C 1
ATOM 6886 O O . ARG A 1 848 ? -50.072 0.707 66.225 1.00 96.38 848 ARG A O 1
ATOM 6893 N N . VAL A 1 849 ? -48.935 0.087 68.064 1.00 95.75 849 VAL A N 1
ATOM 6894 C CA . VAL A 1 849 ? -50.036 -0.589 68.740 1.00 95.75 849 VAL A CA 1
ATOM 6895 C C . VAL A 1 849 ? -50.617 0.368 69.767 1.00 95.75 849 VAL A C 1
ATOM 6897 O O . VAL A 1 849 ? -49.939 0.731 70.727 1.00 95.75 849 VAL A O 1
ATOM 6900 N N . ALA A 1 850 ? -51.837 0.830 69.527 1.00 92.00 850 ALA A N 1
ATOM 6901 C CA . ALA A 1 850 ? -52.633 1.633 70.448 1.00 92.00 850 ALA A CA 1
ATOM 6902 C C . ALA A 1 850 ? -54.066 1.760 69.904 1.00 92.00 850 ALA A C 1
ATOM 6904 O O . ALA A 1 850 ? -54.235 1.884 68.692 1.00 92.00 850 ALA A O 1
ATOM 6905 N N . PRO A 1 851 ? -55.093 1.821 70.765 1.00 84.94 851 PRO A N 1
ATOM 6906 C CA . PRO A 1 851 ? -56.438 2.165 70.318 1.00 84.94 851 PRO A CA 1
ATOM 6907 C C . PRO A 1 851 ? -56.526 3.627 69.871 1.00 84.94 851 PRO A C 1
ATOM 6909 O O . PRO A 1 851 ? -55.782 4.494 70.348 1.00 84.94 851 PRO A O 1
ATOM 6912 N N . GLN A 1 852 ? -57.498 3.932 69.008 1.00 78.44 852 GLN A N 1
ATOM 6913 C CA . GLN A 1 852 ? -57.818 5.317 68.663 1.00 78.44 852 GLN A CA 1
ATOM 6914 C C . GLN A 1 852 ? -58.311 6.112 69.884 1.00 78.44 852 GLN A C 1
ATOM 6916 O O . GLN A 1 852 ? -58.788 5.577 70.888 1.00 78.44 852 GLN A O 1
ATOM 6921 N N . LYS A 1 853 ? -58.191 7.441 69.803 1.00 71.88 853 LYS A N 1
ATOM 6922 C CA . LYS A 1 853 ? -58.494 8.358 70.909 1.00 71.88 853 LYS A CA 1
ATOM 6923 C C . LYS A 1 853 ? -59.905 8.101 71.470 1.00 71.88 853 LYS A C 1
ATOM 6925 O O . LYS A 1 853 ? -60.882 8.151 70.732 1.00 71.88 853 LYS A O 1
ATOM 6930 N N . ASN A 1 854 ? -59.991 7.900 72.789 1.00 71.12 854 ASN A N 1
ATOM 6931 C CA . ASN A 1 854 ? -61.204 7.618 73.578 1.00 71.12 854 ASN A CA 1
ATOM 6932 C C . ASN A 1 854 ? -61.774 6.188 73.501 1.00 71.12 854 ASN A C 1
ATOM 6934 O O . ASN A 1 854 ? -62.788 5.926 74.149 1.00 71.12 854 ASN A O 1
ATOM 6938 N N . GLN A 1 855 ? -61.134 5.258 72.791 1.00 83.12 855 GLN A N 1
ATOM 6939 C CA . GLN A 1 855 ? -61.509 3.843 72.821 1.00 83.12 855 GLN A CA 1
ATOM 6940 C C . GLN A 1 855 ? -60.820 3.114 73.982 1.00 83.12 855 GLN A C 1
ATOM 6942 O O . GLN A 1 855 ? -59.655 3.373 74.300 1.00 83.12 855 GLN A O 1
ATOM 6947 N N . LYS A 1 856 ? -61.561 2.229 74.657 1.00 86.94 856 LYS A N 1
ATOM 6948 C CA . LYS A 1 856 ? -61.091 1.527 75.854 1.00 86.94 856 LYS A CA 1
ATOM 6949 C C . LYS A 1 856 ? -61.340 0.033 75.763 1.00 86.94 856 LYS A C 1
ATOM 6951 O O . LYS A 1 856 ? -62.447 -0.396 75.449 1.00 86.94 856 LYS A O 1
ATOM 6956 N N . LEU A 1 857 ? -60.313 -0.727 76.108 1.00 91.75 857 LEU A N 1
ATOM 6957 C CA . LEU A 1 857 ? -60.364 -2.162 76.310 1.00 91.75 857 LEU A CA 1
ATOM 6958 C C . LEU A 1 857 ? -60.225 -2.486 77.784 1.00 91.75 857 LEU A C 1
ATOM 6960 O O . LEU A 1 857 ? -59.546 -1.792 78.541 1.00 91.75 857 LEU A O 1
ATOM 6964 N N . TYR A 1 858 ? -60.875 -3.567 78.176 1.00 93.00 858 TYR A N 1
ATOM 6965 C CA . TYR A 1 858 ? -60.862 -4.068 79.536 1.00 93.00 858 TYR A CA 1
ATOM 6966 C C . TYR A 1 858 ? -60.417 -5.523 79.523 1.00 93.00 858 TYR A C 1
ATOM 6968 O O . TYR A 1 858 ? -60.658 -6.247 78.556 1.00 93.00 858 TYR A O 1
ATOM 6976 N N . THR A 1 859 ? -59.789 -5.974 80.600 1.00 94.44 859 THR A N 1
ATOM 6977 C CA . THR A 1 859 ? -59.607 -7.403 80.848 1.00 94.44 859 THR A CA 1
ATOM 6978 C C . THR A 1 859 ? -60.980 -8.033 81.104 1.00 94.44 859 THR A C 1
ATOM 6980 O O . THR A 1 859 ? -61.841 -7.431 81.745 1.00 94.44 859 THR A O 1
ATOM 6983 N N . TYR A 1 860 ? -61.239 -9.229 80.581 1.00 94.12 860 TYR A N 1
ATOM 6984 C CA . TYR A 1 860 ? -62.533 -9.895 80.756 1.00 94.12 860 TYR A CA 1
ATOM 6985 C C . TYR A 1 860 ? -62.770 -10.261 82.229 1.00 94.12 860 TYR A C 1
ATOM 6987 O O . TYR A 1 860 ? -61.864 -10.757 82.893 1.00 94.12 860 TYR A O 1
ATOM 6995 N N . ILE A 1 861 ? -63.986 -10.046 82.742 1.00 90.38 861 ILE A N 1
ATOM 6996 C CA . ILE A 1 861 ? -64.284 -10.131 84.185 1.00 90.38 861 ILE A CA 1
ATOM 6997 C C . ILE A 1 861 ? -64.064 -11.526 84.797 1.00 90.38 861 ILE A C 1
ATOM 6999 O O . ILE A 1 861 ? -63.727 -11.627 85.967 1.00 90.38 861 ILE A O 1
ATOM 7003 N N . ASN A 1 862 ? -64.198 -12.599 84.008 1.00 90.00 862 ASN A N 1
ATOM 7004 C CA . ASN A 1 862 ? -63.991 -13.982 84.467 1.00 90.00 862 ASN A CA 1
ATOM 7005 C C . ASN A 1 862 ? -62.616 -14.545 84.062 1.00 90.00 862 ASN A C 1
ATOM 7007 O O . ASN A 1 862 ? -62.430 -15.762 83.972 1.00 90.00 862 ASN A O 1
ATOM 7011 N N . MET A 1 863 ? -61.659 -13.674 83.741 1.00 91.62 863 MET A N 1
ATOM 7012 C CA . MET A 1 863 ? -60.294 -14.073 83.412 1.00 91.62 863 MET A CA 1
ATOM 7013 C C . MET A 1 863 ? -59.613 -14.680 84.646 1.00 91.62 863 MET A C 1
ATOM 7015 O O . MET A 1 863 ? -59.640 -14.099 85.727 1.00 91.62 863 MET A O 1
ATOM 7019 N N . LYS A 1 864 ? -59.017 -15.868 84.489 1.00 92.69 864 LYS A N 1
ATOM 7020 C CA . LYS A 1 864 ? -58.390 -16.595 85.601 1.00 92.69 864 LYS A CA 1
ATOM 7021 C C . LYS A 1 864 ? -57.156 -15.862 86.114 1.00 92.69 864 LYS A C 1
ATOM 7023 O O . LYS A 1 864 ? -56.385 -15.320 85.321 1.00 92.69 864 LYS A O 1
ATOM 7028 N N . ASP A 1 865 ? -56.913 -15.969 87.413 1.00 93.31 865 ASP A N 1
ATOM 7029 C CA . ASP A 1 865 ? -55.645 -15.573 88.008 1.00 93.31 865 ASP A CA 1
ATOM 7030 C C . ASP A 1 865 ? -54.476 -16.303 87.342 1.00 93.31 865 ASP A C 1
ATOM 7032 O O . ASP A 1 865 ? -54.477 -17.531 87.231 1.00 93.31 865 ASP A O 1
ATOM 7036 N N . GLY A 1 866 ? -53.449 -15.562 86.936 1.00 94.19 866 GLY A N 1
ATOM 7037 C CA . GLY A 1 866 ? -52.331 -16.143 86.202 1.00 94.19 866 GLY A CA 1
ATOM 7038 C C . GLY A 1 866 ? -51.383 -15.113 85.614 1.00 94.19 866 GLY A C 1
ATOM 7039 O O . GLY A 1 866 ? -51.594 -13.906 85.733 1.00 94.19 866 GLY A O 1
ATOM 7040 N N . GLU A 1 867 ? -50.332 -15.628 84.989 1.00 95.75 867 GLU A N 1
ATOM 7041 C CA . GLU A 1 867 ? -49.371 -14.844 84.221 1.00 95.75 867 GLU A CA 1
ATOM 7042 C C . GLU A 1 867 ? -49.758 -14.891 82.746 1.00 95.75 867 GLU A C 1
ATOM 7044 O O . GLU A 1 867 ? -49.997 -15.963 82.181 1.00 95.75 867 GLU A O 1
ATOM 7049 N N . TYR A 1 868 ? -49.827 -13.722 82.128 1.00 95.69 868 TYR A N 1
ATOM 7050 C CA . TYR A 1 868 ? -50.203 -13.561 80.736 1.00 95.69 868 TYR A CA 1
ATOM 7051 C C . TYR A 1 868 ? -49.106 -12.795 80.010 1.00 95.69 868 TYR A C 1
ATOM 7053 O O . TYR A 1 868 ? -48.630 -11.766 80.485 1.00 95.69 868 TYR A O 1
ATOM 7061 N N . LEU A 1 869 ? -48.682 -13.316 78.865 1.00 95.25 869 LEU A N 1
ATOM 7062 C CA . LEU A 1 869 ? -47.596 -12.760 78.078 1.00 95.25 869 LEU A CA 1
ATOM 7063 C C . LEU A 1 869 ? -48.170 -11.867 76.984 1.00 95.25 869 LEU A C 1
ATOM 7065 O O . LEU A 1 869 ? -48.989 -12.311 76.176 1.00 95.25 869 LEU A O 1
ATOM 7069 N N . ILE A 1 870 ? -47.667 -10.640 76.931 1.00 96.25 870 ILE A N 1
ATOM 7070 C CA . ILE A 1 870 ? -47.808 -9.758 75.779 1.00 96.25 870 ILE A CA 1
ATOM 7071 C C . ILE A 1 870 ? -46.458 -9.720 75.075 1.00 96.25 870 ILE A C 1
ATOM 7073 O O . ILE A 1 870 ? -45.436 -9.462 75.712 1.00 96.25 870 ILE A O 1
ATOM 7077 N N . ASN A 1 871 ? -46.440 -10.016 73.779 1.00 97.06 871 ASN A N 1
ATOM 7078 C CA . ASN A 1 871 ? -45.212 -10.183 73.013 1.00 97.06 871 ASN A CA 1
ATOM 7079 C C . ASN A 1 871 ? -45.346 -9.594 71.610 1.00 97.06 871 ASN A C 1
ATOM 7081 O O . ASN A 1 871 ? -46.225 -9.996 70.842 1.00 97.06 871 ASN A O 1
ATOM 7085 N N . ALA A 1 872 ? -44.427 -8.697 71.267 1.00 97.00 872 ALA A N 1
ATOM 7086 C CA . ALA A 1 872 ? -44.179 -8.288 69.897 1.00 97.00 872 ALA A CA 1
ATOM 7087 C C . ALA A 1 872 ? -43.125 -9.234 69.310 1.00 97.00 872 ALA A C 1
ATOM 7089 O O . ALA A 1 872 ? -42.023 -9.353 69.851 1.00 97.00 872 ALA A O 1
ATOM 7090 N N . ARG A 1 873 ? -43.450 -9.921 68.217 1.00 96.25 873 ARG A N 1
ATOM 7091 C CA . ARG A 1 873 ? -42.569 -10.889 67.551 1.00 96.25 873 ARG A CA 1
ATOM 7092 C C . ARG A 1 873 ? -42.587 -10.706 66.043 1.00 96.25 873 ARG A C 1
ATOM 7094 O O . ARG A 1 873 ? -43.521 -10.129 65.494 1.00 96.25 873 ARG A O 1
ATOM 7101 N N . ILE A 1 874 ? -41.557 -11.232 65.393 1.00 97.38 874 ILE A N 1
ATOM 7102 C CA . ILE A 1 874 ? -41.417 -11.246 63.941 1.00 97.38 874 ILE A CA 1
ATOM 7103 C C . ILE A 1 874 ? -41.377 -12.699 63.478 1.00 97.38 874 ILE A C 1
ATOM 7105 O O . ILE A 1 874 ? -40.498 -13.452 63.902 1.00 97.38 874 ILE A O 1
ATOM 7109 N N . ASP A 1 875 ? -42.287 -13.089 62.598 1.00 96.25 875 ASP A N 1
ATOM 7110 C CA . ASP A 1 875 ? -42.308 -14.430 62.022 1.00 96.25 875 ASP A CA 1
ATOM 7111 C C . ASP A 1 875 ? -41.256 -14.566 60.905 1.00 96.25 875 ASP A C 1
ATOM 7113 O O . ASP A 1 875 ? -40.857 -13.597 60.255 1.00 96.25 875 ASP A O 1
ATOM 7117 N N . SER A 1 876 ? -40.752 -15.785 60.695 1.00 95.31 876 SER A N 1
ATOM 7118 C CA . SER A 1 876 ? -39.795 -16.042 59.608 1.00 95.31 876 SER A CA 1
ATOM 7119 C C . SER A 1 876 ? -40.516 -16.072 58.263 1.00 95.31 876 SER A C 1
ATOM 7121 O O . SER A 1 876 ? -41.637 -16.567 58.168 1.00 95.31 876 SER A O 1
ATOM 7123 N N . PHE A 1 877 ? -39.855 -15.616 57.203 1.00 93.75 877 PHE A N 1
ATOM 7124 C CA . PHE A 1 877 ? -40.408 -15.673 55.850 1.00 93.75 877 PHE A CA 1
ATOM 7125 C C . PHE A 1 877 ? -39.326 -15.950 54.809 1.00 93.75 877 PHE A C 1
ATOM 7127 O O . PHE A 1 877 ? -38.142 -15.681 55.019 1.00 93.75 877 PHE A O 1
ATOM 7134 N N . THR A 1 878 ? -39.747 -16.463 53.656 1.00 91.00 878 THR A N 1
ATOM 7135 C CA . THR A 1 878 ? -38.865 -16.743 52.520 1.00 91.00 878 THR A CA 1
ATOM 7136 C C . THR A 1 878 ? -39.156 -15.788 51.366 1.00 91.00 878 THR A C 1
ATOM 7138 O O . THR A 1 878 ? -40.316 -15.494 51.059 1.00 91.00 878 THR A O 1
ATOM 7141 N N . LEU A 1 879 ? -38.089 -15.306 50.730 1.00 87.69 879 LEU A N 1
ATOM 7142 C CA . LEU A 1 879 ? -38.109 -14.470 49.535 1.00 87.69 879 LEU A CA 1
ATOM 7143 C C . LEU A 1 879 ? -37.932 -15.364 48.305 1.00 87.69 879 LEU A C 1
ATOM 7145 O O . LEU A 1 879 ? -36.819 -15.768 47.963 1.00 87.69 879 LEU A O 1
ATOM 7149 N N . ASN A 1 880 ? -39.048 -15.709 47.666 1.00 72.50 880 ASN A N 1
ATOM 7150 C CA . ASN A 1 880 ? -39.082 -16.699 46.584 1.00 72.50 880 ASN A CA 1
ATOM 7151 C C . ASN A 1 880 ? -38.949 -16.090 45.181 1.00 72.50 880 ASN A C 1
ATOM 7153 O O . ASN A 1 880 ? -38.896 -16.831 44.204 1.00 72.50 880 ASN A O 1
ATOM 7157 N N . ASN A 1 881 ? -38.926 -14.764 45.068 1.00 65.00 881 ASN A N 1
ATOM 7158 C CA . ASN A 1 881 ? -39.026 -14.076 43.788 1.00 65.00 881 ASN A CA 1
ATOM 7159 C C . ASN A 1 881 ? -37.665 -13.797 43.120 1.00 65.00 881 ASN A C 1
ATOM 7161 O O . ASN A 1 881 ? -36.614 -13.865 43.764 1.00 65.00 881 ASN A O 1
ATOM 7165 N N . TYR A 1 882 ? -37.742 -13.470 41.823 1.00 57.06 882 TYR A N 1
ATOM 7166 C CA . TYR A 1 882 ? -36.715 -13.426 40.764 1.00 57.06 882 TYR A CA 1
ATOM 7167 C C . TYR A 1 882 ? -35.223 -13.316 41.163 1.00 57.06 882 TYR A C 1
ATOM 7169 O O . TYR A 1 882 ? -34.428 -14.101 40.649 1.00 57.06 882 TYR A O 1
ATOM 7177 N N . ALA A 1 883 ? -34.813 -12.423 42.074 1.00 66.88 883 ALA A N 1
ATOM 7178 C CA . ALA A 1 883 ? -33.392 -12.204 42.404 1.00 66.88 883 ALA A CA 1
ATOM 7179 C C . ALA A 1 883 ? -32.901 -12.897 43.697 1.00 66.88 883 ALA A C 1
ATOM 7181 O O . ALA A 1 883 ? -31.701 -13.119 43.874 1.00 66.88 883 ALA A O 1
ATOM 7182 N N . TYR A 1 884 ? -33.805 -13.264 44.612 1.00 70.00 884 TYR A N 1
ATOM 7183 C CA . TYR A 1 884 ? -33.449 -13.680 45.975 1.00 70.00 884 TYR A CA 1
ATOM 7184 C C . TYR A 1 884 ? -33.135 -15.170 46.135 1.00 70.00 884 TYR A C 1
ATOM 7186 O O . TYR A 1 884 ? -32.722 -15.569 47.213 1.00 70.00 884 TYR A O 1
ATOM 7194 N N . LYS A 1 885 ? -33.317 -16.016 45.112 1.00 70.06 885 LYS A N 1
ATOM 7195 C CA . LYS A 1 885 ? -33.028 -17.471 45.161 1.00 70.06 885 LYS A CA 1
ATOM 7196 C C . LYS A 1 885 ? -33.537 -18.199 46.430 1.00 70.06 885 LYS A C 1
ATOM 7198 O O . LYS A 1 885 ? -32.870 -19.105 46.923 1.00 70.06 885 LYS A O 1
ATOM 7203 N N . GLY A 1 886 ? -34.696 -17.824 46.978 1.00 81.00 886 GLY A N 1
ATOM 7204 C CA . GLY A 1 886 ? -35.269 -18.508 48.146 1.00 81.00 886 GLY A CA 1
ATOM 7205 C C . GLY A 1 886 ? -34.597 -18.175 49.485 1.00 81.00 886 GLY A C 1
ATOM 7206 O O . GLY A 1 886 ? -34.633 -18.992 50.407 1.00 81.00 886 GLY A O 1
ATOM 7207 N N . LEU A 1 887 ? -33.965 -17.001 49.621 1.00 89.44 887 LEU A N 1
ATOM 7208 C CA . LEU A 1 887 ? -33.401 -16.559 50.901 1.00 89.44 887 LEU A CA 1
ATOM 7209 C C . LEU A 1 887 ? -34.475 -16.547 51.998 1.00 89.44 887 LEU A C 1
ATOM 7211 O O . LEU A 1 887 ? -35.536 -15.942 51.846 1.00 89.44 887 LEU A O 1
ATOM 7215 N N . THR A 1 888 ? -34.180 -17.194 53.126 1.00 91.38 888 THR A N 1
ATOM 7216 C CA . THR A 1 888 ? -35.064 -17.215 54.298 1.00 91.38 888 THR A CA 1
ATOM 7217 C C . THR A 1 888 ? -34.576 -16.210 55.330 1.00 91.38 888 THR A C 1
ATOM 7219 O O . THR A 1 888 ? -33.464 -16.319 55.847 1.00 91.38 888 THR A O 1
ATOM 7222 N N . VAL A 1 889 ? -35.418 -15.223 55.630 1.00 92.81 889 VAL A N 1
ATOM 7223 C CA . VAL A 1 889 ? -35.174 -14.233 56.676 1.00 92.81 889 VAL A CA 1
ATOM 7224 C C . VAL A 1 889 ? -35.708 -14.799 57.982 1.00 92.81 889 VAL A C 1
ATOM 7226 O O . VAL A 1 889 ? -36.911 -15.006 58.146 1.00 92.81 889 VAL A O 1
ATOM 7229 N N . SER A 1 890 ? -34.795 -15.075 58.910 1.00 91.25 890 SER A N 1
ATOM 7230 C CA . SER A 1 890 ? -35.154 -15.563 60.236 1.00 91.25 890 SER A CA 1
ATOM 7231 C C . SER A 1 890 ? -35.887 -14.477 61.024 1.00 91.25 890 SER A C 1
ATOM 7233 O O . SER A 1 890 ? -35.425 -13.335 61.129 1.00 91.25 890 SER A O 1
ATOM 7235 N N . GLY A 1 891 ? -37.022 -14.858 61.599 1.00 92.38 891 GLY A N 1
ATOM 7236 C CA . GLY A 1 891 ? -37.819 -14.018 62.480 1.00 92.38 891 GLY A CA 1
ATOM 7237 C C . GLY A 1 891 ? -37.116 -13.683 63.799 1.00 92.38 891 GLY A C 1
ATOM 7238 O O . GLY A 1 891 ? -35.952 -14.025 64.040 1.00 92.38 891 GLY A O 1
ATOM 7239 N N . LEU A 1 892 ? -37.844 -12.999 64.673 1.00 94.81 892 LEU A N 1
ATOM 7240 C CA . LEU A 1 892 ? -37.445 -12.649 66.031 1.00 94.81 892 LEU A CA 1
ATOM 7241 C C . LEU A 1 892 ? -38.531 -13.171 66.976 1.00 94.81 892 LEU A C 1
ATOM 7243 O O . LEU A 1 892 ? -39.645 -12.653 66.933 1.00 94.81 892 LEU A O 1
ATOM 7247 N N . PRO A 1 893 ? -38.242 -14.167 67.834 1.00 92.50 893 PRO A N 1
ATOM 7248 C CA . PRO A 1 893 ? -39.261 -14.747 68.713 1.00 92.50 893 PRO A CA 1
ATOM 7249 C C . PRO A 1 893 ? -39.849 -13.723 69.698 1.00 92.50 893 PRO A C 1
ATOM 7251 O O . PRO A 1 893 ? -40.991 -13.868 70.132 1.00 92.50 893 PRO A O 1
ATOM 7254 N N . SER A 1 894 ? -39.080 -12.682 70.026 1.00 94.06 894 SER A N 1
ATOM 7255 C CA . SER A 1 894 ? -39.529 -11.501 70.754 1.00 94.06 894 SER A CA 1
ATOM 7256 C C . SER A 1 894 ? -38.637 -10.309 70.400 1.00 94.06 894 SER A C 1
ATOM 7258 O O . SER A 1 894 ? -37.412 -10.450 70.342 1.00 94.06 894 SER A O 1
ATOM 7260 N N . ILE A 1 895 ? -39.246 -9.153 70.139 1.00 95.38 895 ILE A N 1
ATOM 7261 C CA . ILE A 1 895 ? -38.565 -7.850 70.051 1.00 95.38 895 ILE A CA 1
ATOM 7262 C C . ILE A 1 895 ? -38.829 -6.987 71.288 1.00 95.38 895 ILE A C 1
ATOM 7264 O O . ILE A 1 895 ? -38.018 -6.126 71.615 1.00 95.38 895 ILE A O 1
ATOM 7268 N N . ASP A 1 896 ? -39.957 -7.220 71.956 1.00 96.94 896 ASP A N 1
ATOM 7269 C CA . ASP A 1 896 ? -40.390 -6.575 73.190 1.00 96.94 896 ASP A CA 1
ATOM 7270 C C . ASP A 1 896 ? -41.484 -7.440 73.819 1.00 96.94 896 ASP A C 1
ATOM 7272 O O . ASP A 1 896 ? -42.318 -8.012 73.108 1.00 96.94 896 ASP A O 1
ATOM 7276 N N . SER A 1 897 ? -41.494 -7.543 75.142 1.00 96.00 897 SER A N 1
ATOM 7277 C CA . SER A 1 897 ? -42.478 -8.354 75.853 1.00 96.00 897 SER A CA 1
ATOM 7278 C C . SER A 1 897 ? -42.652 -7.899 77.291 1.00 96.00 897 SER A C 1
ATOM 7280 O O . SER A 1 897 ? -41.681 -7.496 77.935 1.00 96.00 897 SER A O 1
ATOM 7282 N N . ILE A 1 898 ? -43.860 -8.061 77.823 1.00 95.81 898 ILE A N 1
ATOM 7283 C CA . ILE A 1 898 ? -44.146 -7.922 79.253 1.00 95.81 898 ILE A CA 1
ATOM 7284 C C . ILE A 1 898 ? -45.004 -9.087 79.739 1.00 95.81 898 ILE A C 1
ATOM 7286 O O . ILE A 1 898 ? -45.850 -9.604 79.007 1.00 95.81 898 ILE A O 1
ATOM 7290 N N . THR A 1 899 ? -44.818 -9.459 81.002 1.00 95.94 899 THR A N 1
ATOM 7291 C CA . THR A 1 899 ? -45.676 -10.426 81.691 1.00 95.94 899 THR A CA 1
ATOM 7292 C C . THR A 1 899 ? -46.643 -9.676 82.600 1.00 95.94 899 THR A C 1
ATOM 7294 O O . THR A 1 899 ? -46.230 -9.016 83.554 1.00 95.94 899 THR A O 1
ATOM 7297 N N . VAL A 1 900 ? -47.932 -9.760 82.285 1.00 95.25 900 VAL A N 1
ATOM 7298 C CA . VAL A 1 900 ? -49.026 -9.147 83.039 1.00 95.25 900 VAL A CA 1
ATOM 7299 C C . VAL A 1 900 ? -49.623 -10.176 83.989 1.00 95.25 900 VAL A C 1
ATOM 7301 O O . VAL A 1 900 ? -50.023 -11.265 83.578 1.00 95.25 900 VAL A O 1
ATOM 7304 N N . ASN A 1 901 ? -49.717 -9.815 85.267 1.00 95.56 901 ASN A N 1
ATOM 7305 C CA . ASN A 1 901 ? -50.164 -10.726 86.315 1.00 95.56 901 ASN A CA 1
ATOM 7306 C C . ASN A 1 901 ? -51.588 -10.384 86.722 1.00 95.56 901 ASN A C 1
ATOM 7308 O O . ASN A 1 901 ? -51.821 -9.394 87.417 1.00 95.56 901 ASN A O 1
ATOM 7312 N N . VAL A 1 902 ? -52.536 -11.218 86.300 1.00 93.88 902 VAL A N 1
ATOM 7313 C CA . VAL A 1 902 ? -53.940 -11.054 86.674 1.00 93.88 902 VAL A CA 1
ATOM 7314 C C . VAL A 1 902 ? -54.175 -11.701 88.030 1.00 93.88 902 VAL A C 1
ATOM 7316 O O . VAL A 1 902 ? -53.875 -12.886 88.208 1.00 93.88 902 VAL A O 1
ATOM 7319 N N . LYS A 1 903 ? -54.651 -10.911 88.997 1.00 92.12 903 LYS A N 1
ATOM 7320 C CA . LYS A 1 903 ? -54.953 -11.354 90.364 1.00 92.12 903 LYS A CA 1
ATOM 7321 C C . LYS A 1 903 ? -56.231 -10.707 90.870 1.00 92.12 903 LYS A C 1
ATOM 7323 O O . LYS A 1 903 ? -56.262 -9.495 91.058 1.00 92.12 903 LYS A O 1
ATOM 7328 N N . GLY A 1 904 ? -57.250 -11.519 91.125 1.00 88.69 904 GLY A N 1
ATOM 7329 C CA . GLY A 1 904 ? -58.553 -11.057 91.582 1.00 88.69 904 GLY A CA 1
ATOM 7330 C C . GLY A 1 904 ? -59.393 -10.407 90.482 1.00 88.69 904 GLY A C 1
ATOM 7331 O O . GLY A 1 904 ? -59.047 -10.401 89.293 1.00 88.69 904 GLY A O 1
ATOM 7332 N N . THR A 1 905 ? -60.529 -9.855 90.887 1.00 88.94 905 THR A N 1
ATOM 7333 C CA . THR A 1 905 ? -61.557 -9.295 90.001 1.00 88.94 905 THR A CA 1
ATOM 7334 C C . THR A 1 905 ? -61.955 -7.886 90.414 1.00 88.94 905 THR A C 1
ATOM 7336 O O . THR A 1 905 ? -61.726 -7.475 91.549 1.00 88.94 905 THR A O 1
ATOM 7339 N N . LEU A 1 906 ? -62.597 -7.143 89.511 1.00 85.56 906 LEU A N 1
ATOM 7340 C CA . LEU A 1 906 ? -63.191 -5.841 89.824 1.00 85.56 906 LEU A CA 1
ATOM 7341 C C . LEU A 1 906 ? -64.188 -5.891 90.984 1.00 85.56 906 LEU A C 1
ATOM 7343 O O . LEU A 1 906 ? -64.346 -4.892 91.682 1.00 85.56 906 LEU A O 1
ATOM 7347 N N . TYR A 1 907 ? -64.824 -7.037 91.233 1.00 84.12 907 TYR A N 1
ATOM 7348 C CA . TYR A 1 907 ? -65.736 -7.189 92.364 1.00 84.12 907 TYR A CA 1
ATOM 7349 C C . TYR A 1 907 ? -65.024 -7.178 93.716 1.00 84.12 907 TYR A C 1
ATOM 7351 O O . TYR A 1 907 ? -65.630 -6.767 94.703 1.00 84.12 907 TYR A O 1
ATOM 7359 N N . ASP A 1 908 ? -63.747 -7.558 93.765 1.00 78.25 908 ASP A N 1
ATOM 7360 C CA . ASP A 1 908 ? -62.962 -7.534 95.003 1.00 78.25 908 ASP A CA 1
ATOM 7361 C C . ASP A 1 908 ? -62.795 -6.096 95.521 1.00 78.25 908 ASP A C 1
ATOM 7363 O O . ASP A 1 908 ? -62.798 -5.868 96.727 1.00 78.25 908 ASP A O 1
ATOM 7367 N N . ASP A 1 909 ? -62.740 -5.122 94.606 1.00 73.06 909 ASP A N 1
ATOM 7368 C CA . ASP A 1 909 ? -62.605 -3.699 94.931 1.00 73.06 909 ASP A CA 1
ATOM 7369 C C . ASP A 1 909 ? -63.974 -3.008 95.122 1.00 73.06 909 ASP A C 1
ATOM 7371 O O . ASP A 1 909 ? -64.055 -1.957 95.757 1.00 73.06 909 ASP A O 1
ATOM 7375 N N . GLN A 1 910 ? -65.070 -3.599 94.622 1.00 68.19 910 GLN A N 1
ATOM 7376 C CA . GLN A 1 910 ? -66.445 -3.112 94.839 1.00 68.19 910 GLN A CA 1
ATOM 7377 C C . GLN A 1 910 ? -67.069 -3.621 96.148 1.00 68.19 910 GLN A C 1
ATOM 7379 O O . GLN A 1 910 ? -67.927 -2.945 96.713 1.00 68.19 910 GLN A O 1
ATOM 7384 N N . ASN A 1 911 ? -66.625 -4.775 96.654 1.00 53.84 911 ASN A N 1
ATOM 7385 C CA . ASN A 1 911 ? -67.130 -5.393 97.886 1.00 53.84 911 ASN A CA 1
ATOM 7386 C C . ASN A 1 911 ? -66.340 -5.000 99.151 1.00 53.84 911 ASN A C 1
ATOM 7388 O O . ASN A 1 911 ? -66.520 -5.614 100.200 1.00 53.84 911 ASN A O 1
ATOM 7392 N N . ALA A 1 912 ? -65.509 -3.953 99.100 1.00 47.62 912 ALA A N 1
ATOM 7393 C CA . ALA A 1 912 ? -64.701 -3.471 100.230 1.00 47.62 912 ALA A CA 1
ATOM 7394 C C . ALA A 1 912 ? -65.501 -2.777 101.365 1.00 47.62 912 ALA A C 1
ATOM 7396 O O . ALA A 1 912 ? -64.947 -1.990 102.132 1.00 47.62 912 ALA A O 1
ATOM 7397 N N . VAL A 1 913 ? -66.796 -3.077 101.515 1.00 44.12 913 VAL A N 1
ATOM 7398 C CA . VAL A 1 913 ? -67.582 -2.750 102.711 1.00 44.12 913 VAL A CA 1
ATOM 7399 C C . VAL A 1 913 ? -68.237 -4.033 103.216 1.00 44.12 913 VAL A C 1
ATOM 7401 O O . VAL A 1 913 ? -69.281 -4.435 102.716 1.00 44.12 913 VAL A O 1
ATOM 7404 N N . ILE A 1 914 ? -67.564 -4.675 104.174 1.00 36.88 914 ILE A N 1
ATOM 7405 C CA . ILE A 1 914 ? -68.040 -5.374 105.389 1.00 36.88 914 ILE A CA 1
ATOM 7406 C C . ILE A 1 914 ? -66.928 -6.364 105.790 1.00 36.88 914 ILE A C 1
ATOM 7408 O O . ILE A 1 914 ? -66.931 -7.525 105.387 1.00 36.88 914 ILE A O 1
ATOM 7412 N N . HIS A 1 915 ? -65.933 -5.869 106.532 1.00 31.66 915 HIS A N 1
ATOM 7413 C CA . HIS A 1 915 ? -65.593 -6.341 107.881 1.00 31.66 915 HIS A CA 1
ATOM 7414 C C . HIS A 1 915 ? -64.512 -5.472 108.520 1.00 31.66 915 HIS A C 1
ATOM 7416 O O . HIS A 1 915 ? -63.462 -5.255 107.876 1.00 31.66 915 HIS A O 1
#

Secondary structure (DSSP, 8-state):
--HHHHHHHHHHHHHHHHHHSS----------EEEEEETTTSPPP-SPEEEEEEE---EEEEEEETTTEEEETTEEEEGGGGTT---STHHHHHHH-S-EEEEEEPPHHHHHHHTT-SEEEEEEEE--B-TTSPBPPHHHHBSSPPEEEEETTEEEEEEPBPP-B---TT--HHHHHTS--SSPPPPBPTTTEEEEEEEEETTS-EEEEEEBP--SS-TTPPPPTTT--B-GGGB-STT-BBPSS-EEEETTEEEEGGGEEESSS-GGGTTTEEEEEE--EEEEEE-S-----EEEEEEE--SEEETTSEEEEEEEEEE--SS-EEEEEEEEEEEETTSPBPSS-EEEES--SSEEEEEE-TTT-EEEEEEEEEPPSS-EEEEEEESTTSBTTB-S--TTSEEE-SSPBEEE--EEEEEEEEE-TTEEEEEEEEEGGGG--EEEE----SSEEEEEEEEEEEEE-TT-TT-EEEEE---EEEES-SEEEE-PEEEEEEEGGGGT-BGGGTB----SSTTSPEEEEEEEEEEEEEEEEEEEEEEEEEE-TTS-EEEEEEEEEEEEEEEPPPEEEEEEEEE------SSPPP-GGG----EEEEETTEEEEEEEPPPEEE-EEEEEEEE-TTS-EEEEEEEE-SS-EEE--EEEEEEEEEEEE-HHHHHHHHHHHHHTT--SGGG-SSB-----TTTTTSSEEEEET-BB---EEEEEEEEEEEEESS-SPPHHHHHHHHHHHHHEEEEEEEEEESSSS--EEEEEETTB-EETTEE-EEEEEEEEEEEEEPP---SGGGGGGS-HHHHTTSTT-TTTT-HHHHHHH----EE-S---EEEEEEEEEEEEE-PPTT---EE-TTPPSEEEEEEEEE--EEE-STTSTTEEE--EEEEEEEEEEEEEEHHHHH-----

Sequence (915 aa):
MKKFICISILAIFIYSFTFHYGYQRTIYAENQTIEVVLDGIDAKPLAKKIGEFNYEDNSIEMWHFSGKYWKYKNLIIYDKDLDNLLRSSESLEKAINEEIAFEIPIEQNLYNKIQKLKNIKIMCSSNLKNKYFENIPIVDLFYDRPVIELKDAKLHFKARPKLHFYKNETITFQDIIGDILNVHIPIVDPDYGCNLYAIWGRYGTSLGATASYFDKSDPFAWAPPDTFLIAPAQIKNGDGHLHDGFTFKTGDILRKSEDCSVGYGTFRDGGAVGIIFRYPLKFTFYSEDYPIDLSAQFETLPSSVAEGDPVQVCVTVKSDLEIDLENVPFKWEITRSNGTPVYGVKYSGNGTSKEGTVNIPKETQQAVFYADFIMPDSDIKIKFSINADGTSPIEEFLENNSIDSGESVKVVHAIHYEGKFDLDYNVLSRDISFPLINGDEIRAELNLPRGQWVGNATGGLNIDNSLATLYNNFSTSSTSVNTNREVIILKPIINATLKRSDFGDNPLTKKYINLDNPYEPLTKTAKLTFDGSVTRNYRYSYEKPTIDEFGNPIVKTISETASTSASFPSGSDVREIRVFTYNGRETMPPVSSRNFKTTVESSGLKRNLFWVSDPYKFDVIRWMCHIDAANNPYNWTKVDGQYQRTFTQQNTATVTWSVKNSMASLYNYDRENARKMNYGKEYYLNAVFASDRTLQKYDWPIRSGYYFNPLGEYTCTVTTVQFKDTPNSTDEHRELVEKLKNSFHYTSNMLYTSDGKNYQTLDLHNGNDKIFGMDMLDITTNYSKKETKLEYYQDSADADKTHQYFKEILEGYRESNTEDSRTNFKYREYIKQGNIYKVEETTIITFRVAPQKNQKLYTYINMKDGEYLINARIDSFTLNNYAYKGLTVSGLPSIDSITVNVKGTLYDDQNAVIH

Foldseek 3Di:
DPVVVVVVVVVVVVVVVCVVVVPPPPPPPPQAAEAEAFPPPGDDDLFFWLDKDWDWPDKFKWADALVQWIDGPPDIGHCVQCVLAVLDCVSVLVSVVFWDKDKAAADPSSLVSSVVARYKYKYKFFCQAAPVNDGDGLVQFFVDRWDWDDDPRIIITTTRGDFAFLNDPPDFLCNLLVEAAPGGDTAGDPSFWGKKFFKAFPVGHTPAMFTEDADSVDRNDADDQVQLHGRSNQQNYQQFQGDFDGWHDHVPDIDGRNGMGRDHSRSSSPRGMMIMGITMMMIIMGHPDDAWDKFKDWQEDALADEAQDKDKTKIKIAIPDLAKFWFWKKAKDKAFPVRHGDPPKAKDWQDGDRITGGIQHSVRRMTMIMIMDGHHPGWMKIKMFINQVCVRPNHPDRPRRMDIQQDTHGYFYAAEAEAADEDAAQAFKEKAKAWFNRQDWQKWFADDSAAFFDAWKWKFKDKDQVQQVQFAPWDKDDGTDGGNDRIDTDTIIIIGMGGPVVLQDDLQVLGADDDPDLVFWRKDKGKMKMWMKIKTKHKHWDWDFRADPNSDTDTDIDIDMHMYMTIGHIYMYMYMYTYRHDQDDQDFDDFPQAPFDAAWDDDDQKIKGKFKADKDKFWKWWWHFHAYNVRDTDDIDTGTGNYIWIFMDIKMKMKGKDFPAFQLNVCVQLLVCLCVVPDDPVSAVAWHAHNDPVQNVFSAEHAAFTWHADWGKMKMKMKIKHKDLDLDDDPVSVVVVVLQQQQKWWWKPFWKDQPLPDTDTDTDGVVRQDDPNWRFKDKDKDKDKDKDKQDWDPDPVCRVVGHLSVLCGWACHVSSVHVVCCVVRVTTIGGPDTIMMTMMMMMMMMITGGTPPPGIMGGRQPTDFDKMKTFIWGCKDWDVDDTNVTHIDHIGRGNHMDIHTHDHGPVVVVPPPDD